Protein AF-A0A924V2H7-F1 (afdb_monomer_lite)

Sequence (821 aa):
MFNQLSQYTRYRYSLTVGTIVIALSGSIVHAALPGDLTIYRKGTAGKVTLVMMLDNSGSMASGSLNEDYGLASNCTLSNDTATTSAPSYVPKYCPVTRSTYSALSAADQVHVTNGCIATGNTATATSTVIYKCFTRIYRVQAGMYAALDDATVSDDAVMGVGTFNNTRSGKILYPAAALRPVVTNGTGTTGQRYLLKNAINSAFAGGTTIGATPTAPAYAEAAAYMLGTTTANNISLTYRKDVYRRINTIVGAYNMCSTLNSAPTLNVASNGAVSVNNQTCSTWSSTTTTTQYANSGATAYDGTYTQTISNISYIIYYKNTVGSFADPDSGFANSIASSKSGSSYISPLPATADRASCNGQGIYFLTDGEPNGPANDQFNVMKAALGSSGSTFSCATSPITPASPILSNTGATNTYPAWDCIGTFSNALYGNTTTRANGTKFGDGATNPQYSSTATVPGASIQTALVGFGAVFENLNNTDPSNACDWGARAGGAGSELNCSTSYGGGGFYQAGSAADVTRSIKKFLEDLIQTDITPLVTGAAAVPVDGVDPNSFQPYAYMRVLTPDPASTSALIWEGNLKKYNVASGTLKSASPLATILNDDGTFVMDTSSTPAVASTTDLWNSTGVADGGITLKGGAFSKVRMPTSGVSPRTLRPLWTNYNSSGNGELSPSFSSSCTSAVPYSCGSGMLRIPAAPSAAGETWIDSYITTKFNATPLSNIAMSTRLTLLNYLGYVQPLSPLPSTVPALSAPTVKANFATGGIIHSLPVQVTYSANINSDGTLADARTSSVLYGTMEGALHLVAAGNASGSTSTDTSGGVEQ

Radius of gyration: 37.45 Å; chains: 1; bounding box: 121×59×129 Å

Structure (mmCIF, N/CA/C/O backbone):
data_AF-A0A924V2H7-F1
#
_entry.id   AF-A0A924V2H7-F1
#
loop_
_atom_site.group_PDB
_atom_site.id
_atom_site.type_symbol
_atom_site.label_atom_id
_atom_site.label_alt_id
_atom_site.label_comp_id
_atom_site.label_asym_id
_atom_site.label_entity_id
_atom_site.label_seq_id
_atom_site.pdbx_PDB_ins_code
_atom_site.Cartn_x
_atom_site.Cartn_y
_atom_site.Cartn_z
_atom_site.occupancy
_atom_site.B_iso_or_equiv
_atom_site.auth_seq_id
_atom_site.auth_comp_id
_atom_site.auth_asym_id
_atom_site.auth_atom_id
_atom_site.pdbx_PDB_model_num
ATOM 1 N N . MET A 1 1 ? -80.164 -16.716 29.516 1.00 43.16 1 MET A N 1
ATOM 2 C CA . MET A 1 1 ? -79.726 -16.639 28.102 1.00 43.16 1 MET A CA 1
ATOM 3 C C . MET A 1 1 ? -78.821 -15.430 27.806 1.00 43.16 1 MET A C 1
ATOM 5 O O . MET A 1 1 ? -77.853 -15.599 27.082 1.00 43.16 1 MET A O 1
ATOM 9 N N . PHE A 1 2 ? -79.030 -14.255 28.420 1.00 37.03 2 PHE A N 1
ATOM 10 C CA . PHE A 1 2 ? -78.203 -13.049 28.189 1.00 37.03 2 PHE A CA 1
ATOM 11 C C . PHE A 1 2 ? -76.745 -13.095 28.709 1.00 37.03 2 PHE A C 1
ATOM 13 O O . PHE A 1 2 ? -75.877 -12.452 28.128 1.00 37.03 2 PHE A O 1
ATOM 20 N N . ASN A 1 3 ? -76.424 -13.895 29.736 1.00 39.97 3 ASN A N 1
ATOM 21 C CA . ASN A 1 3 ? -75.053 -13.966 30.278 1.00 39.97 3 ASN A CA 1
ATOM 22 C C . ASN A 1 3 ? -74.072 -14.826 29.457 1.00 39.97 3 ASN A C 1
ATOM 24 O O . ASN A 1 3 ? -72.869 -14.589 29.522 1.00 39.97 3 ASN A O 1
ATOM 28 N N . GLN A 1 4 ? -74.552 -15.780 28.650 1.00 38.78 4 GLN A N 1
ATOM 29 C CA . GLN A 1 4 ? -73.663 -16.604 27.815 1.00 38.78 4 GLN A CA 1
ATOM 30 C C . GLN A 1 4 ? -73.281 -15.926 26.490 1.00 38.78 4 GLN A C 1
ATOM 32 O O . GLN A 1 4 ? -72.171 -16.123 26.004 1.00 38.78 4 GLN A O 1
ATOM 37 N N . LEU A 1 5 ? -74.136 -15.046 25.956 1.00 36.72 5 LEU A N 1
ATOM 38 C CA . LEU A 1 5 ? -73.825 -14.234 24.769 1.00 36.72 5 LEU A CA 1
ATOM 39 C C . LEU A 1 5 ? -72.759 -13.155 25.057 1.00 36.72 5 LEU A C 1
ATOM 41 O O . LEU A 1 5 ? -71.922 -12.874 24.201 1.00 36.72 5 LEU A O 1
ATOM 45 N N . SER A 1 6 ? -72.709 -12.613 26.280 1.00 41.06 6 SER A N 1
ATOM 46 C CA . SER A 1 6 ? -71.689 -11.636 26.707 1.00 41.06 6 SER A CA 1
ATOM 47 C C . SER A 1 6 ? -70.280 -12.246 26.809 1.00 41.06 6 SER A C 1
ATOM 49 O O . SER A 1 6 ? -69.311 -11.655 26.328 1.00 41.06 6 SER A O 1
ATOM 51 N N . GLN A 1 7 ? -70.152 -13.464 27.350 1.00 38.88 7 GLN A N 1
ATOM 52 C CA . GLN A 1 7 ? -68.853 -14.146 27.454 1.00 38.88 7 GLN A CA 1
ATOM 53 C C . GLN A 1 7 ? -68.322 -14.625 26.094 1.00 38.88 7 GLN A C 1
ATOM 55 O O . GLN A 1 7 ? -67.131 -14.475 25.825 1.00 38.88 7 GLN A O 1
ATOM 60 N N . TYR A 1 8 ? -69.192 -15.106 25.199 1.00 37.19 8 TYR A N 1
ATOM 61 C CA . TYR A 1 8 ? -68.791 -15.508 23.842 1.00 37.19 8 TYR A CA 1
ATOM 62 C C . TYR A 1 8 ? -68.325 -14.323 22.982 1.00 37.19 8 TYR A C 1
ATOM 64 O O . TYR A 1 8 ? -67.402 -14.459 22.177 1.00 37.19 8 TYR A O 1
ATOM 72 N N . THR A 1 9 ? -68.918 -13.143 23.181 1.00 39.69 9 THR A N 1
ATOM 73 C CA . THR A 1 9 ? -68.526 -11.920 22.466 1.00 39.69 9 THR A CA 1
ATOM 74 C C . THR A 1 9 ? -67.189 -11.381 22.991 1.00 39.69 9 THR A C 1
ATOM 76 O O . THR A 1 9 ? -66.317 -11.045 22.196 1.00 39.69 9 THR A O 1
ATOM 79 N N . ARG A 1 10 ? -66.950 -11.408 24.313 1.00 39.62 10 ARG A N 1
ATOM 80 C CA . ARG A 1 10 ? -65.656 -11.020 24.914 1.00 39.62 10 ARG A CA 1
ATOM 81 C C . ARG A 1 10 ? -64.504 -11.951 24.518 1.00 39.62 10 ARG A C 1
ATOM 83 O O . ARG A 1 10 ? -63.407 -11.470 24.255 1.00 39.62 10 ARG A O 1
ATOM 90 N N . TYR A 1 11 ? -64.756 -13.257 24.406 1.00 35.16 11 TYR A N 1
ATOM 91 C CA . TYR A 1 11 ? -63.736 -14.224 23.984 1.00 35.16 11 TYR A CA 1
ATOM 92 C C . TYR A 1 11 ? -63.367 -14.064 22.501 1.00 35.16 11 TYR A C 1
ATOM 94 O O . TYR A 1 11 ? -62.194 -14.131 22.147 1.00 35.16 11 TYR A O 1
ATOM 102 N N . ARG A 1 12 ? -64.344 -13.755 21.632 1.00 35.59 12 ARG A N 1
ATOM 103 C CA . ARG A 1 12 ? -64.084 -13.442 20.217 1.00 35.59 12 ARG A CA 1
ATOM 104 C C . ARG A 1 12 ? -63.351 -12.114 20.037 1.00 35.59 12 ARG A C 1
ATOM 106 O O . ARG A 1 12 ? -62.414 -12.075 19.249 1.00 35.59 12 ARG A O 1
ATOM 113 N N . TYR A 1 13 ? -63.686 -11.068 20.793 1.00 36.09 13 TYR A N 1
ATOM 114 C CA . TYR A 1 13 ? -62.928 -9.810 20.754 1.00 36.09 13 TYR A CA 1
ATOM 115 C C . TYR A 1 13 ? -61.478 -9.999 21.229 1.00 36.09 13 TYR A C 1
ATOM 117 O O . TYR A 1 13 ? -60.562 -9.529 20.561 1.00 36.09 13 TYR A O 1
ATOM 125 N N . SER A 1 14 ? -61.242 -10.767 22.298 1.00 37.34 14 SER A N 1
ATOM 126 C CA . SER A 1 14 ? -59.885 -11.018 22.807 1.00 37.34 14 SER A CA 1
ATOM 127 C C . SER A 1 14 ? -59.037 -11.900 21.878 1.00 37.34 14 SER A C 1
ATOM 129 O O . SER A 1 14 ? -57.840 -11.656 21.747 1.00 37.34 14 SER A O 1
ATOM 131 N N . LEU A 1 15 ? -59.638 -12.885 21.191 1.00 33.78 15 LEU A N 1
ATOM 132 C CA . LEU A 1 15 ? -58.931 -13.691 20.186 1.00 33.78 15 LEU A CA 1
ATOM 133 C C . LEU A 1 15 ? -58.627 -12.887 18.918 1.00 33.78 15 LEU A C 1
ATOM 135 O O . LEU A 1 15 ? -57.539 -13.020 18.375 1.00 33.78 15 LEU A O 1
ATOM 139 N N . THR A 1 16 ? -59.557 -12.032 18.475 1.00 35.06 16 THR A N 1
ATOM 140 C CA . THR A 1 16 ? -59.386 -11.242 17.243 1.00 35.06 16 THR A CA 1
ATOM 141 C C . THR A 1 16 ? -58.339 -10.139 17.436 1.00 35.06 16 THR A C 1
ATOM 143 O O . THR A 1 16 ? -57.500 -9.941 16.561 1.00 35.06 16 THR A O 1
ATOM 146 N N . VAL A 1 17 ? -58.308 -9.487 18.609 1.00 41.06 17 VAL A N 1
ATOM 147 C CA . VAL A 1 17 ? -57.250 -8.529 18.982 1.00 41.06 17 VAL A CA 1
ATOM 148 C C . VAL A 1 17 ? -55.905 -9.246 19.160 1.00 41.06 17 VAL A C 1
ATOM 150 O O . VAL A 1 17 ? -54.904 -8.771 18.638 1.00 41.06 17 VAL A O 1
ATOM 153 N N . GLY A 1 18 ? -55.873 -10.436 19.773 1.00 33.66 18 GLY A N 1
ATOM 154 C CA . GLY A 1 18 ? -54.655 -11.251 19.885 1.00 33.66 18 GLY A CA 1
ATOM 155 C C . GLY A 1 18 ? -54.071 -11.686 18.532 1.00 33.66 18 GLY A C 1
ATOM 156 O O . GLY A 1 18 ? -52.864 -11.594 18.323 1.00 33.66 18 GLY A O 1
ATOM 157 N N . THR A 1 19 ? -54.909 -12.082 17.568 1.00 36.78 19 THR A N 1
ATOM 158 C CA . THR A 1 19 ? -54.456 -12.422 16.207 1.00 36.78 19 THR A CA 1
ATOM 159 C C . THR A 1 19 ? -54.068 -11.201 15.377 1.00 36.78 19 THR A C 1
ATOM 161 O O . THR A 1 19 ? -53.167 -11.309 14.554 1.00 36.78 19 THR A O 1
ATOM 164 N N . ILE A 1 20 ? -54.682 -10.034 15.605 1.00 38.06 20 ILE A N 1
ATOM 165 C CA . ILE A 1 20 ? -54.288 -8.777 14.950 1.00 38.06 20 ILE A CA 1
ATOM 166 C C . ILE A 1 20 ? -52.967 -8.249 15.531 1.00 38.06 20 ILE A C 1
ATOM 168 O O . ILE A 1 20 ? -52.154 -7.728 14.780 1.00 38.06 20 ILE A O 1
ATOM 172 N N . VAL A 1 21 ? -52.687 -8.461 16.822 1.00 38.75 21 VAL A N 1
ATOM 173 C CA . VAL A 1 21 ? -51.392 -8.131 17.449 1.00 38.75 21 VAL A CA 1
ATOM 174 C C . VAL A 1 21 ? -50.272 -9.054 16.951 1.00 38.75 21 VAL A C 1
ATOM 176 O O . VAL A 1 21 ? -49.170 -8.574 16.692 1.00 38.75 21 VAL A O 1
ATOM 179 N N . ILE A 1 22 ? -50.545 -10.344 16.715 1.00 38.75 22 ILE A N 1
ATOM 180 C CA . ILE A 1 22 ? -49.594 -11.274 16.069 1.00 38.75 22 ILE A CA 1
ATOM 181 C C . ILE A 1 22 ? -49.432 -10.959 14.568 1.00 38.75 22 ILE A C 1
ATOM 183 O O . ILE A 1 22 ? -48.329 -11.030 14.035 1.00 38.75 22 ILE A O 1
ATOM 187 N N . ALA A 1 23 ? -50.497 -10.534 13.880 1.00 32.53 23 ALA A N 1
ATOM 188 C CA . ALA A 1 23 ? -50.425 -10.136 12.474 1.00 32.53 23 ALA A CA 1
ATOM 189 C C . ALA A 1 23 ? -49.723 -8.779 12.270 1.00 32.53 23 ALA A C 1
ATOM 191 O O . ALA A 1 23 ? -48.970 -8.636 11.314 1.00 32.53 23 ALA A O 1
ATOM 192 N N . LEU A 1 24 ? -49.892 -7.799 13.165 1.00 33.16 24 LEU A N 1
ATOM 193 C CA . LEU A 1 24 ? -49.214 -6.495 13.099 1.00 33.16 24 LEU A CA 1
ATOM 194 C C . LEU A 1 24 ? -47.755 -6.562 13.568 1.00 33.16 24 LEU A C 1
ATOM 196 O O . LEU A 1 24 ? -46.926 -5.829 13.038 1.00 33.16 24 LEU A O 1
ATOM 200 N N . SER A 1 25 ? -47.411 -7.479 14.479 1.00 35.66 25 SER A N 1
ATOM 201 C CA . SER A 1 25 ? -46.004 -7.797 14.779 1.00 35.66 25 SER A CA 1
ATOM 202 C C . SER A 1 25 ? -45.341 -8.645 13.684 1.00 35.66 25 SER A C 1
ATOM 204 O O . SER A 1 25 ? -44.132 -8.551 13.500 1.00 35.66 25 SER A O 1
ATOM 206 N N . GLY A 1 26 ? -46.121 -9.404 12.904 1.00 31.34 26 GLY A N 1
ATOM 207 C CA . GLY A 1 26 ? -45.653 -10.149 11.728 1.00 31.34 26 GLY A CA 1
ATOM 208 C C . GLY A 1 26 ? -45.593 -9.354 10.413 1.00 31.34 26 GLY A C 1
ATOM 209 O O . GLY A 1 26 ? -44.994 -9.839 9.457 1.00 31.34 26 GLY A O 1
ATOM 210 N N . SER A 1 27 ? -46.191 -8.155 10.350 1.00 32.66 27 SER A N 1
ATOM 211 C CA . SER A 1 27 ? -46.275 -7.325 9.127 1.00 32.66 27 SER A CA 1
ATOM 212 C C . SER A 1 27 ? -45.276 -6.168 9.076 1.00 32.66 27 SER A C 1
ATOM 214 O O . SER A 1 27 ? -45.287 -5.398 8.116 1.00 32.66 27 SER A O 1
ATOM 216 N N . ILE A 1 28 ? -44.391 -6.037 10.067 1.00 39.97 28 ILE A N 1
ATOM 217 C CA . ILE A 1 28 ? -43.154 -5.292 9.835 1.00 39.97 28 ILE A CA 1
ATOM 218 C C . ILE A 1 28 ? -42.431 -6.102 8.764 1.00 39.97 28 ILE A C 1
ATOM 220 O O . ILE A 1 28 ? -42.178 -7.290 8.974 1.00 39.97 28 ILE A O 1
ATOM 224 N N . VAL A 1 29 ? -42.201 -5.497 7.596 1.00 32.88 29 VAL A N 1
ATOM 225 C CA . VAL A 1 29 ? -41.424 -6.089 6.504 1.00 32.88 29 VAL A CA 1
ATOM 226 C C . VAL A 1 29 ? -40.245 -6.822 7.133 1.00 32.88 29 VAL A C 1
ATOM 228 O O . VAL A 1 29 ? -39.420 -6.203 7.805 1.00 32.88 29 VAL A O 1
ATOM 231 N N . HIS A 1 30 ? -40.224 -8.150 6.986 1.00 36.19 30 HIS A N 1
ATOM 232 C CA . HIS A 1 30 ? -39.071 -8.968 7.325 1.00 36.19 30 HIS A CA 1
ATOM 233 C C . HIS A 1 30 ? -37.969 -8.591 6.328 1.00 36.19 30 HIS A C 1
ATOM 235 O O . HIS A 1 30 ? -37.677 -9.341 5.400 1.00 36.19 30 HIS A O 1
ATOM 241 N N . ALA A 1 31 ? -37.342 -7.427 6.515 1.00 38.81 31 ALA A N 1
ATOM 242 C CA . ALA A 1 31 ? -35.924 -7.340 6.238 1.00 38.81 31 ALA A CA 1
ATOM 243 C C . ALA A 1 31 ? -35.325 -8.497 7.038 1.00 38.81 31 ALA A C 1
ATOM 245 O O . ALA A 1 31 ? -35.639 -8.650 8.224 1.00 38.81 31 ALA A O 1
ATOM 246 N N . ALA A 1 32 ? -34.588 -9.386 6.378 1.00 40.72 32 ALA A N 1
ATOM 247 C CA . ALA A 1 32 ? -33.916 -10.497 7.031 1.00 40.72 32 ALA A CA 1
ATOM 248 C C . ALA A 1 32 ? -32.825 -9.919 7.941 1.00 40.72 32 ALA A C 1
ATOM 250 O O . ALA A 1 32 ? -31.646 -9.913 7.602 1.00 40.72 32 ALA A O 1
ATOM 251 N N . LEU A 1 33 ? -33.240 -9.359 9.078 1.00 50.75 33 LEU A N 1
ATOM 252 C CA . LEU A 1 33 ? -32.354 -8.789 10.065 1.00 50.75 33 LEU A CA 1
ATOM 253 C C . LEU A 1 33 ? -31.498 -9.944 10.577 1.00 50.75 33 LEU A C 1
ATOM 255 O O . LEU A 1 33 ? -32.052 -10.986 10.951 1.00 50.75 33 LEU A O 1
ATOM 259 N N . PRO A 1 34 ? -30.168 -9.801 10.567 1.00 50.16 34 PRO A N 1
ATOM 260 C CA . PRO A 1 34 ? -29.287 -10.842 11.054 1.00 50.16 34 PRO A CA 1
ATOM 261 C C . PRO A 1 34 ? -29.706 -11.253 12.467 1.00 50.16 34 PRO A C 1
ATOM 263 O O . PRO A 1 34 ? -29.742 -10.445 13.397 1.00 50.16 34 PRO A O 1
ATOM 266 N N . GLY A 1 35 ? -30.089 -12.524 12.610 1.00 52.75 35 GLY A N 1
ATOM 267 C CA . GLY A 1 35 ? -30.379 -13.111 13.911 1.00 52.75 35 GLY A CA 1
ATOM 268 C C . GLY A 1 35 ? -29.100 -13.219 14.735 1.00 52.75 35 GLY A C 1
ATOM 269 O O . GLY A 1 35 ? -28.003 -13.257 14.176 1.00 52.75 35 GLY A O 1
ATOM 270 N N . ASP A 1 36 ? -29.235 -13.341 16.053 1.00 50.25 36 ASP A N 1
ATOM 271 C CA . ASP A 1 36 ? -28.107 -13.365 17.000 1.00 50.25 36 ASP A CA 1
ATOM 272 C C . ASP A 1 36 ? -26.993 -14.350 16.575 1.00 50.25 36 ASP A C 1
ATOM 274 O O . ASP A 1 36 ? -25.802 -14.056 16.635 1.00 50.25 36 ASP A O 1
ATOM 278 N N . LEU A 1 37 ? -27.378 -15.491 15.984 1.00 51.69 37 LEU A N 1
ATOM 279 C CA . LEU A 1 37 ? -26.460 -16.511 15.466 1.00 51.69 37 LEU A CA 1
ATOM 280 C C . LEU A 1 37 ? -25.499 -16.008 14.370 1.00 51.69 37 LEU A C 1
ATOM 282 O O . LEU A 1 37 ? -24.391 -16.523 14.252 1.00 51.69 37 LEU A O 1
ATOM 286 N N . THR A 1 38 ? -25.904 -15.039 13.549 1.00 53.12 38 THR A N 1
ATOM 287 C CA . THR A 1 38 ? -25.053 -14.483 12.481 1.00 53.12 38 THR A CA 1
ATOM 288 C C . THR A 1 38 ? -23.973 -13.536 13.002 1.00 53.12 38 THR A C 1
ATOM 290 O O . THR A 1 38 ? -22.933 -13.435 12.362 1.00 53.12 38 THR A O 1
ATOM 293 N N . ILE A 1 39 ? -24.164 -12.940 14.184 1.00 52.53 39 ILE A N 1
ATOM 294 C CA . ILE A 1 39 ? -23.172 -12.093 14.871 1.00 52.53 39 ILE A CA 1
ATOM 295 C C . ILE A 1 39 ? -22.086 -12.962 15.524 1.00 52.53 39 ILE A C 1
ATOM 297 O O . ILE A 1 39 ? -20.916 -12.595 15.547 1.00 52.53 39 ILE A O 1
ATOM 301 N N . TYR A 1 40 ? -22.457 -14.155 16.003 1.00 50.47 40 TYR A N 1
ATOM 302 C CA . TYR A 1 40 ? -21.523 -15.122 16.594 1.00 50.47 40 TYR A CA 1
ATOM 303 C C . TYR A 1 40 ? -20.818 -16.026 15.580 1.00 50.47 40 TYR A C 1
ATOM 305 O O . TYR A 1 40 ? -19.915 -16.785 15.945 1.00 50.47 40 TYR A O 1
ATOM 313 N N . ARG A 1 41 ? -21.201 -15.977 14.298 1.00 46.06 41 ARG A N 1
ATOM 314 C CA . ARG A 1 41 ? -20.373 -16.590 13.258 1.00 46.06 41 ARG A CA 1
ATOM 315 C C . ARG A 1 41 ? -19.062 -15.824 13.222 1.00 46.06 41 ARG A C 1
ATOM 317 O O . ARG A 1 41 ? -19.073 -14.609 13.068 1.00 46.06 41 ARG A O 1
ATOM 324 N N . LYS A 1 42 ? -17.938 -16.538 13.348 1.00 39.88 42 LYS A N 1
ATOM 325 C CA . LYS A 1 42 ? -16.605 -15.954 13.181 1.00 39.88 42 LYS A CA 1
ATOM 326 C C . LYS A 1 42 ? -16.600 -15.146 11.882 1.00 39.88 42 LYS A C 1
ATOM 328 O O . LYS A 1 42 ? -16.687 -15.729 10.799 1.00 39.88 42 LYS A O 1
ATOM 333 N N . GLY A 1 43 ? -16.544 -13.821 12.007 1.00 44.47 43 GLY A N 1
ATOM 334 C CA . GLY A 1 43 ? -16.422 -12.930 10.866 1.00 44.47 43 GLY A CA 1
ATOM 335 C C . GLY A 1 43 ? -15.182 -13.331 10.078 1.00 44.47 43 GLY A C 1
ATOM 336 O O . GLY A 1 43 ? -14.117 -13.559 10.654 1.00 44.47 43 GLY A O 1
ATOM 337 N N . THR A 1 44 ? -15.323 -13.485 8.766 1.00 46.84 44 THR A N 1
ATOM 338 C CA . THR A 1 44 ? -14.143 -13.618 7.912 1.00 46.84 44 THR A CA 1
ATOM 339 C C . THR A 1 44 ? -13.574 -12.213 7.785 1.00 46.84 44 THR A C 1
ATOM 341 O O . THR A 1 44 ? -14.230 -11.351 7.205 1.00 46.84 44 THR A O 1
ATOM 344 N N . ALA A 1 45 ? -12.418 -11.960 8.404 1.00 51.56 45 ALA A N 1
ATOM 345 C CA . ALA A 1 45 ? -11.720 -10.689 8.251 1.00 51.56 45 ALA A CA 1
ATOM 346 C C . ALA A 1 45 ? -11.522 -10.396 6.757 1.00 51.56 45 ALA A C 1
ATOM 348 O O . ALA A 1 45 ? -11.330 -11.321 5.959 1.00 51.56 45 ALA A O 1
ATOM 349 N N . GLY A 1 46 ? -11.605 -9.120 6.380 1.00 58.22 46 GLY A N 1
ATOM 350 C CA . GLY A 1 46 ? -11.400 -8.710 4.998 1.00 58.22 46 GLY A CA 1
ATOM 351 C C . GLY A 1 46 ? -10.059 -9.213 4.478 1.00 58.22 46 GLY A C 1
ATOM 352 O O . GLY A 1 46 ? -9.042 -9.156 5.169 1.00 58.22 46 GLY A O 1
ATOM 353 N N . LYS A 1 47 ? -10.053 -9.753 3.260 1.00 70.25 47 LYS A N 1
ATOM 354 C CA . LYS A 1 47 ? -8.823 -10.235 2.631 1.00 70.25 47 LYS A CA 1
ATOM 355 C C . LYS A 1 47 ? -7.973 -9.031 2.252 1.00 70.25 47 LYS A C 1
ATOM 357 O O . LYS A 1 47 ? -8.427 -8.183 1.484 1.00 70.25 47 LYS A O 1
ATOM 362 N N . VAL A 1 48 ? -6.745 -8.982 2.759 1.00 82.12 48 VAL A N 1
ATOM 363 C CA . VAL A 1 48 ? -5.753 -7.981 2.357 1.00 82.12 48 VAL A CA 1
ATOM 364 C C . VAL A 1 48 ? -4.927 -8.542 1.208 1.00 82.12 48 VAL A C 1
ATOM 366 O O . VAL A 1 48 ? -4.345 -9.617 1.337 1.00 82.12 48 VAL A O 1
ATOM 369 N N . THR A 1 49 ? -4.882 -7.826 0.087 1.00 86.88 49 THR A N 1
ATOM 370 C CA . THR A 1 49 ? -4.025 -8.134 -1.062 1.00 86.88 49 THR A CA 1
ATOM 371 C C . THR A 1 49 ? -3.020 -7.010 -1.267 1.00 86.88 49 THR A C 1
ATOM 373 O O . THR A 1 49 ? -3.409 -5.864 -1.483 1.00 86.88 49 THR A O 1
ATOM 376 N N . LEU A 1 50 ? -1.734 -7.347 -1.211 1.00 92.62 50 LEU A N 1
ATOM 377 C CA . LEU A 1 50 ? -0.619 -6.423 -1.359 1.00 92.62 50 LEU A CA 1
ATOM 378 C C . LEU A 1 50 ? 0.301 -6.874 -2.495 1.00 92.62 50 LEU A C 1
ATOM 380 O O . LEU A 1 50 ? 0.851 -7.977 -2.471 1.00 92.62 50 LEU A O 1
ATOM 384 N N . VAL A 1 51 ? 0.534 -5.999 -3.467 1.00 95.56 51 VAL A N 1
ATOM 385 C CA . VAL A 1 51 ? 1.595 -6.186 -4.464 1.00 95.56 51 VAL A CA 1
ATOM 386 C C . VAL A 1 51 ? 2.697 -5.177 -4.190 1.00 95.56 51 VAL A C 1
ATOM 388 O O . VAL A 1 51 ? 2.471 -3.971 -4.230 1.00 95.56 51 VAL A O 1
ATOM 391 N N . MET A 1 52 ? 3.894 -5.675 -3.897 1.00 96.75 52 MET A N 1
ATOM 392 C CA . MET A 1 52 ? 5.074 -4.839 -3.690 1.00 96.75 52 MET A CA 1
ATOM 393 C C . MET A 1 52 ? 5.803 -4.613 -5.015 1.00 96.75 52 MET A C 1
ATOM 395 O O . MET A 1 52 ? 6.003 -5.566 -5.761 1.00 96.75 52 MET A O 1
ATOM 399 N N . MET A 1 53 ? 6.263 -3.392 -5.276 1.00 95.50 53 MET A N 1
ATOM 400 C CA . MET A 1 53 ? 7.226 -3.070 -6.330 1.00 95.50 53 MET A CA 1
ATOM 401 C C . MET A 1 53 ? 8.461 -2.447 -5.703 1.00 95.50 53 MET A C 1
ATOM 403 O O . MET A 1 53 ? 8.384 -1.370 -5.115 1.00 95.50 53 MET A O 1
ATOM 407 N N . LEU A 1 54 ? 9.586 -3.149 -5.819 1.00 94.06 54 LEU A N 1
ATOM 408 C CA . LEU A 1 54 ? 10.835 -2.772 -5.169 1.00 94.06 54 LEU A CA 1
ATOM 409 C C . LEU A 1 54 ? 11.848 -2.251 -6.184 1.00 94.06 54 LEU A C 1
ATOM 411 O O . LEU A 1 54 ? 12.158 -2.932 -7.167 1.00 94.06 54 LEU A O 1
ATOM 415 N N . ASP A 1 55 ? 12.386 -1.071 -5.906 1.00 90.19 55 ASP A N 1
ATOM 416 C CA . ASP A 1 55 ? 13.510 -0.520 -6.647 1.00 90.19 55 ASP A CA 1
ATOM 417 C C . ASP A 1 55 ? 14.789 -1.320 -6.363 1.00 90.19 55 ASP A C 1
ATOM 419 O O . ASP A 1 55 ? 15.237 -1.451 -5.219 1.00 90.19 55 ASP A O 1
ATOM 423 N N . ASN A 1 56 ? 15.374 -1.875 -7.421 1.00 86.81 56 ASN A N 1
ATOM 424 C CA . ASN A 1 56 ? 16.713 -2.452 -7.416 1.00 86.81 56 ASN A CA 1
ATOM 425 C C . ASN A 1 56 ? 17.581 -1.861 -8.532 1.00 86.81 56 ASN A C 1
ATOM 427 O O . ASN A 1 56 ? 18.377 -2.566 -9.154 1.00 86.81 56 ASN A O 1
ATOM 431 N N . SER A 1 57 ? 17.411 -0.574 -8.817 1.00 81.94 57 SER A N 1
ATOM 432 C CA . SER A 1 57 ? 18.262 0.208 -9.711 1.00 81.94 57 SER A CA 1
ATOM 433 C C . SER A 1 57 ? 19.680 0.396 -9.150 1.00 81.94 57 SER A C 1
ATOM 435 O O . SER A 1 57 ? 20.045 -0.057 -8.059 1.00 81.94 57 SER A O 1
ATOM 437 N N . GLY A 1 58 ? 20.544 1.020 -9.949 1.00 77.75 58 GLY A N 1
ATOM 438 C CA . GLY A 1 58 ? 21.916 1.320 -9.548 1.00 77.75 58 GLY A CA 1
ATOM 439 C C . GLY A 1 58 ? 22.056 2.350 -8.427 1.00 77.75 58 GLY A C 1
ATOM 440 O O . GLY A 1 58 ? 23.002 2.241 -7.643 1.00 77.75 58 GLY A O 1
ATOM 441 N N . SER A 1 59 ? 21.139 3.323 -8.331 1.00 80.00 59 SER A N 1
ATOM 442 C CA . SER A 1 59 ? 21.129 4.334 -7.256 1.00 80.00 59 SER A CA 1
ATOM 443 C C . SER A 1 59 ? 20.954 3.686 -5.885 1.00 80.00 59 SER A C 1
ATOM 445 O O . SER A 1 59 ? 21.613 4.082 -4.926 1.00 80.00 59 SER A O 1
ATOM 447 N N . MET A 1 60 ? 20.216 2.575 -5.827 1.00 85.56 60 MET A N 1
ATOM 448 C CA . MET A 1 60 ? 19.987 1.797 -4.608 1.00 85.56 60 MET A CA 1
ATOM 449 C C . MET A 1 60 ? 21.227 1.016 -4.118 1.00 85.56 60 MET A C 1
ATOM 451 O O . MET A 1 60 ? 21.258 0.515 -2.985 1.00 85.56 60 MET A O 1
ATOM 455 N N . ALA A 1 61 ? 22.249 0.854 -4.966 1.00 83.81 61 ALA A N 1
ATOM 456 C CA . ALA A 1 61 ? 23.427 0.030 -4.694 1.00 83.81 61 ALA A CA 1
ATOM 457 C C . ALA A 1 61 ? 24.587 0.829 -4.079 1.00 83.81 61 ALA A C 1
ATOM 459 O O . ALA A 1 61 ? 24.385 1.615 -3.162 1.00 83.81 61 ALA A O 1
ATOM 460 N N . SER A 1 62 ? 25.838 0.593 -4.494 1.00 81.19 62 SER A N 1
ATOM 461 C CA . SER A 1 62 ? 27.004 1.231 -3.860 1.00 81.19 62 SER A CA 1
ATOM 462 C C . SER A 1 62 ? 27.021 2.754 -4.019 1.00 81.19 62 SER A C 1
ATOM 464 O O . SER A 1 62 ? 27.561 3.433 -3.149 1.00 81.19 62 SER A O 1
ATOM 466 N N . GLY A 1 63 ? 26.399 3.286 -5.080 1.00 80.38 63 GLY A N 1
ATOM 467 C CA . GLY A 1 63 ? 26.231 4.729 -5.283 1.00 80.38 63 GLY A CA 1
ATOM 468 C C . GLY A 1 63 ? 25.462 5.403 -4.144 1.00 80.38 63 GLY A C 1
ATOM 469 O O . GLY A 1 63 ? 25.828 6.502 -3.730 1.00 80.38 63 GLY A O 1
ATOM 470 N N . SER A 1 64 ? 24.512 4.683 -3.539 1.00 86.62 64 SER A N 1
ATOM 471 C CA . SER A 1 64 ? 23.691 5.168 -2.428 1.00 86.62 64 SER A CA 1
ATOM 472 C C . SER A 1 64 ? 24.509 5.603 -1.209 1.00 86.62 64 SER A C 1
ATOM 474 O O . SER A 1 64 ? 24.057 6.421 -0.419 1.00 86.62 64 SER A O 1
ATOM 476 N N . LEU A 1 65 ? 25.712 5.050 -1.019 1.00 88.75 65 LEU A N 1
ATOM 477 C CA . LEU A 1 65 ? 26.562 5.364 0.131 1.00 88.75 65 LEU A CA 1
ATOM 478 C C . LEU A 1 65 ? 27.088 6.799 0.091 1.00 88.75 65 LEU A C 1
ATOM 480 O O . LEU A 1 65 ? 27.313 7.395 1.142 1.00 88.75 65 LEU A O 1
ATOM 484 N N . ASN A 1 66 ? 27.309 7.339 -1.108 1.00 88.06 66 ASN A N 1
ATOM 485 C CA . ASN A 1 66 ? 27.711 8.730 -1.255 1.00 88.06 66 ASN A CA 1
ATOM 486 C C . ASN A 1 66 ? 26.540 9.666 -0.969 1.00 88.06 66 ASN A C 1
ATOM 488 O O . ASN A 1 66 ? 26.704 10.614 -0.212 1.00 88.06 66 ASN A O 1
ATOM 492 N N . GLU A 1 67 ? 25.366 9.355 -1.514 1.00 86.12 67 GLU A N 1
ATOM 493 C CA . GLU A 1 67 ? 24.161 10.166 -1.339 1.00 86.12 67 GLU A CA 1
ATOM 494 C C . GLU A 1 67 ? 23.644 10.166 0.103 1.00 86.12 67 GLU A C 1
ATOM 496 O O . GLU A 1 67 ? 23.222 11.203 0.598 1.00 86.12 67 GLU A O 1
ATOM 501 N N . ASP A 1 68 ? 23.675 9.015 0.780 1.00 87.62 68 ASP A N 1
ATOM 502 C CA . ASP A 1 68 ? 23.123 8.885 2.132 1.00 87.62 68 ASP A CA 1
ATOM 503 C C . ASP A 1 68 ? 24.105 9.312 3.228 1.00 87.62 68 ASP A C 1
ATOM 505 O O . ASP A 1 68 ? 23.673 9.683 4.313 1.00 87.62 68 ASP A O 1
ATOM 509 N N . TYR A 1 69 ? 25.417 9.189 2.997 1.00 89.38 69 TYR A N 1
ATOM 510 C CA . TYR A 1 69 ? 26.423 9.289 4.064 1.00 89.38 69 TYR A CA 1
ATOM 511 C C . TYR A 1 69 ? 27.644 10.153 3.712 1.00 89.38 69 TYR A C 1
ATOM 513 O O . TYR A 1 69 ? 28.594 10.197 4.495 1.00 89.38 69 TYR A O 1
ATOM 521 N N . GLY A 1 70 ? 27.701 10.746 2.517 1.00 89.19 70 GLY A N 1
ATOM 522 C CA . GLY A 1 70 ? 28.876 11.483 2.034 1.00 89.19 70 GLY A CA 1
ATOM 523 C C . GLY A 1 70 ? 30.121 10.613 1.805 1.00 89.19 70 GLY A C 1
ATOM 524 O O . GLY A 1 70 ? 31.228 11.128 1.649 1.00 89.19 70 GLY A O 1
ATOM 525 N N . LEU A 1 71 ? 29.980 9.281 1.794 1.00 89.62 71 LEU A N 1
ATOM 526 C CA . LEU A 1 71 ? 31.097 8.344 1.624 1.00 89.62 71 LEU A CA 1
ATOM 527 C C . LEU A 1 71 ? 31.542 8.253 0.158 1.00 89.62 71 LEU A C 1
ATOM 529 O O . LEU A 1 71 ? 30.832 8.662 -0.754 1.00 89.62 71 LEU A O 1
ATOM 533 N N . ALA A 1 72 ? 32.718 7.682 -0.107 1.00 81.12 72 ALA A N 1
ATOM 534 C CA . ALA A 1 72 ? 33.163 7.463 -1.484 1.00 81.12 72 ALA A CA 1
ATOM 535 C C . ALA A 1 72 ? 32.201 6.517 -2.233 1.00 81.12 72 ALA A C 1
ATOM 537 O O . ALA A 1 72 ? 31.912 5.416 -1.760 1.00 81.12 72 ALA A O 1
ATOM 538 N N . SER A 1 73 ? 31.755 6.918 -3.428 1.00 68.31 73 SER A N 1
ATOM 539 C CA . SER A 1 73 ? 30.815 6.156 -4.273 1.00 68.31 73 SER A CA 1
ATOM 540 C C . SER A 1 73 ? 31.344 4.783 -4.715 1.00 68.31 73 SER A C 1
ATOM 542 O O . SER A 1 73 ? 30.572 3.893 -5.073 1.00 68.31 73 SER A O 1
ATOM 544 N N . ASN A 1 74 ? 32.663 4.586 -4.655 1.00 68.75 74 ASN A N 1
ATOM 545 C CA . ASN A 1 74 ? 33.362 3.335 -4.935 1.00 68.75 74 ASN A CA 1
ATOM 546 C C . ASN A 1 74 ? 33.936 2.671 -3.673 1.00 68.75 74 ASN A C 1
ATOM 548 O O . ASN A 1 74 ? 34.926 1.944 -3.771 1.00 68.75 74 ASN A O 1
ATOM 552 N N . CYS A 1 75 ? 33.361 2.932 -2.495 1.00 81.62 75 CYS A N 1
ATOM 553 C CA . CYS A 1 75 ? 33.819 2.295 -1.267 1.00 81.62 75 CYS A CA 1
ATOM 554 C C . CYS A 1 75 ? 33.938 0.773 -1.444 1.00 81.62 75 CYS A C 1
ATOM 556 O O . CYS A 1 75 ? 32.990 0.107 -1.869 1.00 81.62 75 CYS A O 1
ATOM 558 N N . THR A 1 76 ? 35.106 0.218 -1.106 1.00 85.88 76 THR A N 1
ATOM 559 C CA . THR A 1 76 ? 35.334 -1.227 -1.142 1.00 85.88 76 THR A CA 1
ATOM 560 C C . THR A 1 76 ? 34.436 -1.896 -0.109 1.00 85.88 76 THR A C 1
ATOM 562 O O . THR A 1 76 ? 34.670 -1.793 1.096 1.00 85.88 76 THR A O 1
ATOM 565 N N . LEU A 1 77 ? 33.393 -2.568 -0.591 1.00 87.62 77 LEU A N 1
ATOM 566 C CA . LEU A 1 77 ? 32.418 -3.222 0.268 1.00 87.62 77 LEU A CA 1
ATOM 567 C C . LEU A 1 77 ? 33.012 -4.474 0.926 1.00 87.62 77 LEU A C 1
ATOM 569 O O . LEU A 1 77 ? 33.539 -5.355 0.246 1.00 87.62 77 LEU A O 1
ATOM 573 N N . SER A 1 78 ? 32.850 -4.572 2.242 1.00 89.31 78 SER A N 1
ATOM 574 C CA . SER A 1 78 ? 33.186 -5.744 3.051 1.00 89.31 78 SER A CA 1
ATOM 575 C C . SER A 1 78 ? 31.946 -6.595 3.303 1.00 89.31 78 SER A C 1
ATOM 577 O O . SER A 1 78 ? 30.849 -6.068 3.484 1.00 89.31 78 SER A O 1
ATOM 579 N N . ASN A 1 79 ? 32.125 -7.915 3.344 1.00 89.75 79 ASN A N 1
ATOM 580 C CA . ASN A 1 79 ? 31.074 -8.841 3.763 1.00 89.75 79 ASN A CA 1
ATOM 581 C C . ASN A 1 79 ? 30.847 -8.724 5.276 1.00 89.75 79 ASN A C 1
ATOM 583 O O . ASN A 1 79 ? 31.812 -8.699 6.041 1.00 89.75 79 ASN A O 1
ATOM 587 N N . ASP A 1 80 ? 29.586 -8.689 5.699 1.00 90.19 80 ASP A N 1
ATOM 588 C CA . ASP A 1 80 ? 29.210 -8.864 7.100 1.00 90.19 80 ASP A CA 1
ATOM 589 C C . ASP A 1 80 ? 28.927 -10.334 7.433 1.00 90.19 80 ASP A C 1
ATOM 591 O O . ASP A 1 80 ? 29.067 -11.232 6.601 1.00 90.19 80 ASP A O 1
ATOM 595 N N . THR A 1 81 ? 28.509 -10.588 8.668 1.00 88.31 81 THR A N 1
ATOM 596 C CA . THR A 1 81 ? 27.981 -11.886 9.080 1.00 88.31 81 THR A CA 1
ATOM 597 C C . THR A 1 81 ? 26.730 -12.239 8.274 1.00 88.31 81 THR A C 1
ATOM 599 O O . THR A 1 81 ? 25.822 -11.420 8.120 1.00 88.31 81 THR A O 1
ATOM 602 N N . ALA A 1 82 ? 26.670 -13.480 7.782 1.00 86.81 82 ALA A N 1
ATOM 603 C CA . ALA A 1 82 ? 25.496 -14.005 7.094 1.00 86.81 82 ALA A CA 1
ATOM 604 C C . ALA A 1 82 ? 24.244 -13.923 7.981 1.00 86.81 82 ALA A C 1
ATOM 606 O O . ALA A 1 82 ? 24.305 -14.166 9.189 1.00 86.81 82 ALA A O 1
ATOM 607 N N . THR A 1 83 ? 23.098 -13.612 7.379 1.00 86.94 83 THR A N 1
ATOM 608 C CA . THR A 1 83 ? 21.825 -13.556 8.099 1.00 86.94 83 THR A CA 1
ATOM 609 C C . THR A 1 83 ? 21.384 -14.945 8.549 1.00 86.94 83 THR A C 1
ATOM 611 O O . THR A 1 83 ? 21.621 -15.946 7.869 1.00 86.94 83 THR A O 1
ATOM 614 N N . THR A 1 84 ? 20.687 -15.013 9.682 1.00 83.56 84 THR A N 1
ATOM 615 C CA . THR A 1 84 ? 20.122 -16.263 10.215 1.00 83.56 84 THR A CA 1
ATOM 616 C C . THR A 1 84 ? 18.764 -16.614 9.599 1.00 83.56 84 THR A C 1
ATOM 618 O O . THR A 1 84 ? 18.401 -17.789 9.565 1.00 83.56 84 THR A O 1
ATOM 621 N N . SER A 1 85 ? 18.024 -15.631 9.069 1.00 81.50 85 SER A N 1
ATOM 622 C CA . SER A 1 85 ? 16.756 -15.854 8.360 1.00 81.50 85 SER A CA 1
ATOM 623 C C . SER A 1 85 ? 16.970 -16.586 7.032 1.00 81.50 85 SER A C 1
ATOM 625 O O . SER A 1 85 ? 17.848 -16.222 6.251 1.00 81.50 85 SER A O 1
ATOM 627 N N . ALA A 1 86 ? 16.126 -17.582 6.745 1.00 81.75 86 ALA A N 1
ATOM 628 C CA . ALA A 1 86 ? 16.143 -18.327 5.486 1.00 81.75 86 ALA A CA 1
ATOM 629 C C . ALA A 1 86 ? 15.285 -17.642 4.391 1.00 81.75 86 ALA A C 1
ATOM 631 O O . ALA A 1 86 ? 14.143 -17.264 4.683 1.00 81.75 86 ALA A O 1
ATOM 632 N N . PRO A 1 87 ? 15.774 -17.541 3.135 1.00 87.69 87 PRO A N 1
ATOM 633 C CA . PRO A 1 87 ? 17.124 -17.892 2.696 1.00 87.69 87 PRO A CA 1
ATOM 634 C C . PRO A 1 87 ? 18.162 -16.885 3.199 1.00 87.69 87 PRO A C 1
ATOM 636 O O . PRO A 1 87 ? 17.945 -15.673 3.131 1.00 87.69 87 PRO A O 1
ATOM 639 N N . SER A 1 88 ? 19.283 -17.420 3.688 1.00 88.06 88 SER A N 1
ATOM 640 C CA . SER A 1 88 ? 20.396 -16.629 4.212 1.00 88.06 88 SER A CA 1
ATOM 641 C C . SER A 1 88 ? 21.082 -15.855 3.091 1.00 88.06 88 SER A C 1
ATOM 643 O O . SER A 1 88 ? 21.212 -16.348 1.968 1.00 88.06 88 SER A O 1
ATOM 645 N N . TYR A 1 89 ? 21.538 -14.649 3.409 1.00 89.06 89 TYR A N 1
ATOM 646 C CA . TYR A 1 89 ? 22.374 -13.841 2.535 1.00 89.06 89 TYR A CA 1
ATOM 647 C C . TYR A 1 89 ? 23.473 -13.158 3.344 1.00 89.06 89 TYR A C 1
ATOM 649 O O . TYR A 1 89 ? 23.426 -13.108 4.573 1.00 89.06 89 TYR A O 1
ATOM 657 N N . VAL A 1 90 ? 24.490 -12.654 2.650 1.00 89.19 90 VAL A N 1
ATOM 658 C CA . VAL A 1 90 ? 25.630 -11.966 3.263 1.00 89.19 90 VAL A CA 1
ATOM 659 C C . VAL A 1 90 ? 25.509 -10.476 2.951 1.00 89.19 90 VAL A C 1
ATOM 661 O O . VAL A 1 90 ? 25.779 -10.085 1.811 1.00 89.19 90 VAL A O 1
ATOM 664 N N . PRO A 1 91 ? 25.084 -9.639 3.919 1.00 88.62 91 PRO A N 1
ATOM 665 C CA . PRO A 1 91 ? 25.047 -8.198 3.734 1.00 88.62 91 PRO A CA 1
ATOM 666 C C . PRO A 1 91 ? 26.442 -7.661 3.425 1.00 88.62 91 PRO A C 1
ATOM 668 O O . PRO A 1 91 ? 27.436 -8.167 3.951 1.00 88.62 91 PRO A O 1
ATOM 671 N N . LYS A 1 92 ? 26.526 -6.607 2.613 1.00 87.38 92 LYS A N 1
ATOM 672 C CA . LYS A 1 92 ? 27.787 -5.899 2.382 1.00 87.38 92 LYS A CA 1
ATOM 673 C C . LYS A 1 92 ? 27.703 -4.464 2.876 1.00 87.38 92 LYS A C 1
ATOM 675 O O . LYS A 1 92 ? 26.687 -3.796 2.691 1.00 87.38 92 LYS A O 1
ATOM 680 N N . TYR A 1 93 ? 28.787 -3.991 3.476 1.00 90.56 93 TYR A N 1
ATOM 681 C CA . TYR A 1 93 ? 28.880 -2.651 4.043 1.00 90.56 93 TYR A CA 1
ATOM 682 C C . TYR A 1 93 ? 30.174 -1.954 3.638 1.00 90.56 93 TYR A C 1
ATOM 684 O O . TYR A 1 93 ? 31.196 -2.589 3.387 1.00 90.56 93 TYR A O 1
ATOM 692 N N . CYS A 1 94 ? 30.136 -0.629 3.628 1.00 91.62 94 CYS A N 1
ATOM 693 C CA . CYS A 1 94 ? 31.315 0.212 3.573 1.00 91.62 94 CYS A CA 1
ATOM 694 C C . CYS A 1 94 ? 31.909 0.367 4.984 1.00 91.62 94 CYS A C 1
ATOM 696 O O . CYS A 1 94 ? 31.205 0.838 5.888 1.00 91.62 94 CYS A O 1
ATOM 698 N N . PRO A 1 95 ? 33.170 -0.048 5.217 1.00 91.19 95 PRO A N 1
ATOM 699 C CA . PRO A 1 95 ? 33.838 0.159 6.495 1.00 91.19 95 PRO A CA 1
ATOM 700 C C . PRO A 1 95 ? 34.236 1.631 6.660 1.00 91.19 95 PRO A C 1
ATOM 702 O O . PRO A 1 95 ? 35.060 2.146 5.907 1.00 91.19 95 PRO A O 1
ATOM 705 N N . VAL A 1 96 ? 33.706 2.303 7.681 1.00 90.94 96 VAL A N 1
ATOM 706 C CA . VAL A 1 96 ? 34.071 3.692 7.990 1.00 90.94 96 VAL A CA 1
ATOM 707 C C . VAL A 1 96 ? 35.086 3.717 9.123 1.00 90.94 96 VAL A C 1
ATOM 709 O O . VAL A 1 96 ? 34.809 3.279 10.242 1.00 90.94 96 VAL A O 1
ATOM 712 N N . THR A 1 97 ? 36.275 4.238 8.830 1.00 89.00 97 THR A N 1
ATOM 713 C CA . THR A 1 97 ? 37.347 4.433 9.814 1.00 89.00 97 THR A CA 1
ATOM 714 C C . THR A 1 97 ? 37.198 5.769 10.543 1.00 89.00 97 THR A C 1
ATOM 716 O O . THR A 1 97 ? 36.442 6.640 10.110 1.00 89.00 97 THR A O 1
ATOM 719 N N . ARG A 1 98 ? 37.947 5.973 11.636 1.00 86.50 98 ARG A N 1
ATOM 720 C CA . ARG A 1 98 ? 37.962 7.269 12.338 1.00 86.50 98 ARG A CA 1
ATOM 721 C C . ARG A 1 98 ? 38.381 8.414 11.418 1.00 86.50 98 ARG A C 1
ATOM 723 O O . ARG A 1 98 ? 37.739 9.455 11.440 1.00 86.50 98 ARG A O 1
ATOM 730 N N . SER A 1 99 ? 39.430 8.224 10.617 1.00 87.56 99 SER A N 1
ATOM 731 C CA . SER A 1 99 ? 39.911 9.256 9.695 1.00 87.56 99 SER A CA 1
ATOM 732 C C . SER A 1 99 ? 38.889 9.554 8.604 1.00 87.56 99 SER A C 1
ATOM 734 O O . SER A 1 99 ? 38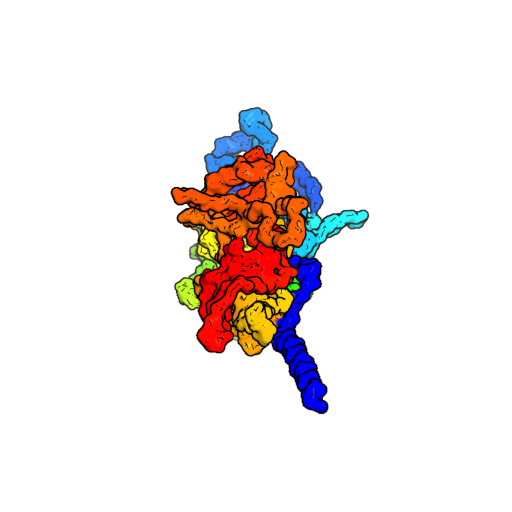.662 10.720 8.306 1.00 87.56 99 SER A O 1
ATOM 736 N N . THR A 1 100 ? 38.228 8.523 8.064 1.00 89.62 100 THR A N 1
ATOM 737 C CA . THR A 1 100 ? 37.128 8.693 7.105 1.00 89.62 100 THR A CA 1
ATOM 738 C C . THR A 1 100 ? 36.002 9.516 7.720 1.00 89.62 100 THR A C 1
ATOM 740 O O . THR A 1 100 ? 35.627 10.529 7.152 1.00 89.62 100 THR A O 1
ATOM 743 N N . TYR A 1 101 ? 35.512 9.127 8.901 1.00 90.12 101 TYR A N 1
ATOM 744 C CA . TYR A 1 101 ? 34.417 9.817 9.584 1.00 90.12 101 TYR A CA 1
ATOM 745 C C . TYR A 1 101 ? 34.756 11.275 9.914 1.00 90.12 101 TYR A C 1
ATOM 747 O O . TYR A 1 101 ? 33.969 12.171 9.636 1.00 90.12 101 TYR A O 1
ATOM 755 N N . SER A 1 102 ? 35.945 11.533 10.463 1.00 89.81 102 SER A N 1
ATOM 756 C CA . SER A 1 102 ? 36.378 12.891 10.812 1.00 89.81 102 SER A CA 1
ATOM 757 C C . SER A 1 102 ? 36.618 13.794 9.597 1.00 89.81 102 SER A C 1
ATOM 759 O O . SER A 1 102 ? 36.650 15.009 9.764 1.00 89.81 102 SER A O 1
ATOM 761 N N . ALA A 1 103 ? 36.793 13.224 8.401 1.00 91.06 103 ALA A N 1
ATOM 762 C CA . ALA A 1 103 ? 36.923 13.972 7.152 1.00 91.06 103 ALA A CA 1
ATOM 763 C C . ALA A 1 103 ? 35.570 14.307 6.496 1.00 91.06 103 ALA A C 1
ATOM 765 O O . ALA A 1 103 ? 35.537 15.115 5.569 1.00 91.06 103 ALA A O 1
ATOM 766 N N . LEU A 1 104 ? 34.472 13.697 6.954 1.00 92.75 104 LEU A N 1
ATOM 767 C CA . LEU A 1 104 ? 33.125 13.987 6.466 1.00 92.75 104 LEU A CA 1
ATOM 768 C C . LEU A 1 104 ? 32.644 15.363 6.935 1.00 92.75 104 LEU A C 1
ATOM 770 O O . LEU A 1 104 ? 33.083 15.870 7.974 1.00 92.75 104 LEU A O 1
ATOM 774 N N . SER A 1 105 ? 31.694 15.938 6.195 1.00 94.19 105 SER A N 1
ATOM 775 C CA . SER A 1 105 ? 31.005 17.156 6.621 1.00 94.19 105 SER A CA 1
ATOM 776 C C . SER A 1 105 ? 30.227 16.923 7.924 1.00 94.19 105 SER A C 1
ATOM 778 O O . SER A 1 105 ? 29.905 15.790 8.282 1.00 94.19 105 SER A O 1
ATOM 780 N N . ALA A 1 106 ? 29.891 17.995 8.647 1.00 92.69 106 ALA A N 1
ATOM 781 C CA . ALA A 1 106 ? 29.106 17.871 9.877 1.00 92.69 106 ALA A CA 1
ATOM 782 C C . ALA A 1 106 ? 27.731 17.213 9.634 1.00 92.69 106 ALA A C 1
ATOM 784 O O . ALA A 1 106 ? 27.266 16.459 10.483 1.00 92.69 106 ALA A O 1
ATOM 785 N N . ALA A 1 107 ? 27.110 17.462 8.475 1.00 88.56 107 ALA A N 1
ATOM 786 C CA . ALA A 1 107 ? 25.848 16.832 8.089 1.00 88.56 107 ALA A CA 1
ATOM 787 C C . ALA A 1 107 ? 26.031 15.328 7.827 1.00 88.56 107 ALA A C 1
ATOM 789 O O . ALA A 1 107 ? 25.340 14.504 8.419 1.00 88.56 107 ALA A O 1
ATOM 790 N N . ASP A 1 108 ? 27.038 14.955 7.037 1.00 91.00 108 ASP A N 1
ATOM 791 C CA . ASP A 1 108 ? 27.351 13.553 6.726 1.00 91.00 108 ASP A CA 1
ATOM 792 C C . ASP A 1 108 ? 27.720 12.742 7.975 1.00 91.00 108 ASP A C 1
ATOM 794 O O . ASP A 1 108 ? 27.341 11.580 8.112 1.00 91.00 108 ASP A O 1
ATOM 798 N N . GLN A 1 109 ? 28.409 13.360 8.938 1.00 92.00 109 GLN A N 1
ATOM 799 C CA . GLN A 1 109 ? 28.687 12.744 10.237 1.00 92.00 109 GLN A CA 1
ATOM 800 C C . GLN A 1 109 ? 27.399 12.406 11.005 1.00 92.00 109 GLN A C 1
ATOM 802 O O . GLN A 1 109 ? 27.316 11.338 11.621 1.00 92.00 109 GLN A O 1
ATOM 807 N N . VAL A 1 110 ? 26.382 13.273 10.946 1.00 89.44 110 VAL A N 1
ATOM 808 C CA . VAL A 1 110 ? 25.057 13.005 11.528 1.00 89.44 110 VAL A CA 1
ATOM 809 C C . VAL A 1 110 ? 24.374 11.854 10.792 1.00 89.44 110 VAL A C 1
ATOM 811 O O . VAL A 1 110 ? 23.891 10.928 11.447 1.00 89.44 110 VAL A O 1
ATOM 814 N N . HIS A 1 111 ? 24.398 11.844 9.456 1.00 87.69 111 HIS A N 1
ATOM 815 C CA . HIS A 1 111 ? 23.813 10.752 8.674 1.00 87.69 111 HIS A CA 1
ATOM 816 C C . HIS A 1 111 ? 24.486 9.401 8.959 1.00 87.69 111 HIS A C 1
ATOM 818 O O . HIS A 1 111 ? 23.797 8.400 9.162 1.00 87.69 111 HIS A O 1
ATOM 824 N N . VAL A 1 112 ? 25.820 9.359 9.064 1.00 90.94 112 VAL A N 1
ATOM 825 C CA . VAL A 1 112 ? 26.554 8.141 9.450 1.00 90.94 112 VAL A CA 1
ATOM 826 C C . VAL A 1 112 ? 26.177 7.693 10.861 1.00 90.94 112 VAL A C 1
ATOM 828 O O . VAL A 1 112 ? 25.922 6.510 11.078 1.00 90.94 112 VAL A O 1
ATOM 831 N N . THR A 1 113 ? 26.111 8.621 11.817 1.00 89.25 113 THR A N 1
ATOM 832 C CA . THR A 1 113 ? 25.784 8.301 13.216 1.00 89.25 113 THR A CA 1
ATOM 833 C C . THR A 1 113 ? 24.373 7.732 13.358 1.00 89.25 113 THR A C 1
ATOM 835 O O . THR A 1 113 ? 24.164 6.800 14.132 1.00 89.25 113 THR A O 1
ATOM 838 N N . ASN A 1 114 ? 23.415 8.259 12.594 1.00 84.94 114 ASN A N 1
ATOM 839 C CA . ASN A 1 114 ? 22.015 7.850 12.673 1.00 84.94 114 ASN A CA 1
ATOM 840 C C . ASN A 1 114 ? 21.700 6.613 11.816 1.00 84.94 114 ASN A C 1
ATOM 842 O O . ASN A 1 114 ? 20.810 5.839 12.163 1.00 84.94 114 ASN A O 1
ATOM 846 N N . GLY A 1 115 ? 22.397 6.431 10.690 1.00 84.31 115 GLY A N 1
ATOM 847 C CA . GLY A 1 115 ? 22.048 5.429 9.681 1.00 84.31 115 GLY A CA 1
ATOM 848 C C . GLY A 1 115 ? 22.991 4.229 9.572 1.00 84.31 115 GLY A C 1
ATOM 849 O O . GLY A 1 115 ? 22.625 3.250 8.918 1.00 84.31 115 GLY A O 1
ATOM 850 N N . CYS A 1 116 ? 24.183 4.268 10.178 1.00 90.94 116 CYS A N 1
ATOM 851 C CA . CYS A 1 116 ? 25.152 3.168 10.146 1.00 90.94 116 CYS A CA 1
ATOM 852 C C . CYS A 1 116 ? 25.244 2.426 11.488 1.00 90.94 116 CYS A C 1
ATOM 854 O O . CYS A 1 116 ? 24.957 2.969 12.550 1.00 90.94 116 CYS A O 1
ATOM 856 N N . ILE A 1 117 ? 25.699 1.169 11.458 1.00 90.44 117 ILE A N 1
ATOM 857 C CA . ILE A 1 117 ? 25.845 0.349 12.671 1.00 90.44 117 ILE A CA 1
ATOM 858 C C . ILE A 1 117 ? 27.225 0.587 13.295 1.00 90.44 117 ILE A C 1
ATOM 860 O O . ILE A 1 117 ? 28.248 0.329 12.657 1.00 90.44 117 ILE A O 1
ATOM 864 N N . ALA A 1 118 ? 27.276 1.038 14.549 1.00 89.19 118 ALA A N 1
ATOM 865 C CA . ALA A 1 118 ? 28.527 1.187 15.296 1.00 89.19 118 ALA A CA 1
ATOM 866 C C . ALA A 1 118 ? 29.143 -0.181 15.659 1.00 89.19 118 ALA A C 1
ATOM 868 O O . ALA A 1 118 ? 28.441 -1.100 16.079 1.00 89.19 118 ALA A O 1
ATOM 869 N N . THR A 1 119 ? 30.464 -0.329 15.524 1.00 84.00 119 THR A N 1
ATOM 870 C CA . THR A 1 119 ? 31.184 -1.604 15.760 1.00 84.00 119 THR A CA 1
ATOM 871 C C . THR A 1 119 ? 31.709 -1.785 17.192 1.00 84.00 119 THR A C 1
ATOM 873 O O . THR A 1 119 ? 32.284 -2.828 17.501 1.00 84.00 119 THR A O 1
ATOM 876 N N . GLY A 1 120 ? 31.538 -0.792 18.072 1.00 69.12 120 GLY A N 1
ATOM 877 C CA . GLY A 1 120 ? 32.035 -0.796 19.452 1.00 69.12 120 GLY A CA 1
ATOM 878 C C . GLY A 1 120 ? 31.999 0.597 20.093 1.00 69.12 120 GLY A C 1
ATOM 879 O O . GLY A 1 120 ? 31.328 1.494 19.587 1.00 69.12 120 GLY A O 1
ATOM 880 N N . ASN A 1 121 ? 32.727 0.803 21.201 1.00 62.62 121 ASN A N 1
ATOM 881 C CA . ASN A 1 121 ? 32.797 2.114 21.862 1.00 62.62 121 ASN A CA 1
ATOM 882 C C . ASN A 1 121 ? 33.553 3.128 20.983 1.00 62.62 121 ASN A C 1
ATOM 884 O O . ASN A 1 121 ? 34.785 3.122 20.907 1.00 62.62 121 ASN A O 1
ATOM 888 N N . THR A 1 122 ? 32.804 4.023 20.343 1.00 61.56 122 THR A N 1
ATOM 889 C CA . THR A 1 122 ? 33.314 5.064 19.441 1.00 61.56 122 THR A CA 1
ATOM 890 C C . THR A 1 122 ? 34.238 6.070 20.139 1.00 61.56 122 THR A C 1
ATOM 892 O O . THR A 1 122 ? 34.981 6.775 19.460 1.00 61.56 122 THR A O 1
ATOM 895 N N . ALA A 1 123 ? 34.288 6.114 21.476 1.00 55.75 123 ALA A N 1
ATOM 896 C CA . ALA A 1 123 ? 35.183 6.993 22.233 1.00 55.75 123 ALA A CA 1
ATOM 897 C C . ALA A 1 123 ? 36.600 6.417 22.444 1.00 55.75 123 ALA A C 1
ATOM 899 O O . ALA A 1 123 ? 37.552 7.187 22.528 1.00 55.75 123 ALA A O 1
ATOM 900 N N . THR A 1 124 ? 36.767 5.089 22.484 1.00 51.00 124 THR A N 1
ATOM 901 C CA . THR A 1 124 ? 38.034 4.417 22.868 1.00 51.00 124 THR A CA 1
ATOM 902 C C . THR A 1 124 ? 38.504 3.324 21.901 1.00 51.00 124 THR A C 1
ATOM 904 O O . THR A 1 124 ? 39.520 2.679 22.155 1.00 51.00 124 THR A O 1
ATOM 907 N N . ALA A 1 125 ? 37.802 3.099 20.787 1.00 51.19 125 ALA A N 1
ATOM 908 C CA . ALA A 1 125 ? 38.140 2.038 19.841 1.00 51.19 125 ALA A CA 1
ATOM 909 C C . ALA A 1 125 ? 39.537 2.212 19.203 1.00 51.19 125 ALA A C 1
ATOM 911 O O . ALA A 1 125 ? 39.773 3.143 18.435 1.00 51.19 125 ALA A O 1
ATOM 912 N N . THR A 1 126 ? 40.417 1.240 19.461 1.00 50.41 126 THR A N 1
ATOM 913 C CA . THR A 1 126 ? 41.650 0.928 18.708 1.00 50.41 126 THR A CA 1
ATOM 914 C C . THR A 1 126 ? 41.372 0.186 17.392 1.00 50.41 126 THR A C 1
ATOM 916 O O . THR A 1 126 ? 42.296 -0.106 16.635 1.00 50.41 126 THR A O 1
ATOM 919 N N . SER A 1 127 ? 40.103 -0.133 17.113 1.00 54.31 127 SER A N 1
ATOM 920 C CA . SER A 1 127 ? 39.666 -0.787 15.878 1.00 54.31 127 SER A CA 1
ATOM 921 C C . SER A 1 127 ? 39.728 0.179 14.694 1.00 54.31 127 SER A C 1
ATOM 923 O O . SER A 1 127 ? 39.270 1.319 14.786 1.00 54.31 127 SER A O 1
ATOM 925 N N . THR A 1 128 ? 40.258 -0.282 13.558 1.00 72.19 128 THR A N 1
ATOM 926 C CA . THR A 1 128 ? 40.395 0.520 12.333 1.00 72.19 128 THR A CA 1
ATOM 927 C C . THR A 1 128 ? 39.035 0.959 11.769 1.00 72.19 128 THR A C 1
ATOM 929 O O . THR A 1 128 ? 38.964 2.011 11.144 1.00 72.19 128 THR A O 1
ATOM 932 N N . VAL A 1 129 ? 37.947 0.214 12.026 1.00 82.19 129 VAL A N 1
ATOM 933 C CA . VAL A 1 129 ? 36.576 0.497 11.548 1.00 82.19 129 VAL A CA 1
ATOM 934 C C . VAL A 1 129 ? 35.650 0.795 12.728 1.00 82.19 129 VAL A C 1
ATOM 936 O O . VAL A 1 129 ? 35.517 -0.045 13.619 1.00 82.19 129 VAL A O 1
ATOM 939 N N . ILE A 1 130 ? 34.983 1.954 12.708 1.00 88.31 130 ILE A N 1
ATOM 940 C CA . ILE A 1 130 ? 34.079 2.437 13.768 1.00 88.31 130 ILE A CA 1
ATOM 941 C C . ILE A 1 130 ? 32.589 2.399 13.384 1.00 88.31 130 ILE A C 1
ATOM 943 O O . ILE A 1 130 ? 31.752 2.275 14.277 1.00 88.31 130 ILE A O 1
ATOM 947 N N . TYR A 1 131 ? 32.254 2.429 12.086 1.00 91.25 131 TYR A N 1
ATOM 948 C CA . TYR A 1 131 ? 30.883 2.230 11.591 1.00 91.25 131 TYR A CA 1
ATOM 949 C C . TYR A 1 131 ? 30.832 1.266 10.398 1.00 91.25 131 TYR A C 1
ATOM 951 O O . TYR A 1 131 ? 31.750 1.220 9.573 1.00 91.25 131 TYR A O 1
ATOM 959 N N . LYS A 1 132 ? 29.729 0.518 10.297 1.00 92.00 132 LYS A N 1
ATOM 960 C CA . LYS A 1 132 ? 29.331 -0.286 9.135 1.00 92.00 132 LYS A CA 1
ATOM 961 C C . LYS A 1 132 ? 28.147 0.386 8.441 1.00 92.00 132 LYS A C 1
ATOM 963 O O . LYS A 1 132 ? 27.037 0.376 8.974 1.00 92.00 132 LYS A O 1
ATOM 968 N N . CYS A 1 133 ? 28.379 0.962 7.266 1.00 92.25 133 CYS A N 1
ATOM 969 C CA . CYS A 1 133 ? 27.340 1.624 6.476 1.00 92.25 133 CYS A CA 1
ATOM 970 C C . CYS A 1 133 ? 26.888 0.718 5.326 1.00 92.25 133 CYS A C 1
ATOM 972 O O . CYS A 1 133 ? 27.686 0.378 4.454 1.00 92.25 133 CYS A O 1
ATOM 974 N N . PHE A 1 134 ? 25.627 0.295 5.327 1.00 91.19 134 PHE A N 1
ATOM 975 C CA . PHE A 1 134 ? 25.061 -0.605 4.310 1.00 91.19 134 PHE A CA 1
ATOM 976 C C . PHE A 1 134 ? 24.473 0.192 3.145 1.00 91.19 134 PHE A C 1
ATOM 978 O O . PHE A 1 134 ? 24.117 1.346 3.338 1.00 91.19 134 PHE A O 1
ATOM 985 N N . THR A 1 135 ? 24.332 -0.399 1.957 1.00 88.88 135 THR A N 1
ATOM 986 C CA . THR A 1 135 ? 23.617 0.236 0.827 1.00 88.88 135 THR A CA 1
ATOM 987 C C . THR A 1 135 ? 22.098 0.217 1.039 1.00 88.88 135 THR A C 1
ATOM 989 O O . THR A 1 135 ? 21.603 -0.574 1.852 1.00 88.88 135 THR A O 1
ATOM 992 N N . ARG A 1 136 ? 21.338 1.032 0.288 1.00 89.12 136 ARG A N 1
ATOM 993 C CA . ARG A 1 136 ? 19.860 1.031 0.342 1.00 89.12 136 ARG A CA 1
ATOM 994 C C . ARG A 1 136 ? 19.288 -0.364 0.058 1.00 89.12 136 ARG A C 1
ATOM 996 O O . ARG A 1 136 ? 18.474 -0.836 0.846 1.00 89.12 136 ARG A O 1
ATOM 1003 N N . ILE A 1 137 ? 19.800 -1.077 -0.957 1.00 89.06 137 ILE A N 1
ATOM 1004 C CA . ILE A 1 137 ? 19.430 -2.476 -1.282 1.00 89.06 137 ILE A CA 1
ATOM 1005 C C . ILE A 1 137 ? 19.443 -3.383 -0.042 1.00 89.06 137 ILE A C 1
ATOM 1007 O O . ILE A 1 137 ? 18.462 -4.078 0.222 1.00 89.06 137 ILE A O 1
ATOM 1011 N N . TYR A 1 138 ? 20.519 -3.368 0.754 1.00 89.50 138 TYR A N 1
ATOM 1012 C CA . TYR A 1 138 ? 20.606 -4.240 1.933 1.00 89.50 138 TYR A CA 1
ATOM 1013 C C . TYR A 1 138 ? 19.663 -3.808 3.054 1.00 89.50 138 TYR A C 1
ATOM 1015 O O . TYR A 1 138 ? 19.114 -4.666 3.746 1.00 89.50 138 TYR A O 1
ATOM 1023 N N . ARG A 1 139 ? 19.456 -2.497 3.237 1.00 91.00 139 ARG A N 1
ATOM 1024 C CA . ARG A 1 139 ? 18.518 -1.979 4.244 1.00 91.00 139 ARG A CA 1
ATOM 1025 C C . ARG A 1 139 ? 17.073 -2.333 3.879 1.00 91.00 139 ARG A C 1
ATOM 1027 O O . ARG A 1 139 ? 16.335 -2.799 4.744 1.00 91.00 139 ARG A O 1
ATOM 1034 N N . VAL A 1 140 ? 16.704 -2.219 2.601 1.00 93.12 140 VAL A N 1
ATOM 1035 C CA . VAL A 1 140 ? 15.404 -2.668 2.080 1.00 93.12 140 VAL A CA 1
ATOM 1036 C C . VAL A 1 140 ? 15.247 -4.175 2.244 1.00 93.12 140 VAL A C 1
ATOM 1038 O O . VAL A 1 140 ? 14.252 -4.611 2.812 1.00 93.12 140 VAL A O 1
ATOM 1041 N N . GLN A 1 141 ? 16.234 -4.978 1.834 1.00 92.06 141 GLN A N 1
ATOM 1042 C CA . GLN A 1 141 ? 16.183 -6.436 1.987 1.00 92.06 141 GLN A CA 1
ATOM 1043 C C . GLN A 1 141 ? 15.961 -6.855 3.443 1.00 92.06 141 GLN A C 1
ATOM 1045 O O . GLN A 1 141 ? 15.089 -7.678 3.718 1.00 92.06 141 GLN A O 1
ATOM 1050 N N . ALA A 1 142 ? 16.713 -6.257 4.372 1.00 92.00 142 ALA A N 1
ATOM 1051 C CA . ALA A 1 142 ? 16.596 -6.537 5.798 1.00 92.00 142 ALA A CA 1
ATOM 1052 C C . ALA A 1 142 ? 15.214 -6.148 6.349 1.00 92.00 142 ALA A C 1
ATOM 1054 O O . ALA A 1 142 ? 14.622 -6.919 7.101 1.00 92.00 142 ALA A O 1
ATOM 1055 N N . GLY A 1 143 ? 14.676 -4.992 5.945 1.00 93.75 143 GLY A N 1
ATOM 1056 C CA . GLY A 1 143 ? 13.339 -4.551 6.350 1.00 93.75 143 GLY A CA 1
ATOM 1057 C C . GLY A 1 143 ? 12.221 -5.441 5.801 1.00 93.75 143 GLY A C 1
ATOM 1058 O O . GLY A 1 143 ? 11.320 -5.833 6.538 1.00 93.75 143 GLY A O 1
ATOM 1059 N N . MET A 1 144 ? 12.317 -5.846 4.531 1.00 94.31 144 MET A N 1
ATOM 1060 C CA . MET A 1 144 ? 11.367 -6.779 3.910 1.00 94.31 144 MET A CA 1
ATOM 1061 C C . MET A 1 144 ? 11.381 -8.141 4.607 1.00 94.31 144 MET A C 1
ATOM 1063 O O . MET A 1 144 ? 10.328 -8.701 4.902 1.00 94.31 144 MET A O 1
ATOM 1067 N N . TYR A 1 145 ? 12.571 -8.670 4.905 1.00 93.75 145 TYR A N 1
ATOM 1068 C CA . TYR A 1 145 ? 12.716 -9.918 5.652 1.00 93.75 145 TYR A CA 1
ATOM 1069 C C . TYR A 1 145 ? 12.105 -9.806 7.048 1.00 93.75 145 TYR A C 1
ATOM 1071 O O . TYR A 1 145 ? 11.339 -10.680 7.438 1.00 93.75 145 TYR A O 1
ATOM 1079 N N . ALA A 1 146 ? 12.392 -8.720 7.768 1.00 93.44 146 ALA A N 1
ATOM 1080 C CA . ALA A 1 146 ? 11.841 -8.488 9.096 1.00 93.44 146 ALA A CA 1
ATOM 1081 C C . ALA A 1 146 ? 10.308 -8.380 9.076 1.00 93.44 146 ALA A C 1
ATOM 1083 O O . ALA A 1 146 ? 9.659 -8.968 9.932 1.00 93.44 146 ALA A O 1
ATOM 1084 N N . ALA A 1 147 ? 9.716 -7.704 8.085 1.00 91.88 147 ALA A N 1
ATOM 1085 C CA . ALA A 1 147 ? 8.261 -7.653 7.926 1.00 91.88 147 ALA A CA 1
ATOM 1086 C C . ALA A 1 147 ? 7.659 -9.033 7.614 1.00 91.88 147 ALA A C 1
ATOM 1088 O O . ALA A 1 147 ? 6.628 -9.403 8.169 1.00 91.88 147 ALA A O 1
ATOM 1089 N N . LEU A 1 148 ? 8.317 -9.819 6.757 1.00 91.44 148 LEU A N 1
ATOM 1090 C CA . LEU A 1 148 ? 7.884 -11.175 6.411 1.00 91.44 148 LEU A CA 1
ATOM 1091 C C . LEU A 1 148 ? 8.126 -12.200 7.528 1.00 91.44 148 LEU A C 1
ATOM 1093 O O . LEU A 1 148 ? 7.498 -13.254 7.493 1.00 91.44 148 LEU A O 1
ATOM 1097 N N . ASP A 1 149 ? 8.997 -11.927 8.496 1.00 88.81 149 ASP A N 1
ATOM 1098 C CA . ASP A 1 149 ? 9.232 -12.782 9.668 1.00 88.81 149 ASP A CA 1
ATOM 1099 C C . ASP A 1 149 ? 8.382 -12.352 10.888 1.00 88.81 149 ASP A C 1
ATOM 1101 O O . ASP A 1 149 ? 8.292 -13.093 11.868 1.00 88.81 149 ASP A O 1
ATOM 1105 N N . ASP A 1 150 ? 7.724 -11.188 10.838 1.00 86.81 150 ASP A N 1
ATOM 1106 C CA . ASP A 1 150 ? 6.902 -10.661 11.931 1.00 86.81 150 ASP A CA 1
ATOM 1107 C C . ASP A 1 150 ? 5.557 -11.408 12.048 1.00 86.81 150 ASP A C 1
ATOM 1109 O O . ASP A 1 150 ? 4.774 -11.491 11.097 1.00 86.81 150 ASP A O 1
ATOM 1113 N N . ALA A 1 151 ? 5.276 -11.932 13.246 1.00 80.81 151 ALA A N 1
ATOM 1114 C CA . ALA A 1 151 ? 4.070 -12.703 13.555 1.00 80.81 151 ALA A CA 1
ATOM 1115 C C . ALA A 1 151 ? 2.780 -11.862 13.602 1.00 80.81 151 ALA A C 1
ATOM 1117 O O . ALA A 1 151 ? 1.687 -12.421 13.573 1.00 80.81 151 ALA A O 1
ATOM 1118 N N . THR A 1 152 ? 2.887 -10.532 13.688 1.00 80.00 152 THR A N 1
ATOM 1119 C CA . THR A 1 152 ? 1.731 -9.618 13.639 1.00 80.00 152 THR A CA 1
ATOM 1120 C C . THR A 1 152 ? 1.185 -9.440 12.224 1.00 80.00 152 THR A C 1
ATOM 1122 O O . THR A 1 152 ? 0.030 -9.058 12.051 1.00 80.00 152 THR A O 1
ATOM 1125 N N . VAL A 1 153 ? 1.982 -9.758 11.199 1.00 82.88 153 VAL A N 1
ATOM 1126 C CA . VAL A 1 153 ? 1.515 -9.794 9.813 1.00 82.88 153 VAL A CA 1
ATOM 1127 C C . VAL A 1 153 ? 0.693 -11.065 9.612 1.00 82.88 153 VAL A C 1
ATOM 1129 O O . VAL A 1 153 ? 1.225 -12.163 9.749 1.00 82.88 153 VAL A O 1
ATOM 1132 N N . SER A 1 154 ? -0.587 -10.923 9.265 1.00 81.88 154 SER A N 1
ATOM 1133 C CA . SER A 1 154 ? -1.509 -12.054 9.086 1.00 81.88 154 SER A CA 1
ATOM 1134 C C . SER A 1 154 ? -1.034 -13.051 8.021 1.00 81.88 154 SER A C 1
ATOM 1136 O O . SER A 1 154 ? -0.638 -12.663 6.922 1.00 81.88 154 SER A O 1
ATOM 1138 N N . ASP A 1 155 ? -1.152 -14.349 8.310 1.00 82.50 155 ASP A N 1
ATOM 1139 C CA . ASP A 1 155 ? -0.872 -15.426 7.348 1.00 82.50 155 ASP A CA 1
ATOM 1140 C C . ASP A 1 155 ? -1.900 -15.511 6.207 1.00 82.50 155 ASP A C 1
ATOM 1142 O O . ASP A 1 155 ? -1.619 -16.113 5.165 1.00 82.50 155 ASP A O 1
ATOM 1146 N N . ASP A 1 156 ? -3.067 -14.887 6.387 1.00 80.75 156 ASP A N 1
ATOM 1147 C CA . ASP A 1 156 ? -4.114 -14.780 5.368 1.00 80.75 156 ASP A CA 1
ATOM 1148 C C . ASP A 1 156 ? -3.898 -13.588 4.422 1.00 80.75 156 ASP A C 1
ATOM 1150 O O . ASP A 1 156 ? -4.577 -13.489 3.397 1.00 80.75 156 ASP A O 1
ATOM 1154 N N . ALA A 1 157 ? -2.941 -12.698 4.719 1.00 85.88 157 ALA A N 1
ATOM 1155 C CA . ALA A 1 157 ? -2.574 -11.619 3.810 1.00 85.88 157 ALA A CA 1
ATOM 1156 C C . ALA A 1 157 ? -2.001 -12.203 2.511 1.00 85.88 157 ALA A C 1
ATOM 1158 O O . ALA A 1 157 ? -1.088 -13.031 2.527 1.00 85.88 157 ALA A O 1
ATOM 1159 N N . VAL A 1 158 ? -2.538 -11.773 1.373 1.00 89.94 158 VAL A N 1
ATOM 1160 C CA . VAL A 1 158 ? -2.101 -12.188 0.040 1.00 89.94 158 VAL A CA 1
ATOM 1161 C C . VAL A 1 158 ? -1.020 -11.225 -0.424 1.00 89.94 158 VAL A C 1
ATOM 1163 O O . VAL A 1 158 ? -1.306 -10.056 -0.657 1.00 89.94 158 VAL A O 1
ATOM 1166 N N . MET A 1 159 ? 0.222 -11.694 -0.556 1.00 93.88 159 MET A N 1
ATOM 1167 C CA . MET A 1 159 ? 1.355 -10.830 -0.906 1.00 93.88 159 MET A CA 1
ATOM 1168 C C . MET A 1 159 ? 2.151 -11.353 -2.087 1.00 93.88 159 MET A C 1
ATOM 1170 O O . MET A 1 159 ? 2.531 -12.525 -2.107 1.00 93.88 159 MET A O 1
ATOM 1174 N N . GLY A 1 160 ? 2.438 -10.467 -3.040 1.00 95.81 160 GLY A N 1
ATOM 1175 C CA . GLY A 1 160 ? 3.322 -10.701 -4.183 1.00 95.81 160 GLY A CA 1
ATOM 1176 C C . GLY A 1 160 ? 4.417 -9.646 -4.260 1.00 95.81 160 GLY A C 1
ATOM 1177 O O . GLY A 1 160 ? 4.306 -8.582 -3.651 1.00 95.81 160 GLY A O 1
ATOM 1178 N N . VAL A 1 161 ? 5.475 -9.934 -5.016 1.00 96.88 161 VAL A N 1
ATOM 1179 C CA . VAL A 1 161 ? 6.589 -8.997 -5.198 1.00 96.88 161 VAL A CA 1
ATOM 1180 C C . VAL A 1 161 ? 6.956 -8.870 -6.668 1.00 96.88 161 VAL A C 1
ATOM 1182 O O . VAL A 1 161 ? 7.061 -9.852 -7.402 1.00 96.88 161 VAL A O 1
ATOM 1185 N N . GLY A 1 162 ? 7.169 -7.640 -7.095 1.00 95.69 162 GLY A N 1
ATOM 1186 C CA . GLY A 1 162 ? 7.814 -7.263 -8.331 1.00 95.69 162 GLY A CA 1
ATOM 1187 C C . GLY A 1 162 ? 9.017 -6.374 -8.054 1.00 95.69 162 GLY A C 1
ATOM 1188 O O . GLY A 1 162 ? 9.259 -5.923 -6.934 1.00 95.69 162 GLY A O 1
ATOM 1189 N N . THR A 1 163 ? 9.813 -6.174 -9.090 1.00 92.75 163 THR A N 1
ATOM 1190 C CA . THR A 1 163 ? 11.058 -5.417 -9.009 1.00 92.75 163 THR A CA 1
ATOM 1191 C C . THR A 1 163 ? 11.233 -4.609 -10.278 1.00 92.75 163 THR A C 1
ATOM 1193 O O . THR A 1 163 ? 10.723 -4.986 -11.339 1.00 92.75 163 THR A O 1
ATOM 1196 N N . PHE A 1 164 ? 11.974 -3.521 -10.178 1.00 88.69 164 PHE A N 1
ATOM 1197 C CA . PHE A 1 164 ? 12.370 -2.726 -11.324 1.00 88.69 164 PHE A CA 1
ATOM 1198 C C . PHE A 1 164 ? 13.787 -2.215 -11.113 1.00 88.69 164 PHE A C 1
ATOM 1200 O O . PHE A 1 164 ? 14.148 -1.766 -10.032 1.00 88.69 164 PHE A O 1
ATOM 1207 N N . ASN A 1 165 ? 14.591 -2.321 -12.159 1.00 80.31 165 ASN A N 1
ATOM 1208 C CA . ASN A 1 165 ? 15.954 -1.818 -12.187 1.00 80.31 165 ASN A CA 1
ATOM 1209 C C . ASN A 1 165 ? 16.140 -0.994 -13.458 1.00 80.31 165 ASN A C 1
ATOM 1211 O O . ASN A 1 165 ? 15.175 -0.701 -14.152 1.00 80.31 165 ASN A O 1
ATOM 1215 N N . ASN A 1 166 ? 17.398 -0.725 -13.794 1.00 68.31 166 ASN A N 1
ATOM 1216 C CA . ASN A 1 166 ? 17.876 -0.033 -14.994 1.00 68.31 166 ASN A CA 1
ATOM 1217 C C . ASN A 1 166 ? 17.340 -0.535 -16.349 1.00 68.31 166 ASN A C 1
ATOM 1219 O O . ASN A 1 166 ? 17.746 -0.013 -17.388 1.00 68.31 166 ASN A O 1
ATOM 1223 N N . THR A 1 167 ? 16.492 -1.564 -16.379 1.00 66.38 167 THR A N 1
ATOM 1224 C CA . THR A 1 167 ? 15.630 -1.852 -17.522 1.00 66.38 167 THR A CA 1
ATOM 1225 C C . THR A 1 167 ? 14.588 -0.748 -17.718 1.00 66.38 167 THR A C 1
ATOM 1227 O O . THR A 1 167 ? 14.357 0.083 -16.854 1.00 66.38 167 THR A O 1
ATOM 1230 N N . ARG A 1 168 ? 13.935 -0.712 -18.880 1.00 77.69 168 ARG A N 1
ATOM 1231 C CA . ARG A 1 168 ? 12.876 0.273 -19.167 1.00 77.69 168 ARG A CA 1
ATOM 1232 C C . ARG A 1 168 ? 11.497 -0.118 -18.632 1.00 77.69 168 ARG A C 1
ATOM 1234 O O . ARG A 1 168 ? 10.539 0.628 -18.781 1.00 77.69 168 ARG A O 1
ATOM 1241 N N . SER A 1 169 ? 11.406 -1.284 -18.004 1.00 83.19 169 SER A N 1
ATOM 1242 C CA . SER A 1 169 ? 10.180 -1.870 -17.477 1.00 83.19 169 SER A CA 1
ATOM 1243 C C . SER A 1 169 ? 10.376 -2.361 -16.045 1.00 83.19 169 SER A C 1
ATOM 1245 O O . SER A 1 169 ? 11.494 -2.677 -15.630 1.00 83.19 169 SER A O 1
ATOM 1247 N N . GLY A 1 170 ? 9.280 -2.447 -15.290 1.00 88.81 170 GLY A N 1
ATOM 1248 C CA . GLY A 1 170 ? 9.234 -3.302 -14.105 1.00 88.81 170 GLY A CA 1
ATOM 1249 C C . GLY A 1 170 ? 8.908 -4.742 -14.481 1.00 88.81 170 GLY A C 1
ATOM 1250 O O . GLY A 1 170 ? 8.691 -5.061 -15.645 1.00 88.81 170 GLY A O 1
ATOM 1251 N N . LYS A 1 171 ? 8.862 -5.637 -13.499 1.00 92.44 171 LYS A N 1
ATOM 1252 C CA . LYS A 1 171 ? 8.346 -6.996 -13.695 1.00 92.44 171 LYS A CA 1
ATOM 1253 C C . LYS A 1 171 ? 7.789 -7.574 -12.407 1.00 92.44 171 LYS A C 1
ATOM 1255 O O . LYS A 1 171 ? 8.315 -7.316 -11.324 1.00 92.44 171 LYS A O 1
ATOM 1260 N N . ILE A 1 172 ? 6.794 -8.445 -12.537 1.00 96.69 172 ILE A N 1
ATOM 1261 C CA . ILE A 1 172 ? 6.332 -9.303 -11.447 1.00 96.69 172 ILE A CA 1
ATOM 1262 C C . ILE A 1 172 ? 7.351 -10.419 -11.260 1.00 96.69 172 ILE A C 1
ATOM 1264 O O . ILE A 1 172 ? 7.585 -11.235 -12.155 1.00 96.69 172 ILE A O 1
ATOM 1268 N N . LEU A 1 173 ? 7.978 -10.432 -10.092 1.00 94.62 173 LEU A N 1
ATOM 1269 C CA . LEU A 1 173 ? 9.068 -11.335 -9.758 1.00 94.62 173 LEU A CA 1
ATOM 1270 C C . LEU A 1 173 ? 8.537 -12.632 -9.141 1.00 94.62 173 LEU A C 1
ATOM 1272 O O . LEU A 1 173 ? 9.031 -13.711 -9.460 1.00 94.62 173 LEU A O 1
ATOM 1276 N N . TYR A 1 174 ? 7.516 -12.527 -8.292 1.00 95.94 174 TYR A N 1
ATOM 1277 C CA . TYR A 1 174 ? 6.839 -13.659 -7.678 1.00 95.94 174 TYR A CA 1
ATOM 1278 C C . TYR A 1 174 ? 5.340 -13.365 -7.498 1.00 95.94 174 TYR A C 1
ATOM 1280 O O . TYR A 1 174 ? 4.997 -12.275 -7.026 1.00 95.94 174 TYR A O 1
ATOM 1288 N N . PRO A 1 175 ? 4.439 -14.299 -7.867 1.00 95.25 175 PRO A N 1
ATOM 1289 C CA . PRO A 1 175 ? 3.000 -14.073 -7.787 1.00 95.25 175 PRO A CA 1
ATOM 1290 C C . PRO A 1 175 ? 2.528 -13.917 -6.339 1.00 95.25 175 PRO A C 1
ATOM 1292 O O . PRO A 1 175 ? 3.110 -14.485 -5.408 1.00 95.25 175 PRO A O 1
ATOM 1295 N N . ALA A 1 176 ? 1.442 -13.170 -6.158 1.00 93.94 176 ALA A N 1
ATOM 1296 C CA . ALA A 1 176 ? 0.821 -13.003 -4.863 1.00 93.94 176 ALA A CA 1
ATOM 1297 C C . ALA A 1 176 ? 0.026 -14.245 -4.453 1.00 93.94 176 ALA A C 1
ATOM 1299 O O . ALA A 1 176 ? -0.769 -14.782 -5.223 1.00 93.94 176 ALA A O 1
ATOM 1300 N N . ALA A 1 177 ? 0.238 -14.686 -3.219 1.00 91.12 177 ALA A N 1
ATOM 1301 C CA . ALA A 1 177 ? -0.528 -15.743 -2.574 1.00 91.12 177 ALA A CA 1
ATOM 1302 C C . ALA A 1 177 ? -0.601 -15.468 -1.067 1.00 91.12 177 ALA A C 1
ATOM 1304 O O . ALA A 1 177 ? 0.143 -14.629 -0.554 1.00 91.12 177 ALA A O 1
ATOM 1305 N N . ALA A 1 178 ? -1.500 -16.162 -0.365 1.00 88.94 178 ALA A N 1
ATOM 1306 C CA . ALA A 1 178 ? -1.605 -16.067 1.090 1.00 88.94 178 ALA A CA 1
ATOM 1307 C C . ALA A 1 178 ? -0.257 -16.402 1.745 1.00 88.94 178 ALA A C 1
ATOM 1309 O O . ALA A 1 178 ? 0.375 -17.398 1.379 1.00 88.94 178 ALA A O 1
ATOM 1310 N N . LEU A 1 179 ? 0.168 -15.578 2.705 1.00 86.00 179 LEU A N 1
ATOM 1311 C CA . LEU A 1 179 ? 1.497 -15.638 3.304 1.00 86.00 179 LEU A CA 1
ATOM 1312 C C . LEU A 1 179 ? 1.832 -16.968 3.976 1.00 86.00 179 LEU A C 1
ATOM 1314 O O . LEU A 1 179 ? 3.029 -17.212 4.116 1.00 86.00 179 LEU A O 1
ATOM 1318 N N . ARG A 1 180 ? 0.811 -17.770 4.343 1.00 73.81 180 ARG A N 1
ATOM 1319 C CA . ARG A 1 180 ? 0.833 -19.143 4.894 1.00 73.81 180 ARG A CA 1
ATOM 1320 C C . ARG A 1 180 ? 2.218 -19.640 5.350 1.00 73.81 180 ARG A C 1
ATOM 1322 O O . ARG A 1 180 ? 3.135 -19.741 4.529 1.00 73.81 180 ARG A O 1
ATOM 1329 N N . PRO A 1 181 ? 2.354 -20.068 6.614 1.00 63.41 181 PRO A N 1
ATOM 1330 C CA . PRO A 1 181 ? 3.645 -20.241 7.267 1.00 63.41 181 PRO A CA 1
ATOM 1331 C C . PRO A 1 181 ? 4.588 -21.199 6.532 1.00 63.41 181 PRO A C 1
ATOM 1333 O O . PRO A 1 181 ? 4.178 -22.089 5.785 1.00 63.41 181 PRO A O 1
ATOM 1336 N N . VAL A 1 182 ? 5.885 -20.996 6.760 1.00 62.28 182 VAL A N 1
ATOM 1337 C CA . VAL A 1 182 ? 6.962 -21.769 6.139 1.00 62.28 182 VAL A CA 1
ATOM 1338 C C . VAL A 1 182 ? 6.853 -23.248 6.535 1.00 62.28 182 VAL A C 1
ATOM 1340 O O . VAL A 1 182 ? 6.927 -23.587 7.713 1.00 62.28 182 VAL A O 1
ATOM 1343 N N . VAL A 1 183 ? 6.721 -24.134 5.548 1.00 61.72 183 VAL A N 1
ATOM 1344 C CA . VAL A 1 183 ? 6.711 -25.593 5.708 1.00 61.72 183 VAL A CA 1
ATOM 1345 C C . VAL A 1 183 ? 8.016 -26.153 5.149 1.00 61.72 183 VAL A C 1
ATOM 1347 O O . VAL A 1 183 ? 8.221 -26.187 3.935 1.00 61.72 183 VAL A O 1
ATOM 1350 N N . THR A 1 184 ? 8.910 -26.613 6.021 1.00 58.06 184 THR A N 1
ATOM 1351 C CA . THR A 1 184 ? 10.118 -27.342 5.607 1.00 58.06 184 THR A CA 1
ATOM 1352 C C . THR A 1 184 ? 9.831 -28.837 5.616 1.00 58.06 184 THR A C 1
ATOM 1354 O O . THR A 1 184 ? 9.609 -29.411 6.677 1.00 58.06 184 THR A O 1
ATOM 1357 N N . ASN A 1 185 ? 9.872 -29.469 4.443 1.00 53.62 185 ASN A N 1
ATOM 1358 C CA . ASN A 1 185 ? 9.800 -30.924 4.301 1.00 53.62 185 ASN A CA 1
ATOM 1359 C C . ASN A 1 185 ? 11.125 -31.461 3.739 1.00 53.62 185 ASN A C 1
ATOM 1361 O O . ASN A 1 185 ? 11.946 -30.702 3.228 1.00 53.62 185 ASN A O 1
ATOM 1365 N N . GLY A 1 186 ? 11.328 -32.783 3.781 1.00 47.59 186 GLY A N 1
ATOM 1366 C CA . GLY A 1 186 ? 12.538 -33.459 3.276 1.00 47.59 186 GLY A CA 1
ATOM 1367 C C . GLY A 1 186 ? 12.854 -33.265 1.779 1.00 47.59 186 GLY A C 1
ATOM 1368 O O . GLY A 1 186 ? 13.843 -33.806 1.299 1.00 47.59 186 GLY A O 1
ATOM 1369 N N . THR A 1 187 ? 12.037 -32.501 1.046 1.00 50.44 187 THR A N 1
ATOM 1370 C CA . THR A 1 187 ? 12.218 -32.116 -0.364 1.00 50.44 187 THR A CA 1
ATOM 1371 C C . THR A 1 187 ? 12.450 -30.608 -0.573 1.00 50.44 187 THR A C 1
ATOM 1373 O O . THR A 1 187 ? 12.656 -30.190 -1.710 1.00 50.44 187 THR A O 1
ATOM 1376 N N . GLY A 1 188 ? 12.443 -29.787 0.489 1.00 55.97 188 GLY A N 1
ATOM 1377 C CA . GLY A 1 188 ? 12.713 -28.344 0.432 1.00 55.97 188 GLY A CA 1
ATOM 1378 C C . GLY A 1 188 ? 11.892 -27.500 1.419 1.00 55.97 188 GLY A C 1
ATOM 1379 O O . GLY A 1 188 ? 10.966 -27.983 2.074 1.00 55.97 188 GLY A O 1
ATOM 1380 N N . THR A 1 189 ? 12.230 -26.211 1.514 1.00 64.62 189 THR A N 1
ATOM 1381 C CA . THR A 1 189 ? 11.461 -25.205 2.262 1.00 64.62 189 THR A CA 1
ATOM 1382 C C . THR A 1 189 ? 10.386 -24.599 1.358 1.00 64.62 189 THR A C 1
ATOM 1384 O O . THR A 1 189 ? 10.682 -24.037 0.307 1.00 64.62 189 THR A O 1
ATOM 1387 N N . THR A 1 190 ? 9.127 -24.729 1.761 1.00 66.06 190 THR A N 1
ATOM 1388 C CA . THR A 1 190 ? 7.933 -24.251 1.047 1.00 66.06 190 THR A CA 1
ATOM 1389 C C . THR A 1 190 ? 7.184 -23.225 1.906 1.00 66.06 190 THR A C 1
ATOM 1391 O O . THR A 1 190 ? 7.448 -23.115 3.098 1.00 66.06 190 THR A O 1
ATOM 1394 N N . GLY A 1 191 ? 6.291 -22.426 1.320 1.00 81.50 191 GLY A N 1
ATOM 1395 C CA . GLY A 1 191 ? 5.546 -21.370 2.026 1.00 81.50 191 GLY A CA 1
ATOM 1396 C C . GLY A 1 191 ? 5.851 -19.974 1.483 1.00 81.50 191 GLY A C 1
ATOM 1397 O O . GLY A 1 191 ? 6.990 -19.662 1.124 1.00 81.50 191 GLY A O 1
ATOM 1398 N N . GLN A 1 192 ? 4.819 -19.138 1.388 1.00 90.38 192 GLN A N 1
ATOM 1399 C CA . GLN A 1 192 ? 4.878 -17.894 0.619 1.00 90.38 192 GLN A CA 1
ATOM 1400 C C . GLN A 1 192 ? 5.903 -16.908 1.193 1.00 90.38 192 GLN A C 1
ATOM 1402 O O . GLN A 1 192 ? 6.679 -16.341 0.428 1.00 90.38 192 GLN A O 1
ATOM 1407 N N . ARG A 1 193 ? 6.005 -16.773 2.525 1.00 90.00 193 ARG A N 1
ATOM 1408 C CA . ARG A 1 193 ? 7.049 -15.949 3.175 1.00 90.00 193 ARG A CA 1
ATOM 1409 C C . ARG A 1 193 ? 8.462 -16.318 2.710 1.00 90.00 193 ARG A C 1
ATOM 1411 O O . ARG A 1 193 ? 9.256 -15.438 2.394 1.00 90.00 193 ARG A O 1
ATOM 1418 N N . TYR A 1 194 ? 8.786 -17.612 2.636 1.00 89.31 194 TYR A N 1
ATOM 1419 C CA . TYR A 1 194 ? 10.097 -18.066 2.159 1.00 89.31 194 TYR A CA 1
ATOM 1420 C C . TYR A 1 194 ? 10.295 -17.763 0.670 1.00 89.31 194 TYR A C 1
ATOM 1422 O O . TYR A 1 194 ? 11.358 -17.290 0.277 1.00 89.31 194 TYR A O 1
ATOM 1430 N N . LEU A 1 195 ? 9.269 -17.997 -0.148 1.00 91.19 195 LEU A N 1
ATOM 1431 C CA . LEU A 1 195 ? 9.324 -17.788 -1.595 1.00 91.19 195 LEU A CA 1
ATOM 1432 C C . LEU A 1 195 ? 9.499 -16.309 -1.962 1.00 91.19 195 LEU A C 1
ATOM 1434 O O . LEU A 1 195 ? 10.326 -15.992 -2.816 1.00 91.19 195 LEU A O 1
ATOM 1438 N N . LEU A 1 196 ? 8.810 -15.405 -1.260 1.00 93.81 196 LEU A N 1
ATOM 1439 C CA . LEU A 1 196 ? 8.997 -13.959 -1.395 1.00 93.81 196 LEU A CA 1
ATOM 1440 C C . LEU A 1 196 ? 10.408 -13.538 -0.976 1.00 93.81 196 LEU A C 1
ATOM 1442 O O . LEU A 1 196 ? 11.085 -12.844 -1.733 1.00 93.81 196 LEU A O 1
ATOM 1446 N N . LYS A 1 197 ? 10.897 -14.010 0.178 1.00 93.19 197 LYS A N 1
ATOM 1447 C CA . LYS A 1 197 ? 12.273 -13.739 0.619 1.00 93.19 197 LYS A CA 1
ATOM 1448 C C . LYS A 1 197 ? 13.306 -14.242 -0.394 1.00 93.19 197 LYS A C 1
ATOM 1450 O O . LYS A 1 197 ? 14.243 -13.522 -0.725 1.00 93.19 197 LYS A O 1
ATOM 1455 N N . ASN A 1 198 ? 13.110 -15.438 -0.947 1.00 91.62 198 ASN A N 1
ATOM 1456 C CA . ASN A 1 198 ? 13.987 -16.007 -1.969 1.00 91.62 198 ASN A CA 1
ATOM 1457 C C . ASN A 1 198 ? 13.980 -15.205 -3.275 1.00 91.62 198 ASN A C 1
ATOM 1459 O O . ASN A 1 198 ? 15.036 -14.984 -3.872 1.00 91.62 198 ASN A O 1
ATOM 1463 N N . ALA A 1 199 ? 12.804 -14.741 -3.698 1.00 92.69 199 ALA A N 1
ATOM 1464 C CA . ALA A 1 199 ? 12.662 -13.859 -4.846 1.00 92.69 199 ALA A CA 1
ATOM 1465 C C . ALA A 1 199 ? 13.434 -12.546 -4.625 1.00 92.69 199 ALA A C 1
ATOM 1467 O O . ALA A 1 199 ? 14.289 -12.205 -5.443 1.00 92.69 199 ALA A O 1
ATOM 1468 N N . ILE A 1 200 ? 13.216 -11.871 -3.490 1.00 92.81 200 ILE A N 1
ATOM 1469 C CA . ILE A 1 200 ? 13.913 -10.626 -3.121 1.00 92.81 200 ILE A CA 1
ATOM 1470 C C . ILE A 1 200 ? 15.430 -10.841 -3.088 1.00 92.81 200 ILE A C 1
ATOM 1472 O O . ILE A 1 200 ? 16.173 -10.092 -3.719 1.00 92.81 200 ILE A O 1
ATOM 1476 N N . ASN A 1 201 ? 15.894 -11.903 -2.424 1.00 91.25 201 ASN A N 1
ATOM 1477 C CA . ASN A 1 201 ? 17.315 -12.236 -2.353 1.00 91.25 201 ASN A CA 1
ATOM 1478 C C . ASN A 1 201 ? 17.939 -12.408 -3.740 1.00 91.25 201 ASN A C 1
ATOM 1480 O O . ASN A 1 201 ? 19.001 -11.863 -4.027 1.00 91.25 201 ASN A O 1
ATOM 1484 N N . SER A 1 202 ? 17.247 -13.124 -4.626 1.00 88.69 202 SER A N 1
ATOM 1485 C CA . SER A 1 202 ? 17.710 -13.353 -5.995 1.00 88.69 202 SER A CA 1
ATOM 1486 C C . SER A 1 202 ? 17.754 -12.058 -6.810 1.00 88.69 202 SER A C 1
ATOM 1488 O O . SER A 1 202 ? 18.698 -11.844 -7.568 1.00 88.69 202 SER A O 1
ATOM 1490 N N . ALA A 1 203 ? 16.763 -11.174 -6.649 1.00 87.25 203 ALA A N 1
ATOM 1491 C CA . ALA A 1 203 ? 16.723 -9.891 -7.349 1.00 87.25 203 ALA A CA 1
ATOM 1492 C C . ALA A 1 203 ? 17.820 -8.920 -6.892 1.00 87.25 203 ALA A C 1
ATOM 1494 O O . ALA A 1 203 ? 18.254 -8.082 -7.682 1.00 87.25 203 ALA A O 1
ATOM 1495 N N . PHE A 1 204 ? 18.259 -9.022 -5.637 1.00 86.81 204 PHE A N 1
ATOM 1496 C CA . PHE A 1 204 ? 19.213 -8.092 -5.026 1.00 86.81 204 PHE A CA 1
ATOM 1497 C C . PHE A 1 204 ? 20.662 -8.622 -5.040 1.00 86.81 204 PHE A C 1
ATOM 1499 O O . PHE A 1 204 ? 21.596 -7.882 -4.740 1.00 86.81 204 PHE A O 1
ATOM 1506 N N . ALA A 1 205 ? 20.877 -9.885 -5.428 1.00 77.25 205 ALA A N 1
ATOM 1507 C CA . ALA A 1 205 ? 22.203 -10.507 -5.500 1.00 77.25 205 ALA A CA 1
ATOM 1508 C C . ALA A 1 205 ? 23.063 -10.035 -6.693 1.00 77.25 205 ALA A C 1
ATOM 1510 O O . ALA A 1 205 ? 24.291 -10.153 -6.657 1.00 77.25 205 ALA A O 1
ATOM 1511 N N . GLY A 1 206 ? 22.445 -9.525 -7.763 1.00 59.12 206 GLY A N 1
ATOM 1512 C CA . GLY A 1 206 ? 23.153 -9.023 -8.941 1.00 59.12 206 GLY A CA 1
ATOM 1513 C C . GLY A 1 206 ? 23.652 -7.604 -8.701 1.00 59.12 206 GLY A C 1
ATOM 1514 O O . GLY A 1 206 ? 22.843 -6.716 -8.469 1.00 59.12 206 GLY A O 1
ATOM 1515 N N . GLY A 1 207 ? 24.967 -7.375 -8.759 1.00 57.00 207 GLY A N 1
ATOM 1516 C CA . GLY A 1 207 ? 25.521 -6.020 -8.698 1.00 57.00 207 GLY A CA 1
ATOM 1517 C C . GLY A 1 207 ? 24.881 -5.145 -9.775 1.00 57.00 207 GLY A C 1
ATOM 1518 O O . GLY A 1 207 ? 24.998 -5.444 -10.964 1.00 57.00 207 GLY A O 1
ATOM 1519 N N . THR A 1 208 ? 24.161 -4.106 -9.363 1.00 56.22 208 THR A N 1
ATOM 1520 C CA . THR A 1 208 ? 23.437 -3.233 -10.282 1.00 56.22 208 THR A CA 1
ATOM 1521 C C . THR A 1 208 ? 24.380 -2.156 -10.798 1.00 56.22 208 THR A C 1
ATOM 1523 O O . THR A 1 208 ? 25.121 -1.513 -10.057 1.00 56.22 208 THR A O 1
ATOM 1526 N N . THR A 1 209 ? 24.413 -2.005 -12.118 1.00 54.72 209 THR A N 1
ATOM 1527 C CA . THR A 1 209 ? 25.089 -0.887 -12.785 1.00 54.72 209 THR A CA 1
ATOM 1528 C C . THR A 1 209 ? 24.350 0.410 -12.455 1.00 54.72 209 THR A C 1
ATOM 1530 O O . THR A 1 209 ? 23.170 0.362 -12.141 1.00 54.72 209 THR A O 1
ATOM 1533 N N . ILE A 1 210 ? 24.992 1.574 -12.530 1.00 56.22 210 ILE A N 1
ATOM 1534 C CA . ILE A 1 210 ? 24.258 2.850 -12.462 1.00 56.22 210 ILE A CA 1
ATOM 1535 C C . ILE A 1 210 ? 23.376 2.948 -13.714 1.00 56.22 210 ILE A C 1
ATOM 1537 O O . ILE A 1 210 ? 23.875 2.753 -14.824 1.00 56.22 210 ILE A O 1
ATOM 1541 N N . GLY A 1 211 ? 22.077 3.197 -13.554 1.00 60.34 211 GLY A N 1
ATOM 1542 C CA . GLY A 1 211 ? 21.139 3.258 -14.670 1.00 60.34 211 GLY A CA 1
ATOM 1543 C C . GLY A 1 211 ? 19.759 3.768 -14.262 1.00 60.34 211 GLY A C 1
ATOM 1544 O O . GLY A 1 211 ? 19.611 4.374 -13.209 1.00 60.34 211 GLY A O 1
ATOM 1545 N N . ALA A 1 212 ? 18.783 3.570 -15.146 1.00 64.81 212 ALA A N 1
ATOM 1546 C CA . ALA A 1 212 ? 17.434 4.106 -15.018 1.00 64.81 212 ALA A CA 1
ATOM 1547 C C . ALA A 1 212 ? 16.599 3.469 -13.869 1.00 64.81 212 ALA A C 1
ATOM 1549 O O . ALA A 1 212 ? 16.936 2.437 -13.302 1.00 64.81 212 ALA A O 1
ATOM 1550 N N . THR A 1 213 ? 15.462 4.084 -13.579 1.00 77.50 213 THR A N 1
ATOM 1551 C CA . THR A 1 213 ? 14.478 3.844 -12.520 1.00 77.50 213 THR A CA 1
ATOM 1552 C C . THR A 1 213 ? 13.108 4.005 -13.193 1.00 77.50 213 THR A C 1
ATOM 1554 O O . THR A 1 213 ? 12.512 5.086 -13.150 1.00 77.50 213 THR A O 1
ATOM 1557 N N . PRO A 1 214 ? 12.629 2.975 -13.921 1.00 81.88 214 PRO A N 1
ATOM 1558 C CA . PRO A 1 214 ? 11.423 3.041 -14.749 1.00 81.88 214 PRO A CA 1
ATOM 1559 C C . PRO A 1 214 ? 10.152 3.018 -13.881 1.00 81.88 214 PRO A C 1
ATOM 1561 O O . PRO A 1 214 ? 9.324 2.111 -13.983 1.00 81.88 214 PRO A O 1
ATOM 1564 N N . THR A 1 215 ? 9.988 4.012 -13.009 1.00 85.94 215 THR A N 1
ATOM 1565 C CA . THR A 1 215 ? 8.945 4.080 -11.978 1.00 85.94 215 THR A CA 1
ATOM 1566 C C . THR A 1 215 ? 7.546 3.968 -12.575 1.00 85.94 215 THR A C 1
ATOM 1568 O O . THR A 1 215 ? 6.729 3.180 -12.105 1.00 85.94 215 THR A O 1
ATOM 1571 N N . ALA A 1 216 ? 7.275 4.703 -13.655 1.00 85.44 216 ALA A N 1
ATOM 1572 C CA . ALA A 1 216 ? 5.982 4.681 -14.330 1.00 85.44 216 ALA A CA 1
ATOM 1573 C C . ALA A 1 216 ? 5.653 3.311 -14.960 1.00 85.44 216 ALA A C 1
ATOM 1575 O O . ALA A 1 216 ? 4.613 2.742 -14.616 1.00 85.44 216 ALA A O 1
ATOM 1576 N N . PRO A 1 217 ? 6.516 2.732 -15.818 1.00 87.38 217 PRO A N 1
ATOM 1577 C CA . PRO A 1 217 ? 6.316 1.377 -16.327 1.00 87.38 217 PRO A CA 1
ATOM 1578 C C . PRO A 1 217 ? 6.193 0.320 -15.224 1.00 87.38 217 PRO A C 1
ATOM 1580 O O . PRO A 1 217 ? 5.328 -0.548 -15.287 1.00 87.38 217 PRO A O 1
ATOM 1583 N N . ALA A 1 218 ? 7.008 0.405 -14.170 1.00 91.38 218 ALA A N 1
ATOM 1584 C CA . ALA A 1 218 ? 6.936 -0.513 -13.038 1.00 91.38 218 ALA A CA 1
ATOM 1585 C C . ALA A 1 218 ? 5.608 -0.411 -12.278 1.00 91.38 218 ALA A C 1
ATOM 1587 O O . ALA A 1 218 ? 5.030 -1.425 -11.883 1.00 91.38 218 ALA A O 1
ATOM 1588 N N . TYR A 1 219 ? 5.087 0.801 -12.110 1.00 92.62 219 TYR A N 1
ATOM 1589 C CA . TYR A 1 219 ? 3.788 1.006 -11.489 1.00 92.62 219 TYR A CA 1
ATOM 1590 C C . TYR A 1 219 ? 2.644 0.488 -12.372 1.00 92.62 219 TYR A C 1
ATOM 1592 O O . TYR A 1 219 ? 1.719 -0.152 -11.864 1.00 92.62 219 TYR A O 1
ATOM 1600 N N . ALA A 1 220 ? 2.751 0.662 -13.695 1.00 92.25 220 ALA A N 1
ATOM 1601 C CA . ALA A 1 220 ? 1.826 0.075 -14.662 1.00 92.25 220 ALA A CA 1
ATOM 1602 C C . ALA A 1 220 ? 1.813 -1.462 -14.592 1.00 92.25 220 ALA A C 1
ATOM 1604 O O . ALA A 1 220 ? 0.740 -2.056 -14.636 1.00 92.25 220 ALA A O 1
ATOM 1605 N N . GLU A 1 221 ? 2.970 -2.112 -14.414 1.00 94.50 221 GLU A N 1
ATOM 1606 C CA . GLU A 1 221 ? 3.046 -3.569 -14.229 1.00 94.50 221 GLU A CA 1
ATOM 1607 C C . GLU A 1 221 ? 2.310 -4.052 -12.983 1.00 94.50 221 GLU A C 1
ATOM 1609 O O . GLU A 1 221 ? 1.538 -5.010 -13.050 1.00 94.50 221 GLU A O 1
ATOM 1614 N N . ALA A 1 222 ? 2.525 -3.392 -11.844 1.00 95.69 222 ALA A N 1
ATOM 1615 C CA . ALA A 1 222 ? 1.851 -3.751 -10.599 1.00 95.69 222 ALA A CA 1
ATOM 1616 C C . ALA A 1 222 ? 0.336 -3.609 -10.719 1.00 95.69 222 ALA A C 1
ATOM 1618 O O . ALA A 1 222 ? -0.412 -4.498 -10.313 1.00 95.69 222 ALA A O 1
ATOM 1619 N N . ALA A 1 223 ? -0.109 -2.510 -11.321 1.00 92.56 223 ALA A N 1
ATOM 1620 C CA . ALA A 1 223 ? -1.514 -2.255 -11.571 1.00 92.56 223 ALA A CA 1
ATOM 1621 C C . ALA A 1 223 ? -2.119 -3.262 -12.555 1.00 92.56 223 ALA A C 1
ATOM 1623 O O . ALA A 1 223 ? -3.184 -3.802 -12.277 1.00 92.56 223 ALA A O 1
ATOM 1624 N N . ALA A 1 224 ? -1.436 -3.579 -13.659 1.00 93.19 224 ALA A N 1
ATOM 1625 C CA . ALA A 1 224 ? -1.906 -4.583 -14.608 1.00 93.19 224 ALA A CA 1
ATOM 1626 C C . ALA A 1 224 ? -2.014 -5.968 -13.958 1.00 93.19 224 ALA A C 1
ATOM 1628 O O . ALA A 1 224 ? -2.971 -6.702 -14.207 1.00 93.19 224 ALA A O 1
ATOM 1629 N N . TYR A 1 225 ? -1.059 -6.310 -13.086 1.00 95.31 225 TYR A N 1
ATOM 1630 C CA . TYR A 1 225 ? -1.099 -7.542 -12.309 1.00 95.31 225 TYR A CA 1
ATOM 1631 C C . TYR A 1 225 ? -2.290 -7.565 -11.349 1.00 95.31 225 TYR A C 1
ATOM 1633 O O . TYR A 1 225 ? -3.057 -8.523 -11.368 1.00 95.31 225 TYR A O 1
ATOM 1641 N N . MET A 1 226 ? -2.506 -6.491 -10.583 1.00 89.31 226 MET A N 1
ATOM 1642 C CA . MET A 1 226 ? -3.670 -6.343 -9.703 1.00 89.31 226 MET A CA 1
ATOM 1643 C C . MET A 1 226 ? -4.981 -6.448 -10.489 1.00 89.31 226 MET A C 1
ATOM 1645 O O . MET A 1 226 ? -5.867 -7.206 -10.113 1.00 89.31 226 MET A O 1
ATOM 1649 N N . LEU A 1 227 ? -5.100 -5.763 -11.624 1.00 87.31 227 LEU A N 1
ATOM 1650 C CA . LEU A 1 227 ? -6.322 -5.721 -12.428 1.00 87.31 227 LEU A CA 1
ATOM 1651 C C . LEU A 1 227 ? -6.554 -6.983 -13.278 1.00 87.31 227 LEU A C 1
ATOM 1653 O O . LEU A 1 227 ? -7.654 -7.165 -13.795 1.00 87.31 227 LEU A O 1
ATOM 1657 N N . GLY A 1 228 ? -5.555 -7.859 -13.422 1.00 89.31 228 GLY A N 1
ATOM 1658 C CA . GLY A 1 228 ? -5.631 -9.026 -14.309 1.00 89.31 228 GLY A CA 1
ATOM 1659 C C . GLY A 1 228 ? -5.639 -8.658 -15.796 1.00 89.31 228 GLY A C 1
ATOM 1660 O O . GLY A 1 228 ? -6.227 -9.361 -16.615 1.00 89.31 228 GLY A O 1
ATOM 1661 N N . THR A 1 229 ? -5.030 -7.528 -16.149 1.00 91.94 229 THR A N 1
ATOM 1662 C CA . THR A 1 229 ? -4.944 -7.000 -17.517 1.00 91.94 229 THR A CA 1
ATOM 1663 C C . THR A 1 229 ? -3.547 -7.272 -18.082 1.00 91.94 229 THR A C 1
ATOM 1665 O O . THR A 1 229 ? -2.938 -8.298 -17.783 1.00 91.94 229 THR A O 1
ATOM 1668 N N . THR A 1 230 ? -3.027 -6.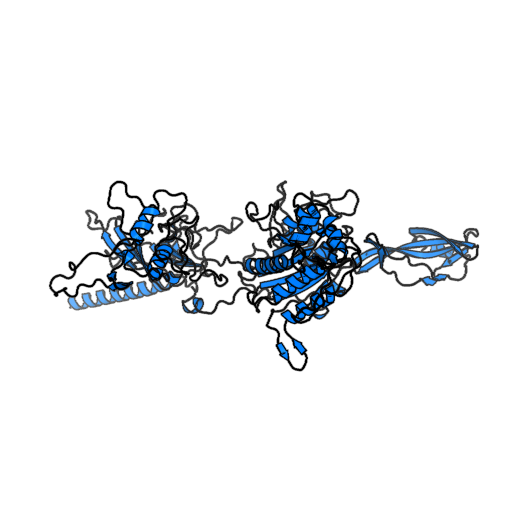411 -18.954 1.00 94.12 230 THR A N 1
ATOM 1669 C CA . THR A 1 230 ? -1.691 -6.552 -19.526 1.00 94.12 230 THR A CA 1
ATOM 1670 C C . THR A 1 230 ? -1.084 -5.186 -19.771 1.00 94.12 230 THR A C 1
ATOM 1672 O O . THR A 1 230 ? -1.790 -4.237 -20.085 1.00 94.12 230 THR A O 1
ATOM 1675 N N . THR A 1 231 ? 0.230 -5.092 -19.666 1.00 92.88 231 THR A N 1
ATOM 1676 C CA . THR A 1 231 ? 0.991 -3.957 -20.195 1.00 92.88 231 THR A CA 1
ATOM 1677 C C . THR A 1 231 ? 1.519 -4.246 -21.595 1.00 92.88 231 THR A C 1
ATOM 1679 O O . THR A 1 231 ? 2.147 -3.376 -22.182 1.00 92.88 231 THR A O 1
ATOM 1682 N N . ALA A 1 232 ? 1.330 -5.464 -22.123 1.00 91.50 232 ALA A N 1
ATOM 1683 C CA . ALA A 1 232 ? 1.827 -5.833 -23.438 1.00 91.50 232 ALA A CA 1
ATOM 1684 C C . ALA A 1 232 ? 1.099 -5.024 -24.514 1.00 91.50 232 ALA A C 1
ATOM 1686 O O . ALA A 1 232 ? -0.101 -5.184 -24.743 1.00 91.50 232 ALA A O 1
ATOM 1687 N N . ASN A 1 233 ? 1.849 -4.179 -25.202 1.00 87.25 233 ASN A N 1
ATOM 1688 C CA . ASN A 1 233 ? 1.390 -3.380 -26.321 1.00 87.25 233 ASN A CA 1
ATOM 1689 C C . ASN A 1 233 ? 2.466 -3.355 -27.409 1.00 87.25 233 ASN A C 1
ATOM 1691 O O . ASN A 1 233 ? 3.628 -3.699 -27.182 1.00 87.25 233 ASN A O 1
ATOM 1695 N N . ASN A 1 234 ? 2.057 -2.936 -28.605 1.00 86.44 234 ASN A N 1
ATOM 1696 C CA . ASN A 1 234 ? 2.987 -2.689 -29.691 1.00 86.44 234 ASN A CA 1
ATOM 1697 C C . ASN A 1 234 ? 3.071 -1.195 -29.981 1.00 86.44 234 ASN A C 1
ATOM 1699 O O . ASN A 1 234 ? 2.048 -0.513 -30.073 1.00 86.44 234 ASN A O 1
ATOM 1703 N N . ILE A 1 235 ? 4.284 -0.718 -30.223 1.00 81.94 235 ILE A N 1
ATOM 1704 C CA . ILE A 1 235 ? 4.550 0.606 -30.771 1.00 81.94 235 ILE A CA 1
ATOM 1705 C C . ILE A 1 235 ? 4.694 0.520 -32.292 1.00 81.94 235 ILE A C 1
ATOM 1707 O O . ILE A 1 235 ? 5.166 -0.477 -32.848 1.00 81.94 235 ILE A O 1
ATOM 1711 N N . SER A 1 236 ? 4.257 1.573 -32.980 1.00 86.50 236 SER A N 1
ATOM 1712 C CA . SER A 1 236 ? 4.380 1.687 -34.435 1.00 86.50 236 SER A CA 1
ATOM 1713 C C . SER A 1 236 ? 5.557 2.587 -34.779 1.00 86.50 236 SER A C 1
ATOM 1715 O O . SER A 1 236 ? 5.534 3.776 -34.468 1.00 86.50 236 SER A O 1
ATOM 1717 N N . LEU A 1 237 ? 6.578 2.033 -35.433 1.00 86.25 237 LEU A N 1
ATOM 1718 C CA . LEU A 1 237 ? 7.777 2.773 -35.828 1.00 86.25 237 LEU A CA 1
ATOM 1719 C C . LEU A 1 237 ? 7.958 2.734 -37.340 1.00 86.25 237 LEU A C 1
ATOM 1721 O O . LEU A 1 237 ? 7.759 1.703 -37.985 1.00 86.25 237 LEU A O 1
ATOM 1725 N N . THR A 1 238 ? 8.363 3.868 -37.903 1.00 89.56 238 THR A N 1
ATOM 1726 C CA . THR A 1 238 ? 8.670 3.979 -39.331 1.00 89.56 238 THR A CA 1
ATOM 1727 C C . THR A 1 238 ? 10.138 3.653 -39.579 1.00 89.56 238 THR A C 1
ATOM 1729 O O . THR A 1 238 ? 11.012 4.172 -38.889 1.00 89.56 238 THR A O 1
ATOM 1732 N N . TYR A 1 239 ? 10.413 2.827 -40.587 1.00 90.62 239 TYR A N 1
ATOM 1733 C CA . TYR A 1 239 ? 11.764 2.459 -41.006 1.00 90.62 239 TYR A CA 1
ATOM 1734 C C . TYR A 1 239 ? 11.916 2.472 -42.514 1.00 90.62 239 TYR A C 1
ATOM 1736 O O . TYR A 1 239 ? 10.951 2.290 -43.257 1.00 90.62 239 TYR A O 1
ATOM 1744 N N . ARG A 1 240 ? 13.148 2.672 -42.976 1.00 91.75 240 ARG A N 1
ATOM 1745 C CA . ARG A 1 240 ? 13.446 2.671 -44.405 1.00 91.75 240 ARG A CA 1
ATOM 1746 C C . ARG A 1 240 ? 13.691 1.251 -44.891 1.00 91.75 240 ARG A C 1
ATOM 1748 O O . ARG A 1 240 ? 14.395 0.477 -44.239 1.00 91.75 240 ARG A O 1
ATOM 1755 N N . LYS A 1 241 ? 13.170 0.958 -46.075 1.00 91.44 241 LYS A N 1
ATOM 1756 C CA . LYS A 1 241 ? 13.359 -0.289 -46.810 1.00 91.44 241 LYS A CA 1
ATOM 1757 C C . LYS A 1 241 ? 13.863 0.016 -48.216 1.00 91.44 241 LYS A C 1
ATOM 1759 O O . LYS A 1 241 ? 13.188 0.718 -48.970 1.00 91.44 241 LYS A O 1
ATOM 1764 N N . ASP A 1 242 ? 15.037 -0.504 -48.560 1.00 90.88 242 ASP A N 1
ATOM 1765 C CA . ASP A 1 242 ? 15.623 -0.329 -49.891 1.00 90.88 242 ASP A CA 1
ATOM 1766 C C . ASP A 1 242 ? 14.783 -1.037 -50.963 1.00 90.88 242 ASP A C 1
ATOM 1768 O O . ASP A 1 242 ? 14.317 -2.160 -50.762 1.00 90.88 242 ASP A O 1
ATOM 1772 N N . VAL A 1 243 ? 14.599 -0.385 -52.116 1.00 87.88 243 VAL A N 1
ATOM 1773 C CA . VAL A 1 243 ? 13.761 -0.909 -53.208 1.00 87.88 243 VAL A CA 1
ATOM 1774 C C . VAL A 1 243 ? 14.582 -1.132 -54.477 1.00 87.88 243 VAL A C 1
ATOM 1776 O O . VAL A 1 243 ? 14.635 -2.244 -55.001 1.00 87.88 243 VAL A O 1
ATOM 1779 N N . TYR A 1 244 ? 15.257 -0.094 -54.971 1.00 86.50 244 TYR A N 1
ATOM 1780 C CA . TYR A 1 244 ? 16.107 -0.161 -56.162 1.00 86.50 244 TYR A CA 1
ATOM 1781 C C . TYR A 1 244 ? 17.288 0.812 -56.049 1.00 86.50 244 TYR A C 1
ATOM 1783 O O . TYR A 1 244 ? 17.269 1.744 -55.243 1.00 86.50 244 TYR A O 1
ATOM 1791 N N . ARG A 1 245 ? 18.324 0.620 -56.866 1.00 87.75 245 ARG A N 1
ATOM 1792 C CA . ARG A 1 245 ? 19.462 1.547 -56.975 1.00 87.75 245 ARG A CA 1
ATOM 1793 C C . ARG A 1 245 ? 19.794 1.865 -58.428 1.00 87.75 245 ARG A C 1
ATOM 1795 O O . ARG A 1 245 ? 19.520 1.052 -59.310 1.00 87.75 245 ARG A O 1
ATOM 1802 N N . ARG A 1 246 ? 20.433 3.013 -58.667 1.00 86.62 246 ARG A N 1
ATOM 1803 C CA . ARG A 1 246 ? 21.044 3.382 -59.958 1.00 86.62 246 ARG A CA 1
ATOM 1804 C C . ARG A 1 246 ? 22.515 3.731 -59.795 1.00 86.62 246 ARG A C 1
ATOM 1806 O O . ARG A 1 246 ? 22.912 4.231 -58.742 1.00 86.62 246 ARG A O 1
ATOM 1813 N N . ILE A 1 247 ? 23.308 3.525 -60.839 1.00 85.00 247 ILE A N 1
ATOM 1814 C CA . ILE A 1 247 ? 24.694 4.009 -60.880 1.00 85.00 247 ILE A CA 1
ATOM 1815 C C . ILE A 1 247 ? 24.664 5.536 -61.027 1.00 85.00 247 ILE A C 1
ATOM 1817 O O . ILE A 1 247 ? 23.945 6.064 -61.870 1.00 85.00 247 ILE A O 1
ATOM 1821 N N . ASN A 1 248 ? 25.431 6.255 -60.208 1.00 79.19 248 ASN A N 1
ATOM 1822 C CA . ASN A 1 248 ? 25.369 7.719 -60.132 1.00 79.19 248 ASN A CA 1
ATOM 1823 C C . ASN A 1 248 ? 25.790 8.405 -61.451 1.00 79.19 248 ASN A C 1
ATOM 1825 O O . ASN A 1 248 ? 25.252 9.443 -61.817 1.00 79.19 248 ASN A O 1
ATOM 1829 N N . THR A 1 249 ? 26.711 7.794 -62.201 1.00 77.88 249 THR A N 1
ATOM 1830 C CA . THR A 1 249 ? 27.282 8.341 -63.445 1.00 77.88 249 THR A CA 1
ATOM 1831 C C . THR A 1 249 ? 26.665 7.785 -64.732 1.00 77.88 249 THR A C 1
ATOM 1833 O O . THR A 1 249 ? 26.952 8.306 -65.806 1.00 77.88 249 THR A O 1
ATOM 1836 N N . ILE A 1 250 ? 25.827 6.742 -64.655 1.00 74.44 250 ILE A N 1
ATOM 1837 C CA . ILE A 1 250 ? 25.221 6.090 -65.826 1.00 74.44 250 ILE A CA 1
ATOM 1838 C C . ILE A 1 250 ? 23.703 6.219 -65.732 1.00 74.44 250 ILE A C 1
ATOM 1840 O O . ILE A 1 250 ? 23.034 5.496 -64.990 1.00 74.44 250 ILE A O 1
ATOM 1844 N N . VAL A 1 251 ? 23.151 7.147 -66.512 1.00 68.25 251 VAL A N 1
ATOM 1845 C CA . VAL A 1 251 ? 21.703 7.340 -66.625 1.00 68.25 251 VAL A CA 1
ATOM 1846 C C . VAL A 1 251 ? 21.083 6.104 -67.287 1.00 68.25 251 VAL A C 1
ATOM 1848 O O . VAL A 1 251 ? 21.530 5.677 -68.346 1.00 68.25 251 VAL A O 1
ATOM 1851 N N . GLY A 1 252 ? 20.053 5.524 -66.664 1.00 70.44 252 GLY A N 1
ATOM 1852 C CA . GLY A 1 252 ? 19.300 4.393 -67.225 1.00 70.44 252 GLY A CA 1
ATOM 1853 C C . GLY A 1 252 ? 19.711 2.997 -66.739 1.00 70.44 252 GLY A C 1
ATOM 1854 O O . GLY A 1 252 ? 19.029 2.035 -67.077 1.00 70.44 252 GLY A O 1
ATOM 1855 N N . ALA A 1 253 ? 20.771 2.862 -65.931 1.00 79.19 253 ALA A N 1
ATOM 1856 C CA . ALA A 1 253 ? 21.219 1.576 -65.385 1.00 79.19 253 ALA A CA 1
ATOM 1857 C C . ALA A 1 253 ? 20.709 1.357 -63.949 1.00 79.19 253 ALA A C 1
ATOM 1859 O O . ALA A 1 253 ? 21.165 2.026 -63.017 1.00 79.19 253 ALA A O 1
ATOM 1860 N N . TYR A 1 254 ? 19.794 0.399 -63.770 1.00 81.56 254 TYR A N 1
ATOM 1861 C CA . TYR A 1 254 ? 19.149 0.111 -62.483 1.00 81.56 254 TYR A CA 1
ATOM 1862 C C . TYR A 1 254 ? 19.373 -1.336 -62.022 1.00 81.56 254 TYR A C 1
ATOM 1864 O O . TYR A 1 254 ? 19.464 -2.251 -62.843 1.00 81.56 254 TYR A O 1
ATOM 1872 N N . ASN A 1 255 ? 19.411 -1.537 -60.700 1.00 85.75 255 ASN A N 1
ATOM 1873 C CA . ASN A 1 255 ? 19.312 -2.847 -60.051 1.00 85.75 255 ASN A CA 1
ATOM 1874 C C . ASN A 1 255 ? 18.149 -2.835 -59.051 1.00 85.75 255 ASN A C 1
ATOM 1876 O O . ASN A 1 255 ? 18.016 -1.886 -58.273 1.00 85.75 255 ASN A O 1
ATOM 1880 N N . MET A 1 256 ? 17.345 -3.895 -59.025 1.00 84.50 256 MET A N 1
ATOM 1881 C CA . MET A 1 256 ? 16.308 -4.086 -58.010 1.00 84.50 256 MET A CA 1
ATOM 1882 C C . MET A 1 256 ? 16.870 -4.820 -56.804 1.00 84.50 256 MET A C 1
ATOM 1884 O O . MET A 1 256 ? 17.779 -5.645 -56.938 1.00 84.50 256 MET A O 1
ATOM 1888 N N . CYS A 1 257 ? 16.311 -4.545 -55.630 1.00 87.38 257 CYS A N 1
ATOM 1889 C CA . CYS A 1 257 ? 16.629 -5.350 -54.472 1.00 87.38 257 CYS A CA 1
ATOM 1890 C C . CYS 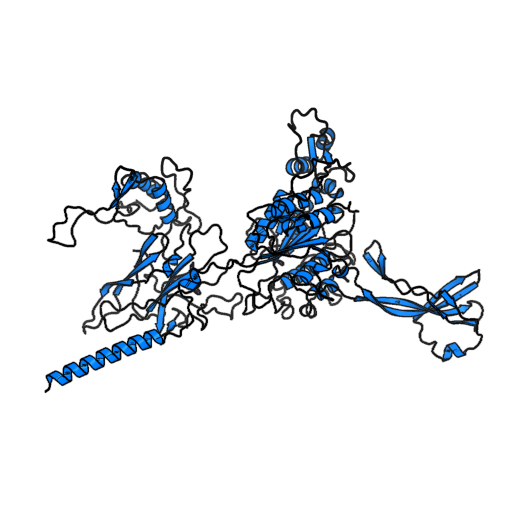A 1 257 ? 15.968 -6.728 -54.590 1.00 87.38 257 CYS A C 1
ATOM 1892 O O . CYS A 1 257 ? 14.742 -6.815 -54.632 1.00 87.38 257 CYS A O 1
ATOM 1894 N N . SER A 1 258 ? 16.765 -7.799 -54.653 1.00 86.88 258 SER A N 1
ATOM 1895 C CA . SER A 1 258 ? 16.246 -9.173 -54.691 1.00 86.88 258 SER A CA 1
ATOM 1896 C C . SER A 1 258 ? 16.117 -9.774 -53.295 1.00 86.88 258 SER A C 1
ATOM 1898 O O . SER A 1 258 ? 15.214 -10.567 -53.047 1.00 86.88 258 SER A O 1
ATOM 1900 N N . THR A 1 259 ? 17.004 -9.375 -52.382 1.00 90.19 259 THR A N 1
ATOM 1901 C CA . THR A 1 259 ? 17.041 -9.883 -51.010 1.00 90.19 259 THR A CA 1
ATOM 1902 C C . THR A 1 259 ? 17.396 -8.748 -50.063 1.00 90.19 259 THR A C 1
ATOM 1904 O O . THR A 1 259 ? 18.397 -8.056 -50.257 1.00 90.19 259 THR A O 1
ATOM 1907 N N . LEU A 1 260 ? 16.583 -8.559 -49.028 1.00 90.88 260 LEU A N 1
ATOM 1908 C CA . LEU A 1 260 ? 16.865 -7.616 -47.945 1.00 90.88 260 LEU A CA 1
ATOM 1909 C C . LEU A 1 260 ? 17.785 -8.271 -46.907 1.00 90.88 260 LEU A C 1
ATOM 1911 O O . LEU A 1 260 ? 18.013 -9.481 -46.922 1.00 90.88 260 LEU A O 1
ATOM 1915 N N . ASN A 1 261 ? 18.367 -7.465 -46.031 1.00 88.94 261 ASN A N 1
ATOM 1916 C CA . ASN A 1 261 ? 19.035 -7.942 -44.824 1.00 88.94 261 ASN A CA 1
ATOM 1917 C C . ASN A 1 261 ? 18.013 -8.505 -43.803 1.00 88.94 261 ASN A C 1
ATOM 1919 O O . ASN A 1 261 ? 16.843 -8.725 -44.122 1.00 88.94 261 ASN A O 1
ATOM 1923 N N . SER A 1 262 ? 18.472 -8.778 -42.577 1.00 85.75 262 SER A N 1
ATOM 1924 C CA . SER A 1 262 ? 17.634 -9.280 -41.483 1.00 85.75 262 SER A CA 1
ATOM 1925 C C . SER A 1 262 ? 16.371 -8.438 -41.261 1.00 85.75 262 SER A C 1
ATOM 1927 O O . SER A 1 262 ? 16.362 -7.230 -41.500 1.00 85.75 262 SER A O 1
ATOM 1929 N N . ALA A 1 263 ? 15.317 -9.082 -40.748 1.00 86.81 263 ALA A N 1
ATOM 1930 C CA . ALA A 1 263 ? 14.086 -8.413 -40.329 1.00 86.81 263 ALA A CA 1
ATOM 1931 C C . ALA A 1 263 ? 14.385 -7.219 -39.395 1.00 86.81 263 ALA A C 1
ATOM 1933 O O . ALA A 1 263 ? 15.402 -7.228 -38.693 1.00 86.81 263 ALA A O 1
ATOM 1934 N N . PRO A 1 264 ? 13.525 -6.183 -39.384 1.00 88.12 264 PRO A N 1
ATOM 1935 C CA . PRO A 1 264 ? 13.790 -4.990 -38.607 1.00 88.12 264 PRO A CA 1
ATOM 1936 C C . PRO A 1 264 ? 13.657 -5.338 -37.116 1.00 88.12 264 PRO A C 1
ATOM 1938 O O . PRO A 1 264 ? 12.684 -5.957 -36.689 1.00 88.12 264 PRO A O 1
ATOM 1941 N N . THR A 1 265 ? 14.653 -4.962 -36.333 1.00 87.50 265 THR A N 1
ATOM 1942 C CA . THR A 1 265 ? 14.767 -5.133 -34.892 1.00 87.50 265 THR A CA 1
ATOM 1943 C C . THR A 1 265 ? 14.783 -3.773 -34.212 1.00 87.50 265 THR A C 1
ATOM 1945 O O . THR A 1 265 ? 15.449 -2.830 -34.655 1.00 87.50 265 THR A O 1
ATOM 1948 N N . LEU A 1 266 ? 14.053 -3.681 -33.108 1.00 85.88 266 LEU A N 1
ATOM 1949 C CA . LEU A 1 266 ? 14.012 -2.494 -32.272 1.00 85.88 266 LEU A CA 1
ATOM 1950 C C . LEU A 1 266 ? 15.374 -2.277 -31.596 1.00 85.88 266 LEU A C 1
ATOM 1952 O O . LEU A 1 266 ? 15.973 -3.210 -31.067 1.00 85.88 266 LEU A O 1
ATOM 1956 N N . ASN A 1 267 ? 15.847 -1.034 -31.620 1.00 82.12 267 ASN A N 1
ATOM 1957 C CA . ASN A 1 267 ? 17.075 -0.580 -30.987 1.00 82.12 267 ASN A CA 1
ATOM 1958 C C . ASN A 1 267 ? 16.742 0.501 -29.962 1.00 82.12 267 ASN A C 1
ATOM 1960 O O . ASN A 1 267 ? 16.098 1.502 -30.288 1.00 82.12 267 ASN A O 1
ATOM 1964 N N . VAL A 1 268 ? 17.240 0.322 -28.744 1.00 74.88 268 VAL A N 1
ATOM 1965 C CA . VAL A 1 268 ? 17.131 1.306 -27.667 1.00 74.88 268 VAL A CA 1
ATOM 1966 C C . VAL A 1 268 ? 18.496 1.952 -27.470 1.00 74.88 268 VAL A C 1
ATOM 1968 O O . VAL A 1 268 ? 19.465 1.275 -27.132 1.00 74.88 268 VAL A O 1
ATOM 1971 N N . ALA A 1 269 ? 18.581 3.259 -27.700 1.00 68.69 269 ALA A N 1
ATOM 1972 C CA . ALA A 1 269 ? 19.793 4.023 -27.439 1.00 68.69 269 ALA A CA 1
ATOM 1973 C C . ALA A 1 269 ? 19.993 4.254 -25.930 1.00 68.69 269 ALA A C 1
ATOM 1975 O O . ALA A 1 269 ? 19.049 4.214 -25.142 1.00 68.69 269 ALA A O 1
ATOM 1976 N N . SER A 1 270 ? 21.228 4.556 -25.526 1.00 60.50 270 SER A N 1
ATOM 1977 C CA . SER A 1 270 ? 21.604 4.826 -24.129 1.00 60.50 270 SER A CA 1
ATOM 1978 C C . SER A 1 270 ? 20.912 6.052 -23.517 1.00 60.50 270 SER A C 1
ATOM 1980 O O . SER A 1 270 ? 20.814 6.144 -22.301 1.00 60.50 270 SER A O 1
ATOM 1982 N N . ASN A 1 271 ? 20.391 6.964 -24.342 1.00 56.00 271 ASN A N 1
ATOM 1983 C CA . ASN A 1 271 ? 19.559 8.095 -23.917 1.00 56.00 271 ASN A CA 1
ATOM 1984 C C . ASN A 1 271 ? 18.053 7.764 -23.861 1.00 56.00 271 ASN A C 1
ATOM 1986 O O . ASN A 1 271 ? 17.233 8.667 -23.730 1.00 56.00 271 ASN A O 1
ATOM 1990 N N . GLY A 1 272 ? 17.671 6.497 -24.038 1.00 62.78 272 GLY A N 1
ATOM 1991 C CA . GLY A 1 272 ? 16.275 6.073 -24.057 1.00 62.78 272 GLY A CA 1
ATOM 1992 C C . GLY A 1 272 ? 15.535 6.344 -25.372 1.00 62.78 272 GLY A C 1
ATOM 1993 O O . GLY A 1 272 ? 14.335 6.098 -25.444 1.00 62.78 272 GLY A O 1
ATOM 1994 N N . ALA A 1 273 ? 16.187 6.799 -26.443 1.00 70.62 273 ALA A N 1
ATOM 1995 C CA . ALA A 1 273 ? 15.508 6.902 -27.734 1.00 70.62 273 ALA A CA 1
ATOM 1996 C C . ALA A 1 273 ? 15.244 5.506 -28.324 1.00 70.62 273 ALA A C 1
ATOM 1998 O O . ALA A 1 273 ? 16.163 4.689 -28.450 1.00 70.62 273 ALA A O 1
ATOM 1999 N N . VAL A 1 274 ? 13.993 5.241 -28.705 1.00 75.81 274 VAL A N 1
ATOM 2000 C CA . VAL A 1 274 ? 13.603 4.009 -29.394 1.00 75.81 274 VAL A CA 1
ATOM 2001 C C . VAL A 1 274 ? 13.659 4.239 -30.900 1.00 75.81 274 VAL A C 1
ATOM 2003 O O . VAL A 1 274 ? 13.117 5.207 -31.430 1.00 75.81 274 VAL A O 1
ATOM 2006 N N . SER A 1 275 ? 14.339 3.345 -31.603 1.00 82.88 275 SER A N 1
ATOM 2007 C CA . SER A 1 275 ? 14.449 3.355 -33.058 1.00 82.88 275 SER A CA 1
ATOM 2008 C C . SER A 1 275 ? 14.388 1.929 -33.581 1.00 82.88 275 SER A C 1
ATOM 2010 O O . SER A 1 275 ? 14.371 0.966 -32.821 1.00 82.88 275 SER A O 1
ATOM 2012 N N . VAL A 1 276 ? 14.365 1.768 -34.893 1.00 87.94 276 VAL A N 1
ATOM 2013 C CA . VAL A 1 276 ? 14.446 0.456 -35.525 1.00 87.94 276 VAL A CA 1
ATOM 2014 C C . VAL A 1 276 ? 15.472 0.536 -36.649 1.00 87.94 276 VAL A C 1
ATOM 2016 O O . VAL A 1 276 ? 15.640 1.585 -37.278 1.00 87.94 276 VAL A O 1
ATOM 2019 N N . ASN A 1 277 ? 16.223 -0.538 -36.871 1.00 89.81 277 ASN A N 1
ATOM 2020 C CA . ASN A 1 277 ? 17.185 -0.570 -37.968 1.00 89.81 277 ASN A CA 1
ATOM 2021 C C . ASN A 1 277 ? 16.471 -0.541 -39.328 1.00 89.81 277 ASN A C 1
ATOM 2023 O O . ASN A 1 277 ? 15.411 -1.131 -39.536 1.00 89.81 277 ASN A O 1
ATOM 2027 N N . ASN A 1 278 ? 17.110 0.130 -40.283 1.00 90.62 278 ASN A N 1
ATOM 2028 C CA . ASN A 1 278 ? 16.660 0.123 -41.666 1.00 90.62 278 ASN A CA 1
ATOM 2029 C C . ASN A 1 278 ? 16.928 -1.241 -42.309 1.00 90.62 278 ASN A C 1
ATOM 2031 O O . ASN A 1 278 ? 17.965 -1.868 -42.063 1.00 90.62 278 ASN A O 1
ATOM 2035 N N . GLN A 1 279 ? 16.026 -1.649 -43.197 1.00 92.00 279 GLN A N 1
ATOM 2036 C CA . GLN A 1 279 ? 16.250 -2.805 -44.047 1.00 92.00 279 GLN A CA 1
ATOM 2037 C C . GLN A 1 279 ? 17.018 -2.385 -45.289 1.00 92.00 279 GLN A C 1
ATOM 2039 O O . GLN A 1 279 ? 16.471 -1.725 -46.177 1.00 92.00 279 GLN A O 1
ATOM 2044 N N . THR A 1 280 ? 18.288 -2.768 -45.340 1.00 91.31 280 THR A N 1
ATOM 2045 C CA . THR A 1 280 ? 19.141 -2.514 -46.494 1.00 91.31 280 THR A CA 1
ATOM 2046 C C . THR A 1 280 ? 19.171 -3.718 -47.411 1.00 91.31 280 THR A C 1
ATOM 2048 O O . THR A 1 280 ? 19.025 -4.865 -46.981 1.00 91.31 280 THR A O 1
ATOM 2051 N N . CYS A 1 281 ? 19.364 -3.467 -48.697 1.00 90.12 281 CYS A N 1
ATOM 2052 C CA . CYS A 1 281 ? 19.441 -4.554 -49.651 1.00 90.12 281 CYS A CA 1
ATOM 2053 C C . CYS A 1 281 ? 20.764 -5.323 -49.526 1.00 90.12 281 CYS A C 1
ATOM 2055 O O . CYS A 1 281 ? 21.841 -4.741 -49.678 1.00 90.12 281 CYS A O 1
ATOM 2057 N N . SER A 1 282 ? 20.685 -6.634 -49.289 1.00 91.00 282 SER A N 1
ATOM 2058 C CA . SER A 1 282 ? 21.849 -7.519 -49.183 1.00 91.00 282 SER A CA 1
ATOM 2059 C C . SER A 1 282 ? 22.270 -8.085 -50.541 1.00 91.00 282 SER A C 1
ATOM 2061 O O . SER A 1 282 ? 23.456 -8.304 -50.772 1.00 91.00 282 SER A O 1
ATOM 2063 N N . THR A 1 283 ? 21.318 -8.287 -51.459 1.00 91.12 283 THR A N 1
ATOM 2064 C CA . THR A 1 283 ? 21.577 -8.798 -52.814 1.00 91.12 283 THR A CA 1
ATOM 2065 C C . THR A 1 283 ? 20.794 -8.001 -53.851 1.00 91.12 283 THR A C 1
ATOM 2067 O O . THR A 1 283 ? 19.584 -7.817 -53.728 1.00 91.12 283 THR A O 1
ATOM 2070 N N . TRP A 1 284 ? 21.495 -7.548 -54.889 1.00 88.31 284 TRP A N 1
ATOM 2071 C CA . TRP A 1 284 ? 20.940 -6.755 -55.984 1.00 88.31 284 TRP A CA 1
ATOM 2072 C C . TRP A 1 284 ? 20.838 -7.592 -57.260 1.00 88.31 284 TRP A C 1
ATOM 2074 O O . TRP A 1 284 ? 21.729 -8.389 -57.552 1.00 88.31 284 TRP A O 1
ATOM 2084 N N . SER A 1 285 ? 19.783 -7.376 -58.045 1.00 87.31 285 SER A N 1
ATOM 2085 C CA . SER A 1 285 ? 19.611 -8.020 -59.350 1.00 87.31 285 SER A CA 1
ATOM 2086 C C . SER A 1 285 ? 20.697 -7.600 -60.349 1.00 87.31 285 SER A C 1
ATOM 2088 O O . SER A 1 285 ? 21.352 -6.564 -60.190 1.00 87.31 285 SER A O 1
ATOM 2090 N N . SER A 1 286 ? 20.830 -8.348 -61.447 1.00 82.62 286 SER A N 1
ATOM 2091 C CA . SER A 1 286 ? 21.635 -7.928 -62.600 1.00 82.62 286 SER A CA 1
ATOM 2092 C C . SER A 1 286 ? 21.183 -6.568 -63.142 1.00 82.62 286 SER A C 1
ATOM 2094 O O . SER A 1 286 ? 20.014 -6.194 -63.020 1.00 82.62 286 SER A O 1
ATOM 2096 N N . THR A 1 287 ? 22.119 -5.826 -63.735 1.00 77.50 287 THR A N 1
ATOM 2097 C CA . THR A 1 287 ? 21.865 -4.493 -64.297 1.00 77.50 287 THR A CA 1
ATOM 2098 C C . THR A 1 287 ? 20.967 -4.586 -65.524 1.00 77.50 287 THR A C 1
ATOM 2100 O O . THR A 1 287 ? 21.283 -5.299 -66.473 1.00 77.50 287 THR A O 1
ATOM 2103 N N . THR A 1 288 ? 19.874 -3.829 -65.523 1.00 67.44 288 THR A N 1
ATOM 2104 C CA . THR A 1 288 ? 18.952 -3.701 -66.661 1.00 67.44 288 THR A CA 1
ATOM 2105 C C . THR A 1 288 ? 18.936 -2.262 -67.175 1.00 67.44 288 THR A C 1
ATOM 2107 O O . THR A 1 288 ? 18.915 -1.329 -66.372 1.00 67.44 288 THR A O 1
ATOM 2110 N N . THR A 1 289 ? 18.933 -2.081 -68.501 1.00 59.69 289 THR A N 1
ATOM 2111 C CA . THR A 1 289 ? 18.979 -0.772 -69.193 1.00 59.69 289 THR A CA 1
ATOM 2112 C C . THR A 1 289 ? 17.620 -0.287 -69.714 1.00 59.69 289 THR A C 1
ATOM 2114 O O . THR A 1 289 ? 17.546 0.687 -70.460 1.00 59.69 289 THR A O 1
ATOM 2117 N N . THR A 1 290 ? 16.520 -0.940 -69.336 1.00 54.44 290 THR A N 1
ATOM 2118 C CA . THR A 1 290 ? 15.173 -0.589 -69.801 1.00 54.44 290 THR A CA 1
ATOM 2119 C C . THR A 1 290 ? 14.436 0.310 -68.810 1.00 54.44 290 THR A C 1
ATOM 2121 O O . THR A 1 290 ? 14.290 -0.016 -67.633 1.00 54.44 290 THR A O 1
ATOM 2124 N N . THR A 1 291 ? 13.858 1.395 -69.330 1.00 52.19 291 THR A N 1
ATOM 2125 C CA . THR A 1 291 ? 12.927 2.338 -68.674 1.00 52.19 291 THR A CA 1
ATOM 2126 C C . THR A 1 291 ? 11.652 1.693 -68.107 1.00 52.19 291 THR A C 1
ATOM 2128 O O . THR A 1 291 ? 10.839 2.376 -67.490 1.00 52.19 291 THR A O 1
ATOM 2131 N N . GLN A 1 292 ? 11.466 0.379 -68.272 1.00 51.06 292 GLN A N 1
ATOM 2132 C CA . GLN A 1 292 ? 10.278 -0.363 -67.843 1.00 51.06 292 GLN A CA 1
ATOM 2133 C C . GLN A 1 292 ? 10.026 -0.291 -66.333 1.00 51.06 292 GLN A C 1
ATOM 2135 O O . GLN A 1 292 ? 8.875 -0.228 -65.909 1.00 51.06 292 GLN A O 1
ATOM 2140 N N . TYR A 1 293 ? 11.080 -0.211 -65.521 1.00 55.59 293 TYR A N 1
ATOM 2141 C CA . TYR A 1 293 ? 10.923 -0.159 -64.068 1.00 55.59 293 TYR A CA 1
ATOM 2142 C C . TYR A 1 293 ? 10.463 1.211 -63.571 1.00 55.59 293 TYR A C 1
ATOM 2144 O O . TYR A 1 293 ? 9.814 1.262 -62.535 1.00 55.59 293 TYR A O 1
ATOM 2152 N N . ALA A 1 294 ? 10.681 2.284 -64.348 1.00 50.06 294 ALA A N 1
ATOM 2153 C CA . ALA A 1 294 ? 10.076 3.595 -64.101 1.00 50.06 294 ALA A CA 1
ATOM 2154 C C . ALA A 1 294 ? 8.531 3.546 -64.192 1.00 50.06 294 ALA A C 1
ATOM 2156 O O . ALA A 1 294 ? 7.854 4.313 -63.517 1.00 50.06 294 ALA A O 1
ATOM 2157 N N . ASN A 1 295 ? 7.974 2.612 -64.982 1.00 49.59 295 ASN A N 1
ATOM 2158 C CA . ASN A 1 295 ? 6.559 2.593 -65.374 1.00 49.59 295 ASN A CA 1
ATOM 2159 C C . ASN A 1 295 ? 5.739 1.385 -64.886 1.00 49.59 295 ASN A C 1
ATOM 2161 O O . ASN A 1 295 ? 4.525 1.388 -65.064 1.00 49.59 295 ASN A O 1
ATOM 2165 N N . SER A 1 296 ? 6.331 0.380 -64.233 1.00 48.47 296 SER A N 1
ATOM 2166 C CA . SER A 1 296 ? 5.572 -0.723 -63.609 1.00 48.47 296 SER A CA 1
ATOM 2167 C C . SER A 1 296 ? 5.367 -0.559 -62.092 1.00 48.47 296 SER A C 1
ATOM 2169 O O . SER A 1 296 ? 4.981 -1.515 -61.425 1.00 48.47 296 SER A O 1
ATOM 2171 N N . GLY A 1 297 ? 5.629 0.637 -61.538 1.00 50.84 297 GLY A N 1
ATOM 2172 C CA . GLY A 1 297 ? 5.393 0.965 -60.121 1.00 50.84 297 GLY A CA 1
ATOM 2173 C C . GLY A 1 297 ? 6.382 1.944 -59.461 1.00 50.84 297 GLY A C 1
ATOM 2174 O O . GLY A 1 297 ? 6.234 2.233 -58.273 1.00 50.84 297 GLY A O 1
ATOM 2175 N N . ALA A 1 298 ? 7.382 2.475 -60.178 1.00 48.50 298 ALA A N 1
ATOM 2176 C CA . AL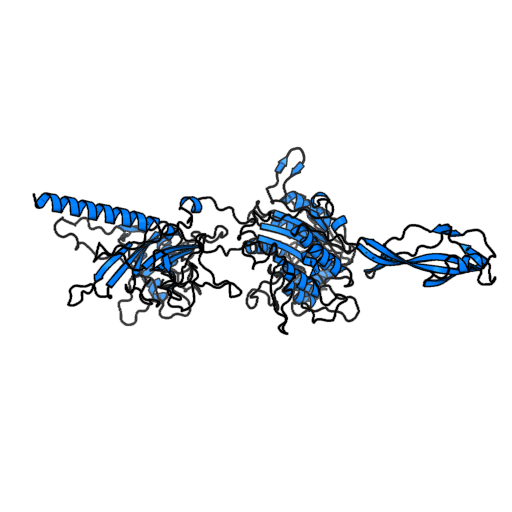A A 1 298 ? 8.396 3.390 -59.625 1.00 48.50 298 ALA A CA 1
ATOM 2177 C C . ALA A 1 298 ? 7.942 4.856 -59.486 1.00 48.50 298 ALA A C 1
ATOM 2179 O O . ALA A 1 298 ? 8.653 5.796 -59.839 1.00 48.50 298 ALA A O 1
ATOM 2180 N N . THR A 1 299 ? 6.778 5.038 -58.874 1.00 51.47 299 THR A N 1
ATOM 2181 C CA . THR A 1 299 ? 6.388 6.267 -58.169 1.00 51.47 299 THR A CA 1
ATOM 2182 C C . THR A 1 299 ? 6.354 6.079 -56.646 1.00 51.47 299 THR A C 1
ATOM 2184 O O . THR A 1 299 ? 6.056 7.025 -55.930 1.00 51.47 299 THR A O 1
ATOM 2187 N N . ALA A 1 300 ? 6.684 4.893 -56.116 1.00 67.94 300 ALA A N 1
ATOM 2188 C CA . ALA A 1 300 ? 6.546 4.574 -54.690 1.00 67.94 300 ALA A CA 1
ATOM 2189 C C . ALA A 1 300 ? 7.892 4.465 -53.941 1.00 67.94 300 ALA A C 1
ATOM 2191 O O . ALA A 1 300 ? 8.178 3.439 -53.321 1.00 67.94 300 ALA A O 1
ATOM 2192 N N . TYR A 1 301 ? 8.725 5.503 -54.008 1.00 79.44 301 TYR A N 1
ATOM 2193 C CA . TYR A 1 301 ? 9.856 5.690 -53.092 1.00 79.44 301 TYR A CA 1
ATOM 2194 C C . TYR A 1 301 ? 9.660 7.005 -52.336 1.00 79.44 301 TYR A C 1
ATOM 2196 O O . TYR A 1 301 ? 9.155 7.972 -52.899 1.00 79.44 301 TYR A O 1
ATOM 2204 N N . ASP A 1 302 ? 10.075 7.045 -51.076 1.00 86.94 302 ASP A N 1
ATOM 2205 C CA . ASP A 1 302 ? 9.886 8.218 -50.214 1.00 86.94 302 ASP A CA 1
ATOM 2206 C C . ASP A 1 302 ? 11.146 9.087 -50.141 1.00 86.94 302 ASP A C 1
ATOM 2208 O O . ASP A 1 302 ? 11.091 10.255 -49.764 1.00 86.94 302 ASP A O 1
ATOM 2212 N N . GLY A 1 303 ? 12.299 8.536 -50.531 1.00 90.12 303 GLY A N 1
ATOM 2213 C CA . GLY A 1 303 ? 13.540 9.292 -50.608 1.00 90.12 303 GLY A CA 1
ATOM 2214 C C . GLY A 1 303 ? 14.706 8.502 -51.187 1.00 90.12 303 GLY A C 1
ATOM 2215 O O . GLY A 1 303 ? 14.569 7.365 -51.646 1.00 90.12 303 GLY A O 1
ATOM 2216 N N . THR A 1 304 ? 15.879 9.135 -51.160 1.00 90.62 304 THR A N 1
ATOM 2217 C CA . THR A 1 304 ? 17.120 8.570 -51.698 1.00 90.62 304 THR A CA 1
ATOM 2218 C C . THR A 1 304 ? 18.309 8.794 -50.774 1.00 90.62 304 THR A C 1
ATOM 2220 O O . THR A 1 304 ? 18.342 9.784 -50.045 1.00 90.62 304 THR A O 1
ATOM 2223 N N . TYR A 1 305 ? 19.320 7.928 -50.849 1.00 92.12 305 TYR A N 1
ATOM 2224 C CA . TYR A 1 305 ? 20.648 8.180 -50.281 1.00 92.12 305 TYR A CA 1
ATOM 2225 C C . TYR A 1 305 ? 21.751 7.603 -51.175 1.00 92.12 305 TYR A C 1
ATOM 2227 O O . TYR A 1 305 ? 21.506 6.718 -51.993 1.00 92.12 305 TYR A O 1
ATOM 2235 N N . THR A 1 306 ? 22.973 8.109 -51.027 1.00 92.06 306 THR A N 1
ATOM 2236 C CA . THR A 1 306 ? 24.125 7.663 -51.820 1.00 92.06 306 THR A CA 1
ATOM 2237 C C . THR A 1 306 ? 24.944 6.633 -51.049 1.00 92.06 306 THR A C 1
ATOM 2239 O O . THR A 1 306 ? 25.217 6.816 -49.864 1.00 92.06 306 THR A O 1
ATOM 2242 N N . GLN A 1 307 ? 25.376 5.570 -51.725 1.00 89.75 307 GLN A N 1
ATOM 2243 C CA . GLN A 1 307 ? 26.283 4.559 -51.182 1.00 89.75 307 GLN A CA 1
ATOM 2244 C C . GLN A 1 307 ? 27.416 4.286 -52.173 1.00 89.75 307 GLN A C 1
ATOM 2246 O O . GLN A 1 307 ? 27.172 4.129 -53.369 1.00 89.75 307 GLN A O 1
ATOM 2251 N N . THR A 1 308 ? 28.651 4.199 -51.681 1.00 89.44 308 THR A N 1
ATOM 2252 C CA . THR A 1 308 ? 29.823 3.860 -52.499 1.00 89.44 308 THR A CA 1
ATOM 2253 C C . THR A 1 308 ? 30.258 2.431 -52.201 1.00 89.44 308 THR A C 1
ATOM 2255 O O . THR A 1 308 ? 30.545 2.103 -51.054 1.00 89.44 308 THR A O 1
ATOM 2258 N N . ILE A 1 309 ? 30.314 1.585 -53.231 1.00 83.25 309 ILE A N 1
ATOM 2259 C CA . ILE A 1 309 ? 30.793 0.199 -53.141 1.00 83.25 309 ILE A CA 1
ATOM 2260 C C . ILE A 1 309 ? 31.902 0.031 -54.173 1.00 83.25 309 ILE A C 1
ATOM 2262 O O . ILE A 1 309 ? 31.679 0.296 -55.353 1.00 83.25 309 ILE A O 1
ATOM 2266 N N . SER A 1 310 ? 33.087 -0.406 -53.740 1.00 85.50 310 SER A N 1
ATOM 2267 C CA . SER A 1 310 ? 34.231 -0.676 -54.627 1.00 85.50 310 SER A CA 1
ATOM 2268 C C . SER A 1 310 ? 34.526 0.477 -55.603 1.00 85.50 310 SER A C 1
ATOM 2270 O O . SER A 1 310 ? 34.678 0.262 -56.801 1.00 85.50 310 SER A O 1
ATOM 2272 N N . ASN A 1 311 ? 34.564 1.714 -55.089 1.00 86.88 311 ASN A N 1
ATOM 2273 C CA . ASN A 1 311 ? 34.770 2.966 -55.839 1.00 86.88 311 ASN A CA 1
ATOM 2274 C C . ASN A 1 311 ? 33.667 3.350 -56.846 1.00 86.88 311 ASN A C 1
ATOM 2276 O O . ASN A 1 311 ? 33.826 4.321 -57.582 1.00 86.88 311 ASN A O 1
ATOM 2280 N N . ILE A 1 312 ? 32.528 2.651 -56.857 1.00 85.69 312 ILE A N 1
ATOM 2281 C CA . ILE A 1 312 ? 31.355 3.008 -57.663 1.00 85.69 312 ILE A CA 1
ATOM 2282 C C . ILE A 1 312 ? 30.293 3.625 -56.753 1.00 85.69 312 ILE A C 1
ATOM 2284 O O . ILE A 1 312 ? 29.901 3.035 -55.745 1.00 85.69 312 ILE A O 1
ATOM 2288 N N . SER A 1 313 ? 29.817 4.816 -57.118 1.00 89.12 313 SER A N 1
ATOM 2289 C CA . SER A 1 313 ? 28.748 5.521 -56.408 1.00 89.12 313 SER A CA 1
ATOM 2290 C C . SER A 1 313 ? 27.377 5.102 -56.944 1.00 89.12 313 SER A C 1
ATOM 2292 O O . SER A 1 313 ? 27.128 5.159 -58.151 1.00 89.12 313 SER A O 1
ATOM 2294 N N . TYR A 1 314 ? 26.481 4.707 -56.042 1.00 89.06 314 TYR A N 1
ATOM 2295 C CA . TYR A 1 314 ? 25.096 4.344 -56.324 1.00 89.06 314 TYR A CA 1
ATOM 2296 C C . TYR A 1 314 ? 24.142 5.296 -55.606 1.00 89.06 314 TYR A C 1
ATOM 2298 O O . TYR A 1 314 ? 24.369 5.648 -54.450 1.00 89.06 314 TYR A O 1
ATOM 2306 N N . ILE A 1 315 ? 23.043 5.658 -56.266 1.00 89.75 315 ILE A N 1
ATOM 2307 C CA . ILE A 1 315 ? 21.896 6.317 -55.632 1.00 89.75 315 ILE A CA 1
ATOM 2308 C C . ILE A 1 315 ? 20.863 5.233 -55.332 1.00 89.75 315 ILE A C 1
ATOM 2310 O O . ILE A 1 315 ? 20.348 4.594 -56.252 1.00 89.75 315 ILE A O 1
ATOM 2314 N N . ILE A 1 316 ? 20.591 5.020 -54.048 1.00 90.19 316 ILE A N 1
ATOM 2315 C CA . ILE A 1 316 ? 19.636 4.039 -53.532 1.00 90.19 316 ILE A CA 1
ATOM 2316 C C . ILE A 1 316 ? 18.314 4.745 -53.255 1.00 90.19 316 ILE A C 1
ATOM 2318 O O . ILE A 1 316 ? 18.290 5.803 -52.628 1.00 90.19 316 ILE A O 1
ATOM 2322 N N . TYR A 1 317 ? 17.227 4.140 -53.717 1.00 90.19 317 TYR A N 1
ATOM 2323 C CA . TYR A 1 317 ? 15.856 4.588 -53.522 1.00 90.19 317 TYR A CA 1
ATOM 2324 C C . TYR A 1 317 ? 15.194 3.690 -52.481 1.00 90.19 317 TYR A C 1
ATOM 2326 O O . TYR A 1 317 ? 15.228 2.459 -52.599 1.00 90.19 317 TYR A O 1
ATOM 2334 N N . TYR A 1 318 ? 14.598 4.306 -51.465 1.00 91.25 318 TYR A N 1
ATOM 2335 C CA . TYR A 1 318 ? 13.967 3.597 -50.356 1.00 91.25 318 TYR A CA 1
ATOM 2336 C C . TYR A 1 318 ? 12.509 4.010 -50.182 1.00 91.25 318 TYR A C 1
ATOM 2338 O O . TYR A 1 318 ? 12.090 5.092 -50.594 1.00 91.25 318 TYR A O 1
ATOM 2346 N N . LYS A 1 319 ? 11.753 3.148 -49.506 1.00 91.12 319 LYS A N 1
ATOM 2347 C CA . LYS A 1 319 ? 10.392 3.410 -49.050 1.00 91.12 319 LYS A CA 1
ATOM 2348 C C . LYS A 1 319 ? 10.330 3.331 -47.527 1.00 91.12 319 LYS A C 1
ATOM 2350 O O . LYS A 1 319 ? 10.906 2.426 -46.924 1.00 91.12 319 LYS A O 1
ATOM 2355 N N . ASN A 1 320 ? 9.636 4.269 -46.909 1.00 91.56 320 ASN A N 1
ATOM 2356 C CA . ASN A 1 320 ? 9.280 4.249 -45.505 1.00 91.56 320 ASN A CA 1
ATOM 2357 C C . ASN A 1 320 ? 8.150 3.238 -45.291 1.00 91.56 320 ASN A C 1
ATOM 2359 O O . ASN A 1 320 ? 7.133 3.230 -45.981 1.00 91.56 320 ASN A O 1
ATOM 2363 N N . THR A 1 321 ? 8.350 2.344 -44.334 1.00 89.12 321 THR A N 1
ATOM 2364 C CA . THR A 1 321 ? 7.392 1.312 -43.945 1.00 89.12 321 THR A CA 1
ATOM 2365 C C . THR A 1 321 ? 7.128 1.445 -42.455 1.00 89.12 321 THR A C 1
ATOM 2367 O O . THR A 1 321 ? 8.061 1.643 -41.682 1.00 89.12 321 THR A O 1
ATOM 2370 N N . VAL A 1 322 ? 5.867 1.328 -42.044 1.00 89.50 322 VAL A N 1
ATOM 2371 C CA . VAL A 1 322 ? 5.503 1.275 -40.624 1.00 89.50 322 VAL A CA 1
ATOM 2372 C C . VAL A 1 322 ? 5.533 -0.183 -40.174 1.00 89.50 322 VAL A C 1
ATOM 2374 O O . VAL A 1 322 ? 4.858 -1.029 -40.759 1.00 89.50 322 VAL A O 1
ATOM 2377 N N . GLY A 1 323 ? 6.350 -0.484 -39.167 1.00 88.00 323 GLY A N 1
ATOM 2378 C CA . GLY A 1 323 ? 6.386 -1.777 -38.488 1.00 88.00 323 GLY A CA 1
ATOM 2379 C C . GLY A 1 323 ? 5.727 -1.705 -37.113 1.00 88.00 323 GLY A C 1
ATOM 2380 O O . GLY A 1 323 ? 5.677 -0.639 -36.503 1.00 88.00 323 GLY A O 1
ATOM 2381 N N . SER A 1 324 ? 5.240 -2.850 -36.633 1.00 89.50 324 SER A N 1
ATOM 2382 C CA . SER A 1 324 ? 4.688 -3.021 -35.287 1.00 89.50 324 SER A CA 1
ATOM 2383 C C . SER A 1 324 ? 5.685 -3.814 -34.445 1.00 89.50 324 SER A C 1
ATOM 2385 O O . SER A 1 324 ? 6.088 -4.906 -34.849 1.00 89.50 324 SER A O 1
ATOM 2387 N N . PHE A 1 325 ? 6.104 -3.258 -33.309 1.00 86.75 325 PHE A N 1
ATOM 2388 C CA . PHE A 1 325 ? 7.139 -3.826 -32.443 1.00 86.75 325 PHE A CA 1
ATOM 2389 C C . PHE A 1 325 ? 6.651 -3.864 -31.002 1.00 86.75 325 PHE A C 1
ATOM 2391 O O . PHE A 1 325 ? 5.954 -2.943 -30.587 1.00 86.75 325 PHE A O 1
ATOM 2398 N N . ALA A 1 326 ? 7.027 -4.897 -30.248 1.00 87.31 326 ALA A N 1
ATOM 2399 C CA . ALA A 1 326 ? 6.720 -4.967 -28.822 1.00 87.31 326 ALA A CA 1
ATOM 2400 C C . ALA A 1 326 ? 7.323 -3.760 -28.090 1.00 87.31 326 ALA A C 1
ATOM 2402 O O . ALA A 1 326 ? 8.476 -3.397 -28.338 1.00 87.31 326 ALA A O 1
ATOM 2403 N N . ASP A 1 327 ? 6.534 -3.147 -27.213 1.00 85.56 327 ASP A N 1
ATOM 2404 C CA . ASP A 1 327 ? 6.956 -1.989 -26.433 1.00 85.56 327 ASP A CA 1
ATOM 2405 C C . ASP A 1 327 ? 8.043 -2.392 -25.413 1.00 85.56 327 ASP A C 1
ATOM 2407 O O . ASP A 1 327 ? 7.798 -3.273 -24.581 1.00 85.56 327 ASP A O 1
ATOM 2411 N N . PRO A 1 328 ? 9.250 -1.794 -25.460 1.00 82.62 328 PRO A N 1
ATOM 2412 C CA . PRO A 1 328 ? 10.324 -2.106 -24.518 1.00 82.62 328 PRO A CA 1
ATOM 2413 C C . PRO A 1 328 ? 10.019 -1.673 -23.074 1.00 82.62 328 PRO A C 1
ATOM 2415 O O . PRO A 1 328 ? 10.686 -2.152 -22.151 1.00 82.62 328 PRO A O 1
ATOM 2418 N N . ASP A 1 329 ? 9.031 -0.797 -22.874 1.00 83.56 329 ASP A N 1
ATOM 2419 C CA . ASP A 1 329 ? 8.592 -0.342 -21.555 1.00 83.56 329 ASP A CA 1
ATOM 2420 C C . ASP A 1 329 ? 7.589 -1.331 -20.927 1.00 83.56 329 ASP A C 1
ATOM 2422 O O . ASP A 1 329 ? 7.304 -1.257 -19.732 1.00 83.56 329 ASP A O 1
ATOM 2426 N N . SER A 1 330 ? 7.104 -2.324 -21.687 1.00 89.38 330 SER A N 1
ATOM 2427 C CA . SER A 1 330 ? 6.311 -3.425 -21.140 1.00 89.38 330 SER A CA 1
ATOM 2428 C C . SER A 1 330 ? 7.198 -4.474 -20.464 1.00 89.38 330 SER A C 1
ATOM 2430 O O . SER A 1 330 ? 8.091 -5.091 -21.049 1.00 89.38 330 SER A O 1
ATOM 2432 N N . GLY A 1 331 ? 6.897 -4.729 -19.201 1.00 91.06 331 GLY A N 1
ATOM 2433 C CA . GLY A 1 331 ? 7.423 -5.806 -18.379 1.00 91.06 331 GLY A CA 1
ATOM 2434 C C . GLY A 1 331 ? 6.679 -7.128 -18.509 1.00 91.06 331 GLY A C 1
ATOM 2435 O O . GLY A 1 331 ? 7.154 -8.132 -17.972 1.00 91.06 331 GLY A O 1
ATOM 2436 N N . PHE A 1 332 ? 5.554 -7.180 -19.235 1.00 94.31 332 PHE A N 1
ATOM 2437 C CA . PHE A 1 332 ? 4.711 -8.376 -19.314 1.00 94.31 332 PHE A CA 1
ATOM 2438 C C . PHE A 1 332 ? 5.498 -9.610 -19.741 1.00 94.31 332 PHE A C 1
ATOM 2440 O O . PHE A 1 332 ? 5.366 -10.665 -19.128 1.00 94.31 332 PHE A O 1
ATOM 2447 N N . ALA A 1 333 ? 6.369 -9.500 -20.746 1.00 92.38 333 ALA A N 1
ATOM 2448 C CA . ALA A 1 333 ? 7.210 -10.614 -21.184 1.00 92.38 333 ALA A CA 1
ATOM 2449 C C . ALA A 1 333 ? 8.241 -11.031 -20.114 1.00 92.38 333 ALA A C 1
ATOM 2451 O O . ALA A 1 333 ? 8.481 -12.225 -19.934 1.00 92.38 333 ALA A O 1
ATOM 2452 N N . ASN A 1 334 ? 8.771 -10.065 -19.357 1.00 91.19 334 ASN A N 1
ATOM 2453 C CA . ASN A 1 334 ? 9.824 -10.245 -18.352 1.00 91.19 334 ASN A CA 1
ATOM 2454 C C . ASN A 1 334 ? 9.312 -10.773 -17.002 1.00 91.19 334 ASN A C 1
ATOM 2456 O O . ASN A 1 334 ? 10.098 -11.295 -16.209 1.00 91.19 334 ASN A O 1
ATOM 2460 N N . SER A 1 335 ? 8.014 -10.634 -16.730 1.00 94.88 335 SER A N 1
ATOM 2461 C CA . SER A 1 335 ? 7.367 -11.154 -15.524 1.00 94.88 335 SER A CA 1
ATOM 2462 C C . SER A 1 335 ? 7.400 -12.682 -15.451 1.00 94.88 335 SER A C 1
ATOM 2464 O O . SER A 1 335 ? 7.482 -13.375 -16.469 1.00 94.88 335 SER A O 1
ATOM 2466 N N . ILE A 1 336 ? 7.305 -13.233 -14.242 1.00 94.94 336 ILE A N 1
ATOM 2467 C CA . ILE A 1 336 ? 7.290 -14.682 -14.013 1.00 94.94 336 ILE A CA 1
ATOM 2468 C C . ILE A 1 336 ? 6.110 -15.361 -14.728 1.00 94.94 336 ILE A C 1
ATOM 2470 O O . ILE A 1 336 ? 4.998 -14.847 -14.749 1.00 94.94 336 ILE A O 1
ATOM 2474 N N . ALA A 1 337 ? 6.330 -16.532 -15.330 1.00 96.31 337 ALA A N 1
ATOM 2475 C CA . ALA A 1 337 ? 5.294 -17.212 -16.115 1.00 96.31 337 ALA A CA 1
ATOM 2476 C C . ALA A 1 337 ? 4.048 -17.584 -15.288 1.00 96.31 337 ALA A C 1
ATOM 2478 O O . ALA A 1 337 ? 2.935 -17.529 -15.800 1.00 96.31 337 ALA A O 1
ATOM 2479 N N . SER A 1 338 ? 4.221 -17.909 -14.002 1.00 95.06 338 SER A N 1
ATOM 2480 C CA . SER A 1 338 ? 3.128 -18.287 -13.097 1.00 95.06 338 SER A CA 1
ATOM 2481 C C . SER A 1 338 ? 2.186 -17.139 -12.728 1.00 95.06 338 SER A C 1
ATOM 2483 O O . SER A 1 338 ? 1.136 -17.399 -12.150 1.00 95.06 338 SER A O 1
ATOM 2485 N N . SER A 1 339 ? 2.522 -15.887 -13.056 1.00 95.50 339 SER A N 1
ATOM 2486 C CA . SER A 1 339 ? 1.605 -14.759 -12.882 1.00 95.50 339 SER A CA 1
ATOM 2487 C C . SER A 1 339 ? 0.709 -14.519 -14.100 1.00 95.50 339 SER A C 1
ATOM 2489 O O . SER A 1 339 ? -0.094 -13.592 -14.067 1.00 95.50 339 SER A O 1
ATOM 2491 N N . LYS A 1 340 ? 0.823 -15.316 -15.173 1.00 96.44 340 LYS A N 1
ATOM 2492 C CA . LYS A 1 340 ? 0.205 -15.035 -16.479 1.00 96.44 340 LYS A CA 1
ATOM 2493 C C . LYS A 1 340 ? -0.773 -16.121 -16.913 1.00 96.44 340 LYS A C 1
ATOM 2495 O O . LYS A 1 340 ? -0.560 -17.306 -16.672 1.00 96.44 340 LYS A O 1
ATOM 2500 N N . SER A 1 341 ? -1.800 -15.702 -17.643 1.00 94.06 341 SER A N 1
ATOM 2501 C CA . SER A 1 341 ? -2.721 -16.557 -18.386 1.00 94.06 341 SER A CA 1
ATOM 2502 C C . SER A 1 341 ? -2.881 -15.995 -19.800 1.00 94.06 341 SER A C 1
ATOM 2504 O O . SER A 1 341 ? -3.507 -14.957 -20.012 1.00 94.06 341 SER A O 1
ATOM 2506 N N . GLY A 1 342 ? -2.256 -16.652 -20.780 1.00 92.75 342 GLY A N 1
ATOM 2507 C CA . GLY A 1 342 ? -2.220 -16.161 -22.159 1.00 92.75 342 GLY A CA 1
ATOM 2508 C C . GLY A 1 342 ? -1.540 -14.790 -22.268 1.00 92.75 342 GLY A C 1
ATOM 2509 O O . GLY A 1 342 ? -0.374 -14.642 -21.909 1.00 92.75 342 GLY A O 1
ATOM 2510 N N . SER A 1 343 ? -2.269 -13.795 -22.777 1.00 91.12 343 SER A N 1
ATOM 2511 C CA . SER A 1 343 ? -1.795 -12.418 -22.989 1.00 91.12 343 SER A CA 1
ATOM 2512 C C . SER A 1 343 ? -2.049 -11.471 -21.809 1.00 91.12 343 SER A C 1
ATOM 2514 O O . SER A 1 343 ? -1.820 -10.270 -21.950 1.00 91.12 343 SER A O 1
ATOM 2516 N N . SER A 1 344 ? -2.538 -11.981 -20.675 1.00 93.44 344 SER A N 1
ATOM 2517 C CA . SER A 1 344 ? -2.921 -11.179 -19.507 1.00 93.44 344 SER A CA 1
ATOM 2518 C C . SER A 1 344 ? -2.402 -11.775 -18.202 1.00 93.44 344 SER A C 1
ATOM 2520 O O . SER A 1 344 ? -1.986 -12.934 -18.134 1.00 93.44 344 SER A O 1
ATOM 2522 N N . TYR A 1 345 ? -2.397 -10.961 -17.156 1.00 94.75 345 TYR A N 1
ATOM 2523 C CA . TYR A 1 345 ? -2.046 -11.362 -15.807 1.00 94.75 345 TYR A CA 1
ATOM 2524 C C . TYR A 1 345 ? -3.187 -12.110 -15.113 1.00 94.75 345 TYR A C 1
ATOM 2526 O O . TYR A 1 345 ? -4.366 -11.867 -15.355 1.00 94.75 345 TYR A O 1
ATOM 2534 N N . ILE A 1 346 ? -2.823 -13.007 -14.201 1.00 93.38 346 ILE A N 1
ATOM 2535 C CA . ILE A 1 346 ? -3.743 -13.629 -13.252 1.00 93.38 346 ILE A CA 1
ATOM 2536 C C . ILE A 1 346 ? -3.872 -12.675 -12.067 1.00 93.38 346 ILE A C 1
ATOM 2538 O O . ILE A 1 346 ? -2.944 -12.566 -11.266 1.00 93.38 346 ILE A O 1
ATOM 2542 N N . SER A 1 347 ? -5.011 -11.988 -11.968 1.00 89.81 347 SER A N 1
ATOM 2543 C CA . SER A 1 347 ? -5.273 -11.068 -10.860 1.00 89.81 347 SER A CA 1
ATOM 2544 C C . SER A 1 347 ? -5.181 -11.789 -9.508 1.00 89.81 347 SER A C 1
ATOM 2546 O O . SER A 1 347 ? -5.797 -12.847 -9.346 1.00 89.81 347 SER A O 1
ATOM 2548 N N . PRO A 1 348 ? -4.452 -11.231 -8.524 1.00 87.44 348 PRO A N 1
ATOM 2549 C CA . PRO A 1 348 ? -4.459 -11.731 -7.154 1.00 87.44 348 PRO A CA 1
ATOM 2550 C C . PRO A 1 348 ? -5.669 -11.242 -6.347 1.00 87.44 348 PRO A C 1
ATOM 2552 O O . PRO A 1 348 ? -5.845 -11.651 -5.199 1.00 87.44 348 PRO A O 1
ATOM 2555 N N . LEU A 1 349 ? -6.486 -10.351 -6.918 1.00 82.06 349 LEU A N 1
ATOM 2556 C CA . LEU A 1 349 ? -7.655 -9.798 -6.252 1.00 82.06 349 LEU A CA 1
ATOM 2557 C C . LEU A 1 349 ? -8.775 -10.842 -6.172 1.00 82.06 349 LEU A C 1
ATOM 2559 O O . LEU A 1 349 ? -8.927 -11.666 -7.079 1.00 82.06 349 LEU A O 1
ATOM 2563 N N . PRO A 1 350 ? -9.618 -10.797 -5.125 1.00 72.12 350 PRO A N 1
ATOM 2564 C CA . PRO A 1 350 ? -10.802 -11.638 -5.060 1.00 72.12 350 PRO A CA 1
ATOM 2565 C C . PRO A 1 350 ? -11.708 -11.435 -6.281 1.00 72.12 350 PRO A C 1
ATOM 2567 O O . PRO A 1 350 ? -11.909 -10.307 -6.761 1.00 72.12 350 PRO A O 1
ATOM 2570 N N . ALA A 1 351 ? -12.303 -12.536 -6.749 1.00 69.62 351 ALA A N 1
ATOM 2571 C CA . ALA A 1 351 ? -13.342 -12.495 -7.769 1.00 69.62 351 ALA A CA 1
ATOM 2572 C C . ALA A 1 351 ? -14.446 -11.514 -7.350 1.00 69.62 351 ALA A C 1
ATOM 2574 O O . ALA A 1 351 ? -14.707 -11.346 -6.163 1.00 69.62 351 ALA A O 1
ATOM 2575 N N . THR A 1 352 ? -15.106 -10.861 -8.310 1.00 64.19 352 THR A N 1
ATOM 2576 C CA . THR A 1 352 ? -16.075 -9.787 -8.022 1.00 64.19 352 THR A CA 1
ATOM 2577 C C . THR A 1 352 ? -17.170 -10.203 -7.035 1.00 64.19 352 THR A C 1
ATOM 2579 O O . THR A 1 352 ? -17.544 -9.398 -6.192 1.00 64.19 352 THR A O 1
ATOM 2582 N N . ALA A 1 353 ? -17.621 -11.461 -7.084 1.00 59.78 353 ALA A N 1
ATOM 2583 C CA . ALA A 1 353 ? -18.615 -12.012 -6.161 1.00 59.78 353 ALA A CA 1
ATOM 2584 C C . ALA A 1 353 ? -18.105 -12.210 -4.715 1.00 59.78 353 ALA A C 1
ATOM 2586 O O . ALA A 1 353 ? -18.911 -12.252 -3.793 1.00 59.78 353 ALA A O 1
ATOM 2587 N N . ASP A 1 354 ? -16.786 -12.296 -4.516 1.00 61.97 354 ASP A N 1
ATOM 2588 C CA . ASP A 1 354 ? -16.130 -12.522 -3.219 1.00 61.97 354 ASP A CA 1
ATOM 2589 C C . ASP A 1 354 ? -15.556 -11.227 -2.615 1.00 61.97 354 ASP A C 1
ATOM 2591 O O . ASP A 1 354 ? -14.791 -11.257 -1.641 1.00 61.97 354 ASP A O 1
ATOM 2595 N N . ARG A 1 355 ? -15.856 -10.070 -3.217 1.00 65.50 355 ARG A N 1
ATOM 2596 C CA . ARG A 1 355 ? -15.400 -8.776 -2.707 1.00 65.50 355 ARG A CA 1
ATOM 2597 C C . ARG A 1 355 ? -16.301 -8.328 -1.565 1.00 65.50 355 ARG A C 1
ATOM 2599 O O . ARG A 1 355 ? -17.478 -8.058 -1.767 1.00 65.50 355 ARG A O 1
ATOM 2606 N N . ALA A 1 356 ? -15.721 -8.253 -0.374 1.00 58.06 356 ALA A N 1
ATOM 2607 C CA . ALA A 1 356 ? -16.353 -7.690 0.810 1.00 58.06 356 ALA A CA 1
ATOM 2608 C C . ALA A 1 356 ? -15.914 -6.232 0.998 1.00 58.06 356 ALA A C 1
ATOM 2610 O O . ALA A 1 356 ? -14.796 -5.874 0.618 1.00 58.06 356 ALA A O 1
ATOM 2611 N N . SER A 1 357 ? -16.757 -5.425 1.647 1.00 54.09 357 SER A N 1
ATOM 2612 C CA . SER A 1 357 ? -16.457 -4.025 1.984 1.00 54.09 357 SER A CA 1
ATOM 2613 C C . SER A 1 357 ? -15.212 -3.860 2.860 1.00 54.09 357 SER A C 1
ATOM 2615 O O . SER A 1 357 ? -14.570 -2.825 2.808 1.00 54.09 357 SER A O 1
ATOM 2617 N N . CYS A 1 358 ? -14.828 -4.886 3.622 1.00 55.78 358 CYS A N 1
ATOM 2618 C CA . CYS A 1 358 ? -13.633 -4.879 4.465 1.00 55.78 358 CYS A CA 1
ATOM 2619 C C . CYS A 1 358 ? -12.349 -5.354 3.755 1.00 55.78 358 CYS A C 1
ATOM 2621 O O . CYS A 1 358 ? -11.285 -5.352 4.373 1.00 55.78 358 CYS A O 1
ATOM 2623 N N . ASN A 1 359 ? -12.410 -5.800 2.492 1.00 67.81 359 ASN A N 1
ATOM 2624 C CA . ASN A 1 359 ? -11.209 -6.240 1.774 1.00 67.81 359 ASN A CA 1
ATOM 2625 C C . ASN A 1 359 ? -10.270 -5.051 1.529 1.00 67.81 359 ASN A C 1
ATOM 2627 O O . ASN A 1 359 ? -10.683 -4.039 0.975 1.00 67.81 359 ASN A O 1
ATOM 2631 N N . GLY A 1 360 ? -8.993 -5.208 1.869 1.00 76.56 360 GLY A N 1
ATOM 2632 C CA . GLY A 1 360 ? -7.955 -4.221 1.584 1.00 76.56 360 GLY A CA 1
ATOM 2633 C C . GLY A 1 360 ? -7.168 -4.597 0.338 1.00 76.56 360 GLY A C 1
ATOM 2634 O O . GLY A 1 360 ? -6.741 -5.741 0.201 1.00 76.56 360 GLY A O 1
ATOM 2635 N N . GLN A 1 361 ? -6.968 -3.671 -0.594 1.00 82.56 361 GLN A N 1
ATOM 2636 C CA . GLN A 1 361 ? -6.210 -3.934 -1.819 1.00 82.56 361 GLN A CA 1
ATOM 2637 C C . GLN A 1 361 ? -5.231 -2.794 -2.054 1.00 82.56 361 GLN A C 1
ATOM 2639 O O . GLN A 1 361 ? -5.638 -1.633 -2.088 1.00 82.56 361 GLN A O 1
ATOM 2644 N N . GLY A 1 362 ? -3.947 -3.108 -2.219 1.00 89.06 362 GLY A N 1
ATOM 2645 C CA . GLY A 1 362 ? -2.961 -2.057 -2.402 1.00 89.06 362 GLY A CA 1
ATOM 2646 C C . GLY A 1 362 ? -1.678 -2.437 -3.117 1.00 89.06 362 GLY A C 1
ATOM 2647 O O . GLY A 1 362 ? -1.288 -3.603 -3.208 1.00 89.06 362 GLY A O 1
ATOM 2648 N N . ILE A 1 363 ? -1.023 -1.398 -3.620 1.00 94.81 363 ILE A N 1
ATOM 2649 C CA . ILE A 1 363 ? 0.307 -1.428 -4.209 1.00 94.81 363 ILE A CA 1
ATOM 2650 C C . ILE A 1 363 ? 1.253 -0.749 -3.219 1.00 94.81 363 ILE A C 1
ATOM 2652 O O . ILE A 1 363 ? 1.059 0.409 -2.861 1.00 94.81 363 ILE A O 1
ATOM 2656 N N . TYR A 1 364 ? 2.275 -1.473 -2.769 1.00 96.12 364 TYR A N 1
ATOM 2657 C CA . TYR A 1 364 ? 3.374 -0.910 -1.988 1.00 96.12 364 TYR A CA 1
ATOM 2658 C C . TYR A 1 364 ? 4.537 -0.640 -2.930 1.00 96.12 364 TYR A C 1
ATOM 2660 O O . TYR A 1 364 ? 5.123 -1.573 -3.479 1.00 96.12 364 TYR A O 1
ATOM 2668 N N . PHE A 1 365 ? 4.854 0.626 -3.146 1.00 95.50 365 PHE A N 1
ATOM 2669 C CA . PHE A 1 365 ? 5.881 1.046 -4.085 1.00 95.50 365 PHE A CA 1
ATOM 2670 C C . PHE A 1 365 ? 7.058 1.644 -3.313 1.00 95.50 365 PHE A C 1
ATOM 2672 O O . PHE A 1 365 ? 6.865 2.570 -2.534 1.00 95.50 365 PHE A O 1
ATOM 2679 N N . LEU A 1 366 ? 8.272 1.126 -3.507 1.00 93.94 366 LEU A N 1
ATOM 2680 C CA . LEU A 1 366 ? 9.481 1.627 -2.845 1.00 93.94 366 LEU A CA 1
ATOM 2681 C C . LEU A 1 366 ? 10.481 2.093 -3.896 1.00 93.94 366 LEU A C 1
ATOM 2683 O O . LEU A 1 366 ? 10.822 1.309 -4.777 1.00 93.94 366 LEU A O 1
ATOM 2687 N N . THR A 1 367 ? 10.947 3.339 -3.780 1.00 89.75 367 THR A N 1
ATOM 2688 C CA . THR A 1 367 ? 11.880 3.993 -4.718 1.00 89.75 367 THR A CA 1
ATOM 2689 C C . THR A 1 367 ? 12.832 4.938 -3.981 1.00 89.75 367 THR A C 1
ATOM 2691 O O . THR A 1 367 ? 12.470 5.465 -2.927 1.00 89.75 367 THR A O 1
ATOM 2694 N N . ASP A 1 368 ? 14.034 5.170 -4.519 1.00 81.56 368 ASP A N 1
ATOM 2695 C CA . ASP A 1 368 ? 14.995 6.152 -3.982 1.00 81.56 368 ASP A CA 1
ATOM 2696 C C . ASP A 1 368 ? 15.188 7.415 -4.832 1.00 81.56 368 ASP A C 1
ATOM 2698 O O . ASP A 1 368 ? 15.952 8.301 -4.445 1.00 81.56 368 ASP A O 1
ATOM 2702 N N . GLY A 1 369 ? 14.474 7.544 -5.952 1.00 69.12 369 GLY A N 1
ATOM 2703 C CA . GLY A 1 369 ? 14.699 8.665 -6.859 1.00 69.12 369 GLY A CA 1
ATOM 2704 C C . GLY A 1 369 ? 13.572 8.983 -7.836 1.00 69.12 369 GLY A C 1
ATOM 2705 O O . GLY A 1 369 ? 12.469 8.431 -7.783 1.00 69.12 369 GLY A O 1
ATOM 2706 N N . GLU A 1 370 ? 13.889 9.935 -8.716 1.00 65.38 370 GLU A N 1
ATOM 2707 C CA . GLU A 1 370 ? 13.030 10.498 -9.759 1.00 65.38 370 GLU A CA 1
ATOM 2708 C C . GLU A 1 370 ? 12.586 9.427 -10.782 1.00 65.38 370 GLU A C 1
ATOM 2710 O O . GLU A 1 370 ? 13.410 8.631 -11.246 1.00 65.38 370 GLU A O 1
ATOM 2715 N N . PRO A 1 371 ? 11.304 9.412 -11.197 1.00 63.28 371 PRO A N 1
ATOM 2716 C CA . PRO A 1 371 ? 10.843 8.660 -12.356 1.00 63.28 371 PRO A CA 1
ATOM 2717 C C . PRO A 1 371 ? 11.623 9.091 -13.595 1.00 63.28 371 PRO A C 1
ATOM 2719 O O . PRO A 1 371 ? 11.437 10.202 -14.085 1.00 63.28 371 PRO A O 1
ATOM 2722 N N . ASN A 1 372 ? 12.451 8.213 -14.153 1.00 60.72 372 ASN A N 1
ATOM 2723 C CA . ASN A 1 372 ? 13.158 8.529 -15.391 1.00 60.72 372 ASN A CA 1
ATOM 2724 C C . ASN A 1 372 ? 12.542 7.840 -16.617 1.00 60.72 372 ASN A C 1
ATOM 2726 O O . ASN A 1 372 ? 11.891 6.796 -16.550 1.00 60.72 372 ASN A O 1
ATOM 2730 N N . GLY A 1 373 ? 12.768 8.473 -17.769 1.00 56.97 373 GLY A N 1
ATOM 2731 C CA . GLY A 1 373 ? 12.489 7.941 -19.101 1.00 56.97 373 GLY A CA 1
ATOM 2732 C C . GLY A 1 373 ? 11.745 8.939 -19.999 1.00 56.97 373 GLY A C 1
ATOM 2733 O O . GLY A 1 373 ? 10.985 9.761 -19.493 1.00 56.97 373 GLY A O 1
ATOM 2734 N N . PRO A 1 374 ? 11.955 8.905 -21.329 1.00 48.50 374 PRO A N 1
ATOM 2735 C CA . PRO A 1 374 ? 11.216 9.744 -22.268 1.00 48.50 374 PRO A CA 1
ATOM 2736 C C . PRO A 1 374 ? 9.708 9.432 -22.239 1.00 48.50 374 PRO A C 1
ATOM 2738 O O . PRO A 1 374 ? 9.283 8.281 -22.200 1.00 48.50 374 PRO A O 1
ATOM 2741 N N . ALA A 1 375 ? 8.905 10.494 -22.260 1.00 49.22 375 ALA A N 1
ATOM 2742 C CA . ALA A 1 375 ? 7.517 10.526 -21.794 1.00 49.22 375 ALA A CA 1
ATOM 2743 C C . ALA A 1 375 ? 6.455 9.863 -22.695 1.00 49.22 375 ALA A C 1
ATOM 2745 O O . ALA A 1 375 ? 5.289 9.787 -22.312 1.00 49.22 375 ALA A O 1
ATOM 2746 N N . ASN A 1 376 ? 6.804 9.439 -23.911 1.00 49.78 376 ASN A N 1
ATOM 2747 C CA . ASN A 1 376 ? 5.819 9.055 -24.928 1.00 49.78 376 ASN A CA 1
ATOM 2748 C C . ASN A 1 376 ? 5.381 7.577 -24.881 1.00 49.78 376 ASN A C 1
ATOM 2750 O O . ASN A 1 376 ? 4.261 7.284 -25.299 1.00 49.78 376 ASN A O 1
ATOM 2754 N N . ASP A 1 377 ? 6.196 6.670 -24.335 1.00 60.19 377 ASP A N 1
ATOM 2755 C CA . ASP A 1 377 ? 5.897 5.223 -24.326 1.00 60.19 377 ASP A CA 1
ATOM 2756 C C . ASP A 1 377 ? 5.276 4.760 -22.984 1.00 60.19 377 ASP A C 1
ATOM 2758 O O . ASP A 1 377 ? 4.363 3.931 -22.956 1.00 60.19 377 ASP A O 1
ATOM 2762 N N . GLN A 1 378 ? 5.618 5.434 -21.879 1.00 71.62 378 GLN A N 1
ATOM 2763 C CA . GLN A 1 378 ? 5.065 5.217 -20.530 1.00 71.62 378 GLN A CA 1
ATOM 2764 C C . GLN A 1 378 ? 3.531 5.368 -20.473 1.00 71.62 378 GLN A C 1
ATOM 2766 O O . GLN A 1 378 ? 2.841 4.651 -19.744 1.00 71.62 378 GLN A O 1
ATOM 2771 N N . PHE A 1 379 ? 2.976 6.281 -21.277 1.00 78.12 379 PHE A N 1
ATOM 2772 C CA . PHE A 1 379 ? 1.531 6.460 -21.409 1.00 78.12 379 PHE A CA 1
ATOM 2773 C C . PHE A 1 379 ? 0.844 5.207 -21.966 1.00 78.12 379 PHE A C 1
ATOM 2775 O O . PHE A 1 379 ? -0.216 4.821 -21.473 1.00 78.12 379 PHE A O 1
ATOM 2782 N N . ASN A 1 380 ? 1.431 4.560 -22.977 1.00 81.12 380 ASN A N 1
ATOM 2783 C CA . ASN A 1 380 ? 0.808 3.418 -23.644 1.00 81.12 380 ASN A CA 1
ATOM 2784 C C . ASN A 1 380 ? 0.776 2.186 -22.737 1.00 81.12 380 ASN A C 1
ATOM 2786 O O . ASN A 1 380 ? -0.242 1.493 -22.705 1.00 81.12 380 ASN A O 1
ATOM 2790 N N . VAL A 1 381 ? 1.832 1.956 -21.951 1.00 86.88 381 VAL A N 1
ATOM 2791 C CA . VAL A 1 381 ? 1.872 0.850 -20.981 1.00 86.88 381 VAL A CA 1
ATOM 2792 C C . VAL A 1 381 ? 0.906 1.072 -19.814 1.00 86.88 381 VAL A C 1
ATOM 2794 O O . VAL A 1 381 ? 0.190 0.146 -19.437 1.00 86.88 381 VAL A O 1
ATOM 2797 N N . MET A 1 382 ? 0.787 2.302 -19.293 1.00 86.69 382 MET A N 1
ATOM 2798 C CA . MET A 1 382 ? -0.226 2.650 -18.281 1.00 86.69 382 MET A CA 1
ATOM 2799 C C . MET A 1 382 ? -1.646 2.525 -18.840 1.00 86.69 382 MET A C 1
ATOM 2801 O O . MET A 1 382 ? -2.532 1.967 -18.198 1.00 86.69 382 MET A O 1
ATOM 2805 N N . LYS A 1 383 ? -1.867 2.985 -20.073 1.00 84.56 383 LYS A N 1
ATOM 2806 C CA . LYS A 1 383 ? -3.147 2.834 -20.764 1.00 84.56 383 LYS A CA 1
ATOM 2807 C C . LYS A 1 383 ? -3.527 1.362 -20.929 1.00 84.56 383 LYS A C 1
ATOM 2809 O O . LYS A 1 383 ? -4.668 1.002 -20.649 1.00 84.56 383 LYS A O 1
ATOM 2814 N N . ALA A 1 384 ? -2.587 0.520 -21.358 1.00 88.88 384 ALA A N 1
ATOM 2815 C CA . ALA A 1 384 ? -2.797 -0.919 -21.490 1.00 88.88 384 ALA A CA 1
ATOM 2816 C C . ALA A 1 384 ? -3.112 -1.570 -20.131 1.00 88.88 384 ALA A C 1
ATOM 2818 O O . ALA A 1 384 ? -4.054 -2.361 -20.037 1.00 88.88 384 ALA A O 1
ATOM 2819 N N . ALA A 1 385 ? -2.412 -1.161 -19.065 1.00 91.06 385 ALA A N 1
ATOM 2820 C CA . ALA A 1 385 ? -2.633 -1.660 -17.709 1.00 91.06 385 ALA A CA 1
ATOM 2821 C C . ALA A 1 385 ? -4.069 -1.438 -17.203 1.00 91.06 385 ALA A C 1
ATOM 2823 O O . ALA A 1 385 ? -4.599 -2.276 -16.477 1.00 91.06 385 ALA A O 1
ATOM 2824 N N . LEU A 1 386 ? -4.745 -0.362 -17.615 1.00 84.81 386 LEU A N 1
ATOM 2825 C CA . LEU A 1 386 ? -6.150 -0.113 -17.252 1.00 84.81 386 LEU A CA 1
ATOM 2826 C C . LEU A 1 386 ? -7.157 -0.960 -18.052 1.00 84.81 386 LEU A C 1
ATOM 2828 O O . LEU A 1 386 ? -8.362 -0.890 -17.793 1.00 84.81 386 LEU A O 1
ATOM 2832 N N . GLY A 1 387 ? -6.699 -1.754 -19.024 1.00 84.12 387 GLY A N 1
ATOM 2833 C CA . GLY A 1 387 ? -7.552 -2.573 -19.881 1.00 84.12 387 GLY A CA 1
ATOM 2834 C C . GLY A 1 387 ? -8.605 -1.729 -20.601 1.00 84.12 387 GLY A C 1
ATOM 2835 O O . GLY A 1 387 ? -8.297 -0.690 -21.186 1.00 84.12 387 GLY A O 1
ATOM 2836 N N . SER A 1 388 ? -9.870 -2.148 -20.529 1.00 74.81 388 SER A N 1
ATOM 2837 C CA . SER A 1 388 ? -10.994 -1.423 -21.140 1.00 74.81 388 SER A CA 1
ATOM 2838 C C . SER A 1 388 ? -11.163 0.005 -20.605 1.00 74.81 388 SER A C 1
ATOM 2840 O O . SER A 1 388 ? -11.607 0.876 -21.347 1.00 74.81 388 SER A O 1
ATOM 2842 N N . SER A 1 389 ? -10.765 0.274 -19.357 1.00 71.12 389 SER A N 1
ATOM 2843 C CA . SER A 1 389 ? -10.821 1.616 -18.754 1.00 71.12 389 SER A CA 1
ATOM 2844 C C . SER A 1 389 ? -9.719 2.545 -19.282 1.00 71.12 389 SER A C 1
ATOM 2846 O O . SER A 1 389 ? -9.751 3.749 -19.048 1.00 71.12 389 SER A O 1
ATOM 2848 N N . GLY A 1 390 ? -8.743 2.017 -20.028 1.00 71.56 390 GLY A N 1
ATOM 2849 C CA . GLY A 1 390 ? -7.660 2.805 -20.610 1.00 71.56 390 GLY A CA 1
ATOM 2850 C C . GLY A 1 390 ? -8.101 3.730 -21.748 1.00 71.56 390 GLY A C 1
ATOM 2851 O O . GLY A 1 390 ? -7.390 4.678 -22.073 1.00 71.56 390 GLY A O 1
ATOM 2852 N N . SER A 1 391 ? -9.263 3.516 -22.376 1.00 71.62 391 SER A N 1
ATOM 2853 C CA . SER A 1 391 ? -9.713 4.352 -23.504 1.00 71.62 391 SER A CA 1
ATOM 2854 C C . SER A 1 391 ? -9.911 5.825 -23.139 1.00 71.62 391 SER A C 1
ATOM 2856 O O . SER A 1 391 ? -9.771 6.683 -24.005 1.00 71.62 391 SER A O 1
ATOM 2858 N N . THR A 1 392 ? -10.216 6.106 -21.875 1.00 66.56 392 THR A N 1
ATOM 2859 C CA . THR A 1 392 ? -10.471 7.445 -21.328 1.00 66.56 392 THR A CA 1
ATOM 2860 C C . THR A 1 392 ? -9.299 7.972 -20.496 1.00 66.56 392 THR A C 1
ATOM 2862 O O . THR A 1 392 ? -9.356 9.089 -19.986 1.00 66.56 392 THR A O 1
ATOM 2865 N N . PHE A 1 393 ? -8.215 7.198 -20.381 1.00 75.38 393 PHE A N 1
ATOM 2866 C CA . PHE A 1 393 ? -6.997 7.602 -19.690 1.00 75.38 393 PHE A CA 1
ATOM 2867 C C . PHE A 1 393 ? -6.162 8.560 -20.551 1.00 75.38 393 PHE A C 1
ATOM 2869 O O . PHE A 1 393 ? -5.847 8.268 -21.708 1.00 75.38 393 PHE A O 1
ATOM 2876 N N . SER A 1 394 ? -5.774 9.695 -19.968 1.00 72.56 394 SER A N 1
ATOM 2877 C CA . SER A 1 394 ? -4.950 10.732 -20.600 1.00 72.56 394 SER A CA 1
ATOM 2878 C C . SER A 1 394 ? -4.137 11.488 -19.548 1.00 72.56 394 SER A C 1
ATOM 2880 O O . SER A 1 394 ? -4.706 11.884 -18.534 1.00 72.56 394 SER A O 1
ATOM 2882 N N . CYS A 1 395 ? -2.861 11.759 -19.819 1.00 70.56 395 CYS A N 1
ATOM 2883 C CA . CYS A 1 395 ? -2.015 12.686 -19.054 1.00 70.56 395 CYS A CA 1
ATOM 2884 C C . CYS A 1 395 ? -1.526 13.840 -19.956 1.00 70.56 395 CYS A C 1
ATOM 2886 O O . CYS A 1 395 ? -1.562 13.728 -21.178 1.00 70.56 395 CYS A O 1
ATOM 2888 N N . ALA A 1 396 ? -1.088 14.957 -19.375 1.00 57.34 396 ALA A N 1
ATOM 2889 C CA . ALA A 1 396 ? -0.625 16.184 -20.033 1.00 57.34 396 ALA A CA 1
ATOM 2890 C C . ALA A 1 396 ? 0.609 16.002 -20.940 1.00 57.34 396 ALA A C 1
ATOM 2892 O O . ALA A 1 396 ? 0.884 16.855 -21.781 1.00 57.34 396 ALA A O 1
ATOM 2893 N N . THR A 1 397 ? 1.345 14.899 -20.792 1.00 52.12 397 THR A N 1
ATOM 2894 C CA . THR A 1 397 ? 2.429 14.479 -21.698 1.00 52.12 397 THR A CA 1
ATOM 2895 C C . THR A 1 397 ? 1.932 13.633 -22.879 1.00 52.12 397 THR A C 1
ATOM 2897 O O . THR A 1 397 ? 2.727 13.232 -23.729 1.00 52.12 397 THR A O 1
ATOM 2900 N N . SER A 1 398 ? 0.621 13.377 -22.976 1.00 51.22 398 SER A N 1
ATOM 2901 C CA . SER A 1 398 ? -0.008 12.806 -24.169 1.00 51.22 398 SER A CA 1
ATOM 2902 C C . SER A 1 398 ? 0.136 13.788 -25.342 1.00 51.22 398 SER A C 1
ATOM 2904 O O . SER A 1 398 ? 0.052 14.998 -25.129 1.00 51.22 398 SER A O 1
ATOM 2906 N N . PRO A 1 399 ? 0.287 13.328 -26.598 1.00 43.81 399 PRO A N 1
ATOM 2907 C CA . PRO A 1 399 ? 0.350 14.195 -27.784 1.00 43.81 399 PRO A CA 1
ATOM 2908 C C . PRO A 1 399 ? -0.896 15.086 -28.019 1.00 43.81 399 PRO A C 1
ATOM 2910 O O . PRO A 1 399 ? -0.987 15.757 -29.046 1.00 43.81 399 PRO A O 1
ATOM 2913 N N . ILE A 1 400 ? -1.857 15.111 -27.089 1.00 36.03 400 ILE A N 1
ATOM 2914 C CA . ILE A 1 400 ? -3.136 15.808 -27.171 1.00 36.03 400 ILE A CA 1
ATOM 2915 C C . ILE A 1 400 ? -3.212 16.879 -26.066 1.00 36.03 400 ILE A C 1
ATOM 2917 O O . ILE A 1 400 ? -3.675 16.626 -24.961 1.00 36.03 400 ILE A O 1
ATOM 2921 N N . THR A 1 401 ? -2.804 18.102 -26.424 1.00 36.22 401 THR A N 1
ATOM 2922 C CA . THR A 1 401 ? -2.982 19.402 -25.728 1.00 36.22 401 THR A CA 1
ATOM 2923 C C . THR A 1 401 ? -2.371 19.596 -24.321 1.00 36.22 401 THR A C 1
ATOM 2925 O O . THR A 1 401 ? -2.536 18.759 -23.439 1.00 36.22 401 THR A O 1
ATOM 2928 N N . PRO A 1 402 ? -1.725 20.754 -24.054 1.00 35.66 402 PRO A N 1
ATOM 2929 C CA . PRO A 1 402 ? -1.082 21.037 -22.775 1.00 35.66 402 PRO A CA 1
ATOM 2930 C C . PRO A 1 402 ? -2.132 21.399 -21.719 1.00 35.66 402 PRO A C 1
ATOM 2932 O O . PRO A 1 402 ? -2.559 22.547 -21.602 1.00 35.66 402 PRO A O 1
ATOM 2935 N N . ALA A 1 403 ? -2.558 20.415 -20.937 1.00 42.09 403 ALA A N 1
ATOM 2936 C CA . ALA A 1 403 ? -3.238 20.670 -19.677 1.00 42.09 403 ALA A CA 1
ATOM 2937 C C . ALA A 1 403 ? -2.185 20.893 -18.576 1.00 42.09 403 ALA A C 1
ATOM 2939 O O . ALA A 1 403 ? -1.136 20.255 -18.596 1.00 42.09 403 ALA A O 1
ATOM 2940 N N . SER A 1 404 ? -2.436 21.774 -17.600 1.00 50.28 404 SER A N 1
ATOM 2941 C CA . SER A 1 404 ? -1.548 21.897 -16.430 1.00 50.28 404 SER A CA 1
ATOM 2942 C C . SER A 1 404 ? -1.415 20.529 -15.746 1.00 50.28 404 SER A C 1
ATOM 2944 O O . SER A 1 404 ? -2.465 19.898 -15.534 1.00 50.28 404 SER A O 1
ATOM 2946 N N . PRO A 1 405 ? -0.188 20.063 -15.454 1.00 55.31 405 PRO A N 1
ATOM 2947 C CA . PRO A 1 405 ? 0.029 18.744 -14.886 1.00 55.31 405 PRO A CA 1
ATOM 2948 C C . PRO A 1 405 ? -0.419 18.702 -13.419 1.00 55.31 405 PRO A C 1
ATOM 2950 O O . PRO A 1 405 ? -0.364 19.710 -12.714 1.00 55.31 405 PRO A O 1
ATOM 2953 N N . ILE A 1 406 ? -0.900 17.540 -12.984 1.00 58.69 406 ILE A N 1
ATOM 2954 C CA . ILE A 1 406 ? -1.358 17.252 -11.619 1.00 58.69 406 ILE A CA 1
ATOM 2955 C C . ILE A 1 406 ? -0.175 17.197 -10.640 1.00 58.69 406 ILE A C 1
ATOM 2957 O O . ILE A 1 406 ? -0.266 17.686 -9.516 1.00 58.69 406 ILE A O 1
ATOM 2961 N N . LEU A 1 407 ? 0.929 16.596 -11.086 1.00 62.81 407 LEU A N 1
ATOM 2962 C CA . LEU A 1 407 ? 2.216 16.569 -10.402 1.00 62.81 407 LEU A CA 1
ATOM 2963 C C . LEU A 1 407 ? 3.247 17.271 -11.281 1.00 62.81 407 LEU A C 1
ATOM 2965 O O . LEU A 1 407 ? 3.245 17.110 -12.501 1.00 62.81 407 LEU A O 1
ATOM 2969 N N . SER A 1 408 ? 4.100 18.092 -10.679 1.00 63.12 408 SER A N 1
ATOM 2970 C CA . SER A 1 408 ? 4.950 19.008 -11.442 1.00 63.12 408 SER A CA 1
ATOM 2971 C C . SER A 1 408 ? 6.169 18.307 -12.044 1.00 63.12 408 SER A C 1
ATOM 2973 O O . SER A 1 408 ? 6.924 17.648 -11.345 1.00 63.12 408 SER A O 1
ATOM 2975 N N . ASN A 1 409 ? 6.391 18.465 -13.347 1.00 62.62 409 ASN A N 1
ATOM 2976 C CA . ASN A 1 409 ? 7.568 17.903 -14.008 1.00 62.62 409 ASN A CA 1
ATOM 2977 C C . ASN A 1 409 ? 8.763 18.861 -13.858 1.00 62.62 409 ASN A C 1
ATOM 2979 O O . ASN A 1 409 ? 8.665 20.025 -14.250 1.00 62.62 409 ASN A O 1
ATOM 2983 N N . THR A 1 410 ? 9.894 18.387 -13.336 1.00 49.41 410 THR A N 1
ATOM 2984 C CA . THR A 1 410 ? 11.187 19.092 -13.342 1.00 49.41 410 THR A CA 1
ATOM 2985 C C . THR A 1 410 ? 11.933 18.793 -14.648 1.00 49.41 410 THR A C 1
ATOM 2987 O O . THR A 1 410 ? 12.102 17.643 -15.029 1.00 49.41 410 THR A O 1
ATOM 2990 N N . GLY A 1 411 ? 12.358 19.827 -15.389 1.00 46.66 411 GLY A N 1
ATOM 2991 C CA . GLY A 1 411 ? 13.215 19.675 -16.581 1.00 46.66 411 GLY A CA 1
ATOM 2992 C C . GLY A 1 411 ? 12.763 20.459 -17.822 1.00 46.66 411 GLY A C 1
ATOM 2993 O O . GLY A 1 411 ? 11.600 20.444 -18.212 1.00 46.66 411 GLY A O 1
ATOM 2994 N N . ALA A 1 412 ? 13.709 21.155 -18.465 1.00 37.34 412 ALA A N 1
ATOM 2995 C CA . ALA A 1 412 ? 13.465 22.117 -19.548 1.00 37.34 412 ALA A CA 1
ATOM 2996 C C . ALA A 1 412 ? 13.536 21.544 -20.982 1.00 37.34 412 ALA A C 1
ATOM 2998 O O . ALA A 1 412 ? 13.522 22.309 -21.944 1.00 37.34 412 ALA A O 1
ATOM 2999 N N . THR A 1 413 ? 13.617 20.226 -21.178 1.00 38.56 413 THR A N 1
ATOM 3000 C CA . THR A 1 413 ? 13.821 19.646 -22.519 1.00 38.56 413 THR A CA 1
ATOM 3001 C C . THR A 1 413 ? 13.132 18.290 -22.644 1.00 38.56 413 THR A C 1
ATOM 3003 O O . THR A 1 413 ? 13.622 17.344 -22.041 1.00 38.56 413 THR A O 1
ATOM 3006 N N . ASN A 1 414 ? 12.022 18.205 -23.406 1.00 39.12 414 ASN A N 1
ATOM 3007 C CA . ASN A 1 414 ? 11.454 17.034 -24.132 1.00 39.12 414 ASN A CA 1
ATOM 3008 C C . ASN A 1 414 ? 11.566 15.605 -23.528 1.00 39.12 414 ASN A C 1
ATOM 3010 O O . ASN A 1 414 ? 11.388 14.614 -24.232 1.00 39.12 414 ASN A O 1
ATOM 3014 N N . THR A 1 415 ? 11.791 15.504 -22.225 1.00 46.31 415 THR A N 1
ATOM 3015 C CA . THR A 1 415 ? 12.094 14.309 -21.434 1.00 46.31 415 THR A CA 1
ATOM 3016 C C . THR A 1 415 ? 11.300 14.485 -20.146 1.00 46.31 415 THR A C 1
ATOM 3018 O O . THR A 1 415 ? 11.846 14.818 -19.104 1.00 46.31 415 THR A O 1
ATOM 3021 N N . TYR A 1 416 ? 9.971 14.472 -20.258 1.00 51.88 416 TYR A N 1
ATOM 3022 C CA . TYR A 1 416 ? 9.117 14.757 -19.110 1.00 51.88 416 TYR A CA 1
ATOM 3023 C C . TYR A 1 416 ? 9.210 13.590 -18.117 1.00 51.88 416 TYR A C 1
ATOM 3025 O O . TYR A 1 416 ? 8.904 12.468 -18.532 1.00 51.88 416 TYR A O 1
ATOM 3033 N N . PRO A 1 417 ? 9.587 13.809 -16.842 1.00 54.41 417 PRO A N 1
ATOM 3034 C CA . PRO A 1 417 ? 9.364 12.802 -15.816 1.00 54.41 417 PRO A CA 1
ATOM 3035 C C . PRO A 1 417 ? 7.874 12.444 -15.798 1.00 54.41 417 PRO A C 1
ATOM 3037 O O . PRO A 1 417 ? 6.998 13.280 -16.027 1.00 54.41 417 PRO A O 1
ATOM 3040 N N . ALA A 1 418 ? 7.572 11.171 -15.578 1.00 68.00 418 ALA A N 1
ATOM 3041 C CA . ALA A 1 418 ? 6.230 10.618 -15.747 1.00 68.00 418 ALA A CA 1
ATOM 3042 C C . ALA A 1 418 ? 5.231 11.046 -14.656 1.00 68.00 418 ALA A C 1
ATOM 3044 O O . ALA A 1 418 ? 4.166 10.436 -14.540 1.00 68.00 418 ALA A O 1
ATOM 3045 N N . TRP A 1 419 ? 5.572 12.035 -13.823 1.00 77.50 419 TRP A N 1
ATOM 3046 C CA . TRP A 1 419 ? 4.845 12.383 -12.605 1.00 77.50 419 TRP A CA 1
ATOM 3047 C C . TRP A 1 419 ? 3.370 12.660 -12.866 1.00 77.50 419 TRP A C 1
ATOM 3049 O O . TRP A 1 419 ? 2.514 12.130 -12.162 1.00 77.50 419 TRP A O 1
ATOM 3059 N N . ASP A 1 420 ? 3.051 13.404 -13.922 1.00 76.00 420 ASP A N 1
ATOM 3060 C CA . ASP A 1 420 ? 1.658 13.666 -14.280 1.00 76.00 420 ASP A CA 1
ATOM 3061 C C . ASP A 1 420 ? 0.869 12.384 -14.612 1.00 76.00 420 ASP A C 1
ATOM 3063 O O . ASP A 1 420 ? -0.258 12.193 -14.139 1.00 76.00 420 ASP A O 1
ATOM 3067 N N . CYS A 1 421 ? 1.472 11.462 -15.371 1.00 79.00 421 CYS A N 1
ATOM 3068 C CA . CYS A 1 421 ? 0.850 10.173 -15.663 1.00 79.00 421 CYS A CA 1
ATOM 3069 C C . CYS A 1 421 ? 0.761 9.303 -14.402 1.00 79.00 421 CYS A C 1
ATOM 3071 O O . CYS A 1 421 ? -0.267 8.670 -14.204 1.00 79.00 421 CYS A O 1
ATOM 3073 N N . ILE A 1 422 ? 1.760 9.321 -13.511 1.00 84.31 422 ILE A N 1
ATOM 3074 C CA . ILE A 1 422 ? 1.741 8.604 -12.223 1.00 84.31 422 ILE A CA 1
ATOM 3075 C C . ILE A 1 422 ? 0.599 9.104 -11.327 1.00 84.31 422 ILE A C 1
ATOM 3077 O O . ILE A 1 422 ? -0.156 8.292 -10.786 1.00 84.31 422 ILE A O 1
ATOM 3081 N N . GLY A 1 423 ? 0.433 10.422 -11.190 1.00 80.31 423 GLY A N 1
ATOM 3082 C CA . GLY A 1 423 ? -0.646 11.021 -10.401 1.00 80.31 423 GLY A CA 1
ATOM 3083 C C . GLY A 1 423 ? -2.023 10.691 -10.980 1.00 80.31 423 GLY A C 1
ATOM 3084 O O . GLY A 1 423 ? -2.901 10.197 -10.271 1.00 80.31 423 GLY A O 1
ATOM 3085 N N . THR A 1 424 ? -2.191 10.864 -12.295 1.00 77.50 424 THR A N 1
ATOM 3086 C CA . THR A 1 424 ? -3.451 10.548 -12.991 1.00 77.50 424 THR A CA 1
ATOM 3087 C C . THR A 1 424 ? -3.790 9.058 -12.915 1.00 77.50 424 THR A C 1
ATOM 3089 O O . THR A 1 424 ? -4.938 8.686 -12.676 1.00 77.50 424 THR A O 1
ATOM 3092 N N . PHE A 1 425 ? -2.793 8.191 -13.085 1.00 82.69 425 PHE A N 1
ATOM 3093 C CA . PHE A 1 425 ? -2.949 6.742 -13.002 1.00 82.69 425 PHE A CA 1
ATOM 3094 C C . PHE A 1 425 ? -3.310 6.299 -11.581 1.00 82.69 425 PHE A C 1
ATOM 3096 O O . PHE A 1 425 ? -4.194 5.467 -11.405 1.00 82.69 425 PHE A O 1
ATOM 3103 N N . SER A 1 426 ? -2.716 6.922 -10.561 1.00 84.31 426 SER A N 1
ATOM 3104 C CA . SER A 1 426 ? -3.068 6.672 -9.157 1.00 84.31 426 SER A CA 1
ATOM 3105 C C . SER A 1 426 ? -4.508 7.056 -8.844 1.00 84.31 426 SER A C 1
ATOM 3107 O O . SER A 1 426 ? -5.217 6.263 -8.235 1.00 84.31 426 SER A O 1
ATOM 3109 N N . ASN A 1 427 ? -4.980 8.204 -9.338 1.00 76.94 427 ASN A N 1
ATOM 3110 C CA . ASN A 1 427 ? -6.390 8.577 -9.218 1.00 76.94 427 ASN A CA 1
ATOM 3111 C C . ASN A 1 427 ? -7.320 7.559 -9.892 1.00 76.94 427 ASN A C 1
ATOM 3113 O O . ASN A 1 427 ? -8.365 7.231 -9.333 1.00 76.94 427 ASN A O 1
ATOM 3117 N N . ALA A 1 428 ? -6.946 7.040 -11.067 1.00 76.50 428 ALA A N 1
ATOM 3118 C CA . ALA A 1 428 ? -7.737 6.032 -11.774 1.00 76.50 428 ALA A CA 1
ATOM 3119 C C . ALA A 1 428 ? -7.829 4.701 -11.000 1.00 76.50 428 ALA A C 1
ATOM 3121 O O . ALA A 1 428 ? -8.872 4.047 -11.029 1.00 76.50 428 ALA A O 1
ATOM 3122 N N . LEU A 1 429 ? -6.762 4.313 -10.292 1.00 79.31 429 LEU A N 1
ATOM 3123 C CA . LEU A 1 429 ? -6.714 3.109 -9.453 1.00 79.31 429 LEU A CA 1
ATOM 3124 C C . LEU A 1 429 ? -7.439 3.281 -8.111 1.00 79.31 429 LEU A C 1
ATOM 3126 O O . LEU A 1 429 ? -8.152 2.376 -7.673 1.00 79.31 429 LEU A O 1
ATOM 3130 N N . TYR A 1 430 ? -7.271 4.440 -7.473 1.00 76.31 430 TYR A N 1
ATOM 3131 C CA . TYR A 1 430 ? -7.855 4.739 -6.168 1.00 76.31 430 TYR A CA 1
ATOM 3132 C C . TYR A 1 430 ? -9.332 5.173 -6.263 1.00 76.31 430 TYR A C 1
ATOM 3134 O O . TYR A 1 430 ? -10.104 4.964 -5.330 1.00 76.31 430 TYR A O 1
ATOM 3142 N N . GLY A 1 431 ? -9.762 5.746 -7.391 1.00 62.84 431 GLY A N 1
ATOM 3143 C CA . GLY A 1 431 ? -11.140 6.203 -7.610 1.00 62.84 431 GLY A CA 1
ATOM 3144 C C . GLY A 1 431 ? -11.460 7.583 -7.019 1.00 62.84 431 GLY A C 1
ATOM 3145 O O . GLY A 1 431 ? -12.628 7.895 -6.797 1.00 62.84 431 GLY A O 1
ATOM 3146 N N . ASN A 1 432 ? -10.448 8.414 -6.750 1.00 49.47 432 ASN A N 1
ATOM 3147 C CA . ASN A 1 432 ? -10.625 9.763 -6.206 1.00 49.47 432 ASN A CA 1
ATOM 3148 C C . ASN A 1 432 ? -11.003 10.776 -7.302 1.00 49.47 432 ASN A C 1
ATOM 3150 O O . ASN A 1 432 ? -10.284 10.946 -8.286 1.00 49.47 432 ASN A O 1
ATOM 3154 N N . THR A 1 433 ? -12.119 11.486 -7.116 1.00 43.41 433 THR A N 1
ATOM 3155 C CA . THR A 1 433 ? -12.623 12.517 -8.038 1.00 43.41 433 THR A CA 1
ATOM 3156 C C . THR A 1 433 ? -12.111 13.914 -7.670 1.00 43.41 433 THR A C 1
ATOM 3158 O O . THR A 1 433 ? -12.908 14.840 -7.486 1.00 43.41 433 THR A O 1
ATOM 3161 N N . THR A 1 434 ? -10.797 14.103 -7.523 1.00 36.72 434 THR A N 1
ATOM 3162 C CA . THR A 1 434 ? -10.253 15.449 -7.283 1.00 36.72 434 THR A CA 1
ATOM 3163 C C . THR A 1 434 ? -10.519 16.351 -8.496 1.00 36.72 434 THR A C 1
ATOM 3165 O O . THR A 1 434 ? -10.128 16.075 -9.632 1.00 36.72 434 THR A O 1
ATOM 3168 N N . THR A 1 435 ? -11.249 17.444 -8.269 1.00 34.22 435 THR A N 1
ATOM 3169 C CA . THR A 1 435 ? -11.480 18.518 -9.246 1.00 34.22 435 THR A CA 1
ATOM 3170 C C . THR A 1 435 ? -10.203 19.328 -9.456 1.00 34.22 435 THR A C 1
ATOM 3172 O O . THR A 1 435 ? -9.569 19.725 -8.479 1.00 34.22 435 THR A O 1
ATOM 3175 N N . ARG A 1 436 ? -9.851 19.651 -10.710 1.00 35.03 436 ARG A N 1
ATOM 3176 C CA . ARG A 1 436 ? -8.808 20.647 -11.020 1.00 35.03 436 ARG A CA 1
ATOM 3177 C C . ARG A 1 436 ? -9.166 21.998 -10.384 1.00 35.03 436 ARG A C 1
ATOM 3179 O O . ARG A 1 436 ? -10.342 22.349 -10.300 1.00 35.03 436 ARG A O 1
ATOM 3186 N N . ALA A 1 437 ? -8.158 22.821 -10.079 1.00 30.33 437 ALA A N 1
ATOM 3187 C CA . ALA A 1 437 ? -8.324 24.217 -9.637 1.00 30.33 437 ALA A CA 1
ATOM 3188 C C . ALA A 1 437 ? -9.133 25.103 -10.619 1.00 30.33 437 ALA A C 1
ATOM 3190 O O . ALA A 1 437 ? -9.586 26.180 -10.252 1.00 30.33 437 ALA A O 1
ATOM 3191 N N . ASN A 1 438 ? -9.352 24.636 -11.854 1.00 27.84 438 ASN A N 1
ATOM 3192 C CA . ASN A 1 438 ? -10.169 25.288 -12.882 1.00 27.84 438 ASN A CA 1
ATOM 3193 C C . ASN A 1 438 ? -11.564 24.638 -13.060 1.00 27.84 438 ASN A C 1
ATOM 3195 O O . ASN A 1 438 ? -12.109 24.617 -14.160 1.00 27.84 438 ASN A O 1
ATOM 3199 N N . GLY A 1 439 ? -12.116 23.999 -12.021 1.00 28.30 439 GLY A N 1
ATOM 3200 C CA . GLY A 1 439 ? -13.490 23.467 -12.019 1.00 28.30 439 GLY A CA 1
ATOM 3201 C C . GLY A 1 439 ? -13.757 22.267 -12.942 1.00 28.30 439 GLY A C 1
ATOM 3202 O O . GLY A 1 439 ? -14.879 21.769 -12.991 1.00 28.30 439 GLY A O 1
ATOM 3203 N N . THR A 1 440 ? -12.748 21.763 -13.654 1.00 27.53 440 THR A N 1
ATOM 3204 C CA . THR A 1 440 ? -12.847 20.568 -14.503 1.00 27.53 440 THR A CA 1
ATOM 3205 C C . THR A 1 440 ? -12.528 19.316 -13.682 1.00 27.53 440 THR A C 1
ATOM 3207 O O . THR A 1 440 ? -11.443 19.177 -13.114 1.00 27.53 440 THR A O 1
ATOM 3210 N N . LYS A 1 441 ? -13.501 18.406 -13.568 1.00 35.03 441 LYS A N 1
ATOM 3211 C CA . LYS A 1 441 ? -13.330 17.080 -12.952 1.00 35.03 441 LYS A CA 1
ATOM 3212 C C . LYS A 1 441 ? -12.421 16.224 -13.841 1.00 35.03 441 LYS A C 1
ATOM 3214 O O . LYS A 1 441 ? -12.577 16.246 -15.060 1.00 35.03 441 LYS A O 1
ATOM 3219 N N . PHE A 1 442 ? -11.491 15.468 -13.260 1.00 34.97 442 PHE A N 1
ATOM 3220 C CA . PHE A 1 442 ? -10.817 14.401 -14.004 1.00 34.97 442 PHE A CA 1
ATOM 3221 C C . PHE A 1 442 ? -11.781 13.230 -14.229 1.00 34.97 442 PHE A C 1
ATOM 3223 O O . PHE A 1 442 ? -12.413 12.767 -13.285 1.00 34.97 442 PHE A O 1
ATOM 3230 N N . GLY A 1 443 ? -11.857 12.746 -15.473 1.00 40.22 443 GLY A N 1
ATOM 3231 C CA . GLY A 1 443 ? -12.301 11.387 -15.787 1.00 40.22 443 GLY A CA 1
ATOM 3232 C C . GLY A 1 443 ? -13.751 11.032 -15.455 1.00 40.22 443 GLY A C 1
ATOM 3233 O O . GLY A 1 443 ? -13.972 9.964 -14.891 1.00 40.22 443 GLY A O 1
ATOM 3234 N N . ASP A 1 444 ? -14.741 11.822 -15.888 1.00 34.28 444 ASP A N 1
ATOM 3235 C CA . ASP A 1 444 ? -16.156 11.392 -15.862 1.00 34.28 444 ASP A CA 1
ATOM 3236 C C . ASP A 1 444 ? -16.442 10.117 -16.696 1.00 34.28 444 ASP A C 1
ATOM 3238 O O . ASP A 1 444 ? -17.540 9.569 -16.626 1.00 34.28 444 ASP A O 1
ATOM 3242 N N . GLY A 1 445 ? -15.438 9.590 -17.411 1.00 35.47 445 GLY A N 1
ATOM 3243 C CA . GLY A 1 445 ? -15.465 8.283 -18.072 1.00 35.47 445 GLY A CA 1
ATOM 3244 C C . GLY A 1 445 ? -14.271 7.353 -17.801 1.00 35.47 445 GLY A C 1
ATOM 3245 O O . GLY A 1 445 ? -14.185 6.318 -18.458 1.00 35.47 445 GLY A O 1
ATOM 3246 N N . ALA A 1 446 ? -13.336 7.684 -16.897 1.00 37.03 446 ALA A N 1
ATOM 3247 C CA . ALA A 1 446 ? -12.141 6.861 -16.601 1.00 37.03 446 ALA A CA 1
ATOM 3248 C C . ALA A 1 446 ? -12.149 6.224 -15.207 1.00 37.03 446 ALA A C 1
ATOM 3250 O O . ALA A 1 446 ? -11.129 5.729 -14.730 1.00 37.03 446 ALA A O 1
ATOM 3251 N N . THR A 1 447 ? -13.298 6.219 -14.537 1.00 40.44 447 THR A N 1
ATOM 3252 C CA . THR A 1 447 ? -13.495 5.364 -13.369 1.00 40.44 447 THR A CA 1
ATOM 3253 C C . THR A 1 447 ? -13.403 3.919 -13.831 1.00 40.44 447 THR A C 1
ATOM 3255 O O . THR A 1 447 ? -14.150 3.539 -14.730 1.00 40.44 447 THR A O 1
ATOM 3258 N N . ASN A 1 448 ? -12.547 3.101 -13.218 1.00 40.03 448 ASN A N 1
ATOM 3259 C CA . ASN A 1 448 ? -12.695 1.656 -13.328 1.00 40.03 448 ASN A CA 1
ATOM 3260 C C . ASN A 1 448 ? -14.080 1.290 -12.754 1.00 40.03 448 ASN A C 1
ATOM 3262 O O . ASN A 1 448 ? -14.241 1.317 -11.530 1.00 40.03 448 ASN A O 1
ATOM 3266 N N . PRO A 1 449 ? -15.091 0.952 -13.580 1.00 39.16 449 PRO A N 1
ATOM 3267 C CA . PRO A 1 449 ? -16.449 0.719 -13.087 1.00 39.16 449 PRO A CA 1
ATOM 3268 C C . PRO A 1 449 ? -16.511 -0.527 -12.199 1.00 39.16 449 PRO A C 1
ATOM 3270 O O . PRO A 1 449 ? -17.468 -0.730 -11.462 1.00 39.16 449 PRO A O 1
ATOM 3273 N N . GLN A 1 450 ? -15.482 -1.375 -12.279 1.00 40.75 450 GLN A N 1
ATOM 3274 C CA . GLN A 1 450 ? -15.414 -2.646 -11.587 1.00 40.75 450 GLN A CA 1
ATOM 3275 C C . GLN A 1 450 ? -14.906 -2.511 -10.135 1.00 40.75 450 GLN A C 1
ATOM 3277 O O . GLN A 1 450 ? -15.049 -3.475 -9.389 1.00 40.75 450 GLN A O 1
ATOM 3282 N N . TYR A 1 451 ? -14.324 -1.371 -9.723 1.00 45.75 451 TYR A N 1
ATOM 3283 C CA . TYR A 1 451 ? -13.683 -1.186 -8.399 1.00 45.75 451 TYR A CA 1
ATOM 3284 C C . TYR A 1 451 ? -13.763 0.258 -7.861 1.00 45.75 451 TYR A C 1
ATOM 3286 O O . TYR A 1 451 ? -12.858 0.743 -7.184 1.00 45.75 451 TYR A O 1
ATOM 3294 N N . SER A 1 452 ? -14.826 0.981 -8.209 1.00 42.06 452 SER A N 1
ATOM 3295 C CA . SER A 1 452 ? -15.038 2.349 -7.737 1.00 42.06 452 SER A CA 1
ATOM 3296 C C . SER A 1 452 ? -15.725 2.374 -6.367 1.00 42.06 452 SER A C 1
ATOM 3298 O O . SER A 1 452 ? -16.682 1.633 -6.141 1.00 42.06 452 SER A O 1
ATOM 3300 N N . SER A 1 453 ? -15.297 3.287 -5.489 1.00 38.97 453 SER A N 1
ATOM 3301 C CA . SER A 1 453 ? -15.930 3.563 -4.190 1.00 38.97 453 SER A CA 1
ATOM 3302 C C . SER A 1 453 ? -17.345 4.153 -4.296 1.00 38.97 453 SER A C 1
ATOM 3304 O O . SER A 1 453 ? -18.039 4.251 -3.286 1.00 38.97 453 SER A O 1
ATOM 3306 N N . THR A 1 454 ? -17.796 4.534 -5.498 1.00 37.34 454 THR A N 1
ATOM 3307 C CA . THR A 1 454 ? -19.153 5.041 -5.766 1.00 37.34 454 THR A CA 1
ATOM 3308 C C . THR A 1 454 ? -20.119 3.995 -6.333 1.00 37.34 454 THR A C 1
ATOM 3310 O O . THR A 1 454 ? -21.304 4.297 -6.468 1.00 37.34 454 THR A O 1
ATOM 3313 N N . ALA A 1 455 ? -19.674 2.772 -6.653 1.00 32.59 455 ALA A N 1
ATOM 3314 C CA . ALA A 1 455 ? -20.570 1.720 -7.136 1.00 32.59 455 ALA A CA 1
ATOM 3315 C C . ALA A 1 455 ? -21.272 1.003 -5.968 1.00 32.59 455 ALA A C 1
ATOM 3317 O O . ALA A 1 455 ? -20.657 0.659 -4.964 1.00 32.59 455 ALA A O 1
ATOM 3318 N N . THR A 1 456 ? -22.565 0.720 -6.133 1.00 31.81 456 THR A N 1
ATOM 3319 C CA . THR A 1 456 ? -23.503 0.109 -5.164 1.00 31.81 456 THR A CA 1
ATOM 3320 C C . THR A 1 456 ? -23.139 -1.328 -4.725 1.00 31.81 456 THR A C 1
ATOM 3322 O O . THR A 1 456 ? -23.897 -1.974 -4.010 1.00 31.81 456 THR A O 1
ATOM 3325 N N . VAL A 1 457 ? -21.965 -1.832 -5.117 1.00 29.77 457 VAL A N 1
ATOM 3326 C CA . VAL A 1 457 ? -21.304 -3.018 -4.555 1.00 29.77 457 VAL A CA 1
ATOM 3327 C C . VAL A 1 457 ? -19.869 -2.588 -4.215 1.00 29.77 457 VAL A C 1
ATOM 3329 O O . VAL A 1 457 ? -19.127 -2.277 -5.149 1.00 29.77 457 VAL A O 1
ATOM 3332 N N . PRO A 1 458 ? -19.453 -2.532 -2.933 1.00 37.09 458 PRO A N 1
ATOM 3333 C CA . PRO A 1 458 ? -18.153 -1.983 -2.544 1.00 37.09 458 PRO A CA 1
ATOM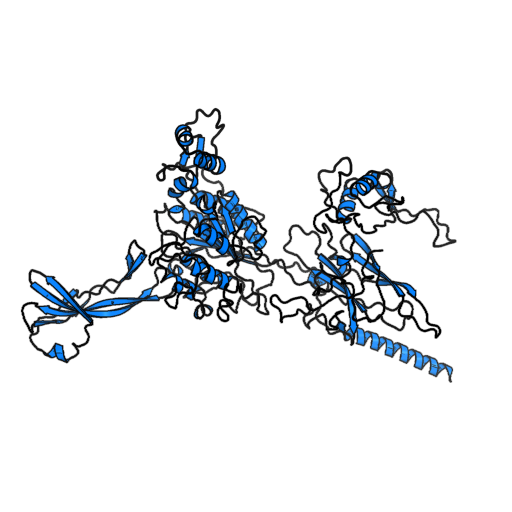 3334 C C . PRO A 1 458 ? -17.003 -2.888 -3.014 1.00 37.09 458 PRO A C 1
ATOM 3336 O O . PRO A 1 458 ? -16.567 -3.805 -2.321 1.00 37.09 458 PRO A O 1
ATOM 3339 N N . GLY A 1 459 ? -16.505 -2.661 -4.227 1.00 42.16 459 GLY A N 1
ATOM 3340 C CA . GLY A 1 459 ? -15.201 -3.154 -4.650 1.00 42.16 459 GLY A CA 1
ATOM 3341 C C . GLY A 1 459 ? -14.143 -2.189 -4.131 1.00 42.16 459 GLY A C 1
ATOM 3342 O O . GLY A 1 459 ? -14.092 -1.062 -4.608 1.00 42.16 459 GLY A O 1
ATOM 3343 N N . ALA A 1 460 ? -13.335 -2.610 -3.154 1.00 53.06 460 ALA A N 1
ATOM 3344 C CA . ALA A 1 460 ? -12.290 -1.774 -2.561 1.00 53.06 460 ALA A CA 1
ATOM 3345 C C . ALA A 1 460 ? -11.368 -1.161 -3.631 1.00 53.06 460 ALA A C 1
ATOM 3347 O O . ALA A 1 460 ? -10.910 -1.865 -4.535 1.00 53.06 460 ALA A O 1
ATOM 3348 N N . SER A 1 461 ? -11.114 0.142 -3.511 1.00 71.19 461 SER A N 1
ATOM 3349 C CA . SER A 1 461 ? -10.144 0.874 -4.321 1.00 71.19 461 SER A CA 1
ATOM 3350 C C . SER A 1 461 ? -8.740 0.284 -4.171 1.00 71.19 461 SER A C 1
ATOM 3352 O O . SER A 1 461 ? -8.393 -0.243 -3.112 1.00 71.19 461 SER A O 1
ATOM 3354 N N . ILE A 1 462 ? -7.911 0.381 -5.216 1.00 80.44 462 ILE A N 1
ATOM 3355 C CA . ILE A 1 462 ? -6.501 -0.013 -5.118 1.00 80.44 462 ILE A CA 1
ATOM 3356 C C . ILE A 1 462 ? -5.737 1.175 -4.534 1.00 80.44 462 ILE A C 1
ATOM 3358 O O . ILE A 1 462 ? -5.514 2.171 -5.220 1.00 80.44 462 ILE A O 1
ATOM 3362 N N . GLN A 1 463 ? -5.363 1.077 -3.258 1.00 85.81 463 GLN A N 1
ATOM 3363 C CA . GLN A 1 463 ? -4.568 2.103 -2.582 1.00 85.81 463 GLN A CA 1
ATOM 3364 C C . GLN A 1 463 ? -3.089 1.960 -2.943 1.00 85.81 463 GLN A C 1
ATOM 3366 O O . GLN A 1 463 ? -2.554 0.854 -2.950 1.00 85.81 463 GLN A O 1
ATOM 3371 N N . THR A 1 464 ? -2.397 3.069 -3.165 1.00 90.00 464 THR A N 1
ATOM 3372 C CA . THR A 1 464 ? -0.951 3.068 -3.406 1.00 90.00 464 THR A CA 1
ATOM 3373 C C . THR A 1 464 ? -0.230 3.727 -2.247 1.00 90.00 464 THR A C 1
ATOM 3375 O O . THR A 1 464 ? -0.413 4.916 -1.993 1.00 90.00 464 THR A O 1
ATOM 3378 N N . ALA A 1 465 ? 0.586 2.939 -1.550 1.00 91.12 465 ALA A N 1
ATOM 3379 C CA . ALA A 1 465 ? 1.557 3.427 -0.586 1.00 91.12 465 ALA A CA 1
ATOM 3380 C C . ALA A 1 465 ? 2.886 3.671 -1.291 1.00 91.12 465 ALA A C 1
ATOM 3382 O O . ALA A 1 465 ? 3.384 2.785 -1.991 1.00 91.12 465 ALA A O 1
ATOM 3383 N N . LEU A 1 466 ? 3.474 4.843 -1.066 1.00 91.75 466 LEU A N 1
ATOM 3384 C CA . LEU A 1 466 ? 4.804 5.157 -1.567 1.00 91.75 466 LEU A CA 1
ATOM 3385 C C . LEU A 1 466 ? 5.807 5.240 -0.422 1.00 91.75 466 LEU A C 1
ATOM 3387 O O . LEU A 1 466 ? 5.587 5.937 0.567 1.00 91.75 466 LEU A O 1
ATOM 3391 N N . VAL A 1 467 ? 6.935 4.561 -0.590 1.00 92.31 467 VAL A N 1
ATOM 3392 C CA . VAL A 1 467 ? 8.069 4.614 0.324 1.00 92.31 467 VAL A CA 1
ATOM 3393 C C . VAL A 1 467 ? 9.241 5.281 -0.373 1.00 92.31 467 VAL A C 1
ATOM 3395 O O . VAL A 1 467 ? 9.835 4.706 -1.285 1.00 92.31 467 VAL A O 1
ATOM 3398 N N . GLY A 1 468 ? 9.547 6.505 0.057 1.00 89.81 468 GLY A N 1
ATOM 3399 C CA . GLY A 1 468 ? 10.706 7.261 -0.402 1.00 89.81 468 GLY A CA 1
ATOM 3400 C C . GLY A 1 468 ? 11.923 6.910 0.444 1.00 89.81 468 GLY A C 1
ATOM 3401 O O . GLY A 1 468 ? 11.936 7.185 1.647 1.00 89.81 468 GLY A O 1
ATOM 3402 N N . PHE A 1 469 ? 12.925 6.275 -0.163 1.00 88.69 469 PHE A N 1
ATOM 3403 C CA . PHE A 1 469 ? 14.094 5.769 0.550 1.00 88.69 469 PHE A CA 1
ATOM 3404 C C . PHE A 1 469 ? 15.329 6.666 0.366 1.00 88.69 469 PHE A C 1
ATOM 3406 O O . PHE A 1 469 ? 15.698 6.998 -0.754 1.00 88.69 469 PHE A O 1
ATOM 3413 N N . GLY A 1 470 ? 16.021 6.987 1.461 1.00 84.56 470 GLY A N 1
ATOM 3414 C CA . GLY A 1 470 ? 17.292 7.723 1.445 1.00 84.56 470 GLY A CA 1
ATOM 3415 C C . GLY A 1 470 ? 17.166 9.241 1.603 1.00 84.56 470 GLY A C 1
ATOM 3416 O O . GLY A 1 470 ? 16.066 9.792 1.686 1.00 84.56 470 GLY A O 1
ATOM 3417 N N . ALA A 1 471 ? 18.320 9.917 1.643 1.00 79.62 471 ALA A N 1
ATOM 3418 C CA . ALA A 1 471 ? 18.426 11.342 1.986 1.00 79.62 471 ALA A CA 1
ATOM 3419 C C . ALA A 1 471 ? 17.651 12.277 1.033 1.00 79.62 471 ALA A C 1
ATOM 3421 O O . ALA A 1 471 ? 17.194 13.347 1.434 1.00 79.62 471 ALA A O 1
ATOM 3422 N N . VAL A 1 472 ? 17.439 11.855 -0.220 1.00 77.75 472 VAL A N 1
ATOM 3423 C CA . VAL A 1 472 ? 16.681 12.608 -1.237 1.00 77.75 472 VAL A CA 1
ATOM 3424 C C . VAL A 1 472 ? 15.265 12.945 -0.756 1.00 77.75 472 VAL A C 1
ATOM 3426 O O . VAL A 1 472 ? 14.755 14.024 -1.055 1.00 77.75 472 VAL A O 1
ATOM 3429 N N . PHE A 1 473 ? 14.647 12.066 0.037 1.00 81.81 473 PHE A N 1
ATOM 3430 C CA . PHE A 1 473 ? 13.281 12.243 0.528 1.00 81.81 473 PHE A CA 1
ATOM 3431 C C . PHE A 1 473 ? 13.182 12.951 1.881 1.00 81.81 473 PHE A C 1
ATOM 3433 O O . PHE A 1 473 ? 12.066 13.160 2.347 1.00 81.81 473 PHE A O 1
ATOM 3440 N N . GLU A 1 474 ? 14.292 13.366 2.501 1.00 77.62 474 GLU A N 1
ATOM 3441 C CA . GLU A 1 474 ? 14.267 14.099 3.778 1.00 77.62 474 GLU A CA 1
ATOM 3442 C C . GLU A 1 474 ? 13.736 15.535 3.621 1.00 77.62 474 GLU A C 1
ATOM 3444 O O . GLU A 1 474 ? 13.157 16.089 4.556 1.00 77.62 474 GLU A O 1
ATOM 3449 N N . ASN A 1 475 ? 13.876 16.135 2.431 1.00 79.00 475 ASN A N 1
ATOM 3450 C CA . ASN A 1 475 ? 13.417 17.495 2.144 1.00 79.00 475 ASN A CA 1
ATOM 3451 C C . ASN A 1 475 ? 12.263 17.520 1.129 1.00 79.00 475 ASN A C 1
ATOM 3453 O O . ASN A 1 475 ? 12.470 17.574 -0.085 1.00 79.00 475 ASN A O 1
ATOM 3457 N N . LEU A 1 476 ? 11.035 17.579 1.646 1.00 77.50 476 LEU A N 1
ATOM 3458 C CA . LEU A 1 476 ? 9.800 17.633 0.853 1.00 77.50 476 LEU A CA 1
ATOM 3459 C C . LEU A 1 476 ? 9.534 18.988 0.171 1.00 77.50 476 LEU A C 1
ATOM 3461 O O . LEU A 1 476 ? 8.510 19.140 -0.486 1.00 77.50 476 LEU A O 1
ATOM 3465 N N . ASN A 1 477 ? 10.433 19.971 0.295 1.00 78.50 477 ASN A N 1
ATOM 3466 C CA . ASN A 1 477 ? 10.329 21.227 -0.460 1.00 78.50 477 ASN A CA 1
ATOM 3467 C C . ASN A 1 477 ? 10.832 21.090 -1.904 1.00 78.50 477 ASN A C 1
ATOM 3469 O O . ASN A 1 477 ? 10.601 21.976 -2.727 1.00 78.50 477 ASN A O 1
ATOM 3473 N N . ASN A 1 478 ? 11.545 20.005 -2.210 1.00 77.25 478 ASN A N 1
ATOM 3474 C CA . ASN A 1 478 ? 11.977 19.701 -3.565 1.00 77.25 478 ASN A CA 1
ATOM 3475 C C . ASN A 1 478 ? 10.823 19.080 -4.356 1.00 77.25 478 ASN A C 1
ATOM 3477 O O . ASN A 1 478 ? 10.031 18.312 -3.811 1.00 77.25 478 ASN A O 1
ATOM 3481 N N . THR A 1 479 ? 10.766 19.370 -5.656 1.00 77.06 479 THR A N 1
ATOM 3482 C CA . THR A 1 479 ? 9.664 18.936 -6.519 1.00 77.06 479 THR A CA 1
ATOM 3483 C C . THR A 1 479 ? 9.465 17.420 -6.533 1.00 77.06 479 THR A C 1
ATOM 3485 O O . THR A 1 479 ? 8.348 16.969 -6.306 1.00 77.06 479 THR A O 1
ATOM 3488 N N . ASP A 1 480 ? 10.515 16.624 -6.746 1.00 78.06 480 ASP A N 1
ATOM 3489 C CA . ASP A 1 480 ? 10.362 15.166 -6.862 1.00 78.06 480 ASP A CA 1
ATOM 3490 C C . ASP A 1 480 ? 9.967 14.493 -5.534 1.00 78.06 480 ASP A C 1
ATOM 3492 O O . ASP A 1 480 ? 9.001 13.727 -5.530 1.00 78.06 480 ASP A O 1
ATOM 3496 N N . PRO A 1 481 ? 10.597 14.812 -4.383 1.00 81.19 481 PRO A N 1
ATOM 3497 C CA . PRO A 1 481 ? 10.123 14.358 -3.075 1.00 81.19 481 PRO A CA 1
ATOM 3498 C C . PRO A 1 481 ? 8.700 14.810 -2.737 1.00 81.19 481 PRO A C 1
ATOM 3500 O O . PRO A 1 481 ? 7.943 14.043 -2.147 1.00 81.19 481 PRO A O 1
ATOM 3503 N N . SER A 1 482 ? 8.316 16.028 -3.127 1.00 81.38 482 SER A N 1
ATOM 3504 C CA . SER A 1 482 ? 6.954 16.538 -2.943 1.00 81.38 482 SER A CA 1
ATOM 3505 C C . SER A 1 482 ? 5.943 15.754 -3.787 1.00 81.38 482 SER A C 1
ATOM 3507 O O . SER A 1 482 ? 4.954 15.254 -3.255 1.00 81.38 482 SER A O 1
ATOM 3509 N N . ASN A 1 483 ? 6.234 15.537 -5.074 1.00 82.25 483 ASN A N 1
ATOM 3510 C CA . ASN A 1 483 ? 5.388 14.745 -5.965 1.00 82.25 483 ASN A CA 1
ATOM 3511 C C . ASN A 1 483 ? 5.250 13.293 -5.490 1.00 82.25 483 ASN A C 1
ATOM 3513 O O . ASN A 1 483 ? 4.171 12.710 -5.569 1.00 82.25 483 ASN A O 1
ATOM 3517 N N . ALA A 1 484 ? 6.338 12.706 -4.990 1.00 84.56 484 ALA A N 1
ATOM 3518 C CA . ALA A 1 484 ? 6.338 11.393 -4.365 1.00 84.56 484 ALA A CA 1
ATOM 3519 C C . ALA A 1 484 ? 5.424 11.365 -3.124 1.00 84.56 484 ALA A C 1
ATOM 3521 O O . ALA A 1 484 ? 4.574 10.482 -2.996 1.00 84.56 484 ALA A O 1
ATOM 3522 N N . CYS A 1 485 ? 5.537 12.366 -2.246 1.00 84.44 485 CYS A N 1
ATOM 3523 C CA . CYS A 1 485 ? 4.646 12.535 -1.095 1.00 84.44 485 CYS A CA 1
ATOM 3524 C C . CYS A 1 485 ? 3.179 12.496 -1.539 1.00 84.44 485 CYS A C 1
ATOM 3526 O O . CYS A 1 485 ? 2.403 11.666 -1.069 1.00 84.44 485 CYS A O 1
ATOM 3528 N N . ASP A 1 486 ? 2.828 13.327 -2.519 1.00 82.06 486 ASP A N 1
ATOM 3529 C CA . ASP A 1 486 ? 1.468 13.478 -3.032 1.00 82.06 486 ASP A CA 1
ATOM 3530 C C . ASP A 1 486 ? 0.954 12.225 -3.762 1.00 82.06 486 ASP A C 1
ATOM 3532 O O . ASP A 1 486 ? -0.236 11.896 -3.690 1.00 82.06 486 ASP A O 1
ATOM 3536 N N . TRP A 1 487 ? 1.845 11.493 -4.440 1.00 86.25 487 TRP A N 1
ATOM 3537 C CA . TRP A 1 487 ? 1.534 10.211 -5.072 1.00 86.25 487 TRP A CA 1
ATOM 3538 C C . TRP A 1 487 ? 1.001 9.211 -4.040 1.00 86.25 487 TRP A C 1
ATOM 3540 O O . TRP A 1 487 ? -0.066 8.635 -4.253 1.00 86.25 487 TRP A O 1
ATOM 3550 N N . GLY A 1 488 ? 1.694 9.038 -2.912 1.00 84.75 488 GLY A N 1
ATOM 3551 C CA . GLY A 1 488 ? 1.283 8.102 -1.863 1.00 84.75 488 GLY A CA 1
ATOM 3552 C C . GLY A 1 488 ? 0.212 8.640 -0.908 1.00 84.75 488 GLY A C 1
ATOM 3553 O O . GLY A 1 488 ? -0.592 7.863 -0.407 1.00 84.75 488 GLY A O 1
ATOM 3554 N N . ALA A 1 489 ? 0.176 9.946 -0.634 1.00 78.88 489 ALA A N 1
ATOM 3555 C CA . ALA A 1 489 ? -0.571 10.563 0.469 1.00 78.88 489 ALA A CA 1
ATOM 3556 C C . ALA A 1 489 ? -2.054 10.162 0.596 1.00 78.88 489 ALA A C 1
ATOM 3558 O O . ALA A 1 489 ? -2.723 9.817 -0.382 1.00 78.88 489 ALA A O 1
ATOM 3559 N N . ARG A 1 490 ? -2.595 10.272 1.821 1.00 74.88 490 ARG A N 1
ATOM 3560 C CA . ARG A 1 490 ? -4.011 10.030 2.168 1.00 74.88 490 ARG A CA 1
ATOM 3561 C C . ARG A 1 490 ? -4.833 11.329 2.139 1.00 74.88 490 ARG A C 1
ATOM 3563 O O . ARG A 1 490 ? -4.321 12.401 2.460 1.00 74.88 490 ARG A O 1
ATOM 3570 N N . ALA A 1 491 ? -6.117 11.238 1.782 1.00 58.44 491 ALA A N 1
ATOM 3571 C CA . ALA A 1 491 ? -7.029 12.385 1.782 1.00 58.44 491 ALA A CA 1
ATOM 3572 C C . ALA A 1 491 ? -7.266 12.899 3.218 1.00 58.44 491 ALA A C 1
ATOM 3574 O O . ALA A 1 491 ? -7.489 12.104 4.126 1.00 58.44 491 ALA A O 1
ATOM 3575 N N . GLY A 1 492 ? -7.217 14.223 3.420 1.00 51.34 492 GLY A N 1
ATOM 3576 C CA . GLY A 1 492 ? -7.260 14.853 4.753 1.00 51.34 492 GLY A CA 1
ATOM 3577 C C . GLY A 1 492 ? -5.890 15.245 5.328 1.00 51.34 492 GLY A C 1
ATOM 3578 O O . GLY A 1 492 ? -5.816 15.634 6.488 1.00 51.34 492 GLY A O 1
ATOM 3579 N N . GLY A 1 493 ? -4.826 15.197 4.514 1.00 40.19 493 GLY A N 1
ATOM 3580 C CA . GLY A 1 493 ? -3.415 15.439 4.865 1.00 40.19 493 GLY A CA 1
ATOM 3581 C C . GLY A 1 493 ? -3.024 16.801 5.463 1.00 40.19 493 GLY A C 1
ATOM 3582 O O . GLY A 1 493 ? -1.840 17.062 5.633 1.00 40.19 493 GLY A O 1
ATOM 3583 N N . ALA A 1 494 ? -3.970 17.651 5.863 1.00 33.22 494 ALA A N 1
ATOM 3584 C CA . ALA A 1 494 ? -3.680 18.754 6.776 1.00 33.22 494 ALA A CA 1
ATOM 3585 C C . ALA A 1 494 ? -3.765 18.244 8.229 1.00 33.22 494 ALA A C 1
ATOM 3587 O O . ALA A 1 494 ? -4.712 18.565 8.945 1.00 33.22 494 ALA A O 1
ATOM 3588 N N . GLY A 1 495 ? -2.805 17.409 8.659 1.00 35.75 495 GLY A N 1
ATOM 3589 C CA . GLY A 1 495 ? -2.720 17.010 10.073 1.00 35.75 495 GLY A CA 1
ATOM 3590 C C . GLY A 1 495 ? -1.997 15.712 10.458 1.00 35.75 495 GLY A C 1
ATOM 3591 O O . GLY A 1 495 ? -1.905 15.454 11.654 1.00 35.75 495 GLY A O 1
ATOM 3592 N N . SER A 1 496 ? -1.472 14.897 9.535 1.00 36.47 496 SER A N 1
ATOM 3593 C CA . SER A 1 496 ? -0.794 13.634 9.893 1.00 36.47 496 SER A CA 1
ATOM 3594 C C . SER A 1 496 ? 0.660 13.590 9.413 1.00 36.47 496 SER A C 1
ATOM 3596 O O . SER A 1 496 ? 0.907 13.399 8.229 1.00 36.47 496 SER A O 1
ATOM 3598 N N . GLU A 1 497 ? 1.584 13.761 10.363 1.00 44.41 497 GLU A N 1
ATOM 3599 C CA . GLU A 1 497 ? 3.043 13.502 10.382 1.00 44.41 497 GLU A CA 1
ATOM 3600 C C . GLU A 1 497 ? 3.960 14.035 9.251 1.00 44.41 497 GLU A C 1
ATOM 3602 O O . GLU A 1 497 ? 5.114 14.332 9.551 1.00 44.41 497 GLU A O 1
ATOM 3607 N N . LEU A 1 498 ? 3.505 14.259 8.011 1.00 57.88 498 LEU A N 1
ATOM 3608 C CA . LEU A 1 498 ? 4.292 14.841 6.908 1.00 57.88 498 LEU A CA 1
ATOM 3609 C C . LEU A 1 498 ? 3.422 15.768 6.033 1.00 57.88 498 LEU A C 1
ATOM 3611 O O . LEU A 1 498 ? 2.315 15.405 5.640 1.00 57.88 498 LEU A O 1
ATOM 3615 N N . ASN A 1 499 ? 3.921 16.970 5.715 1.00 58.16 499 ASN A N 1
ATOM 3616 C CA . ASN A 1 499 ? 3.206 17.995 4.936 1.00 58.16 499 ASN A CA 1
ATOM 3617 C C . ASN A 1 499 ? 3.203 17.679 3.421 1.00 58.16 499 ASN A C 1
ATOM 3619 O O . ASN A 1 499 ? 3.862 18.379 2.650 1.00 58.16 499 ASN A O 1
ATOM 3623 N N . CYS A 1 500 ? 2.488 16.639 2.978 1.00 71.44 500 CYS A N 1
ATOM 3624 C CA . CYS A 1 500 ? 2.162 16.486 1.552 1.00 71.44 500 CYS A CA 1
ATOM 3625 C C . CYS A 1 500 ? 1.126 17.552 1.140 1.00 71.44 500 CYS A C 1
ATOM 3627 O O . CYS A 1 500 ? 0.284 17.956 1.945 1.00 71.44 500 CYS A O 1
ATOM 3629 N N . SER A 1 501 ? 1.180 18.028 -0.102 1.00 66.38 501 SER A N 1
ATOM 3630 C CA . SER A 1 501 ? 0.318 19.112 -0.585 1.00 66.38 501 SER A CA 1
ATOM 3631 C C . SER A 1 501 ? -1.083 18.625 -0.982 1.00 66.38 501 SER A C 1
ATOM 3633 O O . SER A 1 501 ? -2.056 19.380 -0.911 1.00 66.38 501 SER A O 1
ATOM 3635 N N . THR A 1 502 ? -1.199 17.356 -1.382 1.00 70.38 502 THR A N 1
ATOM 3636 C CA . THR A 1 502 ? -2.430 16.728 -1.884 1.00 70.38 502 THR A CA 1
ATOM 3637 C C . THR A 1 502 ? -2.343 15.194 -1.778 1.00 70.38 502 THR A C 1
ATOM 3639 O O . THR A 1 502 ? -1.449 14.670 -1.123 1.00 70.38 502 THR A O 1
ATOM 3642 N N . SER A 1 503 ? -3.304 14.455 -2.346 1.00 74.75 503 SER A N 1
ATOM 3643 C CA . SER A 1 503 ? -3.409 12.990 -2.261 1.00 74.75 503 SER A CA 1
ATOM 3644 C C . SER A 1 503 ? -3.965 12.376 -3.549 1.00 74.75 503 SER A C 1
ATOM 3646 O O . SER A 1 503 ? -5.067 12.731 -3.980 1.00 74.75 503 SER A O 1
ATOM 3648 N N . TYR A 1 504 ? -3.227 11.416 -4.124 1.00 76.44 504 TYR A N 1
ATOM 3649 C CA . TYR A 1 504 ? -3.633 10.678 -5.330 1.00 76.44 504 TYR A CA 1
ATOM 3650 C C . TYR A 1 504 ? -3.836 9.174 -5.102 1.00 76.44 504 TYR A C 1
ATOM 3652 O O . TYR A 1 504 ? -4.846 8.622 -5.532 1.00 76.44 504 TYR A O 1
ATOM 3660 N N . GLY A 1 505 ? -2.889 8.503 -4.439 1.00 75.94 505 GLY A N 1
ATOM 3661 C CA . GLY A 1 505 ? -2.891 7.047 -4.251 1.00 75.94 505 GLY A CA 1
ATOM 3662 C C . GLY A 1 505 ? -3.611 6.553 -2.997 1.00 75.94 505 GLY A C 1
ATOM 3663 O O . GLY A 1 505 ? -3.997 5.389 -2.945 1.00 75.94 505 GLY A O 1
ATOM 3664 N N . GLY A 1 506 ? -3.804 7.398 -1.982 1.00 76.88 506 GLY A N 1
ATOM 3665 C CA . GLY A 1 506 ? -4.600 7.065 -0.798 1.00 76.88 506 GLY A CA 1
ATOM 3666 C C . GLY A 1 506 ? -3.988 6.034 0.162 1.00 76.88 506 GLY A C 1
ATOM 3667 O O . GLY A 1 506 ? -4.646 5.698 1.143 1.00 76.88 506 GLY A O 1
ATOM 3668 N N . GLY A 1 507 ? -2.763 5.541 -0.076 1.00 78.88 507 GLY A N 1
ATOM 3669 C CA . GL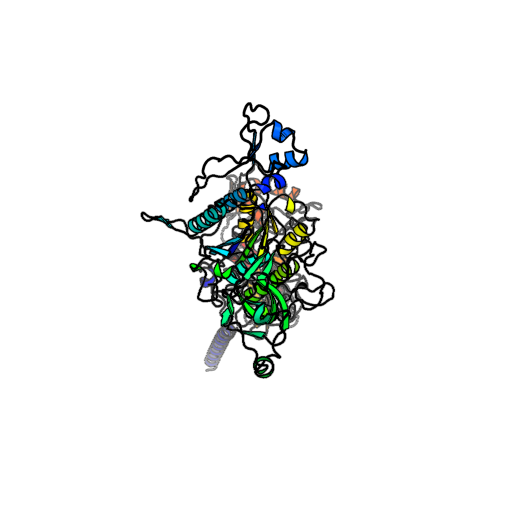Y A 1 507 ? -2.111 4.500 0.736 1.00 78.88 507 GLY A CA 1
ATOM 3670 C C . GLY A 1 507 ? -1.078 5.001 1.756 1.00 78.88 507 GLY A C 1
ATOM 3671 O O . GLY A 1 507 ? -0.594 4.225 2.574 1.00 78.88 507 GLY A O 1
ATOM 3672 N N . GLY A 1 508 ? -0.772 6.293 1.763 1.00 83.62 508 GLY A N 1
ATOM 3673 C CA . GLY A 1 508 ? 0.239 6.927 2.610 1.00 83.62 508 GLY A CA 1
ATOM 3674 C C . GLY A 1 508 ? 1.601 7.096 1.931 1.00 83.62 508 GLY A C 1
ATOM 3675 O O . GLY A 1 508 ? 1.977 6.347 1.028 1.00 83.62 508 GLY A O 1
ATOM 3676 N N . PHE A 1 509 ? 2.348 8.099 2.392 1.00 86.62 509 PHE A N 1
ATOM 3677 C CA . PHE A 1 509 ? 3.761 8.278 2.072 1.00 86.62 509 PHE A CA 1
ATOM 3678 C C . PHE A 1 509 ? 4.604 7.985 3.314 1.00 86.62 509 PHE A C 1
ATOM 3680 O O . PHE A 1 509 ? 4.308 8.488 4.398 1.00 86.62 509 PHE A O 1
ATOM 3687 N N . TYR A 1 510 ? 5.650 7.180 3.151 1.00 87.00 510 TYR A N 1
ATOM 3688 C CA . TYR A 1 510 ? 6.542 6.775 4.230 1.00 87.00 510 TYR A CA 1
ATOM 3689 C C . TYR A 1 510 ? 7.984 7.128 3.862 1.00 87.00 510 TYR A C 1
ATOM 3691 O O . TYR A 1 510 ? 8.517 6.642 2.866 1.00 87.00 510 TYR A O 1
ATOM 3699 N N . GLN A 1 511 ? 8.637 7.947 4.681 1.00 86.62 511 GLN A N 1
ATOM 3700 C CA . GLN A 1 511 ? 10.076 8.174 4.562 1.00 86.62 511 GLN A CA 1
ATOM 3701 C C . GLN A 1 511 ? 10.826 7.002 5.195 1.00 86.62 511 GLN A C 1
ATOM 3703 O O . GLN A 1 511 ? 10.525 6.599 6.322 1.00 86.62 511 GLN A O 1
ATOM 3708 N N . ALA A 1 512 ? 11.809 6.458 4.482 1.00 88.19 512 ALA A N 1
ATOM 3709 C CA . ALA A 1 512 ? 12.627 5.359 4.973 1.00 88.19 512 ALA A CA 1
ATOM 3710 C C . ALA A 1 512 ? 14.122 5.680 4.871 1.00 88.19 512 ALA A C 1
ATOM 3712 O O . ALA A 1 512 ? 14.648 5.942 3.793 1.00 88.19 512 ALA A O 1
ATOM 3713 N N . GLY A 1 513 ? 14.828 5.607 6.001 1.00 86.56 513 GLY A N 1
ATOM 3714 C CA . GLY A 1 513 ? 16.294 5.668 6.046 1.00 86.56 513 GLY A CA 1
ATOM 3715 C C . GLY A 1 513 ? 16.926 4.336 6.451 1.00 86.56 513 GLY A C 1
ATOM 3716 O O . GLY A 1 513 ? 18.081 4.053 6.119 1.00 86.56 513 GLY A O 1
ATOM 3717 N N . SER A 1 514 ? 16.162 3.485 7.139 1.00 87.94 514 SER A N 1
ATOM 3718 C CA . SER A 1 514 ? 16.633 2.255 7.772 1.00 87.94 514 SER A CA 1
ATOM 3719 C C . SER A 1 514 ? 15.769 1.034 7.435 1.00 87.94 514 SER A C 1
ATOM 3721 O O . SER A 1 514 ? 14.642 1.143 6.952 1.00 87.94 514 SER A O 1
ATOM 3723 N N . ALA A 1 515 ? 16.281 -0.159 7.753 1.00 90.50 515 ALA A N 1
ATOM 3724 C CA . ALA A 1 515 ? 15.507 -1.399 7.666 1.00 90.50 515 ALA A CA 1
ATOM 3725 C C . ALA A 1 515 ? 14.251 -1.365 8.558 1.00 90.50 515 ALA A C 1
ATOM 3727 O O . ALA A 1 515 ? 13.206 -1.879 8.172 1.00 90.50 515 ALA A O 1
ATOM 3728 N N . ALA A 1 516 ? 14.335 -0.721 9.728 1.00 89.50 516 ALA A N 1
ATOM 3729 C CA . ALA A 1 516 ? 13.210 -0.600 10.650 1.00 89.50 516 ALA A CA 1
ATOM 3730 C C . ALA A 1 516 ? 12.082 0.273 10.080 1.00 89.50 516 ALA A C 1
ATOM 3732 O O . ALA A 1 516 ? 10.910 -0.027 10.306 1.00 89.50 516 ALA A O 1
ATOM 3733 N N . ASP A 1 517 ? 12.417 1.319 9.319 1.00 89.50 517 ASP A N 1
ATOM 3734 C CA . ASP A 1 517 ? 11.418 2.174 8.668 1.00 89.50 517 ASP A CA 1
ATOM 3735 C C . ASP A 1 517 ? 10.670 1.421 7.569 1.00 89.50 517 ASP A C 1
ATOM 3737 O O . ASP A 1 517 ? 9.448 1.519 7.471 1.00 89.50 517 ASP A O 1
ATOM 3741 N N . VAL A 1 518 ? 11.381 0.588 6.806 1.00 92.75 518 VAL A N 1
ATOM 3742 C CA . VAL A 1 518 ? 10.772 -0.300 5.809 1.00 92.75 518 VAL A CA 1
ATOM 3743 C C . VAL A 1 518 ? 9.805 -1.271 6.478 1.00 92.75 518 VAL A C 1
ATOM 3745 O O . VAL A 1 518 ? 8.640 -1.324 6.090 1.00 92.75 518 VAL A O 1
ATOM 3748 N N . THR A 1 519 ? 10.229 -1.963 7.539 1.00 92.50 519 THR A N 1
ATOM 3749 C CA . THR A 1 519 ? 9.346 -2.859 8.302 1.00 92.50 519 THR A CA 1
ATOM 3750 C C . THR A 1 519 ? 8.101 -2.133 8.805 1.00 92.50 519 THR A C 1
ATOM 3752 O O . THR A 1 519 ? 6.984 -2.626 8.648 1.00 92.50 519 THR A O 1
ATOM 3755 N N . ARG A 1 520 ? 8.279 -0.939 9.385 1.00 87.88 520 ARG A N 1
ATOM 3756 C CA . ARG A 1 520 ? 7.181 -0.123 9.916 1.00 87.88 520 ARG A CA 1
ATOM 3757 C C . ARG A 1 520 ? 6.205 0.294 8.819 1.00 87.88 520 ARG A C 1
ATOM 3759 O O . ARG A 1 520 ? 5.004 0.176 9.026 1.00 87.88 520 ARG A O 1
ATOM 3766 N N . SER A 1 521 ? 6.708 0.734 7.664 1.00 91.19 521 SER A N 1
ATOM 3767 C CA . SER A 1 521 ? 5.877 1.187 6.540 1.00 91.19 521 SER A CA 1
ATOM 3768 C C . SER A 1 521 ? 4.970 0.079 6.000 1.00 91.19 521 SER A C 1
ATOM 3770 O O . SER A 1 521 ? 3.784 0.314 5.794 1.00 91.19 521 SER A O 1
ATOM 3772 N N . ILE A 1 522 ? 5.481 -1.149 5.851 1.00 91.00 522 ILE A N 1
ATOM 3773 C CA . ILE A 1 522 ? 4.687 -2.296 5.382 1.00 91.00 522 ILE A CA 1
ATOM 3774 C C . ILE A 1 522 ? 3.602 -2.642 6.396 1.00 91.00 522 ILE A C 1
ATOM 3776 O O . ILE A 1 522 ? 2.440 -2.780 6.027 1.00 91.00 522 ILE A O 1
ATOM 3780 N N . LYS A 1 523 ? 3.969 -2.766 7.678 1.00 86.31 523 LYS A N 1
ATOM 3781 C CA . LYS A 1 523 ? 3.015 -3.099 8.743 1.00 86.31 523 LYS A CA 1
ATOM 3782 C C . LYS A 1 523 ? 1.907 -2.059 8.835 1.00 86.31 523 LYS A C 1
ATOM 3784 O O . LYS A 1 523 ? 0.735 -2.416 8.812 1.00 86.31 523 LYS A O 1
ATOM 3789 N N . LYS A 1 524 ? 2.287 -0.780 8.850 1.00 83.94 524 LYS A N 1
ATOM 3790 C CA . LYS A 1 524 ? 1.335 0.324 8.922 1.00 83.94 524 LYS A CA 1
ATOM 3791 C C . LYS A 1 524 ? 0.411 0.347 7.707 1.00 83.94 524 LYS A C 1
ATOM 3793 O O . LYS A 1 524 ? -0.794 0.494 7.865 1.00 83.94 524 LYS A O 1
ATOM 3798 N N . PHE A 1 525 ? 0.948 0.135 6.507 1.00 87.06 525 PHE A N 1
ATOM 3799 C CA . PHE A 1 525 ? 0.116 0.083 5.311 1.00 87.06 525 PHE A CA 1
ATOM 3800 C C . PHE A 1 525 ? -0.864 -1.098 5.331 1.00 87.06 525 PHE A C 1
ATOM 3802 O O . PHE A 1 525 ? -2.020 -0.927 4.966 1.00 87.06 525 PHE A O 1
ATOM 3809 N N . LEU A 1 526 ? -0.443 -2.278 5.796 1.00 84.12 526 LEU A N 1
ATOM 3810 C CA . LEU A 1 526 ? -1.328 -3.441 5.929 1.00 84.12 526 LEU A CA 1
ATOM 3811 C C . LEU A 1 526 ? -2.465 -3.214 6.929 1.00 84.12 526 LEU A C 1
ATOM 3813 O O . LEU A 1 526 ? -3.585 -3.640 6.658 1.00 84.12 526 LEU A O 1
ATOM 3817 N N . GLU A 1 527 ? -2.187 -2.546 8.050 1.00 76.88 527 GLU A N 1
ATOM 3818 C CA . GLU A 1 527 ? -3.211 -2.125 9.015 1.00 76.88 527 GLU A CA 1
ATOM 3819 C C . GLU A 1 527 ? -4.207 -1.160 8.364 1.00 76.88 527 GLU A C 1
ATOM 3821 O O . GLU A 1 527 ? -5.416 -1.358 8.452 1.00 76.88 527 GLU A O 1
ATOM 3826 N N . ASP A 1 528 ? -3.699 -0.155 7.651 1.00 74.88 528 ASP A N 1
ATOM 3827 C CA . ASP A 1 528 ? -4.520 0.886 7.035 1.00 74.88 528 ASP A CA 1
ATOM 3828 C C . ASP A 1 528 ? -5.284 0.420 5.778 1.00 74.88 528 ASP A C 1
ATOM 3830 O O . ASP A 1 528 ? -6.198 1.104 5.311 1.00 74.88 528 ASP A O 1
ATOM 3834 N N . LEU A 1 529 ? -4.895 -0.712 5.181 1.00 75.06 529 LEU A N 1
ATOM 3835 C CA . LEU A 1 529 ? -5.580 -1.289 4.023 1.00 75.06 529 LEU A CA 1
ATOM 3836 C C . LEU A 1 529 ? -6.939 -1.880 4.392 1.00 75.06 529 LEU A C 1
ATOM 3838 O O . LEU A 1 529 ? -7.815 -1.961 3.530 1.00 75.06 529 LEU A O 1
ATOM 3842 N N . ILE A 1 530 ? -7.123 -2.308 5.640 1.00 64.50 530 ILE A N 1
ATOM 3843 C CA . ILE A 1 530 ? -8.397 -2.853 6.094 1.00 64.50 530 ILE A CA 1
ATOM 3844 C C . ILE A 1 530 ? -9.371 -1.685 6.260 1.00 64.50 530 ILE A C 1
ATOM 3846 O O . ILE A 1 530 ? -9.219 -0.863 7.160 1.00 64.50 530 ILE A O 1
ATOM 3850 N N . GLN A 1 531 ? -10.384 -1.601 5.392 1.00 53.84 531 GLN A N 1
ATOM 3851 C CA . GLN A 1 531 ? -11.451 -0.618 5.570 1.00 53.84 531 GLN A CA 1
ATOM 3852 C C . GLN A 1 531 ? -12.246 -0.957 6.837 1.00 53.84 531 GLN A C 1
ATOM 3854 O O . GLN A 1 531 ? -12.908 -1.993 6.914 1.00 53.84 531 GLN A O 1
ATOM 3859 N N . THR A 1 532 ? -12.162 -0.072 7.831 1.00 45.78 532 THR A N 1
ATOM 3860 C CA . THR A 1 532 ? -12.870 -0.161 9.118 1.00 45.78 532 THR A CA 1
ATOM 3861 C C . THR A 1 532 ? -14.300 0.368 9.057 1.00 45.78 532 THR A C 1
ATOM 3863 O O . THR A 1 532 ? -15.050 0.206 10.015 1.00 45.78 532 THR A O 1
ATOM 3866 N N . ASP A 1 533 ? -14.700 0.987 7.943 1.00 48.38 533 ASP A N 1
ATOM 3867 C CA . ASP A 1 533 ? -16.041 1.551 7.773 1.00 48.38 533 ASP A CA 1
ATOM 3868 C C . ASP A 1 533 ? -17.043 0.447 7.418 1.00 48.38 533 ASP A C 1
ATOM 3870 O O . ASP A 1 533 ? -17.605 0.383 6.323 1.00 48.38 533 ASP A O 1
ATOM 3874 N N . ILE A 1 534 ? -17.264 -0.465 8.364 1.00 53.84 534 ILE A N 1
ATOM 3875 C CA . ILE A 1 534 ? -18.395 -1.379 8.292 1.00 53.84 534 ILE A CA 1
ATOM 3876 C C . ILE A 1 534 ? -19.646 -0.575 8.638 1.00 53.84 534 ILE A C 1
ATOM 3878 O O . ILE A 1 534 ? -19.711 0.104 9.666 1.00 53.84 534 ILE A O 1
ATOM 3882 N N . THR A 1 535 ? -20.648 -0.624 7.761 1.00 56.88 535 THR A N 1
ATOM 3883 C CA . THR A 1 535 ? -21.915 0.063 7.999 1.00 56.88 535 THR A CA 1
ATOM 3884 C C . THR A 1 535 ? -22.549 -0.438 9.305 1.00 56.88 535 THR A C 1
ATOM 3886 O O . THR A 1 535 ? -22.533 -1.643 9.574 1.00 56.88 535 THR A O 1
ATOM 3889 N N . PRO A 1 536 ? -23.101 0.464 10.140 1.00 63.12 536 PRO A N 1
ATOM 3890 C CA . PRO A 1 536 ? -23.787 0.073 11.362 1.00 63.12 536 PRO A CA 1
ATOM 3891 C C . PRO A 1 536 ? -24.908 -0.917 11.056 1.00 63.12 536 PRO A C 1
ATOM 3893 O O . PRO A 1 536 ? -25.720 -0.702 10.153 1.00 63.12 536 PRO A O 1
ATOM 3896 N N . LEU A 1 537 ? -24.963 -1.985 11.838 1.00 68.06 537 LEU A N 1
ATOM 3897 C CA . LEU A 1 537 ? -25.950 -3.036 11.714 1.00 68.06 537 LEU A CA 1
ATOM 3898 C C . LEU A 1 537 ? -27.043 -2.865 12.767 1.00 68.06 537 LEU A C 1
ATOM 3900 O O . LEU A 1 537 ? -26.771 -2.628 13.948 1.00 68.06 537 LEU A O 1
ATOM 3904 N N . VAL A 1 538 ? -28.292 -3.026 12.338 1.00 70.12 538 VAL A N 1
ATOM 3905 C CA . VAL A 1 538 ? -29.436 -3.227 13.233 1.00 70.12 538 VAL A CA 1
ATOM 3906 C C . VAL A 1 538 ? -29.607 -4.712 13.512 1.00 70.12 538 VAL A C 1
ATOM 3908 O O . VAL A 1 538 ? -29.568 -5.537 12.599 1.00 70.12 538 VAL A O 1
ATOM 3911 N N . THR A 1 539 ? -29.798 -5.066 14.781 1.00 62.78 539 THR A N 1
ATOM 3912 C CA . THR A 1 539 ? -29.914 -6.467 15.200 1.00 62.78 539 THR A CA 1
ATOM 3913 C C . THR A 1 539 ? -31.173 -6.691 16.044 1.00 62.78 539 THR A C 1
ATOM 3915 O O . THR A 1 539 ? -31.503 -5.951 16.984 1.00 62.78 539 THR A O 1
ATOM 3918 N N . GLY A 1 540 ? -31.914 -7.742 15.681 1.00 65.44 540 GLY A N 1
ATOM 3919 C CA . GLY A 1 540 ? -33.202 -8.085 16.286 1.00 65.44 540 GLY A CA 1
ATOM 3920 C C . GLY A 1 540 ? -34.338 -7.098 15.976 1.00 65.44 540 GLY A C 1
ATOM 3921 O O . GLY A 1 540 ? -34.152 -6.067 15.337 1.00 65.44 540 GLY A O 1
ATOM 3922 N N . ALA A 1 541 ? -35.547 -7.418 16.444 1.00 69.12 541 ALA A N 1
ATOM 3923 C CA . ALA A 1 541 ? -36.725 -6.573 16.245 1.00 69.12 541 ALA A CA 1
ATOM 3924 C C . ALA A 1 541 ? -36.671 -5.304 17.114 1.00 69.12 541 ALA A C 1
ATOM 3926 O O . ALA A 1 541 ? -36.221 -5.348 18.265 1.00 69.12 541 ALA A O 1
ATOM 3927 N N . ALA A 1 542 ? -37.163 -4.181 16.587 1.00 79.50 542 ALA A N 1
ATOM 3928 C CA . ALA A 1 542 ? -37.295 -2.947 17.358 1.00 79.50 542 ALA A CA 1
ATOM 3929 C C . ALA A 1 542 ? -38.237 -3.143 18.555 1.00 79.50 542 ALA A C 1
ATOM 3931 O O . ALA A 1 542 ? -39.270 -3.804 18.447 1.00 79.50 542 ALA A O 1
ATOM 3932 N N . ALA A 1 543 ? -37.885 -2.563 19.700 1.00 84.88 543 ALA A N 1
ATOM 3933 C CA . ALA A 1 543 ? -38.693 -2.659 20.908 1.00 84.88 543 ALA A CA 1
ATOM 3934 C C . ALA A 1 543 ? -39.733 -1.535 20.919 1.00 84.88 543 ALA A C 1
ATOM 3936 O O . ALA A 1 543 ? -39.389 -0.376 21.158 1.00 84.88 543 ALA A O 1
ATOM 3937 N N . VAL A 1 544 ? -40.993 -1.878 20.647 1.00 85.31 544 VAL A N 1
ATOM 3938 C CA . VAL A 1 544 ? -42.138 -0.974 20.823 1.00 85.31 544 VAL A CA 1
ATOM 3939 C C . VAL A 1 544 ? -42.662 -1.152 22.247 1.00 85.31 544 VAL A C 1
ATOM 3941 O O . VAL A 1 544 ? -43.140 -2.240 22.578 1.00 85.31 544 VAL A O 1
ATOM 3944 N N . PRO A 1 545 ? -42.574 -0.133 23.114 1.00 80.31 545 PRO A N 1
ATOM 3945 C CA . PRO A 1 545 ? -43.087 -0.251 24.467 1.00 80.31 545 PRO A CA 1
ATOM 3946 C C . PRO A 1 545 ? -44.612 -0.345 24.487 1.00 80.31 545 PRO A C 1
ATOM 3948 O O . PRO A 1 545 ? -45.311 0.397 23.789 1.00 80.31 545 PRO A O 1
ATOM 3951 N N . VAL A 1 546 ? -45.121 -1.228 25.345 1.00 73.12 546 VAL A N 1
ATOM 3952 C CA . VAL A 1 546 ? -46.527 -1.205 25.753 1.00 73.12 546 VAL A CA 1
ATOM 3953 C C . VAL A 1 546 ? -46.720 -0.018 26.687 1.00 73.12 546 VAL A C 1
ATOM 3955 O O . VAL A 1 546 ? -45.878 0.254 27.547 1.00 73.12 546 VAL A O 1
ATOM 3958 N N . ASP A 1 547 ? -47.815 0.707 26.512 1.00 69.75 547 ASP A N 1
ATOM 3959 C CA . ASP A 1 547 ? -48.146 1.810 27.393 1.00 69.75 547 ASP A CA 1
ATOM 3960 C C . ASP A 1 547 ? -48.501 1.288 28.800 1.00 69.75 547 ASP A C 1
ATOM 3962 O O . ASP A 1 547 ? -49.443 0.525 28.997 1.00 69.75 547 ASP A O 1
ATOM 3966 N N . GLY A 1 548 ? -47.705 1.693 29.795 1.00 67.94 548 GLY A N 1
ATOM 3967 C CA . GLY A 1 548 ? -47.884 1.278 31.188 1.00 67.94 548 GLY A CA 1
ATOM 3968 C C . GLY A 1 548 ? -49.092 1.907 31.890 1.00 67.94 548 GLY A C 1
ATOM 3969 O O . GLY A 1 548 ? -49.435 1.473 32.986 1.00 67.94 548 GLY A O 1
ATOM 3970 N N . VAL A 1 549 ? -49.720 2.923 31.289 1.00 72.38 549 VAL A N 1
ATOM 3971 C CA . VAL A 1 549 ? -50.898 3.621 31.832 1.00 72.38 549 VAL A CA 1
ATOM 3972 C C . VAL A 1 549 ? -52.166 3.279 31.043 1.00 72.38 549 VAL A C 1
ATOM 3974 O O . VAL A 1 549 ? -53.244 3.227 31.631 1.00 72.38 549 VAL A O 1
ATOM 3977 N N . ASP A 1 550 ? -52.039 2.972 29.748 1.00 70.50 550 ASP A N 1
ATOM 3978 C CA . ASP A 1 550 ? -53.101 2.381 28.923 1.00 70.50 550 ASP A CA 1
ATOM 3979 C C . ASP A 1 550 ? -52.640 1.058 28.280 1.00 70.50 550 ASP A C 1
ATOM 3981 O O . ASP A 1 550 ? -52.064 1.067 27.195 1.00 70.50 550 ASP A O 1
ATOM 3985 N N . PRO A 1 551 ? -52.939 -0.107 28.878 1.00 65.69 551 PRO A N 1
ATOM 3986 C CA . PRO A 1 551 ? -52.453 -1.394 28.379 1.00 65.69 551 PRO A CA 1
ATOM 3987 C C . PRO A 1 551 ? -53.027 -1.797 27.008 1.00 65.69 551 PRO A C 1
ATOM 3989 O O . PRO A 1 551 ? -52.582 -2.797 26.445 1.00 65.69 551 PRO A O 1
ATOM 3992 N N . ASN A 1 552 ? -54.011 -1.064 26.467 1.00 66.44 552 ASN A N 1
ATOM 3993 C CA . ASN A 1 552 ? -54.571 -1.316 25.136 1.00 66.44 552 ASN A CA 1
ATOM 3994 C C . ASN A 1 552 ? -53.882 -0.505 24.028 1.00 66.44 552 ASN A C 1
ATOM 3996 O O . ASN A 1 552 ? -54.189 -0.710 22.851 1.00 66.44 552 ASN A O 1
ATOM 4000 N N . SER A 1 553 ? -52.976 0.405 24.389 1.00 67.69 553 SER A N 1
ATOM 4001 C CA . SER A 1 553 ? -52.277 1.286 23.460 1.00 67.69 553 SER A CA 1
ATOM 4002 C C . SER A 1 553 ? -50.778 0.978 23.409 1.00 67.69 553 SER A C 1
ATOM 4004 O O . SER A 1 553 ? -50.152 0.575 24.392 1.00 67.69 553 SER A O 1
ATOM 4006 N N . PHE A 1 554 ? -50.183 1.173 22.235 1.00 74.38 554 PHE A N 1
ATOM 4007 C CA . PHE A 1 554 ? -48.735 1.128 22.045 1.00 74.38 554 PHE A CA 1
ATOM 4008 C C . PHE A 1 554 ? -48.188 2.547 21.953 1.00 74.38 554 PHE A C 1
ATOM 4010 O O . PHE A 1 554 ? -48.870 3.465 21.494 1.00 74.38 554 PHE A O 1
ATOM 4017 N N . GLN A 1 555 ? -46.931 2.727 22.346 1.00 78.94 555 GLN A N 1
ATOM 4018 C CA . GLN A 1 555 ? -46.273 4.015 22.165 1.00 78.94 555 GLN A CA 1
ATOM 4019 C C . GLN A 1 555 ? -46.042 4.319 20.670 1.00 78.94 555 GLN A C 1
ATOM 4021 O O . GLN A 1 555 ? -45.718 3.409 19.903 1.00 78.94 555 GLN A O 1
ATOM 4026 N N . PRO A 1 556 ? -46.128 5.594 20.237 1.00 81.06 556 PRO A N 1
ATOM 4027 C CA . PRO A 1 556 ? -45.914 6.002 18.841 1.00 81.06 556 PRO A CA 1
ATOM 4028 C C . PRO A 1 556 ? -44.427 6.018 18.430 1.00 81.06 556 PRO A C 1
ATOM 4030 O O . PRO A 1 556 ? -44.043 6.654 17.448 1.00 81.06 556 PRO A O 1
ATOM 4033 N N . TYR A 1 557 ? -43.567 5.337 19.184 1.00 85.25 557 TYR A N 1
ATOM 4034 C CA . TYR A 1 557 ? -42.127 5.266 18.977 1.00 85.25 557 TYR A CA 1
ATOM 4035 C C . TYR A 1 557 ? -41.594 3.884 19.354 1.00 85.25 557 TYR A C 1
ATOM 4037 O O . TYR A 1 557 ? -42.204 3.148 20.128 1.00 85.25 557 TYR A O 1
ATOM 4045 N N . ALA A 1 558 ? -40.420 3.552 18.827 1.00 88.06 558 ALA A N 1
ATOM 4046 C CA . ALA A 1 558 ? -39.709 2.322 19.142 1.00 88.06 558 ALA A CA 1
ATOM 4047 C C . ALA A 1 558 ? -38.237 2.596 19.443 1.00 88.06 558 ALA A C 1
ATOM 4049 O O . ALA A 1 558 ? -37.648 3.561 18.945 1.00 88.06 558 ALA A O 1
ATOM 4050 N N . TYR A 1 559 ? -37.638 1.696 20.215 1.00 89.00 559 TYR A N 1
ATOM 4051 C CA . TYR A 1 559 ? -36.209 1.682 20.482 1.00 89.00 559 TYR A CA 1
ATOM 4052 C C . TYR A 1 559 ? -35.499 0.696 19.560 1.00 89.00 559 TYR A C 1
ATOM 4054 O O . TYR A 1 559 ? -35.860 -0.481 19.482 1.00 89.00 559 TYR A O 1
ATOM 4062 N N . MET A 1 560 ? -34.472 1.189 18.875 1.00 87.19 560 MET A N 1
ATOM 4063 C CA . MET A 1 560 ? -33.619 0.418 17.984 1.00 87.19 560 MET A CA 1
ATOM 4064 C C . MET A 1 560 ? -32.218 0.305 18.573 1.00 87.19 560 MET A C 1
ATOM 4066 O O . MET A 1 560 ? -31.637 1.291 19.028 1.00 87.19 560 MET A O 1
ATOM 4070 N N . ARG A 1 561 ? -31.672 -0.906 18.526 1.00 87.06 561 ARG A N 1
ATOM 4071 C CA . ARG A 1 561 ? -30.299 -1.202 18.925 1.00 87.06 561 ARG A CA 1
ATOM 4072 C C . ARG A 1 561 ? -29.439 -1.209 17.677 1.00 87.06 561 ARG A C 1
ATOM 4074 O O . ARG A 1 561 ? -29.777 -1.891 16.710 1.00 87.06 561 ARG A O 1
ATOM 4081 N N . VAL A 1 562 ? -28.355 -0.450 17.705 1.00 83.69 562 VAL A N 1
ATOM 4082 C CA . VAL A 1 562 ? -27.388 -0.396 16.607 1.00 83.69 562 VAL A CA 1
ATOM 4083 C C . VAL A 1 562 ? -26.012 -0.805 17.106 1.00 83.69 562 VAL A C 1
ATOM 4085 O O . VAL A 1 562 ? -25.641 -0.494 18.239 1.00 83.69 562 VAL A O 1
ATOM 4088 N N . LEU A 1 563 ? -25.277 -1.502 16.247 1.00 81.94 563 LEU A N 1
ATOM 4089 C CA . LEU A 1 563 ? -23.950 -2.043 16.507 1.00 81.94 563 LEU A CA 1
ATOM 4090 C C . LEU A 1 563 ? -23.073 -1.793 15.284 1.00 81.94 563 LEU A C 1
ATOM 4092 O O . LEU A 1 563 ? -23.465 -2.134 14.172 1.00 81.94 563 LEU A O 1
ATOM 4096 N N . THR A 1 564 ? -21.879 -1.252 15.481 1.00 76.81 564 THR A N 1
ATOM 4097 C CA . THR A 1 564 ? -20.872 -1.175 14.419 1.00 76.81 564 THR A CA 1
ATOM 4098 C C . THR A 1 564 ? -19.852 -2.272 14.683 1.00 76.81 564 THR A C 1
ATOM 4100 O O . THR A 1 564 ? -19.070 -2.136 15.626 1.00 76.81 564 THR A O 1
ATOM 4103 N N . PRO A 1 565 ? -19.879 -3.384 13.928 1.00 70.19 565 PRO A N 1
ATOM 4104 C CA . PRO A 1 565 ? -18.899 -4.437 14.116 1.00 70.19 565 PRO A CA 1
ATOM 4105 C C . PRO A 1 565 ? -17.521 -3.940 13.676 1.00 70.19 565 PRO A C 1
ATOM 4107 O O . PRO A 1 565 ? -17.389 -3.302 12.637 1.00 70.19 565 PRO A O 1
ATOM 4110 N N . ASP A 1 566 ? -16.498 -4.280 14.450 1.00 67.12 566 ASP A N 1
ATOM 4111 C CA . ASP A 1 566 ? -15.102 -4.004 14.117 1.00 67.12 566 ASP A CA 1
ATOM 4112 C C . ASP A 1 566 ? -14.261 -5.264 14.383 1.00 67.12 566 ASP A C 1
ATOM 4114 O O . ASP A 1 566 ? -13.626 -5.406 15.430 1.00 67.12 566 ASP A O 1
ATOM 4118 N N . PRO A 1 567 ? -14.331 -6.267 13.489 1.00 58.59 567 PRO A N 1
ATOM 4119 C CA . PRO A 1 567 ? -13.603 -7.520 13.656 1.00 58.59 567 PRO A CA 1
ATOM 4120 C C . PRO A 1 567 ? -12.097 -7.374 13.387 1.00 58.59 567 PRO A C 1
ATOM 4122 O O . PRO A 1 567 ? -11.353 -8.321 13.638 1.00 58.59 567 PRO A O 1
ATOM 4125 N N . ALA A 1 568 ? -11.661 -6.243 12.821 1.00 50.22 568 ALA A N 1
ATOM 4126 C CA . ALA A 1 568 ? -10.275 -5.990 12.444 1.00 50.22 568 ALA A CA 1
ATOM 4127 C C . ALA A 1 568 ? -9.480 -5.296 13.555 1.00 50.22 568 ALA A C 1
ATOM 4129 O O . ALA A 1 568 ? -8.256 -5.429 13.607 1.00 50.22 568 ALA A O 1
ATOM 4130 N N . SER A 1 569 ? -10.161 -4.577 14.448 1.00 56.25 569 SER A N 1
ATOM 4131 C CA . SER A 1 569 ? -9.510 -3.913 15.564 1.00 56.25 569 SER A CA 1
ATOM 4132 C C . SER A 1 569 ? -8.898 -4.903 16.549 1.00 56.25 569 SER A C 1
ATOM 4134 O O . SER A 1 569 ? -9.560 -5.758 17.137 1.00 56.25 569 SER A O 1
ATOM 4136 N N . THR A 1 570 ? -7.595 -4.746 16.760 1.00 50.41 570 THR A N 1
ATOM 4137 C CA . THR A 1 570 ? -6.832 -5.426 17.812 1.00 50.41 570 THR A CA 1
ATOM 4138 C C . THR A 1 570 ? -6.892 -4.676 19.147 1.00 50.41 570 THR A C 1
ATOM 4140 O O . THR A 1 570 ? -6.408 -5.188 20.156 1.00 50.41 570 THR A O 1
ATOM 4143 N N . SER A 1 571 ? -7.475 -3.470 19.163 1.00 50.94 571 SER A N 1
ATOM 4144 C CA . SER A 1 571 ? -7.541 -2.574 20.323 1.00 50.94 571 SER A CA 1
ATOM 4145 C C . SER A 1 571 ? -8.930 -2.503 20.969 1.00 50.94 571 SER A C 1
ATOM 4147 O O . SER A 1 571 ? -9.028 -2.192 22.157 1.00 50.94 571 SER A O 1
ATOM 4149 N N . ALA A 1 572 ? -9.999 -2.825 20.236 1.00 56.97 572 ALA A N 1
ATOM 4150 C CA . ALA A 1 572 ? -11.363 -2.849 20.752 1.00 56.97 572 ALA A CA 1
ATOM 4151 C C . ALA A 1 572 ? -11.702 -4.228 21.346 1.00 56.97 572 ALA A C 1
ATOM 4153 O O . ALA A 1 572 ? -11.826 -5.221 20.634 1.00 56.97 572 ALA A O 1
ATOM 4154 N N . LEU A 1 573 ? -11.887 -4.291 22.669 1.00 61.41 573 LEU A N 1
ATOM 4155 C CA . LEU A 1 573 ? -12.376 -5.497 23.360 1.00 61.41 573 LEU A CA 1
ATOM 4156 C C . LEU A 1 573 ? -13.889 -5.710 23.173 1.00 61.41 573 LEU A C 1
ATOM 4158 O O . LEU A 1 573 ? -14.373 -6.836 23.265 1.00 61.41 573 LEU A O 1
ATOM 4162 N N . ILE A 1 574 ? -14.636 -4.624 22.948 1.00 73.56 574 ILE A N 1
ATOM 4163 C CA . ILE A 1 574 ? -16.089 -4.596 22.755 1.00 73.56 574 ILE A CA 1
ATOM 4164 C C . ILE A 1 574 ? -16.366 -3.651 21.583 1.00 73.56 574 ILE A C 1
ATOM 4166 O O . ILE A 1 574 ? -15.768 -2.582 21.502 1.00 73.56 574 ILE A O 1
ATOM 4170 N N . TRP A 1 575 ? -17.258 -4.048 20.677 1.00 78.62 575 TRP A N 1
ATOM 4171 C CA . TRP A 1 575 ? -17.676 -3.214 19.550 1.00 78.62 575 TRP A CA 1
ATOM 4172 C C . TRP A 1 575 ? -18.524 -2.016 19.983 1.00 78.62 575 TRP A C 1
ATOM 4174 O O . TRP A 1 575 ? -19.129 -2.000 21.057 1.00 78.62 575 TRP A O 1
ATOM 4184 N N . GLU A 1 576 ? -18.613 -1.021 19.108 1.00 82.31 576 GLU A N 1
ATOM 4185 C CA . GLU A 1 576 ? -19.403 0.179 19.362 1.00 82.31 576 GLU A CA 1
ATOM 4186 C C . GLU A 1 576 ? -20.902 -0.103 19.263 1.00 82.31 576 GLU A C 1
ATOM 4188 O O . GLU A 1 576 ? -21.371 -0.729 18.313 1.00 82.31 576 GLU A O 1
ATOM 4193 N N . GLY A 1 577 ? -21.675 0.404 20.223 1.00 86.00 577 GLY A N 1
ATOM 4194 C CA . GLY A 1 577 ? -23.129 0.236 20.276 1.00 86.00 577 GLY A CA 1
ATOM 4195 C C . GLY A 1 577 ? -23.852 1.531 20.622 1.00 86.00 577 GLY A C 1
ATOM 4196 O O . GLY A 1 577 ? -23.259 2.445 21.200 1.00 86.00 577 GLY A O 1
ATOM 4197 N N . ASN A 1 578 ? -25.141 1.617 20.284 1.00 88.19 578 ASN A N 1
ATOM 4198 C CA . ASN A 1 578 ? -26.003 2.727 20.700 1.00 88.19 578 ASN A CA 1
ATOM 4199 C C . ASN A 1 578 ? -27.489 2.315 20.752 1.00 88.19 578 ASN A C 1
ATOM 4201 O O . ASN A 1 578 ? -27.942 1.452 19.996 1.00 88.19 578 ASN A O 1
ATOM 4205 N N . LEU A 1 579 ? -28.255 2.972 21.629 1.00 90.56 579 LEU A N 1
ATOM 4206 C CA . LEU A 1 579 ? -29.716 2.911 21.661 1.00 90.56 579 LEU A CA 1
ATOM 4207 C C . LEU A 1 579 ? -30.294 4.150 20.983 1.00 90.56 579 LEU A C 1
ATOM 4209 O O . LEU A 1 579 ? -30.048 5.274 21.423 1.00 90.56 579 LEU A O 1
ATOM 4213 N N . LYS A 1 580 ? -31.109 3.949 19.953 1.00 89.38 580 LYS A N 1
ATOM 4214 C CA . LYS A 1 580 ? -31.762 5.026 19.202 1.00 89.38 580 LYS A CA 1
ATOM 4215 C C . LYS A 1 580 ? -33.277 4.946 19.357 1.00 89.38 580 LYS A C 1
ATOM 4217 O O . LYS A 1 580 ? -33.830 3.854 19.475 1.00 89.38 580 LYS A O 1
ATOM 4222 N N . LYS A 1 581 ? -33.956 6.094 19.350 1.00 89.56 581 LYS A N 1
ATOM 4223 C CA . LYS A 1 581 ? -35.424 6.192 19.421 1.00 89.56 581 LYS A CA 1
ATOM 4224 C C . LYS A 1 581 ? -35.954 6.690 18.076 1.00 89.56 581 LYS A C 1
ATOM 4226 O O . LYS A 1 581 ? -35.504 7.725 17.601 1.00 89.56 581 LYS A O 1
ATOM 4231 N N . TYR A 1 582 ? -36.908 5.990 17.472 1.00 87.88 582 TYR A N 1
ATOM 4232 C CA . TYR A 1 582 ? -37.508 6.358 16.182 1.00 87.88 582 TYR A CA 1
ATOM 4233 C C . TYR A 1 582 ? -39.032 6.401 16.272 1.00 87.88 582 TYR A C 1
ATOM 4235 O O . TYR A 1 582 ? -39.620 5.737 17.125 1.00 87.88 582 TYR A O 1
ATOM 4243 N N . ASN A 1 583 ? -39.671 7.158 15.379 1.00 85.56 583 ASN A N 1
ATOM 4244 C CA . ASN A 1 583 ? -41.129 7.199 15.271 1.00 85.56 583 ASN A CA 1
ATOM 4245 C C . ASN A 1 583 ? -41.662 5.886 14.684 1.00 85.56 583 ASN A C 1
ATOM 4247 O O . ASN A 1 583 ? -41.026 5.291 13.815 1.00 85.56 583 ASN A O 1
ATOM 4251 N N . VAL A 1 584 ? -42.849 5.460 15.111 1.00 83.38 584 VAL A N 1
ATOM 4252 C CA . VAL A 1 584 ? -43.585 4.344 14.504 1.00 83.38 584 VAL A CA 1
ATOM 4253 C C . VAL A 1 584 ? -44.771 4.921 13.743 1.00 83.38 584 VAL A C 1
ATOM 4255 O O . VAL A 1 584 ? -45.685 5.483 14.339 1.00 83.38 584 VAL A O 1
ATOM 4258 N N . ALA A 1 585 ? -44.772 4.775 12.418 1.00 79.88 585 ALA A N 1
ATOM 4259 C CA . ALA A 1 585 ? -45.874 5.227 11.576 1.00 79.88 585 ALA A CA 1
ATOM 4260 C C . ALA A 1 585 ? -46.139 4.232 10.443 1.00 79.88 585 ALA A C 1
ATOM 4262 O O . ALA A 1 585 ? -45.219 3.784 9.754 1.00 79.88 585 ALA A O 1
ATOM 4263 N N . SER A 1 586 ? -47.416 3.899 10.231 1.00 75.81 586 SER A N 1
ATOM 4264 C CA . SER A 1 586 ? -47.856 2.945 9.198 1.00 75.81 586 SER A CA 1
ATOM 4265 C C . SER A 1 586 ? -47.123 1.593 9.259 1.00 75.81 586 SER A C 1
ATOM 4267 O O . SER A 1 586 ? -46.742 1.045 8.231 1.00 75.81 586 SER A O 1
ATOM 4269 N N . GLY A 1 587 ? -46.855 1.084 10.469 1.00 72.94 587 GLY A N 1
ATOM 4270 C CA . GLY A 1 587 ? -46.152 -0.191 10.671 1.00 72.94 587 GLY A CA 1
ATOM 4271 C C . GLY A 1 587 ? -44.647 -0.168 10.367 1.00 72.94 587 GLY A C 1
ATOM 4272 O O . GLY A 1 587 ? -44.016 -1.219 10.368 1.00 72.94 587 GLY A O 1
ATOM 4273 N N . THR A 1 588 ? -44.058 1.008 10.124 1.00 78.56 588 THR A N 1
ATOM 4274 C CA . THR A 1 588 ? -42.625 1.167 9.822 1.00 78.56 588 THR A CA 1
ATOM 4275 C C . THR A 1 588 ? -41.967 2.188 10.742 1.00 78.56 588 THR A C 1
ATOM 4277 O O . THR A 1 588 ? -42.627 3.080 11.282 1.00 78.56 588 THR A O 1
ATOM 4280 N N . LEU A 1 589 ? -40.650 2.061 10.908 1.00 84.25 589 LEU A N 1
ATOM 4281 C CA . LEU A 1 589 ? -39.856 3.030 11.651 1.00 84.25 589 LEU A CA 1
ATOM 4282 C C . LEU A 1 589 ? -39.516 4.229 10.776 1.00 84.25 589 LEU A C 1
ATOM 4284 O O . LEU A 1 589 ? -39.070 4.075 9.634 1.00 84.25 589 LEU A O 1
ATOM 4288 N N . LYS A 1 590 ? -39.717 5.422 11.332 1.00 84.94 590 LYS A N 1
ATOM 4289 C CA . LYS A 1 590 ? -39.494 6.693 10.658 1.00 84.94 590 LYS A CA 1
ATOM 4290 C C . LYS A 1 590 ? -38.474 7.557 11.392 1.00 84.94 590 LYS A C 1
ATOM 4292 O O . LYS A 1 590 ? -38.452 7.618 12.624 1.00 84.94 590 LYS A O 1
ATOM 4297 N N . SER A 1 591 ? -37.658 8.246 10.602 1.00 84.94 591 SER A N 1
ATOM 4298 C CA . SER A 1 591 ? -36.741 9.292 11.050 1.00 84.94 591 SER A CA 1
ATOM 4299 C C . SER A 1 591 ? -37.526 10.445 11.686 1.00 84.94 591 SER A C 1
ATOM 4301 O O . SER A 1 591 ? -38.689 10.675 11.354 1.00 84.94 591 SER A O 1
ATOM 4303 N N . ALA A 1 592 ? -36.900 11.166 12.615 1.00 80.69 592 ALA A N 1
ATOM 4304 C CA . ALA A 1 592 ? -37.468 12.365 13.217 1.00 80.69 592 ALA A CA 1
ATOM 4305 C C . ALA A 1 592 ? -37.680 13.460 12.160 1.00 80.69 592 ALA A C 1
ATOM 4307 O O . ALA A 1 592 ? -38.753 14.052 12.089 1.00 80.69 592 ALA A O 1
ATOM 4308 N N . SER A 1 593 ? -36.677 13.686 11.306 1.00 72.94 593 SER A N 1
ATOM 4309 C CA . SER A 1 593 ? -36.725 14.684 10.238 1.00 72.94 593 SER A CA 1
ATOM 4310 C C . SER A 1 593 ? -35.793 14.299 9.076 1.00 72.94 593 SER A C 1
ATOM 4312 O O . SER A 1 593 ? -34.617 14.021 9.337 1.00 72.94 593 SER A O 1
ATOM 4314 N N . PRO A 1 594 ? -36.287 14.263 7.820 1.00 70.88 594 PRO A N 1
ATOM 4315 C CA . PRO A 1 594 ? -37.711 14.213 7.461 1.00 70.88 594 PRO A CA 1
ATOM 4316 C C . PRO A 1 594 ? -38.354 12.906 7.962 1.00 70.88 594 PRO A C 1
ATOM 4318 O O . PRO A 1 594 ? -37.648 11.949 8.275 1.00 70.88 594 PRO A O 1
ATOM 4321 N N . LEU A 1 595 ? -39.689 12.838 8.018 1.00 75.69 595 LEU A N 1
ATOM 4322 C CA . LEU A 1 595 ? -40.434 11.635 8.427 1.00 75.69 595 LEU A CA 1
ATOM 4323 C C . LEU A 1 595 ? -40.374 10.533 7.342 1.00 75.69 595 LEU A C 1
ATOM 4325 O O . LEU A 1 595 ? -41.363 10.222 6.679 1.00 75.69 595 LEU A O 1
ATOM 4329 N N . ALA A 1 596 ? -39.192 9.952 7.138 1.00 78.75 596 ALA A N 1
ATOM 4330 C CA . ALA A 1 596 ? -38.877 8.959 6.109 1.00 78.75 596 ALA A CA 1
ATOM 4331 C C . ALA A 1 596 ? -38.549 7.590 6.720 1.00 78.75 596 ALA A C 1
ATOM 4333 O O . ALA A 1 596 ? -38.164 7.511 7.886 1.00 78.75 596 ALA A O 1
ATOM 4334 N N . THR A 1 597 ? -38.725 6.507 5.952 1.00 82.12 597 THR A N 1
ATOM 4335 C CA . THR A 1 597 ? -38.345 5.151 6.392 1.00 82.12 597 THR A CA 1
ATOM 4336 C C . THR A 1 597 ? -36.848 5.100 6.669 1.00 82.12 597 THR A C 1
ATOM 4338 O O . THR A 1 597 ? -36.070 5.649 5.898 1.00 82.12 597 THR A O 1
ATOM 4341 N N . ILE A 1 598 ? -36.454 4.467 7.775 1.00 78.25 598 ILE A N 1
ATOM 4342 C CA . ILE A 1 598 ? -35.046 4.451 8.196 1.00 78.25 598 ILE A CA 1
ATOM 4343 C C . ILE A 1 598 ? -34.234 3.277 7.647 1.00 78.25 598 ILE A C 1
ATOM 4345 O O . ILE A 1 598 ? -33.011 3.367 7.645 1.00 78.25 598 ILE A O 1
ATOM 4349 N N . LEU A 1 599 ? -34.890 2.204 7.195 1.00 76.81 599 LEU A N 1
ATOM 4350 C CA . LEU A 1 599 ? -34.244 0.999 6.672 1.00 76.81 599 LEU A CA 1
ATOM 4351 C C . LEU A 1 599 ? -34.657 0.730 5.219 1.00 76.81 599 LEU A C 1
ATOM 4353 O O . LEU A 1 599 ? -35.818 0.941 4.859 1.00 76.81 599 LEU A O 1
ATOM 4357 N N . ASN A 1 600 ? -33.706 0.247 4.424 1.00 70.50 600 ASN A N 1
ATOM 4358 C CA . ASN A 1 600 ? -33.933 -0.379 3.124 1.00 70.50 600 ASN A CA 1
ATOM 4359 C C . ASN A 1 600 ? -34.484 -1.808 3.303 1.00 70.50 600 ASN A C 1
ATOM 4361 O O . ASN A 1 600 ? -34.455 -2.371 4.402 1.00 70.50 600 ASN A O 1
ATOM 4365 N N . ASP A 1 601 ? -34.926 -2.428 2.207 1.00 65.12 601 ASP A N 1
ATOM 4366 C CA . ASP A 1 601 ? -35.448 -3.806 2.202 1.00 65.12 601 ASP A CA 1
ATOM 4367 C C . ASP A 1 601 ? -34.408 -4.852 2.655 1.00 65.12 601 ASP A C 1
ATOM 4369 O O . ASP A 1 601 ? -34.765 -5.918 3.158 1.00 65.12 601 ASP A O 1
ATOM 4373 N N . ASP A 1 602 ? -33.116 -4.539 2.516 1.00 58.22 602 ASP A N 1
ATOM 4374 C CA . ASP A 1 602 ? -31.988 -5.370 2.952 1.00 58.22 602 ASP A CA 1
ATOM 4375 C C . ASP A 1 602 ? -31.615 -5.182 4.437 1.00 58.22 602 ASP A C 1
ATOM 4377 O O . ASP A 1 602 ? -30.673 -5.805 4.926 1.00 58.22 602 ASP A O 1
ATOM 4381 N N . GLY A 1 603 ? -32.353 -4.342 5.171 1.00 63.09 603 GLY A N 1
ATOM 4382 C CA . GLY A 1 603 ? -32.116 -4.059 6.586 1.00 63.09 603 GLY A CA 1
ATOM 4383 C C . GLY A 1 603 ? -30.985 -3.064 6.861 1.00 63.09 603 GLY A C 1
ATOM 4384 O O . GLY A 1 603 ? -30.671 -2.836 8.029 1.00 63.09 603 GLY A O 1
ATOM 4385 N N . THR A 1 604 ? -30.379 -2.455 5.837 1.00 67.06 604 THR A N 1
ATOM 4386 C CA . THR A 1 604 ? -29.400 -1.370 6.006 1.00 67.06 604 THR A CA 1
ATOM 4387 C C . THR A 1 604 ? -30.090 -0.024 6.217 1.00 67.06 604 THR A C 1
ATOM 4389 O O . THR A 1 604 ? -31.237 0.166 5.812 1.00 67.06 604 THR A O 1
ATOM 4392 N N . PHE A 1 605 ? -29.405 0.934 6.847 1.00 72.75 605 PHE A N 1
ATOM 4393 C CA . PHE A 1 605 ? -29.926 2.295 6.983 1.00 72.75 605 PHE A CA 1
ATOM 4394 C C . PHE A 1 605 ? -30.006 3.011 5.631 1.00 72.75 605 PHE A C 1
ATOM 4396 O O . PHE A 1 605 ? -29.100 2.914 4.804 1.00 72.75 605 PHE A O 1
ATOM 4403 N N . VAL A 1 606 ? -31.079 3.778 5.427 1.00 70.06 606 VAL A N 1
ATOM 4404 C CA . VAL A 1 606 ? -31.253 4.601 4.224 1.00 70.06 606 VAL A CA 1
ATOM 4405 C C . VAL A 1 606 ? -30.232 5.743 4.227 1.00 70.06 606 VAL A C 1
ATOM 4407 O O . VAL A 1 606 ? -30.240 6.618 5.100 1.00 70.06 606 VAL A O 1
ATOM 4410 N N . MET A 1 607 ? -29.372 5.770 3.214 1.00 64.06 607 MET A N 1
ATOM 4411 C CA . MET A 1 607 ? -28.400 6.841 2.985 1.00 64.06 607 MET A CA 1
ATOM 4412 C C . MET A 1 607 ? -28.925 7.792 1.904 1.00 64.06 607 MET A C 1
ATOM 4414 O O . MET A 1 607 ? -29.580 7.362 0.957 1.00 64.06 607 MET A O 1
ATOM 4418 N N . ASP A 1 608 ? -28.635 9.084 2.031 1.00 59.53 608 ASP A N 1
ATOM 4419 C CA . ASP A 1 608 ? -28.852 10.055 0.964 1.00 59.53 608 ASP A CA 1
ATOM 4420 C C . ASP A 1 608 ? -27.742 9.887 -0.080 1.00 59.53 608 ASP A C 1
ATOM 4422 O O . ASP A 1 608 ? -26.602 10.309 0.113 1.00 59.53 608 ASP A O 1
ATOM 4426 N N . THR A 1 609 ? -28.077 9.233 -1.189 1.00 50.69 609 THR A N 1
ATOM 4427 C CA . THR A 1 609 ? -27.156 8.975 -2.303 1.00 50.69 609 THR A CA 1
ATOM 4428 C C . THR A 1 609 ? -27.026 10.159 -3.263 1.00 50.69 609 THR A C 1
ATOM 4430 O O . THR A 1 609 ? -26.310 10.055 -4.257 1.00 50.69 609 THR A O 1
ATOM 4433 N N . SER A 1 610 ? -27.743 11.264 -3.027 1.00 43.44 610 SER A N 1
ATOM 4434 C CA . SER A 1 610 ? -27.691 12.458 -3.881 1.00 43.44 610 SER A CA 1
ATOM 4435 C C . SER A 1 610 ? -26.528 13.399 -3.537 1.00 43.44 610 SER A C 1
ATOM 4437 O O . SER A 1 610 ? -26.178 14.265 -4.341 1.00 43.44 610 SER A O 1
ATOM 4439 N N . SER A 1 611 ? -25.875 13.193 -2.389 1.00 35.03 611 SER A N 1
ATOM 4440 C CA . SER A 1 611 ? -24.630 13.854 -1.992 1.00 35.03 611 SER A CA 1
ATOM 4441 C C . SER A 1 611 ? -23.410 12.953 -2.228 1.00 35.03 611 SER A C 1
ATOM 4443 O O . SER A 1 611 ? -23.503 11.729 -2.163 1.00 35.03 611 SER A O 1
ATOM 4445 N N . THR A 1 612 ? -22.232 13.544 -2.456 1.00 35.81 612 THR A N 1
ATOM 4446 C CA . THR A 1 612 ? -20.953 12.811 -2.539 1.00 35.81 612 THR A CA 1
ATOM 4447 C C . THR A 1 612 ? -19.943 13.368 -1.530 1.00 35.81 612 THR A C 1
ATOM 4449 O O . THR A 1 612 ? -19.516 14.514 -1.706 1.00 35.81 612 THR A O 1
ATOM 4452 N N . PRO A 1 613 ? -19.535 12.588 -0.508 1.00 38.50 613 PRO A N 1
ATOM 4453 C CA . PRO A 1 613 ? -19.982 11.219 -0.219 1.00 38.50 613 PRO A CA 1
ATOM 4454 C C . PRO A 1 613 ? -21.471 11.158 0.171 1.00 38.50 613 PRO A C 1
ATOM 4456 O O . PRO A 1 613 ? -22.056 12.170 0.568 1.00 38.50 613 PRO A O 1
ATOM 4459 N N . ALA A 1 614 ? -22.084 9.979 0.026 1.00 45.06 614 ALA A N 1
ATOM 4460 C CA . ALA A 1 614 ? -23.459 9.748 0.463 1.00 45.06 614 ALA A CA 1
ATOM 4461 C C . ALA A 1 614 ? -23.564 10.065 1.961 1.00 45.06 614 ALA A C 1
ATOM 4463 O O . ALA A 1 614 ? -22.786 9.538 2.761 1.00 45.06 614 ALA A O 1
ATOM 4464 N N . VAL A 1 615 ? -24.472 10.960 2.347 1.00 48.91 615 VAL A N 1
ATOM 4465 C CA . VAL A 1 615 ? -24.641 11.352 3.751 1.00 48.91 615 VAL A CA 1
ATOM 4466 C C . VAL A 1 615 ? -25.783 10.577 4.386 1.00 48.91 615 VAL A C 1
ATOM 4468 O O . VAL A 1 615 ? -26.698 10.094 3.728 1.00 48.91 615 VAL A O 1
ATOM 4471 N N . ALA A 1 616 ? -25.732 10.444 5.704 1.00 59.22 616 ALA A N 1
ATOM 4472 C CA . ALA A 1 616 ? -26.849 9.955 6.492 1.00 59.22 616 ALA A CA 1
ATOM 4473 C C . ALA A 1 616 ? -28.138 10.733 6.157 1.00 59.22 616 ALA A C 1
ATOM 4475 O O . ALA A 1 616 ? -28.134 11.957 6.236 1.00 59.22 616 ALA A O 1
ATOM 4476 N N . SER A 1 617 ? -29.240 10.046 5.838 1.00 68.69 617 SER A N 1
ATOM 4477 C CA . SER A 1 617 ? -30.549 10.698 5.625 1.00 68.69 617 SER A CA 1
ATOM 4478 C C . SER A 1 617 ? -31.470 10.622 6.851 1.00 68.69 617 SER A C 1
ATOM 4480 O O . SER A 1 617 ? -32.482 11.319 6.935 1.00 68.69 617 SER A O 1
ATOM 4482 N N . THR A 1 618 ? -31.127 9.765 7.819 1.00 77.38 618 THR A N 1
ATOM 4483 C CA . THR A 1 618 ? -31.977 9.449 8.969 1.00 77.38 618 THR A CA 1
ATOM 4484 C C . THR A 1 618 ? -31.501 10.139 10.241 1.00 77.38 618 THR A C 1
ATOM 4486 O O . THR A 1 618 ? -30.303 10.161 10.531 1.00 77.38 618 THR A O 1
ATOM 4489 N N . THR A 1 619 ? -32.454 10.595 11.048 1.00 84.75 619 THR A N 1
ATOM 4490 C CA . THR A 1 619 ? -32.227 11.243 12.342 1.00 84.75 619 THR A CA 1
ATOM 4491 C C . THR A 1 619 ? -33.059 10.542 13.412 1.00 84.75 619 THR A C 1
ATOM 4493 O O . THR A 1 619 ? -34.271 10.395 13.248 1.00 84.75 619 THR A O 1
ATOM 4496 N N . ASP A 1 620 ? -32.444 10.096 14.504 1.00 88.25 620 ASP A N 1
ATOM 4497 C CA . ASP A 1 620 ? -33.171 9.573 15.664 1.00 88.25 620 ASP A CA 1
ATOM 4498 C C . ASP A 1 620 ? -33.765 10.700 16.532 1.00 88.25 620 ASP A C 1
ATOM 4500 O O . ASP A 1 620 ? -33.300 11.840 16.525 1.00 88.25 620 ASP A O 1
ATOM 4504 N N . LEU A 1 621 ? -34.814 10.391 17.294 1.00 87.75 621 LEU A N 1
ATOM 4505 C CA . LEU A 1 621 ? -35.555 11.360 18.105 1.00 87.75 621 LEU A CA 1
ATOM 4506 C C . LEU A 1 621 ? -34.722 11.980 19.230 1.00 87.75 621 LEU A C 1
ATOM 4508 O O . LEU A 1 621 ? -35.058 13.072 19.669 1.00 87.75 621 LEU A O 1
ATOM 4512 N N . TRP A 1 622 ? -33.657 11.337 19.708 1.00 89.62 622 TRP A N 1
ATOM 4513 C CA . TRP A 1 622 ? -32.797 11.885 20.764 1.00 89.62 622 TRP A CA 1
ATOM 4514 C C . TRP A 1 622 ? -31.625 12.710 20.215 1.00 89.62 622 TRP A C 1
ATOM 4516 O O . TRP A 1 622 ? -30.909 13.367 20.980 1.00 89.62 622 TRP A O 1
ATOM 4526 N N . ASN A 1 623 ? -31.424 12.728 18.896 1.00 86.19 623 ASN A N 1
ATOM 4527 C CA . ASN A 1 623 ? -30.348 13.470 18.258 1.00 86.19 623 ASN A CA 1
ATOM 4528 C C . ASN A 1 623 ? -30.624 14.983 18.264 1.00 86.19 623 ASN A C 1
ATOM 4530 O O . ASN A 1 623 ? -31.385 15.498 17.457 1.00 86.19 623 ASN A O 1
ATOM 4534 N N . SER A 1 624 ? -29.957 15.726 19.147 1.00 74.00 624 SER A N 1
ATOM 4535 C CA . SER A 1 624 ? -30.133 17.181 19.277 1.00 74.00 624 SER A CA 1
ATOM 4536 C C . SER A 1 624 ? -29.197 18.025 18.405 1.00 74.00 624 SER A C 1
ATOM 4538 O O . SER A 1 624 ? -29.120 19.233 18.604 1.00 74.00 624 SER A O 1
ATOM 4540 N N . THR A 1 625 ? -28.428 17.414 17.499 1.00 74.25 625 THR A N 1
ATOM 4541 C CA . THR A 1 625 ? -27.369 18.120 16.748 1.00 74.25 625 THR A CA 1
ATOM 4542 C C . THR A 1 625 ? -27.863 18.792 15.467 1.00 74.25 625 THR A C 1
ATOM 4544 O O . THR A 1 625 ? -27.148 19.611 14.899 1.00 74.25 625 THR A O 1
ATOM 4547 N N . GLY A 1 626 ? -29.060 18.434 14.990 1.00 70.94 626 GLY A N 1
ATOM 4548 C CA . GLY A 1 626 ? -29.571 18.862 13.682 1.00 70.94 626 GLY A CA 1
ATOM 4549 C C . GLY A 1 626 ? -28.867 18.203 12.488 1.00 70.94 626 GLY A C 1
ATOM 4550 O O . GLY A 1 626 ? -29.229 18.477 11.348 1.00 70.94 626 GLY A O 1
ATOM 4551 N N . VAL A 1 627 ? -27.888 17.327 12.735 1.00 74.19 627 VAL A N 1
ATOM 4552 C CA . VAL A 1 627 ? -27.169 16.557 11.718 1.00 74.19 627 VAL A CA 1
ATOM 4553 C C . VAL A 1 627 ? -27.694 15.129 11.728 1.00 74.19 627 VAL A C 1
ATOM 4555 O O . VAL A 1 627 ? -27.741 14.496 12.784 1.00 74.19 627 VAL A O 1
ATOM 4558 N N . ALA A 1 628 ? -28.054 14.609 10.557 1.00 77.69 628 ALA A N 1
ATOM 4559 C CA . ALA A 1 628 ? -28.488 13.227 10.412 1.00 77.69 628 ALA A CA 1
ATOM 4560 C C . ALA A 1 628 ? -27.406 12.245 10.898 1.00 77.69 628 ALA A C 1
ATOM 4562 O O . ALA A 1 628 ? -26.209 12.404 10.632 1.00 77.69 628 ALA A O 1
ATOM 4563 N N . ASP A 1 629 ? -27.830 11.225 11.641 1.00 73.88 629 ASP A N 1
ATOM 4564 C CA . ASP A 1 629 ? -26.937 10.228 12.232 1.00 73.88 629 ASP A CA 1
ATOM 4565 C C . ASP A 1 629 ? -26.797 8.960 11.388 1.00 73.88 629 ASP A C 1
ATOM 4567 O O . ASP A 1 629 ? -25.792 8.274 11.530 1.00 73.88 629 ASP A O 1
ATOM 4571 N N . GLY A 1 630 ? -27.752 8.652 10.505 1.00 76.12 630 GLY A N 1
ATOM 4572 C CA . GLY A 1 630 ? -27.626 7.543 9.545 1.00 76.12 630 GLY A CA 1
ATOM 4573 C C . GLY A 1 630 ? -27.504 6.176 10.205 1.00 76.12 630 GLY A C 1
ATOM 4574 O O . GLY A 1 630 ? -26.880 5.285 9.639 1.00 76.12 630 GLY A O 1
ATOM 4575 N N . GLY A 1 631 ? -27.983 6.037 11.445 1.00 74.00 631 GLY A N 1
ATOM 4576 C CA . GLY A 1 631 ? -27.793 4.816 12.221 1.00 74.00 631 GLY A CA 1
ATOM 4577 C C . GLY A 1 631 ? -26.389 4.638 12.808 1.00 74.00 631 GLY A C 1
ATOM 4578 O O . GLY A 1 631 ? -26.169 3.666 13.527 1.00 74.00 631 GLY A O 1
ATOM 4579 N N . ILE A 1 632 ? -25.462 5.581 12.593 1.00 77.25 632 ILE A N 1
ATOM 4580 C CA . ILE A 1 632 ? -24.102 5.547 13.153 1.00 77.25 632 ILE A CA 1
ATOM 4581 C C . ILE A 1 632 ? -24.169 5.514 14.681 1.00 77.25 632 ILE A C 1
ATOM 4583 O O . ILE A 1 632 ? -24.843 6.335 15.310 1.00 77.25 632 ILE A O 1
ATOM 4587 N N . THR A 1 633 ? -23.446 4.567 15.279 1.00 80.38 633 THR A N 1
ATOM 4588 C CA . THR A 1 633 ? -23.391 4.325 16.729 1.00 80.38 633 THR A CA 1
ATOM 4589 C C . THR A 1 633 ? -22.893 5.549 17.493 1.00 80.38 633 THR A C 1
ATOM 4591 O O . THR A 1 633 ? -23.533 5.976 18.448 1.00 80.38 633 THR A O 1
ATOM 4594 N N . LEU A 1 634 ? -21.833 6.194 17.009 1.00 79.75 634 LEU A N 1
ATOM 4595 C CA . LEU A 1 634 ? -21.207 7.360 17.645 1.00 79.75 634 LEU A CA 1
ATOM 4596 C C . LEU A 1 634 ? -21.973 8.688 17.457 1.00 79.75 634 LEU A C 1
ATOM 4598 O O . LEU A 1 634 ? -21.526 9.736 17.928 1.00 79.75 634 LEU A O 1
ATOM 4602 N N . LYS A 1 635 ? -23.123 8.681 16.769 1.00 82.50 635 LYS A N 1
ATOM 4603 C CA . LYS A 1 635 ? -23.968 9.866 16.542 1.00 82.50 635 LYS A CA 1
ATOM 4604 C C . LYS A 1 635 ? -25.363 9.657 17.123 1.00 82.50 635 LYS A C 1
ATOM 4606 O O . LYS A 1 635 ? -25.920 8.568 17.025 1.00 82.50 635 LYS A O 1
ATOM 4611 N N . GLY A 1 636 ? -25.957 10.719 17.668 1.00 85.62 636 GLY A N 1
ATOM 4612 C CA . GLY A 1 636 ? -27.323 10.683 18.201 1.00 85.62 636 GLY A CA 1
ATOM 4613 C C . GLY A 1 636 ? -27.534 9.637 19.306 1.00 85.62 636 GLY A C 1
ATOM 4614 O O . GLY A 1 636 ? -26.583 9.196 19.962 1.00 85.62 636 GLY A O 1
ATOM 4615 N N . GLY A 1 637 ? -28.788 9.255 19.532 1.00 88.56 637 GLY A N 1
ATOM 4616 C CA . GLY A 1 637 ? -29.187 8.241 20.503 1.00 88.56 637 GLY A CA 1
ATOM 4617 C C . GLY A 1 637 ? -28.730 8.526 21.936 1.00 88.56 637 GLY A C 1
ATOM 4618 O O . GLY A 1 637 ? -28.325 9.642 22.283 1.00 88.56 637 GLY A O 1
ATOM 4619 N N . ALA A 1 638 ? -28.759 7.484 22.767 1.00 89.38 638 ALA A N 1
ATOM 4620 C CA . ALA A 1 638 ? -28.283 7.537 24.147 1.00 89.38 638 ALA A CA 1
ATOM 4621 C C . ALA A 1 638 ? -26.784 7.886 24.221 1.00 89.38 638 ALA A C 1
ATOM 4623 O O . ALA A 1 638 ? -26.380 8.673 25.076 1.00 89.38 638 ALA A O 1
ATOM 4624 N N . PHE A 1 639 ? -25.970 7.394 23.276 1.00 87.44 639 PHE A N 1
ATOM 4625 C CA . PHE A 1 639 ? -24.527 7.666 23.198 1.00 87.44 639 PHE A CA 1
ATOM 4626 C C . PHE A 1 639 ? -24.203 9.167 23.246 1.00 87.44 639 PHE A C 1
ATOM 4628 O O . PHE A 1 639 ? -23.330 9.621 23.998 1.00 87.44 639 PHE A O 1
ATOM 4635 N N . SER A 1 640 ? -24.931 9.968 22.461 1.00 84.88 640 SER A N 1
ATOM 4636 C CA . SER A 1 640 ? -24.705 11.414 22.386 1.00 84.88 640 SER A CA 1
ATOM 4637 C C . SER A 1 640 ? -24.944 12.132 23.719 1.00 84.88 640 SER A C 1
ATOM 4639 O O . SER A 1 640 ? -24.336 13.173 23.970 1.00 84.88 640 SER A O 1
ATOM 4641 N N . LYS A 1 641 ? -25.768 11.550 24.599 1.00 86.19 641 LYS A N 1
ATOM 4642 C CA . LYS A 1 641 ? -26.194 12.124 25.881 1.00 86.19 641 LYS A CA 1
ATOM 4643 C C . LYS A 1 641 ? -25.377 11.641 27.080 1.00 86.19 641 LYS A C 1
ATOM 4645 O O . LYS A 1 641 ? -25.525 12.203 28.168 1.00 86.19 641 LYS A O 1
ATOM 4650 N N . VAL A 1 642 ? -24.504 10.646 26.902 1.00 85.06 642 VAL A N 1
ATOM 4651 C CA . VAL A 1 642 ? -23.626 10.162 27.976 1.00 85.06 642 VAL A CA 1
ATOM 4652 C C . VAL A 1 642 ? -22.632 11.249 28.376 1.00 85.06 642 VAL A C 1
ATOM 4654 O O . VAL A 1 642 ? -21.903 11.795 27.535 1.00 85.06 642 VAL A O 1
ATOM 4657 N N . ARG A 1 643 ? -22.623 11.550 29.679 1.00 85.44 643 ARG A N 1
ATOM 4658 C CA . ARG A 1 643 ? -21.772 12.560 30.318 1.00 85.44 643 ARG A CA 1
ATOM 4659 C C . ARG A 1 643 ? -20.401 11.962 30.622 1.00 85.44 643 ARG A C 1
ATOM 4661 O O . ARG A 1 643 ? -20.306 11.054 31.443 1.00 85.44 643 ARG A O 1
ATOM 4668 N N . MET A 1 644 ? -19.362 12.503 29.992 1.00 85.12 644 MET A N 1
ATOM 4669 C CA . MET A 1 644 ? -17.978 12.047 30.138 1.00 85.12 644 MET A CA 1
ATOM 4670 C C . MET A 1 644 ? -17.030 13.224 30.418 1.00 85.12 644 MET A C 1
ATOM 4672 O O . MET A 1 644 ? -17.295 14.349 29.975 1.00 85.12 644 MET A O 1
ATOM 4676 N N . PRO A 1 645 ? -15.905 12.986 31.114 1.00 85.69 645 PRO A N 1
ATOM 4677 C CA . PRO A 1 645 ? -14.873 13.987 31.325 1.00 85.69 645 PRO A CA 1
ATOM 4678 C C . PRO A 1 645 ? -14.105 14.217 30.015 1.00 85.69 645 PRO A C 1
ATOM 4680 O O . PRO A 1 645 ? -13.287 13.398 29.621 1.00 85.69 645 PRO A O 1
ATOM 4683 N N . THR A 1 646 ? -14.338 15.343 29.338 1.00 81.12 646 THR A N 1
ATOM 4684 C CA . THR A 1 646 ? -13.580 15.751 28.138 1.00 81.12 646 THR A CA 1
ATOM 4685 C C . THR A 1 646 ? -12.790 17.032 28.390 1.00 81.12 646 THR A C 1
ATOM 4687 O O . THR A 1 646 ? -13.239 17.929 29.113 1.00 81.12 646 THR A O 1
ATOM 4690 N N . SER A 1 647 ? -11.587 17.147 27.824 1.00 79.38 647 SER A N 1
ATOM 4691 C CA . SER A 1 647 ? -10.775 18.367 27.909 1.00 79.38 647 SER A CA 1
ATOM 4692 C C . SER A 1 647 ? -11.511 19.568 27.296 1.00 79.38 647 SER A C 1
ATOM 4694 O O . SER A 1 647 ? -12.162 19.422 26.267 1.00 79.38 647 SER A O 1
ATOM 4696 N N . GLY A 1 648 ? -11.407 20.750 27.911 1.00 72.38 648 GLY A N 1
ATOM 4697 C CA . GLY A 1 648 ? -12.043 21.981 27.411 1.00 72.38 648 GLY A CA 1
ATOM 4698 C C . GLY A 1 648 ? -13.447 22.273 27.958 1.00 72.38 648 GLY A C 1
ATOM 4699 O O . GLY A 1 648 ? -13.988 23.337 27.677 1.00 72.38 648 GLY A O 1
ATOM 4700 N N . VAL A 1 649 ? -14.017 21.384 28.782 1.00 68.81 649 VAL A N 1
ATOM 4701 C CA . VAL A 1 649 ? -15.299 21.602 29.476 1.00 68.81 649 VAL A CA 1
ATOM 4702 C C . VAL A 1 649 ? -15.052 21.747 30.981 1.00 68.81 649 VAL A C 1
ATOM 4704 O O . VAL A 1 649 ? -14.507 20.837 31.608 1.00 68.81 649 VAL A O 1
ATOM 4707 N N . SER A 1 650 ? -15.443 22.889 31.560 1.00 67.50 650 SER A N 1
ATOM 4708 C CA . SER A 1 650 ? -15.342 23.169 32.999 1.00 67.50 650 SER A CA 1
ATOM 4709 C C . SER A 1 650 ? -16.636 23.819 33.518 1.00 67.50 650 SER A C 1
ATOM 4711 O O . SER A 1 650 ? -17.041 24.842 32.963 1.00 67.50 650 SER A O 1
ATOM 4713 N N . PRO A 1 651 ? -17.286 23.269 34.563 1.00 69.31 651 PRO A N 1
ATOM 4714 C CA . PRO A 1 651 ? -16.925 22.039 35.271 1.00 69.31 651 PRO A CA 1
ATOM 4715 C C . PRO A 1 651 ? -17.175 20.789 34.415 1.00 69.31 651 PRO A C 1
ATOM 4717 O O . PRO A 1 651 ? -17.968 20.820 33.474 1.00 69.31 651 PRO A O 1
ATOM 4720 N N . ARG A 1 652 ? -16.498 19.677 34.723 1.00 75.38 652 ARG A N 1
ATOM 4721 C CA . ARG A 1 652 ? -16.702 18.430 33.975 1.00 75.38 652 ARG A CA 1
ATOM 4722 C C . ARG A 1 652 ? -18.117 17.902 34.193 1.00 75.38 652 ARG A C 1
ATOM 4724 O O . ARG A 1 652 ? -18.782 18.217 35.177 1.00 75.38 652 ARG A O 1
ATOM 4731 N N . THR A 1 653 ? -18.570 17.044 33.290 1.00 75.75 653 THR A N 1
ATOM 4732 C CA . THR A 1 653 ? -19.793 16.269 33.505 1.00 75.75 653 THR A CA 1
ATOM 4733 C C . THR A 1 653 ? -19.423 14.802 33.634 1.00 75.75 653 THR A C 1
ATOM 4735 O O . THR A 1 653 ? -18.571 14.305 32.905 1.00 75.75 653 THR A O 1
ATOM 4738 N N . LEU A 1 654 ? -20.033 14.124 34.600 1.00 81.00 654 LEU A N 1
ATOM 4739 C CA . LEU A 1 654 ? -19.838 12.702 34.858 1.00 81.00 654 LEU A CA 1
ATOM 4740 C C . LEU A 1 654 ? -21.191 12.014 34.860 1.00 81.00 654 LEU A C 1
ATOM 4742 O O . LEU A 1 654 ? -22.173 12.559 35.386 1.00 81.00 654 LEU A O 1
ATOM 4746 N N . ARG A 1 655 ? -21.234 10.817 34.283 1.00 84.50 655 ARG A N 1
ATOM 4747 C CA . ARG A 1 655 ? -22.409 9.959 34.343 1.00 84.50 655 ARG A CA 1
ATOM 4748 C C . ARG A 1 655 ? -22.719 9.540 35.786 1.00 84.50 655 ARG A C 1
ATOM 4750 O O . ARG A 1 655 ? -21.791 9.252 36.547 1.00 84.50 655 ARG A O 1
ATOM 4757 N N . PRO A 1 656 ? -23.998 9.539 36.203 1.00 83.62 656 PRO A N 1
ATOM 4758 C CA . PRO A 1 656 ? -24.397 8.940 37.469 1.00 83.62 656 PRO A CA 1
ATOM 4759 C C . PRO A 1 656 ? -24.090 7.438 37.452 1.00 83.62 656 PRO A C 1
ATOM 4761 O O . PRO A 1 656 ? -24.530 6.723 36.560 1.00 83.62 656 PRO A O 1
ATOM 4764 N N . LEU A 1 657 ? -23.337 6.959 38.441 1.00 87.19 657 LEU A N 1
ATOM 4765 C CA . LEU A 1 657 ? -23.112 5.534 38.660 1.00 87.19 657 LEU A CA 1
ATOM 4766 C C . LEU A 1 657 ? -23.536 5.190 40.079 1.00 87.19 657 LEU A C 1
ATOM 4768 O O . LEU A 1 657 ? -23.069 5.806 41.040 1.00 87.19 657 LEU A O 1
ATOM 4772 N N . TRP A 1 658 ? -24.410 4.201 40.192 1.00 84.69 658 TRP A N 1
ATOM 4773 C CA . TRP A 1 658 ? -24.966 3.739 41.451 1.00 84.69 658 TRP A CA 1
ATOM 4774 C C . TRP A 1 658 ? -24.690 2.250 41.615 1.00 84.69 658 TRP A C 1
ATOM 4776 O O . TRP A 1 658 ? -24.787 1.487 40.657 1.00 84.69 658 TRP A O 1
ATOM 4786 N N . THR A 1 659 ? -24.372 1.827 42.832 1.00 78.50 659 THR A N 1
ATOM 4787 C CA . THR A 1 659 ? -24.201 0.413 43.164 1.00 78.50 659 THR A CA 1
ATOM 4788 C C . THR A 1 659 ? -24.930 0.069 44.456 1.00 78.50 659 THR A C 1
ATOM 4790 O O . THR A 1 659 ? -25.042 0.887 45.368 1.00 78.50 659 THR A O 1
ATOM 4793 N N . ASN A 1 660 ? -25.444 -1.155 44.533 1.00 72.56 660 ASN A N 1
ATOM 4794 C CA . ASN A 1 660 ? -26.011 -1.739 45.748 1.00 72.56 660 ASN A CA 1
ATOM 4795 C C . ASN A 1 660 ? -24.944 -2.422 46.628 1.00 72.56 660 ASN A C 1
ATOM 4797 O O . ASN A 1 660 ? -25.285 -3.106 47.593 1.00 72.56 660 ASN A O 1
ATOM 4801 N N . TYR A 1 661 ? -23.663 -2.256 46.302 1.00 68.75 661 TYR A N 1
ATOM 4802 C CA . TYR A 1 661 ? -22.544 -2.740 47.099 1.00 68.75 661 TYR A CA 1
ATOM 4803 C C . TYR A 1 661 ? -21.973 -1.636 47.995 1.00 68.75 661 TYR A C 1
ATOM 4805 O O . TYR A 1 661 ? -21.907 -0.470 47.605 1.00 68.75 661 TYR A O 1
ATOM 4813 N N . ASN A 1 662 ? -21.517 -2.018 49.186 1.00 65.31 662 ASN A N 1
ATOM 4814 C CA . ASN A 1 662 ? -20.762 -1.152 50.086 1.00 65.31 662 ASN A CA 1
ATOM 4815 C C . ASN A 1 662 ? -19.305 -1.632 50.177 1.00 65.31 662 ASN A C 1
ATOM 4817 O O . ASN A 1 662 ? -18.990 -2.773 49.824 1.00 65.31 662 ASN A O 1
ATOM 4821 N N . SER A 1 663 ? -18.398 -0.766 50.629 1.00 62.78 663 SER A N 1
ATOM 4822 C CA . SER A 1 663 ? -16.995 -1.143 50.753 1.00 62.78 663 SER A CA 1
ATOM 4823 C C . SER A 1 663 ? -16.755 -1.935 52.037 1.00 62.78 663 SER A C 1
ATOM 4825 O O . SER A 1 663 ? -16.953 -1.434 53.145 1.00 62.78 663 SER A O 1
ATOM 4827 N N . SER A 1 664 ? -16.346 -3.197 51.903 1.00 57.59 664 SER A N 1
ATOM 4828 C CA . SER A 1 664 ? -15.858 -3.975 53.040 1.00 57.59 664 SER A CA 1
ATOM 4829 C C . SER A 1 664 ? -14.364 -3.710 53.219 1.00 57.59 664 SER A C 1
ATOM 4831 O O . SER A 1 664 ? -13.620 -3.566 52.254 1.00 57.59 664 SER A O 1
ATOM 4833 N N . GLY A 1 665 ? -13.893 -3.629 54.467 1.00 58.31 665 GLY A N 1
ATOM 4834 C CA . GLY A 1 665 ? -12.483 -3.356 54.794 1.00 58.31 665 GLY A CA 1
ATOM 4835 C C . GLY A 1 665 ? -11.479 -4.434 54.344 1.00 58.31 665 GLY A C 1
ATOM 4836 O O . GLY A 1 665 ? -10.329 -4.395 54.762 1.00 58.31 665 GLY A O 1
ATOM 4837 N N . ASN A 1 666 ? -11.907 -5.401 53.529 1.00 59.34 666 ASN A N 1
ATOM 4838 C CA . ASN A 1 666 ? -11.131 -6.520 52.998 1.00 59.34 666 ASN A CA 1
ATOM 4839 C C . ASN A 1 666 ? -10.733 -6.351 51.515 1.00 59.34 666 ASN A C 1
ATOM 4841 O O . ASN A 1 666 ? -10.179 -7.285 50.944 1.00 59.34 666 ASN A O 1
ATOM 4845 N N . GLY A 1 667 ? -11.003 -5.203 50.879 1.00 60.09 667 GLY A N 1
ATOM 4846 C CA . GLY A 1 667 ? -10.652 -4.970 49.471 1.00 60.09 667 GLY A CA 1
ATOM 4847 C C . GLY A 1 667 ? -11.745 -5.339 48.462 1.00 60.09 667 GLY A C 1
ATOM 4848 O O . GLY A 1 667 ? -11.580 -5.057 47.273 1.00 60.09 667 GLY A O 1
ATOM 4849 N N . GLU A 1 668 ? -12.857 -5.924 48.917 1.00 58.47 668 GLU A N 1
ATOM 4850 C CA . GLU A 1 668 ? -13.972 -6.376 48.079 1.00 58.47 668 GLU A CA 1
ATOM 4851 C C . GLU A 1 668 ? -15.208 -5.469 48.208 1.00 58.47 668 GLU A C 1
ATOM 4853 O O . GLU A 1 668 ? -15.375 -4.709 49.165 1.00 58.47 668 GLU A O 1
ATOM 4858 N N . LEU A 1 669 ? -16.091 -5.541 47.210 1.00 60.59 669 LEU A N 1
ATOM 4859 C CA . LEU A 1 669 ? -17.435 -4.975 47.277 1.00 60.59 669 LEU A CA 1
ATOM 4860 C C . LEU A 1 669 ? -18.349 -6.022 47.925 1.00 60.59 669 LEU A C 1
ATOM 4862 O O . LEU A 1 669 ? -18.517 -7.107 47.371 1.00 60.59 669 LEU A O 1
ATOM 4866 N N . SER A 1 670 ? -18.978 -5.700 49.060 1.00 60.38 670 SER A N 1
ATOM 4867 C CA . SER A 1 670 ? -19.964 -6.586 49.703 1.00 60.38 670 SER A CA 1
ATOM 4868 C C . SER A 1 670 ? -21.396 -6.080 49.472 1.00 60.38 670 SER A C 1
ATOM 4870 O O . SER A 1 670 ? -21.632 -4.868 49.517 1.00 60.38 670 SER A O 1
ATOM 4872 N N . PRO A 1 671 ? -22.362 -6.962 49.150 1.00 61.16 671 PRO A N 1
ATOM 4873 C CA . PRO A 1 671 ? -23.724 -6.543 48.837 1.00 61.16 671 PRO A CA 1
ATOM 4874 C C . PRO A 1 671 ? -24.398 -5.957 50.082 1.00 61.16 671 PRO A C 1
ATOM 4876 O O . PRO A 1 671 ? -24.429 -6.581 51.141 1.00 61.16 671 PRO A O 1
ATOM 4879 N N . SER A 1 672 ? -24.964 -4.758 49.954 1.00 56.53 672 SER A N 1
ATOM 4880 C CA . SER A 1 672 ? -25.674 -4.077 51.037 1.00 56.53 672 SER A CA 1
ATOM 4881 C C . SER A 1 672 ? -27.136 -4.524 51.079 1.00 56.53 672 SER A C 1
ATOM 4883 O O . SER A 1 672 ? -28.042 -3.753 50.773 1.00 56.53 672 SER A O 1
ATOM 4885 N N . PHE A 1 673 ? -27.379 -5.774 51.468 1.00 55.53 673 PHE A N 1
ATOM 4886 C CA . PHE A 1 673 ? -28.697 -6.192 51.949 1.00 55.53 673 PHE A CA 1
ATOM 4887 C C . PHE A 1 673 ? -28.599 -6.351 53.464 1.00 55.53 673 PHE A C 1
ATOM 4889 O O . PHE A 1 673 ? -27.870 -7.217 53.947 1.00 55.53 673 PHE A O 1
ATOM 4896 N N . SER A 1 674 ? -29.290 -5.507 54.239 1.00 50.81 674 SER A N 1
ATOM 4897 C CA . SER A 1 674 ? -29.328 -5.725 55.685 1.00 50.81 674 SER A CA 1
ATOM 4898 C C . SER A 1 674 ? -30.137 -6.996 55.965 1.00 50.81 674 SER A C 1
ATOM 4900 O O . SER A 1 674 ? -31.281 -7.142 55.537 1.00 50.81 674 SER A O 1
ATOM 4902 N N . SER A 1 675 ? -29.558 -7.931 56.714 1.00 46.94 675 SER A N 1
ATOM 4903 C CA . SER A 1 675 ? -30.225 -9.159 57.171 1.00 46.94 675 SER A CA 1
ATOM 4904 C C . SER A 1 675 ? -31.336 -8.907 58.207 1.00 46.94 675 SER A C 1
ATOM 4906 O O . SER A 1 675 ? -31.930 -9.850 58.719 1.00 46.94 675 SER A O 1
ATOM 4908 N N . SER A 1 676 ? -31.633 -7.644 58.526 1.00 50.41 676 SER A N 1
ATOM 4909 C CA . SER A 1 676 ? -32.644 -7.216 59.500 1.00 50.41 676 SER A CA 1
ATOM 4910 C C . SER A 1 676 ? -34.025 -6.918 58.893 1.00 50.41 676 SER A C 1
ATOM 4912 O O . SER A 1 676 ? -34.907 -6.424 59.596 1.00 50.41 676 SER A O 1
ATOM 4914 N N . CYS A 1 677 ? -34.243 -7.229 57.612 1.00 49.75 677 CYS A N 1
ATOM 4915 C CA . CYS A 1 677 ? -35.526 -7.027 56.936 1.00 49.75 677 CYS A CA 1
ATOM 4916 C C . CYS A 1 677 ? -36.571 -8.053 57.417 1.00 49.75 677 CYS A C 1
ATOM 4918 O O . CYS A 1 677 ? -36.676 -9.151 56.873 1.00 49.75 677 CYS A O 1
ATOM 4920 N N . THR A 1 678 ? -37.353 -7.710 58.442 1.00 44.56 678 THR A N 1
ATOM 4921 C CA . THR A 1 678 ? -38.545 -8.485 58.827 1.00 44.56 678 THR A CA 1
ATOM 4922 C C . THR A 1 678 ? -39.758 -8.037 58.001 1.00 44.56 678 THR A C 1
ATOM 4924 O O . THR A 1 678 ? -39.906 -6.863 57.667 1.00 44.56 678 THR A O 1
ATOM 4927 N N . SER A 1 679 ? -40.601 -8.999 57.621 1.00 46.12 679 SER A N 1
ATOM 4928 C CA . SER A 1 679 ? -41.598 -8.980 56.532 1.00 46.12 679 SER A CA 1
ATOM 4929 C C . SER A 1 679 ? -42.774 -7.986 56.604 1.00 46.12 679 SER A C 1
ATOM 4931 O O . SER A 1 679 ? -43.823 -8.274 56.035 1.00 46.12 679 SER A O 1
ATOM 4933 N N . ALA A 1 680 ? -42.663 -6.832 57.264 1.00 40.94 680 ALA A N 1
ATOM 4934 C CA . ALA A 1 680 ? -43.819 -5.953 57.487 1.00 40.94 680 ALA A CA 1
ATOM 4935 C C . ALA A 1 680 ? -43.876 -4.670 56.633 1.00 40.94 680 ALA A C 1
ATOM 4937 O O . ALA A 1 680 ? -44.937 -4.055 56.579 1.00 40.94 680 ALA A O 1
ATOM 4938 N N . VAL A 1 681 ? -42.810 -4.261 55.929 1.00 37.22 681 VAL A N 1
ATOM 4939 C CA . VAL A 1 681 ? -42.862 -3.103 55.006 1.00 37.22 681 VAL A CA 1
ATOM 4940 C C . VAL A 1 681 ? -41.846 -3.290 53.860 1.00 37.22 681 VAL A C 1
ATOM 4942 O O . VAL A 1 681 ? -40.648 -3.246 54.129 1.00 37.22 681 VAL A O 1
ATOM 4945 N N . PRO A 1 682 ? -42.246 -3.500 52.587 1.00 36.47 682 PRO A N 1
ATOM 4946 C CA . PRO A 1 682 ? -41.306 -3.942 51.544 1.00 36.47 682 PRO A CA 1
ATOM 4947 C C . PRO A 1 682 ? -40.312 -2.890 51.014 1.00 36.47 682 PRO A C 1
ATOM 4949 O O . PRO A 1 682 ? -39.511 -3.229 50.152 1.00 36.47 682 PRO A O 1
ATOM 4952 N N . TYR A 1 683 ? -40.345 -1.629 51.469 1.00 38.12 683 TYR A N 1
ATOM 4953 C CA . TYR A 1 683 ? -39.616 -0.534 50.797 1.00 38.12 683 TYR A CA 1
ATOM 4954 C C . TYR A 1 683 ? -38.791 0.404 51.693 1.00 38.12 683 TYR A C 1
ATOM 4956 O O . TYR A 1 683 ? -38.292 1.417 51.210 1.00 38.12 683 TYR A O 1
ATOM 4964 N N . SER A 1 684 ? -38.578 0.092 52.974 1.00 39.88 684 SER A N 1
ATOM 4965 C CA . SER A 1 684 ? -37.763 0.956 53.845 1.00 39.88 684 SER A CA 1
ATOM 4966 C C . SER A 1 684 ? -36.804 0.161 54.728 1.00 39.88 684 SER A C 1
ATOM 4968 O O . SER A 1 684 ? -36.992 0.069 55.940 1.00 39.88 684 SER A O 1
ATOM 4970 N N . CYS A 1 685 ? -35.762 -0.419 54.129 1.00 41.22 685 CYS A N 1
ATOM 4971 C CA . CYS A 1 685 ? -34.660 -1.044 54.862 1.00 41.22 685 CYS A CA 1
ATOM 4972 C C . CYS A 1 685 ? -33.298 -0.635 54.266 1.00 41.22 685 CYS A C 1
ATOM 4974 O O . CYS A 1 685 ? -32.953 -1.074 53.178 1.00 41.22 685 CYS A O 1
ATOM 4976 N N . GLY A 1 686 ? -32.540 0.181 55.018 1.00 45.31 686 GLY A N 1
ATOM 4977 C CA . GLY A 1 686 ? -31.071 0.320 54.965 1.00 45.31 686 GLY A CA 1
ATOM 4978 C C . GLY A 1 686 ? -30.455 1.118 53.804 1.00 45.31 686 GLY A C 1
ATOM 4979 O O . GLY A 1 686 ? -30.500 0.664 52.675 1.00 45.31 686 GLY A O 1
ATOM 4980 N N . SER A 1 687 ? -29.842 2.273 54.124 1.00 51.88 687 SER A N 1
ATOM 4981 C CA . SER A 1 687 ? -28.901 3.106 53.328 1.00 51.88 687 SER A CA 1
ATOM 4982 C C . SER A 1 687 ? -28.968 2.968 51.796 1.00 51.88 687 SER A C 1
ATOM 4984 O O . SER A 1 687 ? -28.492 1.980 51.248 1.00 51.88 687 SER A O 1
ATOM 4986 N N . GLY A 1 688 ? -29.504 3.990 51.113 1.00 63.69 688 GLY A N 1
ATOM 4987 C CA . GLY A 1 688 ? -29.657 4.030 49.651 1.00 63.69 688 GLY A CA 1
ATOM 4988 C C . GLY A 1 688 ? -28.390 3.689 48.847 1.00 63.69 688 GLY A C 1
ATOM 4989 O O . GLY A 1 688 ? -27.285 3.676 49.383 1.00 63.69 688 GLY A O 1
ATOM 4990 N N . MET A 1 689 ? -28.565 3.414 47.548 1.00 73.44 689 MET A N 1
ATOM 4991 C CA . MET A 1 689 ? -27.478 3.026 46.634 1.00 73.44 689 MET A CA 1
ATOM 4992 C C . MET A 1 689 ? -26.249 3.943 46.772 1.00 73.44 689 MET A C 1
ATOM 4994 O O . MET A 1 689 ? -26.377 5.167 46.845 1.00 73.44 689 MET A O 1
ATOM 4998 N N . LEU A 1 690 ? -25.048 3.361 46.767 1.00 76.94 690 LEU A N 1
ATOM 4999 C CA . LEU A 1 690 ? -23.799 4.117 46.798 1.00 76.94 690 LEU A CA 1
ATOM 5000 C C . LEU A 1 690 ? -23.557 4.760 45.429 1.00 76.94 690 LEU A C 1
ATOM 5002 O O . LEU A 1 690 ? -23.436 4.061 44.423 1.00 76.94 690 LEU A O 1
ATOM 5006 N N . ARG A 1 691 ? -23.437 6.090 45.398 1.00 82.75 691 ARG A N 1
ATOM 5007 C CA . ARG A 1 691 ? -23.052 6.837 44.195 1.00 82.75 691 ARG A CA 1
ATOM 5008 C C . ARG A 1 691 ? -21.532 6.875 44.035 1.00 82.75 691 ARG A C 1
ATOM 5010 O O . ARG A 1 691 ? -20.830 7.261 44.970 1.00 82.75 691 ARG A O 1
ATOM 5017 N N . ILE A 1 692 ? -21.027 6.540 42.849 1.00 84.75 692 ILE A N 1
ATOM 5018 C CA . ILE A 1 692 ? -19.593 6.491 42.541 1.00 84.75 692 ILE A CA 1
ATOM 5019 C C . ILE A 1 692 ? -19.230 7.538 41.475 1.00 84.75 692 ILE A C 1
ATOM 5021 O O . ILE A 1 692 ? -19.677 7.426 40.337 1.00 84.75 692 ILE A O 1
ATOM 5025 N N . PRO A 1 693 ? -18.370 8.519 41.797 1.00 82.94 693 PRO A N 1
ATOM 5026 C CA . PRO A 1 693 ? -18.067 9.009 43.145 1.00 82.94 693 PRO A CA 1
ATOM 5027 C C . PRO A 1 693 ? -19.271 9.753 43.763 1.00 82.94 693 PRO A C 1
ATOM 5029 O O . PRO A 1 693 ? -20.250 10.087 43.084 1.00 82.94 693 PRO A O 1
ATOM 5032 N N . ALA A 1 694 ? -19.187 10.060 45.059 1.00 80.38 694 ALA A N 1
ATOM 5033 C CA . ALA A 1 694 ? -20.181 10.893 45.737 1.00 80.38 694 ALA A CA 1
ATOM 5034 C C . ALA A 1 694 ? -20.358 12.239 45.011 1.00 80.38 694 ALA A C 1
ATOM 5036 O O . ALA A 1 694 ? -19.387 12.812 44.512 1.00 80.38 694 ALA A O 1
ATOM 5037 N N . ALA A 1 695 ? -21.602 12.717 44.919 1.00 78.81 695 ALA A N 1
ATOM 5038 C CA . ALA A 1 695 ? -21.887 13.998 44.284 1.00 78.81 695 ALA A CA 1
ATOM 5039 C C . ALA A 1 695 ? -21.340 15.163 45.131 1.00 78.81 695 ALA A C 1
ATOM 5041 O O . ALA A 1 695 ? -21.420 15.089 46.360 1.00 78.81 695 ALA A O 1
ATOM 5042 N N . PRO A 1 696 ? -20.849 16.242 44.494 1.00 80.12 696 PRO A N 1
ATOM 5043 C CA . PRO A 1 696 ? -20.612 17.524 45.144 1.00 80.12 696 PRO A CA 1
ATOM 5044 C C . PRO A 1 696 ? -21.817 17.952 45.983 1.00 80.12 696 PRO A C 1
ATOM 5046 O O . PRO A 1 696 ? -22.920 18.076 45.453 1.00 80.12 696 PRO A O 1
ATOM 5049 N N . SER A 1 697 ? -21.622 18.137 47.288 1.00 68.94 697 SER A N 1
ATOM 5050 C CA . SER A 1 697 ? -22.708 18.472 48.225 1.00 68.94 697 SER A CA 1
ATOM 5051 C C . SER A 1 697 ? -22.649 19.915 48.726 1.00 68.94 697 SER A C 1
ATOM 5053 O O . SER A 1 697 ? -23.632 20.410 49.270 1.00 68.94 697 SER A O 1
ATOM 5055 N N . ALA A 1 698 ? -21.509 20.594 48.560 1.00 70.69 698 ALA A N 1
ATOM 5056 C CA . ALA A 1 698 ? -21.296 21.966 49.013 1.00 70.69 698 ALA A CA 1
ATOM 5057 C C . ALA A 1 698 ? -21.361 22.972 47.852 1.00 70.69 698 ALA A C 1
ATOM 5059 O O . ALA A 1 698 ? -20.870 22.705 46.753 1.00 70.69 698 ALA A O 1
ATOM 5060 N N . ALA A 1 699 ? -21.924 24.156 48.113 1.00 52.62 699 ALA A N 1
ATOM 5061 C CA . ALA A 1 699 ? -21.933 25.276 47.175 1.00 52.62 699 ALA A CA 1
ATOM 5062 C C . ALA A 1 699 ? -20.486 25.721 46.878 1.00 52.62 699 ALA A C 1
ATOM 5064 O O . ALA A 1 699 ? -19.857 26.383 47.697 1.00 52.62 699 ALA A O 1
ATOM 5065 N N . GLY A 1 700 ? -19.943 25.297 45.731 1.00 61.53 700 GLY A N 1
ATOM 5066 C CA . GLY A 1 700 ? -18.560 25.556 45.303 1.00 61.53 700 GLY A CA 1
ATOM 5067 C C . GLY A 1 700 ? -17.783 24.301 44.893 1.00 61.53 700 GLY A C 1
ATOM 5068 O O . GLY A 1 700 ? -16.819 24.401 44.135 1.00 61.53 700 GLY A O 1
ATOM 5069 N N . GLU A 1 701 ? -18.217 23.110 45.319 1.00 68.12 701 GLU A N 1
ATOM 5070 C CA . GLU A 1 701 ? -17.668 21.860 44.797 1.00 68.12 701 GLU A CA 1
ATOM 5071 C C . GLU A 1 701 ? -18.192 21.628 43.376 1.00 68.12 701 GLU A C 1
ATOM 5073 O O . GLU A 1 701 ? -19.395 21.626 43.116 1.00 68.12 701 GLU A O 1
ATOM 5078 N N . THR A 1 702 ? -17.275 21.420 42.438 1.00 73.94 702 THR A N 1
ATOM 5079 C CA . THR A 1 702 ? -17.604 21.070 41.060 1.00 73.94 702 THR A CA 1
ATOM 5080 C C . THR A 1 702 ? -16.881 19.793 40.668 1.00 73.94 702 THR A C 1
ATOM 5082 O O . THR A 1 702 ? -15.899 19.389 41.290 1.00 73.94 702 THR A O 1
ATOM 5085 N N . TRP A 1 703 ? -17.379 19.130 39.631 1.00 75.12 703 TRP A N 1
ATOM 5086 C CA . TRP A 1 703 ? -16.715 17.982 39.031 1.00 75.12 703 TRP A CA 1
ATOM 5087 C C . TRP A 1 703 ? -15.397 18.411 38.373 1.00 75.12 703 TRP A C 1
ATOM 5089 O O . TRP A 1 703 ? -15.351 18.725 37.187 1.00 75.12 703 TRP A O 1
ATOM 5099 N N . ILE A 1 704 ? -14.322 18.442 39.155 1.00 82.38 704 ILE A N 1
ATOM 5100 C CA . ILE A 1 704 ? -12.950 18.674 38.691 1.00 82.38 704 ILE A CA 1
ATOM 5101 C C . ILE A 1 704 ? -12.084 17.451 38.994 1.00 82.38 704 ILE A C 1
ATOM 5103 O O . ILE A 1 704 ? -12.374 16.682 39.912 1.00 82.38 704 ILE A O 1
ATOM 5107 N N . ASP A 1 705 ? -11.007 17.271 38.232 1.00 87.06 705 ASP A N 1
ATOM 5108 C CA . ASP A 1 705 ? -10.147 16.082 38.317 1.00 87.06 705 ASP A CA 1
ATOM 5109 C C . ASP A 1 705 ? -9.612 15.839 39.734 1.00 87.06 705 ASP A C 1
ATOM 5111 O O . ASP A 1 705 ? -9.606 14.705 40.219 1.00 87.06 705 ASP A O 1
ATOM 5115 N N . SER A 1 706 ? -9.251 16.909 40.448 1.00 87.56 706 SER A N 1
ATOM 5116 C CA . SER A 1 706 ? -8.794 16.840 41.840 1.00 87.56 706 SER A CA 1
ATOM 5117 C C . SER A 1 706 ? -9.885 16.361 42.802 1.00 87.56 706 SER A C 1
ATOM 5119 O O . SER A 1 706 ? -9.596 15.570 43.702 1.00 87.56 706 SER A O 1
ATOM 5121 N N . TYR A 1 707 ? -11.143 16.767 42.599 1.00 87.19 707 TYR A N 1
ATOM 5122 C CA . TYR A 1 707 ? -12.279 16.318 43.406 1.00 87.19 707 TYR A CA 1
ATOM 5123 C C . TYR A 1 707 ? -12.484 14.810 43.264 1.00 87.19 707 TYR A C 1
ATOM 5125 O O . TYR A 1 707 ? -12.582 14.087 44.254 1.00 87.19 707 TYR A O 1
ATOM 5133 N N . ILE A 1 708 ? -12.488 14.322 42.025 1.00 88.69 708 ILE A N 1
ATOM 5134 C CA . ILE A 1 708 ? -12.710 12.906 41.719 1.00 88.69 708 ILE A CA 1
ATOM 5135 C C . ILE A 1 708 ? -11.554 12.068 42.268 1.00 88.69 708 ILE A C 1
ATOM 5137 O O . ILE A 1 708 ? -11.794 11.105 42.995 1.00 88.69 708 ILE A O 1
ATOM 5141 N N . THR A 1 709 ? -10.311 12.499 42.028 1.00 91.19 709 THR A N 1
ATOM 5142 C CA . THR A 1 709 ? -9.104 11.886 42.610 1.00 91.19 709 THR A CA 1
ATOM 5143 C C . THR A 1 709 ? -9.211 11.792 44.136 1.00 91.19 709 THR A C 1
ATOM 5145 O O . THR A 1 709 ? -8.919 10.751 44.723 1.00 91.19 709 THR A O 1
ATOM 5148 N N . THR A 1 710 ? -9.696 12.852 44.792 1.00 90.88 710 THR A N 1
ATOM 5149 C CA . THR A 1 710 ? -9.895 12.878 46.249 1.00 90.88 710 THR A CA 1
ATOM 5150 C C . THR A 1 710 ? -10.941 11.859 46.695 1.00 90.88 710 THR A C 1
ATOM 5152 O O . THR A 1 710 ? -10.693 11.105 47.633 1.00 90.88 710 THR A O 1
ATOM 5155 N N . LYS A 1 711 ? -12.093 11.771 46.016 1.00 88.38 711 LYS A N 1
ATOM 5156 C CA . LYS A 1 711 ? -13.146 10.808 46.381 1.00 88.38 711 LYS A CA 1
ATOM 5157 C C . LYS A 1 711 ? -12.718 9.355 46.174 1.00 88.38 711 LYS A C 1
ATOM 5159 O O . LYS A 1 711 ? -13.076 8.514 46.989 1.00 88.38 711 LYS A O 1
ATOM 5164 N N . PHE A 1 712 ? -11.927 9.056 45.145 1.00 91.00 712 PHE A N 1
ATOM 5165 C CA . PHE A 1 712 ? -11.402 7.706 44.890 1.00 91.00 712 PHE A CA 1
ATOM 5166 C C . PHE A 1 712 ? -10.269 7.281 45.844 1.00 91.00 712 PHE A C 1
ATOM 5168 O O . PHE A 1 712 ? -9.994 6.085 45.993 1.00 91.00 712 PHE A O 1
ATOM 5175 N N . ASN A 1 713 ? -9.628 8.244 46.510 1.00 90.75 713 ASN A N 1
ATOM 5176 C CA . ASN A 1 713 ? -8.636 8.007 47.561 1.00 90.75 713 ASN A CA 1
ATOM 5177 C C . ASN A 1 713 ? -9.223 8.083 48.985 1.00 90.75 713 ASN A C 1
ATOM 5179 O O . ASN A 1 713 ? -8.493 7.845 49.944 1.00 90.75 713 ASN A O 1
ATOM 5183 N N . ALA A 1 714 ? -10.520 8.370 49.136 1.00 85.88 714 ALA A N 1
ATOM 5184 C CA . ALA A 1 714 ? -11.201 8.484 50.425 1.00 85.88 714 ALA A CA 1
ATOM 5185 C C . ALA A 1 714 ? -12.234 7.365 50.647 1.00 85.88 714 ALA A C 1
ATOM 5187 O O . ALA A 1 714 ? -12.754 6.764 49.703 1.00 85.88 714 ALA A O 1
ATOM 5188 N N . THR A 1 715 ? -12.571 7.108 51.912 1.00 79.00 715 THR A N 1
ATOM 5189 C CA . THR A 1 715 ? -13.640 6.178 52.304 1.00 79.00 715 THR A CA 1
ATOM 5190 C C . THR A 1 715 ? -14.992 6.670 51.756 1.00 79.00 715 THR A C 1
ATOM 5192 O O . THR A 1 715 ? -15.274 7.867 51.854 1.00 79.00 715 THR A O 1
ATOM 5195 N N . PRO A 1 716 ? -15.851 5.795 51.189 1.00 77.75 716 PRO A N 1
ATOM 5196 C CA . PRO A 1 716 ? -15.744 4.332 51.162 1.00 77.75 716 PRO A CA 1
ATOM 5197 C C . PRO A 1 716 ? -14.873 3.747 50.039 1.00 77.75 716 PRO A C 1
ATOM 5199 O O . PRO A 1 716 ? -14.492 2.585 50.149 1.00 77.75 716 PRO A O 1
ATOM 5202 N N . LEU A 1 717 ? -14.524 4.496 48.988 1.00 82.75 717 LEU A N 1
ATOM 5203 C CA . LEU A 1 717 ? -13.857 3.942 47.798 1.00 82.75 717 LEU A CA 1
ATOM 5204 C C . LEU A 1 717 ? -12.418 3.476 48.057 1.00 82.75 717 LEU A C 1
ATOM 5206 O O . LEU A 1 717 ? -11.976 2.516 47.432 1.00 82.75 717 LEU A O 1
ATOM 5210 N N . SER A 1 718 ? -11.702 4.092 49.000 1.00 85.06 718 SER A N 1
ATOM 5211 C CA . SER A 1 718 ? -10.344 3.677 49.390 1.00 85.06 718 SER A CA 1
ATOM 5212 C C . SER A 1 718 ? -10.255 2.237 49.905 1.00 85.06 718 SER A C 1
ATOM 5214 O O . SER A 1 718 ? -9.188 1.636 49.819 1.00 85.06 718 SER A O 1
ATOM 5216 N N . ASN A 1 719 ? -11.362 1.678 50.405 1.00 79.94 719 ASN A N 1
ATOM 5217 C CA . ASN A 1 719 ? -11.441 0.293 50.879 1.00 79.94 719 ASN A CA 1
ATOM 5218 C C . ASN A 1 719 ? -11.563 -0.726 49.729 1.00 79.94 719 ASN A C 1
ATOM 5220 O O . ASN A 1 719 ? -11.509 -1.923 49.979 1.00 79.94 719 ASN A O 1
ATOM 5224 N N . ILE A 1 720 ? -11.746 -0.276 48.482 1.00 81.38 720 ILE A N 1
ATOM 5225 C CA . ILE A 1 720 ? -11.849 -1.131 47.295 1.00 81.38 720 ILE A CA 1
ATOM 5226 C C . ILE A 1 720 ? -10.449 -1.350 46.695 1.00 81.38 720 ILE A C 1
ATOM 5228 O O . ILE A 1 720 ? -9.620 -0.428 46.653 1.00 81.38 720 ILE A O 1
ATOM 5232 N N . ALA A 1 721 ? -10.189 -2.555 46.175 1.00 86.50 721 ALA A N 1
ATOM 5233 C CA . ALA A 1 721 ? -8.964 -2.880 45.444 1.00 86.50 721 ALA A CA 1
ATOM 5234 C C . ALA A 1 721 ? -8.608 -1.830 44.368 1.00 86.50 721 ALA A C 1
ATOM 5236 O O . ALA A 1 721 ? -9.477 -1.280 43.683 1.00 86.50 721 ALA A O 1
ATOM 5237 N N . MET A 1 722 ? -7.307 -1.550 44.207 1.00 89.31 722 MET A N 1
ATOM 5238 C CA . MET A 1 722 ? -6.828 -0.529 43.265 1.00 89.31 722 MET A CA 1
ATOM 5239 C C . MET A 1 722 ? -7.242 -0.834 41.820 1.00 89.31 722 MET A C 1
ATOM 5241 O O . MET A 1 722 ? -7.701 0.059 41.117 1.00 89.31 722 MET A O 1
ATOM 5245 N N . SER A 1 723 ? -7.157 -2.097 41.392 1.00 89.19 723 SER A N 1
ATOM 5246 C CA . SER A 1 723 ? -7.578 -2.535 40.054 1.00 89.19 723 SER A CA 1
ATOM 5247 C C . SER A 1 723 ? -9.031 -2.159 39.748 1.00 89.19 723 SER A C 1
ATOM 5249 O O . SER A 1 723 ? -9.319 -1.601 38.689 1.00 89.19 723 SER A O 1
ATOM 5251 N N . THR A 1 724 ? -9.944 -2.382 40.695 1.00 87.75 724 THR A N 1
ATOM 5252 C CA . THR A 1 724 ? -11.361 -2.023 40.561 1.00 87.75 724 THR A CA 1
ATOM 5253 C C . THR A 1 724 ? -11.556 -0.510 40.530 1.00 87.75 724 THR A C 1
ATOM 5255 O O . THR A 1 724 ? -12.337 -0.016 39.724 1.00 87.75 724 THR A O 1
ATOM 5258 N N . ARG A 1 725 ? -10.822 0.255 41.350 1.00 89.38 725 ARG A N 1
ATOM 5259 C CA . ARG A 1 725 ? -10.876 1.727 41.317 1.00 89.38 725 ARG A CA 1
ATOM 5260 C C . ARG A 1 725 ? -10.439 2.294 39.967 1.00 89.38 725 ARG A C 1
ATOM 5262 O O . ARG A 1 725 ? -11.130 3.155 39.431 1.00 89.38 725 ARG A O 1
ATOM 5269 N N . LEU A 1 726 ? -9.342 1.793 39.400 1.00 91.44 726 LEU A N 1
ATOM 5270 C CA . LEU A 1 726 ? -8.869 2.208 38.075 1.00 91.44 726 LEU A CA 1
ATOM 5271 C C . LEU A 1 726 ? -9.834 1.773 36.964 1.00 91.44 726 LEU A C 1
ATOM 5273 O O . LEU A 1 726 ? -10.084 2.539 36.040 1.00 91.44 726 LEU A O 1
ATOM 5277 N N . THR A 1 727 ? -10.448 0.594 37.094 1.00 88.69 727 THR A N 1
ATOM 5278 C CA . THR A 1 727 ? -11.487 0.118 36.165 1.00 88.69 727 THR A CA 1
ATOM 5279 C C . THR A 1 727 ? -12.731 1.010 36.204 1.00 88.69 727 THR A C 1
ATOM 5281 O O . THR A 1 727 ? -13.236 1.403 35.158 1.00 88.69 727 THR A O 1
ATOM 5284 N N . LEU A 1 728 ? -13.193 1.402 37.396 1.00 88.69 728 LEU A N 1
ATOM 5285 C CA . LEU A 1 728 ? -14.307 2.341 37.561 1.00 88.69 728 LEU A CA 1
ATOM 5286 C C . LEU A 1 728 ? -13.977 3.724 36.984 1.00 88.69 728 LEU A C 1
ATOM 5288 O O . LEU A 1 728 ? -14.839 4.350 36.378 1.00 88.69 728 LEU A O 1
ATOM 5292 N N . LEU A 1 729 ? -12.738 4.199 37.131 1.00 90.44 729 LEU A N 1
ATOM 5293 C CA . LEU A 1 729 ? -12.290 5.442 36.496 1.00 90.44 729 LEU A CA 1
ATOM 5294 C C . LEU A 1 729 ? -12.296 5.335 34.968 1.00 90.44 729 LEU A C 1
ATOM 5296 O O . LEU A 1 729 ? -12.770 6.261 34.311 1.00 90.44 729 LEU A O 1
ATOM 5300 N N . ASN A 1 730 ? -11.842 4.204 34.418 1.00 87.88 730 ASN A N 1
ATOM 5301 C CA . ASN A 1 730 ? -11.922 3.926 32.984 1.00 87.88 730 ASN A CA 1
ATOM 5302 C C . ASN A 1 730 ? -13.374 3.925 32.487 1.00 87.88 730 ASN A C 1
ATOM 5304 O O . ASN A 1 730 ? -13.674 4.582 31.496 1.00 87.88 730 ASN A O 1
ATOM 5308 N N . TYR A 1 731 ? -14.290 3.292 33.226 1.00 87.25 731 TYR A N 1
ATOM 5309 C CA . TYR A 1 731 ? -15.728 3.294 32.929 1.00 87.25 731 TYR A CA 1
ATOM 5310 C C . TYR A 1 731 ? -16.366 4.696 32.997 1.00 87.25 731 TYR A C 1
ATOM 5312 O O . TYR A 1 731 ? -17.282 5.020 32.241 1.00 87.25 731 TYR A O 1
ATOM 5320 N N . LEU A 1 732 ? -15.877 5.558 33.893 1.00 87.88 732 LEU A N 1
ATOM 5321 C CA . LEU A 1 732 ? -16.290 6.962 33.988 1.00 87.88 732 LEU A CA 1
ATOM 5322 C C . LEU A 1 732 ? -15.664 7.856 32.899 1.00 87.88 732 LEU A C 1
ATOM 5324 O O . LEU A 1 732 ? -15.927 9.056 32.900 1.00 87.88 732 LEU A O 1
ATOM 5328 N N . GLY A 1 733 ? -14.858 7.300 31.986 1.00 85.94 733 GLY A N 1
ATOM 5329 C CA . GLY A 1 733 ? -14.282 7.994 30.832 1.00 85.94 733 GLY A CA 1
ATOM 5330 C C . GLY A 1 733 ? -12.873 8.558 31.038 1.00 85.94 733 GLY A C 1
ATOM 5331 O O . GLY A 1 733 ? -12.382 9.286 30.176 1.00 85.94 733 GLY A O 1
ATOM 5332 N N . TYR A 1 734 ? -12.203 8.248 32.153 1.00 88.06 734 TYR A N 1
ATOM 5333 C CA . TYR A 1 734 ? -10.770 8.520 32.307 1.00 88.06 734 TYR A CA 1
ATOM 5334 C C . TYR A 1 734 ? -9.927 7.446 31.605 1.00 88.06 734 TYR A C 1
ATOM 5336 O O . TYR A 1 734 ? -10.422 6.382 31.246 1.00 88.06 734 TYR A O 1
ATOM 5344 N N . VAL A 1 735 ? -8.636 7.718 31.406 1.00 87.06 735 VAL A N 1
ATOM 5345 C CA . VAL A 1 735 ? -7.685 6.741 30.856 1.00 87.06 735 VAL A CA 1
ATOM 5346 C C . VAL A 1 735 ? -6.655 6.423 31.927 1.00 87.06 735 VAL A C 1
ATOM 5348 O O . VAL A 1 735 ? -5.844 7.276 32.280 1.00 87.06 735 VAL A O 1
ATOM 5351 N N . GLN A 1 736 ? -6.727 5.221 32.492 1.00 87.69 736 GLN A N 1
ATOM 5352 C CA . GLN A 1 736 ? -5.881 4.751 33.584 1.00 87.69 736 GLN A CA 1
ATOM 5353 C C . GLN A 1 736 ? -5.254 3.395 33.232 1.00 87.69 736 GLN A C 1
ATOM 5355 O O . GLN A 1 736 ? -5.985 2.457 32.892 1.00 87.69 736 GLN A O 1
ATOM 5360 N N . PRO A 1 737 ? -3.918 3.253 33.333 1.00 85.31 737 PRO A N 1
ATOM 5361 C CA . PRO A 1 737 ? -3.261 1.972 33.114 1.00 85.31 737 PRO A CA 1
ATOM 5362 C C . PRO A 1 737 ? -3.653 0.986 34.219 1.00 85.31 737 PRO A C 1
ATOM 5364 O O . PRO A 1 737 ? -3.646 1.331 35.397 1.00 85.31 737 PRO A O 1
ATOM 5367 N N . LEU A 1 738 ? -3.966 -0.259 33.851 1.00 85.25 738 LEU A N 1
ATOM 5368 C CA . LEU A 1 738 ? -4.301 -1.322 34.812 1.00 85.25 738 LEU A CA 1
ATOM 5369 C C . LEU A 1 738 ? -3.072 -2.126 35.275 1.00 85.25 738 LEU A C 1
ATOM 5371 O O . LEU A 1 738 ? -3.193 -2.997 36.133 1.00 85.25 738 LEU A O 1
ATOM 5375 N N . SER A 1 739 ? -1.892 -1.845 34.714 1.00 84.06 739 SER A N 1
ATOM 5376 C CA . SER A 1 739 ? -0.622 -2.464 35.093 1.00 84.06 739 SER A CA 1
ATOM 5377 C C . SER A 1 739 ? 0.560 -1.532 34.775 1.00 84.06 739 SER A C 1
ATOM 5379 O O . SER A 1 739 ? 0.590 -0.982 33.670 1.00 84.06 739 SER A O 1
ATOM 5381 N N . PRO A 1 740 ? 1.538 -1.363 35.691 1.00 88.12 740 PRO A N 1
ATOM 5382 C CA . PRO A 1 740 ? 1.521 -1.827 37.083 1.00 88.12 740 PRO A CA 1
ATOM 5383 C C . PRO A 1 740 ? 0.499 -1.047 37.933 1.00 88.12 740 PRO A C 1
ATOM 5385 O O . PRO A 1 740 ? 0.129 0.077 37.601 1.00 88.12 740 PRO A O 1
ATOM 5388 N N . LEU A 1 741 ? 0.043 -1.636 39.045 1.00 89.81 741 LEU A N 1
ATOM 5389 C CA . LEU A 1 741 ? -0.920 -0.985 39.941 1.00 89.81 741 LEU A CA 1
ATOM 5390 C C . LEU A 1 741 ? -0.222 0.049 40.853 1.00 89.81 741 LEU A C 1
ATOM 5392 O O . LEU A 1 741 ? 0.726 -0.315 41.553 1.00 89.81 741 LEU A O 1
ATOM 5396 N N . PRO A 1 742 ? -0.682 1.314 40.894 1.00 89.75 742 PRO A N 1
ATOM 5397 C CA . PRO A 1 742 ? -0.146 2.338 41.784 1.00 89.75 742 PRO A CA 1
ATOM 5398 C C . PRO A 1 742 ? -0.612 2.134 43.237 1.00 89.75 742 PRO A C 1
ATOM 5400 O O . PRO A 1 742 ? -1.588 1.436 43.508 1.00 89.75 742 PRO A O 1
ATOM 5403 N N . SER A 1 743 ? 0.068 2.771 44.194 1.00 86.06 743 SER A N 1
ATOM 5404 C CA . SER A 1 743 ? -0.301 2.724 45.621 1.00 86.06 743 SER A CA 1
ATOM 5405 C C . SER A 1 743 ? -1.508 3.608 45.966 1.00 86.06 743 SER A C 1
ATOM 5407 O O . SER A 1 743 ? -2.283 3.279 46.864 1.00 86.06 743 SER A O 1
ATOM 5409 N N . THR A 1 744 ? -1.708 4.703 45.231 1.00 89.69 744 THR A N 1
ATOM 5410 C CA . THR A 1 744 ? -2.871 5.599 45.312 1.00 89.69 744 THR A CA 1
ATOM 5411 C C . THR A 1 744 ? -3.397 5.903 43.913 1.00 89.69 744 THR A C 1
ATOM 5413 O O . THR A 1 744 ? -2.697 5.700 42.921 1.00 89.69 744 THR A O 1
ATOM 5416 N N . VAL A 1 745 ? -4.641 6.378 43.814 1.00 91.19 745 VAL A N 1
ATOM 5417 C CA . VAL A 1 745 ? -5.167 6.850 42.529 1.00 91.19 745 VAL A CA 1
ATOM 5418 C C . VAL A 1 745 ? -4.384 8.104 42.126 1.00 91.19 745 VAL A C 1
ATOM 5420 O O . VAL A 1 745 ? -4.353 9.053 42.922 1.00 91.19 745 VAL A O 1
ATOM 5423 N N . PRO A 1 746 ? -3.738 8.111 40.943 1.00 89.94 746 PRO A N 1
ATOM 5424 C CA . PRO A 1 746 ? -2.912 9.225 40.498 1.00 89.94 746 PRO A CA 1
ATOM 5425 C C . PRO A 1 746 ? -3.770 10.441 40.139 1.00 89.94 746 PRO A C 1
ATOM 5427 O O . PRO A 1 746 ? -4.995 10.360 40.030 1.00 89.94 746 PRO A O 1
ATOM 5430 N N . ALA A 1 747 ? -3.114 11.584 39.938 1.00 89.31 747 ALA A N 1
ATOM 5431 C CA . ALA A 1 747 ? -3.783 12.775 39.434 1.00 89.31 747 ALA A CA 1
ATOM 5432 C C . ALA A 1 747 ? -4.424 12.483 38.068 1.00 89.31 747 ALA A C 1
ATOM 5434 O O . ALA A 1 747 ? -3.759 12.008 37.146 1.00 89.31 747 ALA A O 1
ATOM 5435 N N . LEU A 1 748 ? -5.719 12.766 37.959 1.00 89.44 748 LEU A N 1
ATOM 5436 C CA . LEU A 1 748 ? -6.477 12.537 36.736 1.00 89.44 748 LEU A CA 1
ATOM 5437 C C . LEU A 1 748 ? -6.292 13.686 35.740 1.00 89.44 748 LEU A C 1
ATOM 5439 O O . LEU A 1 748 ? -6.191 14.853 36.119 1.00 89.44 748 LEU A O 1
ATOM 5443 N N . SER A 1 749 ? -6.323 13.343 34.458 1.00 86.12 749 SER A N 1
ATOM 5444 C CA . SER A 1 749 ? -6.462 14.277 33.345 1.00 86.12 749 SER A CA 1
ATOM 5445 C C . SER A 1 749 ? -7.552 13.760 32.413 1.00 86.12 749 SER A C 1
ATOM 5447 O O . SER A 1 749 ? -7.637 12.559 32.143 1.00 86.12 749 SER A O 1
ATOM 5449 N N . ALA A 1 750 ? -8.433 14.646 31.949 1.00 81.19 750 ALA A N 1
ATOM 5450 C CA . ALA A 1 750 ? -9.445 14.221 30.991 1.00 81.19 750 ALA A CA 1
ATOM 5451 C C . ALA A 1 750 ? -8.863 14.045 29.588 1.00 81.19 750 ALA A C 1
ATOM 5453 O O . ALA A 1 750 ? -8.070 14.887 29.150 1.00 81.19 750 ALA A O 1
ATOM 5454 N N . PRO A 1 751 ? -9.325 13.022 28.858 1.00 80.44 751 PRO A N 1
ATOM 5455 C CA . PRO A 1 751 ? -8.988 12.841 27.458 1.00 80.44 751 PRO A CA 1
ATOM 5456 C C . PRO A 1 751 ? -9.568 13.954 26.573 1.00 80.44 751 PRO A C 1
ATOM 5458 O O . PRO A 1 751 ? -10.515 14.661 26.933 1.00 80.44 751 PRO A O 1
ATOM 5461 N N . THR A 1 752 ? -9.000 14.086 25.376 1.00 75.38 752 THR A N 1
ATOM 5462 C CA . THR A 1 752 ? -9.481 14.990 24.319 1.00 75.38 752 THR A CA 1
ATOM 5463 C C . THR A 1 752 ? -10.753 14.492 23.635 1.00 75.38 752 THR A C 1
ATOM 5465 O O . THR A 1 752 ? -11.506 15.289 23.083 1.00 75.38 752 THR A O 1
ATOM 5468 N N . VAL A 1 753 ? -11.024 13.190 23.716 1.00 71.19 753 VAL A N 1
ATOM 5469 C CA . VAL A 1 753 ? -12.192 12.508 23.140 1.00 71.19 753 VAL A CA 1
ATOM 5470 C C . VAL A 1 753 ? -12.872 11.635 24.197 1.00 71.19 753 VAL A C 1
ATOM 5472 O O . VAL A 1 753 ? -12.267 11.330 25.223 1.00 71.19 753 VAL A O 1
ATOM 5475 N N . LYS A 1 754 ? -14.126 11.219 23.970 1.00 72.62 754 LYS A N 1
ATOM 5476 C CA . LYS A 1 754 ? -14.794 10.240 24.845 1.00 72.62 754 LYS A CA 1
ATOM 5477 C C . LYS A 1 754 ? -14.041 8.903 24.750 1.00 72.62 754 LYS A C 1
ATOM 5479 O O . LYS A 1 754 ? -14.144 8.226 23.735 1.00 72.62 754 LYS A O 1
ATOM 5484 N N . ALA A 1 755 ? -13.255 8.562 25.769 1.00 65.06 755 ALA A N 1
ATOM 5485 C CA . ALA A 1 755 ? -12.468 7.331 25.812 1.00 65.06 755 ALA A CA 1
ATOM 5486 C C . ALA A 1 755 ? -13.234 6.195 26.512 1.00 65.06 755 ALA A C 1
ATOM 5488 O O . ALA A 1 755 ? -14.062 6.461 27.383 1.00 65.06 755 ALA A O 1
ATOM 5489 N N . ASN A 1 756 ? -12.900 4.944 26.167 1.00 70.06 756 ASN A N 1
ATOM 5490 C CA . ASN A 1 756 ? -13.348 3.722 26.855 1.00 70.06 756 ASN A CA 1
ATOM 5491 C C . ASN A 1 756 ? -14.876 3.564 26.980 1.00 70.06 756 ASN A C 1
ATOM 5493 O O . ASN A 1 756 ? -15.353 3.050 27.989 1.00 70.06 756 ASN A O 1
ATOM 5497 N N . PHE A 1 757 ? -15.637 4.012 25.979 1.00 74.44 757 PHE A N 1
ATOM 5498 C CA . PHE A 1 757 ? -17.092 3.882 25.960 1.00 74.44 757 PHE A CA 1
ATOM 5499 C C . PHE A 1 757 ? -17.530 3.100 24.727 1.00 74.44 757 PHE A C 1
ATOM 5501 O O . PHE A 1 757 ? -17.455 3.633 23.629 1.00 74.44 757 PHE A O 1
ATOM 5508 N N . ALA A 1 758 ? -17.978 1.862 24.927 1.00 71.94 758 ALA A N 1
ATOM 5509 C CA . ALA A 1 758 ? -18.399 0.948 23.874 1.00 71.94 758 ALA A CA 1
ATOM 5510 C C . ALA A 1 758 ? -19.551 0.061 24.376 1.00 71.94 758 ALA A C 1
ATOM 5512 O O . ALA A 1 758 ? -19.363 -0.914 25.104 1.00 71.94 758 ALA A O 1
ATOM 5513 N N . THR A 1 759 ? -20.781 0.373 23.959 1.00 74.75 759 THR A N 1
ATOM 5514 C CA . THR A 1 759 ? -21.989 -0.322 24.449 1.00 74.75 759 THR A CA 1
ATOM 5515 C C . THR A 1 759 ? -22.442 -1.505 23.586 1.00 74.75 759 THR A C 1
ATOM 5517 O O . THR A 1 759 ? -23.589 -1.933 23.706 1.00 74.75 759 THR A O 1
ATOM 5520 N N . GLY A 1 760 ? -21.576 -2.066 22.730 1.00 73.81 760 GLY A N 1
ATOM 5521 C CA . GLY A 1 760 ? -21.938 -3.021 21.667 1.00 73.81 760 GLY A CA 1
ATOM 5522 C C . GLY A 1 760 ? -22.828 -4.194 22.082 1.00 73.81 760 GLY A C 1
ATOM 5523 O O . GLY A 1 760 ? -23.681 -4.626 21.315 1.00 73.81 760 GLY A O 1
ATOM 5524 N N . GLY A 1 761 ? -22.726 -4.649 23.331 1.00 69.19 761 GLY A N 1
ATOM 5525 C CA . GLY A 1 761 ? -23.602 -5.678 23.898 1.00 69.19 761 GLY A CA 1
ATOM 5526 C C . GLY A 1 761 ? -25.076 -5.326 24.052 1.00 69.19 761 GLY A C 1
ATOM 5527 O O . GLY A 1 761 ? -25.865 -6.187 24.440 1.00 69.19 761 GLY A O 1
ATOM 5528 N N . ILE A 1 762 ? -25.466 -4.084 23.762 1.00 79.31 762 ILE A N 1
ATOM 5529 C CA . ILE A 1 762 ? -26.859 -3.651 23.809 1.00 79.31 762 ILE A CA 1
ATOM 5530 C C . ILE A 1 762 ? -27.772 -4.544 22.970 1.00 79.31 762 ILE A C 1
ATOM 5532 O O . ILE A 1 762 ? -28.934 -4.712 23.322 1.00 79.31 762 ILE A O 1
ATOM 5536 N N . ILE A 1 763 ? -27.239 -5.169 21.917 1.00 76.56 763 ILE A N 1
ATOM 5537 C CA . ILE A 1 763 ? -27.938 -6.100 21.026 1.00 76.56 763 ILE A CA 1
ATOM 5538 C C . ILE A 1 763 ? -28.655 -7.248 21.756 1.00 76.56 763 ILE A C 1
ATOM 5540 O O . ILE A 1 763 ? -29.706 -7.686 21.296 1.00 76.56 763 ILE A O 1
ATOM 5544 N N . HIS A 1 764 ? -28.144 -7.677 22.916 1.00 76.38 764 HIS A N 1
ATOM 5545 C CA . HIS A 1 764 ? -28.735 -8.747 23.728 1.00 76.38 764 HIS A CA 1
ATOM 5546 C C . HIS A 1 764 ? -29.701 -8.225 24.798 1.00 76.38 764 HIS A C 1
ATOM 5548 O O . HIS A 1 764 ? -30.324 -9.005 25.517 1.00 76.38 764 HIS A O 1
ATOM 5554 N N . SER A 1 765 ? -29.833 -6.906 24.934 1.00 81.50 765 SER A N 1
ATOM 5555 C CA . SER A 1 765 ? -30.792 -6.294 25.839 1.00 81.50 765 SER A CA 1
ATOM 5556 C C . SER A 1 765 ? -32.108 -6.023 25.117 1.00 81.50 765 SER A C 1
ATOM 5558 O O . SER A 1 765 ? -32.140 -5.470 24.020 1.00 81.50 765 SER A O 1
ATOM 5560 N N . LEU A 1 766 ? -33.229 -6.364 25.750 1.00 85.69 766 LEU A N 1
ATOM 5561 C CA . LEU A 1 766 ? -34.526 -5.819 25.365 1.00 85.69 766 LEU A CA 1
ATOM 5562 C C . LEU A 1 766 ? -34.750 -4.519 26.155 1.00 85.69 766 LEU A C 1
ATOM 5564 O O . LEU A 1 766 ? -34.892 -4.603 27.374 1.00 85.69 766 LEU A O 1
ATOM 5568 N N . PRO A 1 767 ? -34.785 -3.336 25.510 1.00 88.81 767 PRO A N 1
ATOM 5569 C CA . PRO A 1 767 ? -35.102 -2.094 26.201 1.00 88.81 767 PRO A CA 1
ATOM 5570 C C . PRO A 1 767 ? -36.524 -2.145 26.766 1.00 88.81 767 PRO A C 1
ATOM 5572 O O . PRO A 1 767 ? -37.473 -2.425 26.032 1.00 88.81 767 PRO A O 1
ATOM 5575 N N . VAL A 1 768 ? -36.673 -1.855 28.057 1.00 87.75 768 VAL A N 1
ATOM 5576 C CA . VAL A 1 768 ? -37.965 -1.853 28.758 1.00 87.75 768 VAL A CA 1
ATOM 5577 C C . VAL A 1 768 ? -38.291 -0.441 29.219 1.00 87.75 768 VAL A C 1
ATOM 5579 O O . VAL A 1 768 ? -37.489 0.192 29.902 1.00 87.75 768 VAL A O 1
ATOM 5582 N N . GLN A 1 769 ? -39.476 0.062 28.875 1.00 86.38 769 GLN A N 1
ATOM 5583 C CA . GLN A 1 769 ? -39.935 1.355 29.374 1.00 86.38 769 GLN A CA 1
ATOM 5584 C C . GLN A 1 769 ? -40.472 1.232 30.803 1.00 86.38 769 GLN A C 1
ATOM 5586 O O . GLN A 1 769 ? -41.294 0.372 31.108 1.00 86.38 769 GLN A O 1
ATOM 5591 N N . VAL A 1 770 ? -40.033 2.143 31.665 1.00 86.88 770 VAL A N 1
ATOM 5592 C CA . VAL A 1 770 ? -40.486 2.314 33.044 1.00 86.88 770 VAL A CA 1
ATOM 5593 C C . VAL A 1 770 ? -41.244 3.633 33.120 1.00 86.88 770 VAL A C 1
ATOM 5595 O O . VAL A 1 770 ? -40.674 4.695 32.875 1.00 86.88 770 VAL A O 1
ATOM 5598 N N . THR A 1 771 ? -42.534 3.579 33.445 1.00 83.56 771 THR A N 1
ATOM 5599 C CA . THR A 1 771 ? -43.372 4.780 33.578 1.00 83.56 771 THR A CA 1
ATOM 5600 C C . THR A 1 771 ? -43.547 5.125 35.051 1.00 83.56 771 THR A C 1
ATOM 5602 O O . THR A 1 771 ? -44.021 4.293 35.818 1.00 83.56 771 THR A O 1
ATOM 5605 N N . TYR A 1 772 ? -43.169 6.344 35.445 1.00 82.25 772 TYR A N 1
ATOM 5606 C CA . TYR A 1 772 ? -43.277 6.815 36.831 1.00 82.25 772 TYR A CA 1
ATOM 5607 C C . TYR A 1 772 ? -44.597 7.533 37.094 1.00 82.25 772 TYR A C 1
ATOM 5609 O O . TYR A 1 772 ? -45.213 7.349 38.140 1.00 82.25 772 TYR A O 1
ATOM 5617 N N . SER A 1 773 ? -45.019 8.375 36.152 1.00 79.06 773 SER A N 1
ATOM 5618 C CA . SER A 1 773 ? -46.258 9.141 36.249 1.00 79.06 773 SER A CA 1
ATOM 5619 C C . SER A 1 773 ? -46.738 9.591 34.871 1.00 79.06 773 SER A C 1
ATOM 5621 O O . SER A 1 773 ? -45.952 9.721 33.926 1.00 79.06 773 SER A O 1
ATOM 5623 N N . ALA A 1 774 ? -48.038 9.855 34.769 1.00 75.81 774 ALA A N 1
ATOM 5624 C CA . ALA A 1 774 ? -48.666 10.495 33.621 1.00 75.81 774 ALA A CA 1
ATOM 5625 C C . ALA A 1 774 ? -49.686 11.524 34.110 1.00 75.81 774 ALA A C 1
ATOM 5627 O O . ALA A 1 774 ? -50.343 11.315 35.133 1.00 75.81 774 ALA A O 1
ATOM 5628 N N . ASN A 1 775 ? -49.809 12.627 33.376 1.00 75.75 775 ASN A N 1
ATOM 5629 C CA . ASN A 1 775 ? -50.855 13.610 33.623 1.00 75.75 775 ASN A CA 1
ATOM 5630 C C . ASN A 1 775 ? -52.155 13.168 32.938 1.00 75.75 775 ASN A C 1
ATOM 5632 O O . ASN A 1 775 ? -52.127 12.580 31.858 1.00 75.75 775 ASN A O 1
ATOM 5636 N N . ILE A 1 776 ? -53.291 13.465 33.563 1.00 75.25 776 ILE A N 1
ATOM 5637 C CA . ILE A 1 776 ? -54.626 13.160 33.037 1.00 75.25 776 ILE A CA 1
ATOM 5638 C C . ILE A 1 776 ? -55.348 14.493 32.810 1.00 75.25 776 ILE A C 1
ATOM 5640 O O . ILE A 1 776 ? -55.312 15.377 33.668 1.00 75.25 776 ILE A O 1
ATOM 5644 N N . ASN A 1 777 ? -55.961 14.647 31.641 1.00 75.19 777 ASN A N 1
ATOM 5645 C CA . ASN A 1 777 ? -56.791 15.790 31.280 1.00 75.19 777 ASN A CA 1
ATOM 5646 C C . ASN A 1 777 ? -58.103 15.787 32.082 1.00 75.19 777 ASN A C 1
ATOM 5648 O O . ASN A 1 777 ? -58.512 14.780 32.660 1.00 75.19 777 ASN A O 1
ATOM 5652 N N . SER A 1 778 ? -58.814 16.914 32.094 1.00 78.19 778 SER A N 1
ATOM 5653 C CA . SER A 1 778 ? -60.096 17.043 32.805 1.00 78.19 778 SER A CA 1
ATOM 5654 C C . SER A 1 778 ? -61.198 16.103 32.295 1.00 78.19 778 SER A C 1
ATOM 5656 O O . SER A 1 778 ? -62.162 15.859 33.015 1.00 78.19 778 SER A O 1
ATOM 5658 N N . ASP A 1 779 ? -61.059 15.567 31.082 1.00 75.00 779 ASP A N 1
ATOM 5659 C CA . ASP A 1 779 ? -61.963 14.590 30.465 1.00 75.00 779 ASP A CA 1
ATOM 5660 C C . ASP A 1 779 ? -61.586 13.123 30.762 1.00 75.00 779 ASP A C 1
ATOM 5662 O O . ASP A 1 779 ? -62.246 12.205 30.278 1.00 75.00 779 ASP A O 1
ATOM 5666 N N . GLY A 1 780 ? -60.542 12.890 31.566 1.00 65.94 780 GLY A N 1
ATOM 5667 C CA . GLY A 1 780 ? -60.058 11.553 31.908 1.00 65.94 780 GLY A CA 1
ATOM 5668 C C . GLY A 1 780 ? -59.127 10.926 30.864 1.00 65.94 780 GLY A C 1
ATOM 5669 O O . GLY A 1 780 ? -58.718 9.781 31.047 1.00 65.94 780 GLY A O 1
ATOM 5670 N N . THR A 1 781 ? -58.768 11.645 29.794 1.00 67.06 781 THR A N 1
ATOM 5671 C CA . THR A 1 781 ? -57.781 11.183 28.805 1.00 67.06 781 THR A CA 1
ATOM 5672 C C . THR A 1 781 ? -56.349 11.449 29.270 1.00 67.06 781 THR A C 1
ATOM 5674 O O . THR A 1 781 ? -56.096 12.353 30.066 1.00 67.06 781 THR A O 1
ATOM 5677 N N . LEU A 1 782 ? -55.384 10.660 28.793 1.00 67.12 782 LEU A N 1
ATOM 5678 C CA . LEU A 1 782 ? -53.969 10.875 29.111 1.00 67.12 782 LEU A CA 1
ATOM 5679 C C . LEU A 1 782 ? -53.459 12.133 28.399 1.00 67.12 782 LEU A C 1
ATOM 5681 O O . LEU A 1 782 ? -53.583 12.254 27.184 1.00 67.12 782 LEU A O 1
ATOM 5685 N N . ALA A 1 783 ? -52.862 13.052 29.155 1.00 64.12 783 ALA A N 1
ATOM 5686 C CA . ALA A 1 783 ? -52.153 14.196 28.599 1.00 64.12 783 ALA A CA 1
ATOM 5687 C C . ALA A 1 783 ? -50.787 13.761 28.027 1.00 64.12 783 ALA A C 1
ATOM 5689 O O . ALA A 1 783 ? -50.187 12.788 28.492 1.00 64.12 783 ALA A O 1
ATOM 5690 N N . ASP A 1 784 ? -50.256 14.516 27.058 1.00 59.06 784 ASP A N 1
ATOM 5691 C CA . ASP A 1 784 ? -48.993 14.202 26.359 1.00 59.06 784 ASP A CA 1
ATOM 5692 C C . ASP A 1 784 ? -47.759 14.142 27.284 1.00 59.06 784 ASP A C 1
ATOM 5694 O O . ASP A 1 784 ? -46.750 13.510 26.959 1.00 59.06 784 ASP A O 1
ATOM 5698 N N . ALA A 1 785 ? -47.819 14.797 28.448 1.00 63.09 785 ALA A N 1
ATOM 5699 C CA . ALA A 1 785 ? -46.715 14.852 29.399 1.00 63.09 785 ALA A CA 1
ATOM 5700 C C . ALA A 1 785 ? -46.661 13.584 30.267 1.00 63.09 785 ALA A C 1
ATOM 5702 O O . ALA A 1 785 ? -47.472 13.387 31.179 1.00 63.09 785 ALA A O 1
ATOM 5703 N N . ARG A 1 786 ? -45.655 12.745 30.003 1.00 72.94 786 ARG A N 1
ATOM 5704 C CA . ARG A 1 786 ? -45.357 11.527 30.763 1.00 72.94 786 ARG A CA 1
ATOM 5705 C C . ARG A 1 786 ? -43.933 11.563 31.284 1.00 72.94 786 ARG A C 1
ATOM 5707 O O . ARG A 1 786 ? -43.018 11.956 30.566 1.00 72.94 786 ARG A O 1
ATOM 5714 N N . THR A 1 787 ? -43.748 11.089 32.510 1.00 79.50 787 THR A N 1
ATOM 5715 C CA . THR A 1 787 ? -42.412 10.876 33.067 1.00 79.50 787 THR A CA 1
ATOM 5716 C C . THR A 1 787 ? -42.079 9.401 32.926 1.00 79.50 787 THR A C 1
ATOM 5718 O O . THR A 1 787 ? -42.624 8.551 33.637 1.00 79.50 787 THR A O 1
ATOM 5721 N N . SER A 1 788 ? -41.205 9.076 31.977 1.00 84.12 788 SER A N 1
ATOM 5722 C CA . SER A 1 788 ? -40.780 7.702 31.717 1.00 84.12 788 SER A CA 1
ATOM 5723 C C . SER A 1 788 ? -39.280 7.614 31.477 1.00 84.12 788 SER A C 1
ATOM 5725 O O . SER A 1 788 ? -38.661 8.548 30.964 1.00 84.12 788 SER A O 1
ATOM 5727 N N . SER A 1 789 ? -38.725 6.453 31.795 1.00 89.31 789 SER A N 1
ATOM 5728 C CA . SER A 1 789 ? -37.348 6.075 31.494 1.00 89.31 789 SER A CA 1
ATOM 5729 C C . SER A 1 789 ? -37.311 4.759 30.726 1.00 89.31 789 SER A C 1
ATOM 5731 O O . SER A 1 789 ? -38.307 4.046 30.642 1.00 89.31 789 SER A O 1
ATOM 5733 N N . VAL A 1 790 ? -36.163 4.438 30.149 1.00 91.06 790 VAL A N 1
ATOM 5734 C CA . VAL A 1 790 ? -35.896 3.193 29.434 1.00 91.06 790 VAL A CA 1
ATOM 5735 C C . VAL A 1 790 ? -34.740 2.500 30.122 1.00 91.06 790 VAL A C 1
ATOM 5737 O O . VAL A 1 790 ? -33.691 3.106 30.335 1.00 91.06 790 VAL A O 1
ATOM 5740 N N . LEU A 1 791 ? -34.953 1.238 30.461 1.00 91.56 791 LEU A N 1
ATOM 5741 C CA . LEU A 1 791 ? -33.981 0.356 31.075 1.00 91.56 791 LEU A CA 1
ATOM 5742 C C . LEU A 1 791 ? -33.380 -0.560 30.006 1.00 91.56 791 LEU A C 1
ATOM 5744 O O . LEU A 1 791 ? -34.126 -1.248 29.310 1.00 91.56 791 LEU A O 1
ATOM 5748 N N . TYR A 1 792 ? -32.055 -0.592 29.881 1.00 90.94 792 TYR A N 1
ATOM 5749 C CA . TYR A 1 792 ? -31.353 -1.511 28.980 1.00 90.94 792 TYR A CA 1
ATOM 5750 C C . TYR A 1 792 ? -29.962 -1.871 29.514 1.00 90.94 792 TYR A C 1
ATOM 5752 O O . TYR A 1 792 ? -29.337 -1.098 30.232 1.00 90.94 792 TYR A O 1
ATOM 5760 N N . GLY A 1 793 ? -29.477 -3.063 29.186 1.00 88.81 793 GLY A N 1
ATOM 5761 C CA . GLY A 1 793 ? -28.158 -3.565 29.573 1.00 88.81 793 GLY A CA 1
ATOM 5762 C C . GLY A 1 793 ? -27.129 -3.424 28.455 1.00 88.81 793 GLY A C 1
ATOM 5763 O O . GLY A 1 793 ? -27.486 -3.344 27.278 1.00 88.81 793 GLY A O 1
ATOM 5764 N N . THR A 1 794 ? -25.850 -3.422 28.823 1.00 86.81 794 THR A N 1
ATOM 5765 C CA . THR A 1 794 ? -24.712 -3.370 27.891 1.00 86.81 794 THR A CA 1
ATOM 5766 C C . THR A 1 794 ? -23.630 -4.380 28.288 1.00 86.81 794 THR A C 1
ATOM 5768 O O . THR A 1 794 ? -23.568 -4.834 29.431 1.00 86.81 794 THR A O 1
ATOM 5771 N N . MET A 1 795 ? -22.746 -4.741 27.349 1.00 79.69 795 MET A N 1
ATOM 5772 C CA . MET A 1 795 ? -21.612 -5.646 27.623 1.00 79.69 795 MET A CA 1
ATOM 5773 C C . MET A 1 795 ? -20.477 -4.996 28.422 1.00 79.69 795 MET A C 1
ATOM 5775 O O . MET A 1 795 ? -19.573 -5.701 28.857 1.00 79.69 795 MET A O 1
ATOM 5779 N N . GLU A 1 796 ? -20.554 -3.693 28.698 1.00 79.62 796 GLU A N 1
ATOM 5780 C CA . GLU A 1 796 ? -19.698 -3.044 29.701 1.00 79.62 796 GLU A CA 1
ATOM 5781 C C . GLU A 1 796 ? -20.010 -3.540 31.130 1.00 79.62 796 GLU A C 1
ATOM 5783 O O . GLU A 1 796 ? -19.311 -3.190 32.077 1.00 79.62 796 GLU A O 1
ATOM 5788 N N . GLY A 1 797 ? -21.063 -4.355 31.297 1.00 80.31 797 GLY A N 1
ATOM 5789 C CA . GLY A 1 797 ? -21.497 -4.899 32.584 1.00 80.31 797 GLY A CA 1
ATOM 5790 C C . GLY A 1 797 ? -22.433 -3.966 33.350 1.00 80.31 797 GLY A C 1
ATOM 5791 O O . GLY A 1 797 ? -22.632 -4.151 34.550 1.00 80.31 797 GLY A O 1
ATOM 5792 N N . ALA A 1 798 ? -23.008 -2.966 32.674 1.00 83.62 798 ALA A N 1
ATOM 5793 C CA . ALA A 1 798 ? -23.869 -1.960 33.276 1.00 83.62 798 ALA A CA 1
ATOM 5794 C C . ALA A 1 798 ? -25.334 -2.100 32.847 1.00 83.62 798 ALA A C 1
ATOM 5796 O O . ALA A 1 798 ? -25.660 -2.499 31.726 1.00 83.62 798 ALA A O 1
ATOM 5797 N N . LEU A 1 799 ? -26.223 -1.716 33.762 1.00 89.38 799 LEU A N 1
ATOM 5798 C CA . LEU A 1 799 ? -27.643 -1.521 33.507 1.00 89.38 799 LEU A CA 1
ATOM 5799 C C . LEU A 1 799 ? -27.908 -0.015 33.437 1.00 89.38 799 LEU A C 1
ATOM 5801 O O . LEU A 1 799 ? -27.707 0.700 34.416 1.00 89.38 799 LEU A O 1
ATOM 5805 N N . HIS A 1 800 ? -28.329 0.464 32.274 1.00 90.44 800 HIS A N 1
ATOM 5806 C CA . HIS A 1 800 ? -28.561 1.873 31.996 1.00 90.44 800 HIS A CA 1
ATOM 5807 C C . HIS A 1 800 ? -30.036 2.209 32.164 1.00 90.44 800 HIS A C 1
ATOM 5809 O O . HIS A 1 800 ? -30.907 1.501 31.657 1.00 90.44 800 HIS A O 1
ATOM 5815 N N . LEU A 1 801 ? -30.299 3.332 32.825 1.00 91.25 801 LEU A N 1
ATOM 5816 C CA . LEU A 1 801 ? -31.612 3.949 32.917 1.00 91.25 801 LEU A CA 1
ATOM 5817 C C . LEU A 1 801 ? -31.526 5.336 32.276 1.00 91.25 801 LEU A C 1
ATOM 5819 O O . LEU A 1 801 ? -30.841 6.219 32.790 1.00 91.25 801 LEU A O 1
ATOM 5823 N N . VAL A 1 802 ? -32.197 5.524 31.142 1.00 91.12 802 VAL A N 1
ATOM 5824 C CA . VAL A 1 802 ? -32.190 6.796 30.400 1.00 91.12 802 VAL A CA 1
ATOM 5825 C C . VAL A 1 802 ? -33.581 7.397 30.340 1.00 91.12 802 VAL A C 1
ATOM 5827 O O . VAL A 1 802 ? -34.562 6.668 30.236 1.00 91.12 802 VAL A O 1
ATOM 5830 N N . ALA A 1 803 ? -33.693 8.722 30.361 1.00 89.75 803 ALA A N 1
ATOM 5831 C CA . ALA A 1 803 ? -34.972 9.391 30.156 1.00 89.75 803 ALA A CA 1
ATOM 5832 C C . ALA A 1 803 ? -35.566 8.994 28.792 1.00 89.75 803 ALA A C 1
ATOM 5834 O O . ALA A 1 803 ? -34.910 9.123 27.758 1.00 89.75 803 ALA A O 1
ATOM 5835 N N . ALA A 1 804 ? -36.820 8.539 28.764 1.00 85.56 804 ALA A N 1
ATOM 5836 C CA . ALA A 1 804 ? -37.505 8.226 27.509 1.00 85.56 804 ALA A CA 1
ATOM 5837 C C . ALA A 1 804 ? -37.743 9.494 26.672 1.00 85.56 804 ALA A C 1
ATOM 5839 O O . ALA A 1 804 ? -37.793 9.424 25.435 1.00 85.56 804 ALA A O 1
ATOM 5840 N N . GLY A 1 805 ? -37.852 10.635 27.362 1.00 80.25 805 GLY A N 1
ATOM 5841 C CA . GLY A 1 805 ? -38.194 11.923 26.784 1.00 80.25 805 GLY A CA 1
ATOM 5842 C C . GLY A 1 805 ? -39.700 12.076 26.525 1.00 80.25 805 GLY A C 1
ATOM 5843 O O . GLY A 1 805 ? -40.494 11.246 26.972 1.00 80.25 805 GLY A O 1
ATOM 5844 N N . ASN A 1 806 ? -40.102 13.121 25.807 1.00 69.88 806 ASN A N 1
ATOM 5845 C CA . ASN A 1 806 ? -41.490 13.417 25.468 1.00 69.88 806 ASN A CA 1
ATOM 5846 C C . ASN A 1 806 ? -42.156 12.248 24.717 1.00 69.88 806 ASN A C 1
ATOM 5848 O O . ASN A 1 806 ? -41.553 11.584 23.862 1.00 69.88 806 ASN A O 1
ATOM 5852 N N . ALA A 1 807 ? -43.419 11.996 25.073 1.00 57.88 807 ALA A N 1
ATOM 5853 C CA . ALA A 1 807 ? -44.218 10.876 24.578 1.00 57.88 807 ALA A CA 1
ATOM 5854 C C . ALA A 1 807 ? -45.034 11.206 23.316 1.00 57.88 807 ALA A C 1
ATOM 5856 O O . ALA A 1 807 ? -45.584 10.300 22.692 1.00 57.88 807 ALA A O 1
ATOM 5857 N N . SER A 1 808 ? -45.114 12.482 22.933 1.00 52.53 808 SER A N 1
ATOM 5858 C CA . SER A 1 808 ? -45.870 12.926 21.765 1.00 52.53 808 SER A CA 1
ATOM 5859 C C . SER A 1 808 ? -45.165 12.511 20.470 1.00 52.53 808 SER A C 1
ATOM 5861 O O . SER A 1 808 ? -43.938 12.569 20.384 1.00 52.53 808 SER A O 1
ATOM 5863 N N . GLY A 1 809 ? -45.938 12.090 19.459 1.00 51.94 809 GLY A N 1
ATOM 5864 C CA . GLY A 1 809 ? -45.480 11.703 18.112 1.00 51.94 809 GLY A CA 1
ATOM 5865 C C . GLY A 1 809 ? -44.926 12.875 17.294 1.00 51.94 809 GLY A C 1
ATOM 5866 O O . GLY A 1 809 ? -45.326 13.101 16.155 1.00 51.94 809 GLY A O 1
ATOM 5867 N N . SER A 1 810 ? -44.057 13.668 17.914 1.00 53.97 810 SER A N 1
ATOM 5868 C CA . SER A 1 810 ? -43.454 14.856 17.347 1.00 53.97 810 SER A CA 1
ATOM 5869 C C . SER A 1 810 ? -42.497 14.487 16.216 1.00 53.97 810 SER A C 1
ATOM 5871 O O . SER A 1 810 ? -41.715 13.538 16.298 1.00 53.97 810 SER A O 1
ATOM 5873 N N . THR A 1 811 ? -42.512 15.300 15.164 1.00 56.69 811 THR A N 1
ATOM 5874 C CA . THR A 1 811 ? -41.504 15.298 14.096 1.00 56.69 811 THR A CA 1
ATOM 5875 C C . THR A 1 811 ? -40.257 16.104 14.484 1.00 56.69 811 THR A C 1
ATOM 5877 O O . THR A 1 811 ? -39.407 16.387 13.646 1.00 56.69 811 THR A O 1
ATOM 5880 N N . SER A 1 812 ? -40.154 16.550 15.740 1.00 62.41 812 SER A N 1
ATOM 5881 C CA . SER A 1 812 ? -39.011 17.300 16.259 1.00 62.41 812 SER A CA 1
ATOM 5882 C C . SER A 1 812 ? -38.157 16.441 17.184 1.00 62.41 812 SER A C 1
ATOM 5884 O O . SER A 1 812 ? -38.667 15.639 17.963 1.00 62.41 812 SER A O 1
ATOM 5886 N N . THR A 1 813 ? -36.851 16.680 17.159 1.00 66.56 813 THR A N 1
ATOM 5887 C CA . THR A 1 813 ? -35.888 16.067 18.079 1.00 66.56 813 THR A CA 1
ATOM 5888 C C . THR A 1 813 ? -36.193 16.453 19.526 1.00 66.56 813 THR A C 1
ATOM 5890 O O . THR A 1 813 ? -36.472 17.616 19.820 1.00 66.56 813 THR A O 1
ATOM 5893 N N . ASP A 1 814 ? -36.094 15.492 20.432 1.00 74.44 814 ASP A N 1
ATOM 5894 C CA . ASP A 1 814 ? -36.291 15.642 21.863 1.00 74.44 814 ASP A CA 1
ATOM 5895 C C . ASP A 1 814 ? -34.945 15.730 22.586 1.00 74.44 814 ASP A C 1
ATOM 5897 O O . ASP A 1 814 ? -34.186 14.767 22.713 1.00 74.44 814 ASP A O 1
ATOM 5901 N N . THR A 1 815 ? -34.648 16.926 23.080 1.00 72.31 815 THR A N 1
ATOM 5902 C CA . THR A 1 815 ? -33.391 17.232 23.761 1.00 72.31 815 THR A CA 1
ATOM 5903 C C . THR A 1 815 ? -33.325 16.673 25.181 1.00 72.31 815 THR A C 1
ATOM 5905 O O . THR A 1 815 ? -32.215 16.528 25.699 1.00 72.31 815 THR A O 1
ATOM 5908 N N . SER A 1 816 ? -34.474 16.343 25.781 1.00 76.06 816 SER A N 1
ATOM 5909 C CA . SER A 1 816 ? -34.606 15.838 27.152 1.00 76.06 816 SER A CA 1
ATOM 5910 C C . SER A 1 816 ? -34.495 14.312 27.255 1.00 76.06 816 SER A C 1
ATOM 5912 O O . SER A 1 816 ? -34.172 13.786 28.321 1.00 76.06 816 SER A O 1
ATOM 5914 N N . GLY A 1 817 ? -34.725 13.603 26.147 1.00 84.00 817 GLY A N 1
ATOM 5915 C CA . GLY A 1 817 ? -34.607 12.151 26.048 1.00 84.00 817 GLY A CA 1
ATOM 5916 C C . GLY A 1 817 ? -33.169 11.647 25.868 1.00 84.00 817 GLY A C 1
ATOM 5917 O O . GLY A 1 817 ? -32.269 12.375 25.446 1.00 84.00 817 GLY A O 1
ATOM 5918 N N . GLY A 1 818 ? -32.950 10.378 26.215 1.00 84.44 818 GLY A N 1
ATOM 5919 C CA . GLY A 1 818 ? -31.671 9.671 26.101 1.00 84.44 818 GLY A CA 1
ATOM 5920 C C . GLY A 1 818 ? -30.656 9.984 27.208 1.00 84.44 818 GLY A C 1
ATOM 5921 O O . GLY A 1 818 ? -29.588 9.383 27.232 1.00 84.44 818 GLY A O 1
ATOM 5922 N N . VAL A 1 819 ? -30.966 10.901 28.130 1.00 87.50 819 VAL A N 1
ATOM 5923 C CA . VAL A 1 819 ? -30.070 11.313 29.226 1.00 87.50 819 VAL A CA 1
ATOM 5924 C C . VAL A 1 819 ? -30.076 10.276 30.354 1.00 87.50 819 VAL A C 1
ATOM 5926 O O . VAL A 1 819 ? -31.146 9.923 30.845 1.00 87.50 819 VAL A O 1
ATOM 5929 N N . GLU A 1 820 ? -28.895 9.818 30.785 1.00 86.38 820 GLU A N 1
ATOM 5930 C CA . GLU A 1 820 ? -28.738 8.896 31.927 1.00 86.38 820 GLU A CA 1
ATOM 5931 C C . GLU A 1 820 ? -29.217 9.527 33.245 1.00 86.38 820 GLU A C 1
ATOM 5933 O O . GLU A 1 820 ? -28.922 10.700 33.517 1.00 86.38 820 GLU A O 1
ATOM 5938 N N . GLN A 1 821 ? -29.949 8.743 34.047 1.00 79.50 821 GLN A N 1
ATOM 5939 C CA . GLN A 1 821 ? -30.546 9.163 35.323 1.00 79.50 821 GLN A CA 1
ATOM 5940 C C . GLN A 1 821 ? -29.732 8.747 36.551 1.00 79.50 821 GLN A C 1
ATOM 5942 O O . GLN A 1 821 ? -29.220 7.607 36.588 1.00 79.50 821 GLN A O 1
#

Foldseek 3Di:
DVVVVVVVVVVVVVVVLVVVVVVLLVPLQPLVADAPVNVPPQDDFAAEEEEEEAEQAQCQALCQCCFQQVAPSPQDWDWDDWDPDPVIDTFTWRFAFPVNLVPDDPVSVVSQVVQWAAPDDPVDDPDRGGTTHGGNLVQLLLLLLCLLPDPLPDQSHWYFYKYDYQFLAIAGQGGTDRQHDWDQDPVGIDGNSNVRSVSSCVSNVDNHDHHADQQLRHVLRSLQLQVFFFLKDWDKAKAKEWAKKDFPPDPQKIWGQPAWPDDWDWDADRQRDIHIYHTDRPDIHDIDRDPVVVPPDPVAFPDWDWDADPNTIMIITIHIDIDIGIQSHTRRVVYDPVQDDPRTGDNPDDDLVPADLQHFAEYEYEDADFNFHQAARSLSSLLRSLPPLSVQQDFCSYPPHHDPAPADFDDDDRTTGNLSSLLSSLCQQQQDFDADPVRHTRCPPNRPQSAHCLDPRHRHGHAYEYEHERPVLPDCVDRRNLSSQQSRCAAPQPPPDDDRPHHRRRQGYFYYHGSNSSNVSVSVSSLVSGPQPQAKRWYDDWFFAQDPVDNSDIFQKTKTKIWRDGSSDPPDPFTAIFIFMFGQDPSATAALPPRDGQADSNRAGDWQSVDVVTAQPGHTQQQPPPGHCSSPRCGGGLNVQAFAAAPPDPPGTWFKDWAQFWQDLQQDTHGPDPPPDDDDDDPDDDDDTQTQQDDDDDDPDTNDQVVNQVSCCDPPNVSHHQLVSQLVCLVRQWDDDSPPGDPGRDRTDHYNDRGNDHQNQQSVWNKHKDWDDFDADPVRHTDQDTFIWIWTHGPSGDIWTWTCATRDSHSHHGNRTSHTD

Secondary structure (DSSP, 8-state):
-HHHHHHHHHHHHHHHHHHHHHHHHH-S----PPPHHHHSS---PPPEEEEEEEE-SSTTTTTHHHHHHS--TT--PEE-PPPSSSSP---EEEEEPHHHHHHS-HHHHHHHHHHSEE-S-TTT--SS--EEEEPHHHHHHHHHHHHHH-TTS-TT-EEEEEEE-SSSSEEEEEEEEE----EEETTEEESHHHHHHHHHHHHHSSPPPS----HHHHHHHHHHHHHT-----EEEEEEEEEEEEEETTSTT-EEEEEEE-SPP-EEE-TTS-EEE--B-EEEEPPPB--THHHHTTTT---EEEEEEETTEEEEEEEEEEEEEEE-TT--TTTS-GGGEETTEE---SPPGGG--TT-EEEEEEEESS---S-TTTHHHHHHHHTGGGGGG---TTSSS--PPPSSPPP-SSS---THHHHHHHHHHHHT--PBPTTSPBS-TT-S-TTS-TTSSS----EEEEEEEESGGGS-TTSHHHHHHHHHHPPTT-SSSSS--S--SSEEEEEEESSHHHHHHHHHHHHHHHS---PPPEE-S--B-PBPSS-TT-B-SEEEEEEEE--SS-SS-SS-EEEEEEEEEETTEEE-SSS--B-B-TTSPBPEETTSSSPEE----TT--SSS--TT-TTSSHHHHH-----TT-SS------EESEEE-TTBSEEE---TT--TT-TT--S-PPEESSPPP-STT----HHHHHHHHTSTTGGGB-HHHHHHHHHHTT-----SSPPSSPPPP---SS--S---GGGGG---EEEEEEEEE-TTSPEEEEEEEEEEEE-TTS-EEEEE----S--SS--SSTT-B-

pLDDT: mean 74.24, std 17.73, range [27.53, 96.88]